Protein AF-A0AAD9DK81-F1 (afdb_monomer)

Structure (mmCIF, N/CA/C/O backbone):
data_AF-A0AAD9DK81-F1
#
_entry.id   AF-A0AAD9DK81-F1
#
loop_
_atom_site.group_PDB
_atom_site.id
_atom_site.type_symbol
_atom_site.label_atom_id
_atom_site.label_alt_id
_atom_site.label_comp_id
_atom_site.label_asym_id
_atom_site.label_entity_id
_atom_site.label_seq_id
_atom_site.pdbx_PDB_ins_code
_atom_site.Cartn_x
_atom_site.Cartn_y
_atom_site.Cartn_z
_atom_site.occupancy
_atom_site.B_iso_or_equiv
_atom_site.auth_seq_id
_atom_site.auth_comp_id
_atom_site.auth_asym_id
_atom_site.auth_atom_id
_atom_site.pdbx_PDB_model_num
ATOM 1 N N . MET A 1 1 ? 70.807 -12.558 9.425 1.00 31.02 1 MET A N 1
ATOM 2 C CA . MET A 1 1 ? 71.589 -12.517 10.685 1.00 31.02 1 MET A CA 1
ATOM 3 C C . MET A 1 1 ? 70.654 -12.852 11.848 1.00 31.02 1 MET A C 1
ATOM 5 O O . MET A 1 1 ? 69.471 -13.020 11.589 1.00 31.02 1 MET A O 1
ATOM 9 N N . SER A 1 2 ? 71.195 -13.035 13.055 1.00 26.34 2 SER A N 1
ATOM 10 C CA . SER A 1 2 ? 70.560 -13.463 14.324 1.00 26.34 2 SER A CA 1
ATOM 11 C C . SER A 1 2 ? 69.150 -12.889 14.618 1.00 26.34 2 SER A C 1
ATOM 13 O O . SER A 1 2 ? 68.847 -11.793 14.163 1.00 26.34 2 SER A O 1
ATOM 15 N N . SER A 1 3 ? 68.263 -13.535 15.397 1.00 26.64 3 SER A N 1
ATOM 16 C CA . SER A 1 3 ? 68.434 -14.733 16.254 1.00 26.64 3 SER A CA 1
ATOM 17 C C . SER A 1 3 ? 67.095 -15.427 16.599 1.00 26.64 3 SER A C 1
ATOM 19 O O . SER A 1 3 ? 66.175 -14.766 17.060 1.00 26.64 3 SER A O 1
ATOM 21 N N . THR A 1 4 ? 67.040 -16.756 16.398 1.00 31.98 4 THR A N 1
ATOM 22 C CA . THR A 1 4 ? 66.670 -17.842 17.358 1.00 31.98 4 THR A CA 1
ATOM 23 C C . THR A 1 4 ? 65.670 -17.567 18.501 1.00 31.98 4 THR A C 1
ATOM 25 O O . THR A 1 4 ? 65.873 -16.619 19.250 1.00 31.98 4 THR A O 1
ATOM 28 N N . ALA A 1 5 ? 64.699 -18.438 18.834 1.00 29.36 5 ALA A N 1
ATOM 29 C CA . ALA A 1 5 ? 64.221 -19.742 18.296 1.00 29.36 5 ALA A CA 1
ATOM 30 C C . ALA A 1 5 ? 62.741 -19.950 18.772 1.00 29.36 5 ALA A C 1
ATOM 32 O O . ALA A 1 5 ? 62.129 -18.957 19.147 1.00 29.36 5 ALA A O 1
ATOM 33 N N . SER A 1 6 ? 62.034 -21.097 18.814 1.00 26.30 6 SER A N 1
ATOM 34 C CA . SER A 1 6 ? 62.218 -22.559 18.572 1.00 26.30 6 SER A CA 1
ATOM 35 C C . SER A 1 6 ? 60.788 -23.173 18.421 1.00 26.30 6 SER A C 1
ATOM 37 O O . SER A 1 6 ? 59.841 -22.553 18.892 1.00 26.30 6 SER A O 1
ATOM 39 N N . LEU A 1 7 ? 60.452 -24.264 17.704 1.00 28.28 7 LEU A N 1
ATOM 40 C CA . LEU A 1 7 ? 60.981 -25.648 17.587 1.00 28.28 7 LEU A CA 1
ATOM 41 C C . LEU A 1 7 ? 60.754 -26.515 18.853 1.00 28.28 7 LEU A C 1
ATOM 43 O O . LEU A 1 7 ? 61.097 -26.069 19.937 1.00 28.28 7 LEU A O 1
ATOM 47 N N . HIS A 1 8 ? 60.249 -27.763 18.820 1.00 29.89 8 HIS A N 1
ATOM 48 C CA . HIS A 1 8 ? 59.545 -28.594 17.804 1.00 29.89 8 HIS A CA 1
ATOM 49 C C . HIS A 1 8 ? 58.835 -29.775 18.565 1.00 29.89 8 HIS A C 1
ATOM 51 O O . HIS A 1 8 ? 58.922 -29.795 19.787 1.00 29.89 8 HIS A O 1
ATOM 57 N N . ALA A 1 9 ? 58.116 -30.789 18.044 1.00 27.69 9 ALA A N 1
ATOM 58 C CA . ALA A 1 9 ? 57.861 -31.329 16.695 1.00 27.69 9 ALA A CA 1
ATOM 59 C C . ALA A 1 9 ? 56.436 -31.975 16.595 1.00 27.69 9 ALA A C 1
ATOM 61 O O . ALA A 1 9 ? 55.451 -31.315 16.912 1.00 27.69 9 ALA A O 1
ATOM 62 N N . ARG A 1 10 ? 56.300 -33.243 16.143 1.00 26.52 10 ARG A N 1
ATOM 63 C CA . ARG A 1 10 ? 55.046 -34.037 16.019 1.00 26.52 10 ARG A CA 1
ATOM 64 C C . ARG A 1 10 ? 55.314 -35.559 16.094 1.00 26.52 10 ARG A C 1
ATOM 66 O O . ARG A 1 10 ? 56.245 -35.998 15.428 1.00 26.52 10 ARG A O 1
ATOM 73 N N . SER A 1 11 ? 54.362 -36.351 16.625 1.00 30.09 11 SER A N 1
ATOM 74 C CA . SER A 1 11 ? 54.033 -37.745 16.178 1.00 30.09 11 SER A CA 1
ATOM 75 C C . SER A 1 11 ? 55.156 -38.827 16.314 1.00 30.09 11 SER A C 1
ATOM 77 O O . SER A 1 11 ? 56.208 -38.473 16.841 1.00 30.09 11 SER A O 1
ATOM 79 N N . PRO A 1 12 ? 55.014 -40.117 15.881 1.00 44.59 12 PRO A N 1
ATOM 80 C CA . PRO A 1 12 ? 53.862 -40.811 15.264 1.00 44.59 12 PRO A CA 1
ATOM 81 C C . PRO A 1 12 ? 53.558 -42.280 15.719 1.00 44.59 12 PRO A C 1
ATOM 83 O O . PRO A 1 12 ? 54.312 -42.903 16.454 1.00 44.59 12 PRO A O 1
ATOM 86 N N . ALA A 1 13 ? 52.492 -42.844 15.122 1.00 27.77 13 ALA A N 1
ATOM 87 C CA . ALA A 1 13 ? 52.354 -44.229 14.608 1.00 27.77 13 ALA A CA 1
ATOM 88 C C . ALA A 1 13 ? 52.126 -45.485 15.511 1.00 27.77 13 ALA A C 1
ATOM 90 O O . ALA A 1 13 ? 53.038 -46.029 16.120 1.00 27.77 13 ALA A O 1
ATOM 91 N N . SER A 1 14 ? 50.959 -46.112 15.258 1.00 27.11 14 SER A N 1
ATOM 92 C CA . SER A 1 14 ? 50.763 -47.524 14.818 1.00 27.11 14 SER A CA 1
ATOM 93 C C . SER A 1 14 ? 50.258 -48.649 15.762 1.00 27.11 14 SER A C 1
ATOM 95 O O . SER A 1 14 ? 50.803 -48.923 16.820 1.00 27.11 14 SER A O 1
ATOM 97 N N . ASN A 1 15 ? 49.262 -49.367 15.210 1.00 26.83 15 ASN A N 1
ATOM 98 C CA . ASN A 1 15 ? 48.966 -50.814 15.240 1.00 26.83 15 ASN A CA 1
ATOM 99 C C . ASN A 1 15 ? 48.474 -51.593 16.491 1.00 26.83 15 ASN A C 1
ATOM 101 O O . ASN A 1 15 ? 49.215 -51.886 17.418 1.00 26.83 15 ASN A O 1
ATOM 105 N N . SER A 1 16 ? 47.278 -52.183 16.291 1.00 27.34 16 SER A N 1
ATOM 106 C CA . SER A 1 16 ? 46.865 -53.583 16.577 1.00 27.34 16 SER A CA 1
ATOM 107 C C . SER A 1 16 ? 46.740 -54.119 18.017 1.00 27.34 16 SER A C 1
ATOM 109 O O . SER A 1 16 ? 47.685 -54.052 18.790 1.00 27.34 16 SER A O 1
ATOM 111 N N . GLY A 1 17 ? 45.648 -54.864 18.289 1.00 25.77 17 GLY A N 1
ATOM 112 C CA . GLY A 1 17 ? 45.712 -56.006 19.226 1.00 25.77 17 GLY A CA 1
ATOM 113 C C . GLY A 1 17 ? 44.464 -56.377 20.050 1.00 25.77 17 GLY A C 1
ATOM 114 O O . GLY A 1 17 ? 44.389 -56.019 21.212 1.00 25.77 17 GLY A O 1
ATOM 115 N N . VAL A 1 18 ? 43.541 -57.153 19.461 1.00 28.09 18 VAL A N 1
ATOM 116 C CA . VAL A 1 18 ? 42.865 -58.364 20.016 1.00 28.09 18 VAL A CA 1
ATOM 117 C C . VAL A 1 18 ? 42.533 -58.482 21.534 1.00 28.09 18 VAL A C 1
ATOM 119 O O . VAL A 1 18 ? 43.415 -58.448 22.378 1.00 28.09 18 VAL A O 1
ATOM 122 N N . ASN A 1 19 ? 41.258 -58.812 21.823 1.00 27.44 19 ASN A N 1
ATOM 123 C CA . ASN A 1 19 ? 40.672 -59.659 22.906 1.00 27.44 19 ASN A CA 1
ATOM 124 C C . ASN A 1 19 ? 41.592 -60.149 24.065 1.00 27.44 19 ASN A C 1
ATOM 126 O O . ASN A 1 19 ? 42.642 -60.725 23.810 1.00 27.44 19 ASN A O 1
ATOM 130 N N . GLY A 1 20 ? 41.202 -60.180 25.350 1.00 27.64 20 GLY A N 1
ATOM 131 C CA . GLY A 1 20 ? 39.870 -60.184 25.988 1.00 27.64 20 GLY A CA 1
ATOM 132 C C . GLY A 1 20 ? 39.916 -60.977 27.325 1.00 27.64 20 GLY A C 1
ATOM 133 O O . GLY A 1 20 ? 40.938 -60.957 27.997 1.00 27.64 20 GLY A O 1
ATOM 134 N N . VAL A 1 21 ? 38.864 -61.758 27.644 1.00 29.22 21 VAL A N 1
ATOM 135 C CA . VAL A 1 21 ? 38.806 -62.851 28.671 1.00 29.22 21 VAL A CA 1
ATOM 136 C C . VAL A 1 21 ? 38.498 -62.499 30.155 1.00 29.22 21 VAL A C 1
ATOM 138 O O . VAL A 1 21 ? 39.377 -62.309 30.981 1.00 29.22 21 VAL A O 1
ATOM 141 N N . ASN A 1 22 ? 37.199 -62.593 30.485 1.00 28.36 22 ASN A N 1
ATOM 142 C CA . ASN A 1 22 ? 36.541 -63.350 31.583 1.00 28.36 22 ASN A CA 1
ATOM 143 C C . ASN A 1 22 ? 37.028 -63.330 33.057 1.00 28.36 22 ASN A C 1
ATOM 145 O O . ASN A 1 22 ? 38.134 -63.746 33.380 1.00 28.36 22 ASN A O 1
ATOM 149 N N . GLY A 1 23 ? 36.067 -63.130 33.981 1.00 27.27 23 GLY A N 1
ATOM 150 C CA . GLY A 1 23 ? 36.232 -63.378 35.425 1.00 27.27 23 GLY A CA 1
ATOM 151 C C . GLY A 1 23 ? 34.925 -63.363 36.243 1.00 27.27 23 GLY A C 1
ATOM 152 O O . GLY A 1 23 ? 34.555 -62.350 36.812 1.00 27.27 23 GLY A O 1
ATOM 153 N N . SER A 1 24 ? 34.249 -64.516 36.282 1.00 29.77 24 SER A N 1
ATOM 154 C CA . SER A 1 24 ? 33.098 -64.980 37.103 1.00 29.77 24 SER A CA 1
ATOM 155 C C . SER A 1 24 ? 33.022 -64.531 38.599 1.00 29.77 24 SER A C 1
ATOM 157 O O . SER A 1 24 ? 34.029 -64.092 39.132 1.00 29.77 24 SER A O 1
ATOM 159 N N . ASN A 1 25 ? 31.949 -64.725 39.404 1.00 28.89 25 ASN A N 1
ATOM 160 C CA . ASN A 1 25 ? 30.973 -65.844 39.454 1.00 28.89 25 ASN A CA 1
ATOM 161 C C . ASN A 1 25 ? 29.771 -65.599 40.437 1.00 28.89 25 ASN A C 1
ATOM 163 O O . ASN A 1 25 ? 30.004 -65.056 41.508 1.00 28.89 25 ASN A O 1
ATOM 167 N N . ARG A 1 26 ? 28.578 -66.196 40.173 1.00 33.41 26 ARG A N 1
ATOM 168 C CA . ARG A 1 26 ? 27.493 -66.619 41.140 1.00 33.41 26 ARG A CA 1
ATOM 169 C C . ARG A 1 26 ? 26.705 -65.545 41.960 1.00 33.41 26 ARG A C 1
ATOM 171 O O . ARG A 1 26 ? 27.249 -64.513 42.297 1.00 33.41 26 ARG A O 1
ATOM 178 N N . SER A 1 27 ? 25.430 -65.730 42.390 1.00 30.44 27 SER A N 1
ATOM 179 C CA . SER A 1 27 ? 24.373 -66.750 42.105 1.00 30.44 27 SER A CA 1
ATOM 180 C C . SER A 1 27 ? 22.950 -66.392 42.648 1.00 30.44 27 SER A C 1
ATOM 182 O O . SER A 1 27 ? 22.852 -65.584 43.561 1.00 30.44 27 SER A O 1
ATOM 184 N N . ARG A 1 28 ? 21.900 -67.128 42.189 1.00 29.19 28 ARG A N 1
ATOM 185 C CA . ARG A 1 28 ? 20.472 -67.223 42.671 1.00 29.19 28 ARG A CA 1
ATOM 186 C C . ARG A 1 28 ? 19.585 -65.966 42.425 1.00 29.19 28 ARG A C 1
ATOM 188 O O . ARG A 1 28 ? 20.016 -64.872 42.726 1.00 29.19 28 ARG A O 1
ATOM 195 N N . ALA A 1 29 ? 18.406 -65.980 41.763 1.00 31.81 29 ALA A N 1
ATOM 196 C CA . ALA A 1 29 ? 17.158 -66.800 41.791 1.00 31.81 29 ALA A CA 1
ATOM 197 C C . ALA A 1 29 ? 16.184 -66.411 42.947 1.00 31.81 29 ALA A C 1
ATOM 199 O O . ALA A 1 29 ? 16.657 -66.273 44.064 1.00 31.81 29 ALA A O 1
ATOM 200 N N . ARG A 1 30 ? 14.837 -66.279 42.804 1.00 32.25 30 ARG A N 1
ATOM 201 C CA . ARG A 1 30 ? 13.853 -66.979 41.920 1.00 32.25 30 ARG A CA 1
ATOM 202 C C . ARG A 1 30 ? 12.414 -66.332 41.969 1.00 32.25 30 ARG A C 1
ATOM 204 O O . ARG A 1 30 ? 11.965 -66.105 43.076 1.00 32.25 30 ARG A O 1
ATOM 211 N N . ARG A 1 31 ? 11.677 -66.202 40.830 1.00 33.19 31 ARG A N 1
ATOM 212 C CA . ARG A 1 31 ? 10.177 -66.327 40.572 1.00 33.19 31 ARG A CA 1
ATOM 213 C C . ARG A 1 31 ? 9.092 -65.629 41.482 1.00 33.19 31 ARG A C 1
ATOM 215 O O . ARG A 1 31 ? 9.309 -65.523 42.670 1.00 33.19 31 ARG A O 1
ATOM 222 N N . LYS A 1 32 ? 7.823 -65.305 41.088 1.00 31.38 32 LYS A N 1
ATOM 223 C CA . LYS A 1 32 ? 7.047 -65.140 39.802 1.00 31.38 32 LYS A CA 1
ATOM 224 C C . LYS A 1 32 ? 5.532 -64.779 40.063 1.00 31.38 32 LYS A C 1
ATOM 226 O O . LYS A 1 32 ? 4.930 -65.463 40.879 1.00 31.38 32 LYS A O 1
ATOM 231 N N . MET A 1 33 ? 4.883 -63.909 39.246 1.00 27.77 33 MET A N 1
ATOM 232 C CA . MET A 1 33 ? 3.394 -63.674 39.094 1.00 27.77 33 MET A CA 1
ATOM 233 C C . MET A 1 33 ? 2.605 -63.041 40.289 1.00 27.77 33 MET A C 1
ATOM 235 O O . MET A 1 33 ? 3.101 -63.088 41.401 1.00 27.77 33 MET A O 1
ATOM 239 N N . LYS A 1 34 ? 1.400 -62.415 40.167 1.00 27.05 34 LYS A N 1
ATOM 240 C CA . LYS A 1 34 ? 0.192 -62.666 39.308 1.00 27.05 34 LYS A CA 1
ATOM 241 C C . LYS A 1 34 ? -0.711 -61.399 39.055 1.00 27.05 34 LYS A C 1
ATOM 243 O O . LYS A 1 34 ? -0.241 -60.284 39.214 1.00 27.05 34 LYS A O 1
ATOM 248 N N . ARG A 1 35 ? -1.977 -61.570 38.600 1.00 28.19 35 ARG A N 1
ATOM 249 C CA . ARG A 1 35 ? -2.955 -60.568 38.048 1.00 28.19 35 ARG A CA 1
ATOM 250 C C . ARG A 1 35 ? -4.182 -60.262 38.963 1.00 28.19 35 ARG A C 1
ATOM 252 O O . ARG A 1 35 ? -4.520 -61.124 39.766 1.00 28.19 35 ARG A O 1
ATOM 259 N N . ALA A 1 36 ? -4.949 -59.205 38.597 1.00 29.05 36 ALA A N 1
ATOM 260 C CA . ALA A 1 36 ? -6.426 -58.990 38.754 1.00 29.05 36 ALA A CA 1
ATOM 261 C C . ALA A 1 36 ? -6.985 -58.469 40.114 1.00 29.05 36 ALA A C 1
ATOM 263 O O . ALA A 1 36 ? -6.338 -58.695 41.125 1.00 29.05 36 ALA A O 1
ATOM 264 N N . ARG A 1 37 ? -8.197 -57.862 40.255 1.00 29.55 37 ARG A N 1
ATOM 265 C CA . ARG A 1 37 ? -9.192 -57.090 39.413 1.00 29.55 37 ARG A CA 1
ATOM 266 C C . ARG A 1 37 ? -10.424 -56.746 40.323 1.00 29.55 37 ARG A C 1
ATOM 268 O O . ARG A 1 37 ? -10.580 -57.444 41.317 1.00 29.55 37 ARG A O 1
ATOM 275 N N . LYS A 1 38 ? -11.353 -55.840 39.918 1.00 27.06 38 LYS A N 1
ATOM 276 C CA . LYS A 1 38 ? -12.720 -55.565 40.508 1.00 27.06 38 LYS A CA 1
ATOM 277 C C . LYS A 1 38 ? -12.741 -54.736 41.837 1.00 27.06 38 LYS A C 1
ATOM 279 O O . LYS A 1 38 ? -11.715 -54.712 42.496 1.00 27.06 38 LYS A O 1
ATOM 284 N N . GLN A 1 39 ? -13.814 -54.040 42.293 1.00 26.67 39 GLN A N 1
ATOM 285 C CA . GLN A 1 39 ? -15.168 -53.717 41.749 1.00 26.67 39 GLN A CA 1
ATOM 286 C C . GLN A 1 39 ? -15.854 -52.469 42.412 1.00 26.67 39 GLN A C 1
ATOM 288 O O . GLN A 1 39 ? -15.447 -52.048 43.484 1.00 26.67 39 GLN A O 1
ATOM 293 N N . THR A 1 40 ? -16.922 -51.960 41.760 1.00 25.97 40 THR A N 1
ATOM 294 C CA . THR A 1 40 ? -18.213 -51.335 42.230 1.00 25.97 40 THR A CA 1
ATOM 295 C C . THR A 1 40 ? -18.569 -51.297 43.743 1.00 25.97 40 THR A C 1
ATOM 297 O O . THR A 1 40 ? -18.215 -52.246 44.431 1.00 25.97 40 THR A O 1
ATOM 300 N N . SER A 1 41 ? -19.408 -50.389 44.306 1.00 25.94 41 SER A N 1
ATOM 301 C CA . SER A 1 41 ? -20.262 -49.276 43.778 1.00 25.94 41 SER A CA 1
ATOM 302 C C . SER A 1 41 ? -20.991 -48.455 44.891 1.00 25.94 41 SER A C 1
ATOM 304 O O . SER A 1 41 ? -21.021 -48.877 46.039 1.00 25.94 41 SER A O 1
ATOM 306 N N . SER A 1 42 ? -21.708 -47.387 44.474 1.00 25.72 42 SER A N 1
ATOM 307 C CA . SER A 1 42 ? -23.009 -46.848 44.981 1.00 25.72 42 SER A CA 1
ATOM 308 C C . SER A 1 42 ? -23.143 -46.056 46.307 1.00 25.72 42 SER A C 1
ATOM 310 O O . SER A 1 42 ? -22.906 -46.595 47.376 1.00 25.72 42 SER A O 1
ATOM 312 N N . LEU A 1 43 ? -23.677 -44.820 46.172 1.00 26.25 43 LEU A N 1
ATOM 313 C CA . LEU A 1 43 ? -24.773 -44.120 46.910 1.00 26.25 43 LEU A CA 1
ATOM 314 C C . LEU A 1 43 ? -25.042 -44.493 48.402 1.00 26.25 43 LEU A C 1
ATOM 316 O O . LEU A 1 43 ? -25.172 -45.665 48.720 1.00 26.25 43 LEU A O 1
ATOM 320 N N . LYS A 1 44 ? -25.360 -43.568 49.337 1.00 26.72 44 LYS A N 1
ATOM 321 C CA . LYS A 1 44 ? -26.372 -42.479 49.236 1.00 26.72 44 LYS A CA 1
ATOM 322 C C . LYS A 1 44 ? -26.355 -41.502 50.453 1.00 26.72 44 LYS A C 1
ATOM 324 O O . LYS A 1 44 ? -26.054 -41.923 51.555 1.00 26.72 44 LYS A O 1
ATOM 329 N N . MET A 1 45 ? -26.808 -40.256 50.231 1.00 23.84 45 MET A N 1
ATOM 330 C CA . MET A 1 45 ? -27.418 -39.258 51.161 1.00 23.84 45 MET A CA 1
ATOM 331 C C . MET A 1 45 ? -26.831 -38.891 52.555 1.00 23.84 45 MET A C 1
ATOM 333 O O . MET A 1 45 ? -26.871 -39.668 53.496 1.00 23.84 45 MET A O 1
ATOM 337 N N . LYS A 1 46 ? -26.543 -37.580 52.687 1.00 28.23 46 LYS A N 1
ATOM 338 C CA . LYS A 1 46 ? -26.983 -36.606 53.726 1.00 28.23 46 LYS A CA 1
ATOM 339 C C . LYS A 1 46 ? -27.062 -37.016 55.214 1.00 28.23 46 LYS A C 1
ATOM 341 O O . LYS A 1 46 ? -27.942 -37.775 55.602 1.00 28.23 46 LYS A O 1
ATOM 346 N N . ASN A 1 47 ? -26.396 -36.222 56.063 1.00 26.16 47 ASN A N 1
ATOM 347 C CA . ASN A 1 47 ? -27.105 -35.308 56.980 1.00 26.16 47 ASN A CA 1
ATOM 348 C C . ASN A 1 47 ? -26.220 -34.125 57.427 1.00 26.16 47 ASN A C 1
ATOM 350 O O . ASN A 1 47 ? -25.009 -34.153 57.232 1.00 26.16 47 ASN A O 1
ATOM 354 N N . ILE A 1 48 ? -26.844 -33.069 57.964 1.00 28.39 48 ILE A N 1
ATOM 355 C CA . ILE A 1 48 ? -26.209 -31.797 58.361 1.00 28.39 48 ILE A CA 1
ATOM 356 C C . ILE A 1 48 ? -26.209 -31.671 59.888 1.00 28.39 48 ILE A C 1
ATOM 358 O O . ILE A 1 48 ? -27.237 -31.918 60.515 1.00 28.39 48 ILE A O 1
ATOM 362 N N . VAL A 1 49 ? -25.106 -31.185 60.464 1.00 23.80 49 VAL A N 1
ATOM 363 C CA . VAL A 1 49 ? -25.086 -30.500 61.769 1.00 23.80 49 VAL A CA 1
ATOM 364 C C . VAL A 1 49 ? -24.197 -29.262 61.634 1.00 23.80 49 VAL A C 1
ATOM 366 O O . VAL A 1 49 ? -23.116 -29.343 61.056 1.00 23.80 49 VAL A O 1
ATOM 369 N N . VAL A 1 50 ? -24.658 -28.124 62.153 1.00 26.78 50 VAL A N 1
ATOM 370 C CA . VAL A 1 50 ? -23.911 -26.857 62.204 1.00 26.78 50 VAL A CA 1
ATOM 371 C C . VAL A 1 50 ? -23.503 -26.586 63.649 1.00 26.78 50 VAL A C 1
ATOM 373 O O . VAL A 1 50 ? -24.323 -26.732 64.553 1.00 26.78 50 VAL A O 1
ATOM 376 N N . VAL A 1 51 ? -22.265 -26.136 63.860 1.00 25.27 51 VAL A N 1
ATOM 377 C CA . VAL A 1 51 ? -21.820 -25.499 65.108 1.00 25.27 51 VAL A CA 1
ATOM 378 C C . VAL A 1 51 ? -21.051 -24.232 64.736 1.00 25.27 51 VAL A C 1
ATOM 380 O O . VAL A 1 51 ? -20.199 -24.264 63.852 1.00 25.27 51 VAL A O 1
ATOM 383 N N . ILE A 1 52 ? -21.377 -23.119 65.392 1.00 28.81 52 ILE A N 1
ATOM 384 C CA . ILE A 1 52 ? -20.766 -21.799 65.188 1.00 28.81 52 ILE A CA 1
ATOM 385 C C . ILE A 1 52 ? -19.911 -21.462 66.412 1.00 28.81 52 ILE A C 1
ATOM 387 O O . ILE A 1 52 ? -20.359 -21.670 67.538 1.00 28.81 52 ILE A O 1
ATOM 391 N N . LEU A 1 53 ? -18.728 -20.883 66.196 1.00 24.12 53 LEU A N 1
ATOM 392 C CA . LEU A 1 53 ? -17.977 -20.110 67.193 1.00 24.12 53 LEU A CA 1
ATOM 393 C C . LEU A 1 53 ? -17.214 -18.967 66.495 1.00 24.12 53 LEU A C 1
ATOM 395 O O . LEU A 1 53 ? -17.057 -18.980 65.275 1.00 24.12 53 LEU A O 1
ATOM 399 N N . ILE A 1 54 ? -16.859 -17.923 67.249 1.00 28.50 54 ILE A N 1
ATOM 400 C CA . ILE A 1 54 ? -16.716 -16.537 66.756 1.00 28.50 54 ILE A CA 1
ATOM 401 C C . ILE A 1 54 ? -15.506 -15.829 67.418 1.00 28.50 54 ILE A C 1
ATOM 403 O O . ILE A 1 54 ? -15.192 -16.137 68.566 1.00 28.50 54 ILE A O 1
ATOM 407 N N . THR A 1 55 ? -14.915 -14.823 66.734 1.00 31.80 55 THR A N 1
ATOM 408 C CA . THR A 1 55 ? -13.859 -13.860 67.194 1.00 31.80 55 THR A CA 1
ATOM 409 C C . THR A 1 55 ? -12.468 -14.453 67.545 1.00 31.80 55 THR A C 1
ATOM 411 O O . THR A 1 55 ? -12.384 -15.630 67.865 1.00 31.80 55 THR A O 1
ATOM 414 N N . THR A 1 56 ? -11.310 -13.761 67.481 1.00 30.89 56 THR A N 1
ATOM 415 C CA . THR A 1 56 ? -10.887 -12.378 67.092 1.00 30.89 56 THR A CA 1
ATOM 416 C C . THR A 1 56 ? -9.366 -12.359 66.794 1.00 30.89 56 THR A C 1
ATOM 418 O O . THR A 1 56 ? -8.650 -13.198 67.332 1.00 30.89 56 THR A O 1
ATOM 421 N N . GLY A 1 57 ? -8.832 -11.350 66.078 1.00 25.55 57 GLY A N 1
ATOM 422 C CA . GLY A 1 57 ? -7.392 -10.989 66.133 1.00 25.55 57 GLY A CA 1
ATOM 423 C C . GLY A 1 57 ? -6.769 -10.500 64.812 1.00 25.55 57 GLY A C 1
ATOM 424 O O . GLY A 1 57 ? -7.158 -10.970 63.749 1.00 25.55 57 GLY A O 1
ATOM 425 N N . SER A 1 58 ? -5.804 -9.570 64.871 1.00 28.45 58 SER A N 1
ATOM 426 C CA . SER A 1 58 ? -5.299 -8.810 63.704 1.00 28.45 58 SER A CA 1
ATOM 427 C C . SER A 1 58 ? -3.764 -8.846 63.523 1.00 28.45 58 SER A C 1
ATOM 429 O O . SER A 1 58 ? -3.045 -9.059 64.493 1.00 28.45 58 SER A O 1
ATOM 431 N N . ILE A 1 59 ? -3.312 -8.438 62.318 1.00 29.42 59 ILE A N 1
ATOM 432 C CA . ILE A 1 59 ? -2.033 -7.748 61.976 1.00 29.42 59 ILE A CA 1
ATOM 433 C C . ILE A 1 59 ? -0.782 -8.560 61.500 1.00 29.42 59 ILE A C 1
ATOM 435 O O . ILE A 1 59 ? -0.155 -9.296 62.248 1.00 29.42 59 ILE A O 1
ATOM 439 N N . PHE A 1 60 ? -0.386 -8.243 60.246 1.00 26.56 60 PHE A N 1
ATOM 440 C CA . PHE A 1 60 ? 0.960 -8.157 59.611 1.00 26.56 60 PHE A CA 1
ATOM 441 C C . PHE A 1 60 ? 1.775 -9.377 59.066 1.00 26.56 60 PHE A C 1
ATOM 443 O O . PHE A 1 60 ? 2.515 -10.030 59.789 1.00 26.56 60 PHE A O 1
ATOM 450 N N . VAL A 1 61 ? 1.817 -9.443 57.715 1.00 26.08 61 VAL A N 1
ATOM 451 C CA . VAL A 1 61 ? 3.013 -9.272 56.825 1.00 26.08 61 VAL A CA 1
ATOM 452 C C . VAL A 1 61 ? 3.917 -10.461 56.381 1.00 26.08 61 VAL A C 1
ATOM 454 O O . VAL A 1 61 ? 4.578 -11.106 57.181 1.00 26.08 61 VAL A O 1
ATOM 457 N N . ILE A 1 62 ? 4.040 -10.573 55.036 1.00 27.81 62 ILE A N 1
ATOM 458 C CA . ILE A 1 62 ? 5.061 -11.228 54.161 1.00 27.81 62 ILE A CA 1
ATOM 459 C C . ILE A 1 62 ? 5.229 -12.770 54.195 1.00 27.81 62 ILE A C 1
ATOM 461 O O . ILE A 1 62 ? 5.456 -13.379 55.232 1.00 27.81 62 ILE A O 1
ATOM 465 N N . GLY A 1 63 ? 5.241 -13.384 52.997 1.00 23.47 63 GLY A N 1
ATOM 466 C CA . GLY A 1 63 ? 5.670 -14.775 52.751 1.00 23.47 63 GLY A CA 1
ATOM 467 C C . GLY A 1 63 ? 5.267 -15.304 51.361 1.00 23.47 63 GLY A C 1
ATOM 468 O O . GLY A 1 63 ? 4.106 -15.629 51.139 1.00 23.47 63 GLY A O 1
ATOM 469 N N . THR A 1 64 ? 6.201 -15.369 50.407 1.00 27.44 64 THR A N 1
ATOM 470 C CA . THR A 1 64 ? 5.964 -15.732 48.992 1.00 27.44 64 THR A CA 1
ATOM 471 C C . THR A 1 64 ? 5.809 -17.239 48.716 1.00 27.44 64 THR A C 1
ATOM 473 O O . THR A 1 64 ? 6.532 -18.042 49.288 1.00 27.44 64 THR A O 1
ATOM 476 N N . MET A 1 65 ? 4.952 -17.567 47.731 1.00 25.83 65 MET A N 1
ATOM 477 C CA . MET A 1 65 ? 4.943 -18.758 46.841 1.00 25.83 65 MET A CA 1
ATOM 478 C C . MET A 1 65 ? 5.076 -20.193 47.413 1.00 25.83 65 MET A C 1
ATOM 480 O O . MET A 1 65 ? 6.096 -20.549 47.988 1.00 25.83 65 MET A O 1
ATOM 484 N N . ILE A 1 66 ? 4.149 -21.087 47.015 1.00 25.22 66 ILE A N 1
ATOM 485 C CA . ILE A 1 66 ? 4.394 -22.261 46.124 1.00 25.22 66 ILE A CA 1
ATOM 486 C C . ILE A 1 66 ? 3.096 -23.085 45.920 1.00 25.22 66 ILE A C 1
ATOM 488 O O . ILE A 1 66 ? 2.323 -23.235 46.857 1.00 25.22 66 ILE A O 1
ATOM 492 N N . ALA A 1 67 ? 2.924 -23.657 44.713 1.00 24.36 67 ALA A N 1
ATOM 493 C CA . ALA A 1 67 ? 1.889 -24.618 44.262 1.00 24.36 67 ALA A CA 1
ATOM 494 C C . ALA A 1 67 ? 0.409 -24.155 44.366 1.00 24.36 67 ALA A C 1
ATOM 496 O O . ALA A 1 67 ? -0.084 -23.825 45.434 1.00 24.36 67 ALA A O 1
ATOM 497 N N . MET A 1 68 ? -0.398 -24.067 43.300 1.00 26.31 68 MET A N 1
ATOM 498 C CA . MET A 1 68 ? -0.643 -24.980 42.161 1.00 26.31 68 MET A CA 1
ATOM 499 C C . MET A 1 68 ? -1.189 -26.368 42.544 1.00 26.31 68 MET A C 1
ATOM 501 O O . MET A 1 68 ? -0.445 -27.344 42.552 1.00 26.31 68 MET A O 1
ATOM 505 N N . TRP A 1 69 ? -2.511 -26.471 42.737 1.00 23.98 69 TRP A N 1
ATOM 506 C CA . TRP A 1 69 ? -3.328 -27.504 42.074 1.00 23.98 69 TRP A CA 1
ATOM 507 C C . TRP A 1 69 ? -4.835 -27.173 42.136 1.00 23.98 69 TRP A C 1
ATOM 509 O O . TRP A 1 69 ? -5.291 -26.493 43.049 1.00 23.98 69 TRP A O 1
ATOM 519 N N . ASN A 1 70 ? -5.601 -27.748 41.203 1.00 24.59 70 ASN A N 1
ATOM 520 C CA . ASN A 1 70 ? -7.059 -27.944 41.241 1.00 24.59 70 ASN A CA 1
ATOM 521 C C . ASN A 1 70 ? -7.973 -26.720 41.029 1.00 24.59 70 ASN A C 1
ATOM 523 O O . ASN A 1 70 ? -8.854 -26.444 41.839 1.00 24.59 70 ASN A O 1
ATOM 527 N N . PHE A 1 71 ? -7.900 -26.136 39.831 1.00 23.33 71 PHE A N 1
ATOM 528 C CA . PHE A 1 71 ? -9.126 -25.879 39.061 1.00 23.33 71 PHE A CA 1
ATOM 529 C C . PHE A 1 71 ? -9.165 -26.841 37.860 1.00 23.33 71 PHE A C 1
ATOM 531 O O . PHE A 1 71 ? -8.133 -27.010 37.205 1.00 23.33 71 PHE A O 1
ATOM 538 N N . PRO A 1 72 ? -10.298 -27.507 37.567 1.00 25.47 72 PRO A N 1
ATOM 539 C CA . PRO A 1 72 ? -10.413 -28.366 36.394 1.00 25.47 72 PRO A CA 1
ATOM 540 C C . PRO A 1 72 ? -10.600 -27.518 35.129 1.00 25.47 72 PRO A C 1
ATOM 542 O O . PRO A 1 72 ? -11.626 -26.862 34.959 1.00 25.47 72 PRO A O 1
ATOM 545 N N . GLN A 1 73 ? -9.621 -27.560 34.224 1.00 30.39 73 GLN A N 1
ATOM 546 C CA . GLN A 1 73 ? -9.845 -27.185 32.826 1.00 30.39 73 GLN A CA 1
ATOM 547 C C . GLN A 1 73 ? -10.650 -28.276 32.093 1.00 30.39 73 GLN A C 1
ATOM 549 O O . GLN A 1 73 ? -10.814 -29.387 32.596 1.00 30.39 73 GLN A O 1
ATOM 554 N N . HIS A 1 74 ? -11.113 -27.939 30.886 1.00 30.52 74 HIS A N 1
ATOM 555 C CA . HIS A 1 74 ? -11.982 -28.730 30.006 1.00 30.52 74 HIS A CA 1
ATOM 556 C C . HIS A 1 74 ? -13.421 -28.943 30.500 1.00 30.52 74 HIS A C 1
ATOM 558 O O . HIS A 1 74 ? -13.778 -29.974 31.066 1.00 30.52 74 HIS A O 1
ATOM 564 N N . ASN A 1 75 ? -14.291 -28.009 30.110 1.00 25.73 75 ASN A N 1
ATOM 565 C CA . ASN A 1 75 ? -15.521 -28.374 29.408 1.00 25.73 75 ASN A CA 1
ATOM 566 C C . ASN A 1 75 ? -16.015 -27.212 28.533 1.00 25.73 75 ASN A C 1
ATOM 568 O O . ASN A 1 75 ? -16.091 -26.087 29.020 1.00 25.73 75 ASN A O 1
ATOM 572 N N . ASN A 1 76 ? -16.370 -27.545 27.282 1.00 28.52 76 ASN A N 1
ATOM 573 C CA . ASN A 1 76 ? -17.345 -26.900 26.375 1.00 28.52 76 ASN A CA 1
ATOM 574 C C . ASN A 1 76 ? -16.834 -26.668 24.942 1.00 28.52 76 ASN A C 1
ATOM 576 O O . ASN A 1 76 ? -16.574 -25.545 24.526 1.00 28.52 76 ASN A O 1
ATOM 580 N N . SER A 1 77 ? -16.825 -27.744 24.154 1.00 34.19 77 SER A N 1
ATOM 581 C CA . SER A 1 77 ? -16.992 -27.699 22.691 1.00 34.19 77 SER A CA 1
ATOM 582 C C . SER A 1 77 ? -18.012 -28.744 22.212 1.00 34.19 77 SER A C 1
ATOM 584 O O . SER A 1 77 ? -17.921 -29.288 21.115 1.00 34.19 77 SER A O 1
ATOM 586 N N . VAL A 1 78 ? -19.034 -29.016 23.037 1.00 34.22 78 VAL A N 1
ATOM 587 C CA . VAL A 1 78 ? -20.279 -29.601 22.523 1.00 34.22 78 VAL A CA 1
ATOM 588 C C . VAL A 1 78 ? -20.872 -28.580 21.556 1.00 34.22 78 VAL A C 1
ATOM 590 O O . VAL A 1 78 ? -21.086 -27.434 21.950 1.00 34.22 78 VAL A O 1
ATOM 593 N N . LEU A 1 79 ? -21.150 -28.998 20.319 1.00 41.69 79 LEU A N 1
ATOM 594 C CA . LEU A 1 79 ? -21.975 -28.241 19.378 1.00 41.69 79 LEU A CA 1
ATOM 595 C C . LEU A 1 79 ? -23.340 -27.986 20.029 1.00 41.69 79 LEU A C 1
ATOM 597 O O . LEU A 1 79 ? -24.203 -28.863 20.054 1.00 41.69 79 LEU A O 1
ATOM 601 N N . MET A 1 80 ? -23.510 -26.798 20.611 1.00 52.69 80 MET A N 1
ATOM 602 C CA . MET A 1 80 ? -24.804 -26.358 21.107 1.00 52.69 80 MET A CA 1
ATOM 603 C C . MET A 1 80 ? -25.704 -26.090 19.907 1.00 52.69 80 MET A C 1
ATOM 605 O O . MET A 1 80 ? -25.390 -25.255 19.062 1.00 52.69 80 MET A O 1
ATOM 609 N N . ASP A 1 81 ? -26.822 -26.809 19.856 1.00 71.62 81 ASP A N 1
ATOM 610 C CA . ASP A 1 81 ? -27.904 -26.551 18.912 1.00 71.62 81 ASP A CA 1
ATOM 611 C C . ASP A 1 81 ? -28.345 -25.075 18.994 1.00 71.62 81 ASP A C 1
ATOM 613 O O . ASP A 1 81 ? -28.273 -24.451 20.059 1.00 71.62 81 ASP A O 1
ATOM 617 N N . ALA A 1 82 ? -28.832 -24.514 17.888 1.00 72.62 82 ALA A N 1
ATOM 618 C CA . ALA A 1 82 ? -29.257 -23.117 17.809 1.00 72.62 82 ALA A CA 1
ATOM 619 C C . ALA A 1 82 ? -30.327 -22.789 18.867 1.00 72.62 82 ALA A C 1
ATOM 621 O O . ALA A 1 82 ? -30.310 -21.711 19.460 1.00 72.62 82 ALA A O 1
ATOM 622 N N . ALA A 1 83 ? -31.198 -23.753 19.191 1.00 77.56 83 ALA A N 1
ATOM 623 C CA . ALA A 1 83 ? -32.159 -23.640 20.286 1.00 77.56 83 ALA A CA 1
ATOM 624 C C . ALA A 1 83 ? -31.493 -23.465 21.668 1.00 77.56 83 ALA A C 1
ATOM 626 O O . ALA A 1 83 ? -31.985 -22.696 22.494 1.00 77.56 83 ALA A O 1
ATOM 627 N N . ALA A 1 84 ? -30.360 -24.130 21.921 1.00 82.12 84 ALA A N 1
ATOM 628 C CA . ALA A 1 84 ? -29.608 -24.010 23.170 1.00 82.12 84 ALA A CA 1
ATOM 629 C C . ALA A 1 84 ? -28.831 -22.685 23.251 1.00 82.12 84 ALA A C 1
ATOM 631 O O . ALA A 1 84 ? -28.831 -22.053 24.305 1.00 82.12 84 ALA A O 1
ATOM 632 N N . LEU A 1 85 ? -28.238 -22.218 22.144 1.00 83.50 85 LEU A N 1
ATOM 633 C CA . LEU A 1 85 ? -27.601 -20.894 22.075 1.00 83.50 85 LEU A CA 1
ATOM 634 C C . LEU A 1 85 ? -28.629 -19.769 22.267 1.00 83.50 85 LEU A C 1
ATOM 636 O O . LEU A 1 85 ? -28.434 -18.898 23.116 1.00 83.50 85 LEU A O 1
ATOM 640 N N . ARG A 1 86 ? -29.772 -19.830 21.570 1.00 85.38 86 ARG A N 1
ATOM 641 C CA . ARG A 1 86 ? -30.881 -18.881 21.753 1.00 85.38 86 ARG A CA 1
ATOM 642 C C . ARG A 1 86 ? -31.405 -18.908 23.193 1.00 85.38 86 ARG A C 1
ATOM 644 O O . ARG A 1 86 ? -31.584 -17.853 23.792 1.00 85.38 86 ARG A O 1
ATOM 651 N N . SER A 1 87 ? -31.571 -20.093 23.788 1.00 85.69 87 SER A N 1
ATOM 652 C CA . SER A 1 87 ? -31.983 -20.223 25.194 1.00 85.69 87 SER A CA 1
ATOM 653 C C . SER A 1 87 ? -30.942 -19.715 26.196 1.00 85.69 87 SER A C 1
ATOM 655 O O . SER A 1 87 ? -31.342 -19.308 27.281 1.00 85.69 87 SER A O 1
ATOM 657 N N . LYS A 1 88 ? -29.641 -19.759 25.879 1.00 87.50 88 LYS A N 1
ATOM 658 C CA . LYS A 1 88 ? -28.552 -19.266 26.739 1.00 87.50 88 LYS A CA 1
ATOM 659 C C . LYS A 1 88 ? -28.530 -17.739 26.790 1.00 87.50 88 LYS A C 1
ATOM 661 O O . LYS A 1 88 ? -28.451 -17.168 27.873 1.00 87.50 88 LYS A O 1
ATOM 666 N N . TYR A 1 89 ? -28.565 -17.089 25.627 1.00 87.38 89 TYR A N 1
ATOM 667 C CA . TYR A 1 89 ? -28.395 -15.638 25.541 1.00 87.38 89 TYR A CA 1
ATOM 668 C C . TYR A 1 89 ? -29.703 -14.874 25.779 1.00 87.38 89 TYR A C 1
ATOM 670 O O . TYR A 1 89 ? -29.687 -13.863 26.470 1.00 87.38 89 TYR A O 1
ATOM 678 N N . LEU A 1 90 ? -30.851 -15.364 25.291 1.00 86.62 90 LEU A N 1
ATOM 679 C CA . LEU A 1 90 ? -32.117 -14.631 25.430 1.00 86.62 90 LEU A CA 1
ATOM 680 C C . LEU A 1 90 ? -32.787 -14.790 26.809 1.00 86.62 90 LEU A C 1
ATOM 682 O O . LEU A 1 90 ? -33.680 -14.015 27.139 1.00 86.62 90 LEU A O 1
ATOM 686 N N . SER A 1 91 ? -32.358 -15.739 27.656 1.00 84.38 91 SER A N 1
ATOM 687 C CA . SER A 1 91 ? -32.966 -15.953 28.984 1.00 84.38 91 SER A CA 1
ATOM 688 C C . SER A 1 91 ? -32.747 -14.814 29.986 1.00 84.38 91 SER A C 1
ATOM 690 O O . SER A 1 91 ? -33.370 -14.817 31.046 1.00 84.38 91 SER A O 1
ATOM 692 N N . VAL A 1 92 ? -31.860 -13.857 29.687 1.00 83.50 92 VAL A N 1
ATOM 693 C CA . VAL A 1 92 ? -31.615 -12.680 30.542 1.00 83.50 92 VAL A CA 1
ATOM 694 C C . VAL A 1 92 ? -32.618 -11.546 30.313 1.00 83.50 92 VAL A C 1
ATOM 696 O O . VAL A 1 92 ? -32.638 -10.592 31.087 1.00 83.50 92 VAL A O 1
ATOM 699 N N . VAL A 1 93 ? -33.459 -11.652 29.278 1.00 80.50 93 VAL A N 1
ATOM 700 C CA . VAL A 1 93 ? -34.453 -10.643 28.902 1.00 80.50 93 VAL A CA 1
ATOM 701 C C . VAL A 1 93 ? -35.863 -11.142 29.267 1.00 80.50 93 VAL A C 1
ATOM 703 O O . VAL A 1 93 ? -36.377 -12.050 28.609 1.00 80.50 93 VAL A O 1
ATOM 706 N N . PRO A 1 94 ? -36.536 -10.565 30.285 1.00 63.25 94 PRO A N 1
ATOM 707 C CA . PRO A 1 94 ? -37.851 -11.040 30.738 1.00 63.25 94 PRO A CA 1
ATOM 708 C C . PRO A 1 94 ? -38.987 -10.893 29.707 1.00 63.25 94 PRO A C 1
ATOM 710 O O . PRO A 1 94 ? -40.037 -11.511 29.863 1.00 63.25 94 PRO A O 1
ATOM 713 N N . SER A 1 95 ? -38.788 -10.055 28.686 1.00 63.59 95 SER A N 1
ATOM 714 C CA . SER A 1 95 ? -39.771 -9.576 27.701 1.00 63.59 95 SER A CA 1
ATOM 715 C C . SER A 1 95 ? -39.800 -10.343 26.370 1.00 63.59 95 SER A C 1
ATOM 717 O O . SER A 1 95 ? -40.679 -10.088 25.550 1.00 63.59 95 SER A O 1
ATOM 719 N N . ILE A 1 96 ? -38.888 -11.292 26.117 1.00 64.12 96 ILE A N 1
ATOM 720 C CA . ILE A 1 96 ? -38.732 -11.933 24.787 1.00 64.12 96 ILE A CA 1
ATOM 721 C C . ILE A 1 96 ? -39.857 -12.935 24.415 1.00 64.12 96 ILE A C 1
ATOM 723 O O . ILE A 1 96 ? -39.848 -13.512 23.329 1.00 64.12 96 ILE A O 1
ATOM 727 N N . SER A 1 97 ? -40.876 -13.104 25.262 1.00 56.97 97 SER A N 1
ATOM 728 C CA . SER A 1 97 ? -42.016 -14.014 25.073 1.00 56.97 97 SER A CA 1
ATOM 729 C C . SER A 1 97 ? -42.869 -13.727 23.820 1.00 56.97 97 SER A C 1
ATOM 731 O O . SER A 1 97 ? -43.822 -12.952 23.886 1.00 56.97 97 SER A O 1
ATOM 733 N N . ASP A 1 98 ? -42.545 -14.385 22.701 1.00 58.59 98 ASP A N 1
ATOM 734 C CA . ASP A 1 98 ? -43.310 -14.492 21.442 1.00 58.59 98 ASP A CA 1
ATOM 735 C C . ASP A 1 98 ? -43.866 -13.189 20.822 1.00 58.59 98 ASP A C 1
ATOM 737 O O . ASP A 1 98 ? -44.704 -13.235 19.919 1.00 58.59 98 ASP A O 1
ATOM 741 N N . THR A 1 99 ? -43.368 -12.015 21.223 1.00 65.31 99 THR A N 1
ATOM 742 C CA . THR A 1 99 ? -43.766 -10.740 20.612 1.00 65.31 99 THR A CA 1
ATOM 743 C C . THR A 1 99 ? -43.191 -10.561 19.203 1.00 65.31 99 THR A C 1
ATOM 745 O O . THR A 1 99 ? -42.145 -11.123 18.842 1.00 65.31 99 THR A O 1
ATOM 748 N N . THR A 1 100 ? -43.897 -9.759 18.403 1.00 68.00 100 THR A N 1
ATOM 749 C CA . THR A 1 100 ? -43.481 -9.274 17.075 1.00 68.00 100 THR A CA 1
ATOM 750 C C . THR A 1 100 ? -42.903 -7.859 17.115 1.00 68.00 100 THR A C 1
ATOM 752 O O . THR A 1 100 ? -42.577 -7.314 16.069 1.00 68.00 100 THR A O 1
ATOM 755 N N . ASP A 1 101 ? -42.822 -7.241 18.293 1.00 72.69 101 ASP A N 1
ATOM 756 C CA . ASP A 1 101 ? -42.244 -5.907 18.462 1.00 72.69 101 ASP A CA 1
ATOM 757 C C . ASP A 1 101 ? -40.723 -5.949 18.209 1.00 72.69 101 ASP A C 1
ATOM 759 O O . ASP A 1 101 ? -40.110 -6.983 18.500 1.00 72.69 101 ASP A O 1
ATOM 763 N N . PRO A 1 102 ? -40.091 -4.871 17.703 1.00 77.06 102 PRO A N 1
ATOM 764 C CA . PRO A 1 102 ? -38.637 -4.795 17.542 1.00 77.06 102 PRO A CA 1
ATOM 765 C C . PRO A 1 102 ? -37.869 -5.090 18.837 1.00 77.06 102 PRO A C 1
ATOM 767 O O . PRO A 1 102 ? -38.401 -4.943 19.940 1.00 77.06 102 PRO A O 1
ATOM 770 N N . LEU A 1 103 ? -36.612 -5.516 18.703 1.00 80.06 103 LEU A N 1
ATOM 771 C CA . LEU A 1 103 ? -35.723 -5.660 19.854 1.00 80.06 103 LEU A CA 1
ATOM 772 C C . LEU A 1 103 ? -35.273 -4.256 20.297 1.00 80.06 103 LEU A C 1
ATOM 774 O O . LEU A 1 103 ? -35.057 -3.385 19.460 1.00 80.06 103 LEU A O 1
ATOM 778 N N . LEU A 1 104 ? -35.213 -4.012 21.607 1.00 83.75 104 LEU A N 1
ATOM 779 C CA . LEU A 1 104 ? -34.847 -2.704 22.160 1.00 83.75 104 LEU A CA 1
ATOM 780 C C . LEU A 1 104 ? -33.352 -2.662 22.484 1.00 83.75 104 LEU A C 1
ATOM 782 O O . LEU A 1 104 ? -32.822 -3.649 22.992 1.00 83.75 104 LEU A O 1
ATOM 786 N N . ASP A 1 105 ? -32.715 -1.502 22.320 1.00 83.38 105 ASP A N 1
ATOM 787 C CA . ASP A 1 105 ? -31.299 -1.270 22.655 1.00 83.38 105 ASP A CA 1
ATOM 788 C C . ASP A 1 105 ? -30.943 -1.748 24.080 1.00 83.38 105 ASP A C 1
ATOM 790 O O . ASP A 1 105 ? -29.902 -2.364 24.302 1.00 83.38 105 ASP A O 1
ATOM 794 N N . GLU A 1 106 ? -31.838 -1.541 25.060 1.00 85.56 106 GLU A N 1
ATOM 795 C CA . GLU A 1 106 ? -31.661 -2.051 26.430 1.00 85.56 106 GLU A CA 1
ATOM 796 C C . GLU A 1 106 ? -31.617 -3.587 26.511 1.00 85.56 106 GLU A C 1
ATOM 798 O O . GLU A 1 106 ? -30.890 -4.139 27.338 1.00 85.56 106 GLU A O 1
ATOM 803 N N . ASP A 1 107 ? -32.409 -4.281 25.693 1.00 87.38 107 ASP A N 1
ATOM 804 C CA . ASP A 1 107 ? -32.479 -5.744 25.664 1.00 87.38 107 ASP A CA 1
ATOM 805 C C . ASP A 1 107 ? -31.279 -6.338 24.914 1.00 87.38 107 ASP A C 1
ATOM 807 O O . ASP A 1 107 ? -30.709 -7.329 25.374 1.00 87.38 107 ASP A O 1
ATOM 811 N N . GLU A 1 108 ? -30.808 -5.689 23.846 1.00 89.19 108 GLU A N 1
ATOM 812 C CA . GLU A 1 108 ? -29.537 -6.043 23.199 1.00 89.19 108 GLU A CA 1
ATOM 813 C C . GLU A 1 108 ? -28.350 -5.832 24.140 1.00 89.19 108 GLU A C 1
ATOM 815 O O . GLU A 1 108 ? -27.541 -6.743 24.323 1.00 89.19 108 GLU A O 1
ATOM 820 N N . GLN A 1 109 ? -28.283 -4.694 24.837 1.00 87.94 109 GLN A N 1
ATOM 821 C CA . GLN A 1 109 ? -27.218 -4.435 25.804 1.00 87.94 109 GLN A CA 1
ATOM 822 C C . GLN A 1 109 ? -27.254 -5.427 26.981 1.00 87.94 109 GLN A C 1
ATOM 824 O O . GLN A 1 109 ? -26.198 -5.828 27.470 1.00 87.94 109 GLN A O 1
ATOM 829 N N . ARG A 1 110 ? -28.435 -5.897 27.419 1.00 89.00 110 ARG A N 1
ATOM 830 C CA . ARG A 1 110 ? -28.558 -6.999 28.401 1.00 89.00 110 ARG A CA 1
ATOM 831 C C . ARG A 1 110 ? -27.962 -8.305 27.868 1.00 89.00 110 ARG A C 1
ATOM 833 O O . ARG A 1 110 ? -27.239 -8.975 28.605 1.00 89.00 110 ARG A O 1
ATOM 840 N N . ILE A 1 111 ? -28.229 -8.647 26.607 1.00 91.00 111 ILE A N 1
ATOM 841 C CA . ILE A 1 111 ? -27.697 -9.848 25.943 1.00 91.00 111 ILE A CA 1
ATOM 842 C C . ILE A 1 111 ? -26.168 -9.761 25.785 1.00 91.00 111 ILE A C 1
ATOM 844 O O . ILE A 1 111 ? -25.458 -10.702 26.147 1.00 91.00 111 ILE A O 1
ATOM 848 N N . LEU A 1 112 ? -25.648 -8.622 25.321 1.00 90.44 112 LEU A N 1
ATOM 849 C CA . LEU A 1 112 ? -24.210 -8.364 25.175 1.00 90.44 112 LEU A CA 1
ATOM 850 C C . LEU A 1 112 ? -23.490 -8.384 26.530 1.00 90.44 112 LEU A C 1
ATOM 852 O O . LEU A 1 112 ? -22.449 -9.024 26.663 1.00 90.44 112 LEU A O 1
ATOM 856 N N . ASN A 1 113 ? -24.075 -7.776 27.567 1.00 87.56 113 ASN A N 1
ATOM 857 C CA . ASN A 1 113 ? -23.533 -7.814 28.927 1.00 87.56 113 ASN A CA 1
ATOM 858 C C . ASN A 1 113 ? -23.506 -9.244 29.499 1.00 87.56 113 ASN A C 1
ATOM 860 O O . ASN A 1 113 ? -22.563 -9.605 30.199 1.00 87.56 113 ASN A O 1
ATOM 864 N N . ALA A 1 114 ? -24.489 -10.089 29.170 1.00 86.44 114 ALA A N 1
ATOM 865 C CA . ALA A 1 114 ? -24.481 -11.508 29.538 1.00 86.44 114 ALA A CA 1
ATOM 866 C C . ALA A 1 114 ? -23.433 -12.337 28.765 1.00 86.44 114 ALA A C 1
ATOM 868 O O . ALA A 1 114 ? -23.020 -13.397 29.234 1.00 86.44 114 ALA A O 1
ATOM 869 N N . ALA A 1 115 ? -22.978 -11.848 27.607 1.00 86.81 115 ALA A N 1
ATOM 870 C CA . ALA A 1 115 ? -21.880 -12.410 26.822 1.00 86.81 115 ALA A CA 1
ATOM 871 C C . ALA A 1 115 ? -20.524 -11.710 27.062 1.00 86.81 115 ALA A C 1
ATOM 873 O O . ALA A 1 115 ? -19.541 -12.065 26.412 1.00 86.81 115 ALA A O 1
ATOM 874 N N . HIS A 1 116 ? -20.434 -10.750 27.992 1.00 81.06 116 HIS A N 1
ATOM 875 C CA . HIS A 1 116 ? -19.232 -9.937 28.226 1.00 81.06 116 HIS A CA 1
ATOM 876 C C . HIS A 1 116 ? -17.990 -10.799 28.500 1.00 81.06 116 HIS A C 1
ATOM 878 O O . HIS A 1 116 ? -16.946 -10.596 27.885 1.00 81.06 116 HIS A O 1
ATOM 884 N N . ASP A 1 117 ? -18.130 -11.825 29.342 1.00 76.06 117 ASP A N 1
ATOM 885 C CA . ASP A 1 117 ? -17.080 -12.803 29.656 1.00 76.06 117 ASP A CA 1
ATOM 886 C C . ASP A 1 117 ? -16.640 -13.658 28.456 1.00 76.06 117 ASP A C 1
ATOM 888 O O . ASP A 1 117 ? -15.676 -14.406 28.580 1.00 76.06 117 ASP A O 1
ATOM 892 N N . GLU A 1 118 ? -17.346 -13.625 27.327 1.00 76.81 118 GLU A N 1
ATOM 893 C CA . GLU A 1 118 ? -17.026 -14.374 26.104 1.00 76.81 118 GLU A CA 1
ATOM 894 C C . GLU A 1 118 ? -16.504 -13.455 24.990 1.00 76.81 118 GLU A C 1
ATOM 896 O O . GLU A 1 118 ? -15.643 -13.880 24.224 1.00 76.81 118 GLU A O 1
ATOM 901 N N . LEU A 1 119 ? -16.966 -12.199 24.948 1.00 76.12 119 LEU A N 1
ATOM 902 C CA . LEU A 1 119 ? -16.490 -11.156 24.032 1.00 76.12 119 LEU A CA 1
ATOM 903 C C . LEU A 1 119 ? -15.170 -10.511 24.493 1.00 76.12 119 LEU A C 1
ATOM 905 O O . LEU A 1 119 ? -14.316 -10.217 23.665 1.00 76.12 119 LEU A O 1
ATOM 909 N N . ASN A 1 120 ? -14.980 -10.329 25.806 1.00 63.47 120 ASN A N 1
ATOM 910 C CA . ASN A 1 120 ? -13.859 -9.572 26.384 1.00 63.47 120 ASN A CA 1
ATOM 911 C C . ASN A 1 120 ? -12.778 -10.444 27.044 1.00 63.47 120 ASN A C 1
ATOM 913 O O . ASN A 1 120 ? -11.957 -9.946 27.816 1.00 63.47 120 ASN A O 1
ATOM 917 N N . ARG A 1 121 ? -12.723 -11.746 26.734 1.00 64.81 121 ARG A N 1
ATOM 918 C CA . ARG A 1 121 ? -11.517 -12.538 27.030 1.00 64.81 121 ARG A CA 1
ATOM 919 C C . ARG A 1 121 ? -10.394 -12.054 26.127 1.00 64.81 121 ARG A C 1
ATOM 921 O O . ARG A 1 121 ? -10.514 -12.171 24.912 1.00 64.81 121 ARG A O 1
ATOM 928 N N . PHE A 1 122 ? -9.297 -11.586 26.726 1.00 54.56 122 PHE A N 1
ATOM 929 C CA . PHE A 1 122 ? -8.060 -11.338 25.986 1.00 54.56 122 PHE A CA 1
ATOM 930 C C . PHE A 1 122 ? -7.732 -12.583 25.139 1.00 54.56 122 PHE A C 1
ATOM 932 O O . PHE A 1 122 ? -7.695 -13.680 25.716 1.00 54.56 122 PHE A O 1
ATOM 939 N N . PRO A 1 123 ? -7.573 -12.468 23.807 1.00 54.94 123 PRO A N 1
ATOM 940 C CA . PRO A 1 123 ? -7.660 -13.647 22.961 1.00 54.94 123 PRO A CA 1
ATOM 941 C C . PRO A 1 123 ? -6.568 -14.677 23.231 1.00 54.94 123 PRO A C 1
ATOM 943 O O . PRO A 1 123 ? -5.376 -14.426 23.066 1.00 54.94 123 PRO A O 1
ATOM 946 N N . ILE A 1 124 ? -7.010 -15.875 23.607 1.00 54.66 124 ILE A N 1
ATOM 947 C CA . ILE A 1 124 ? -6.174 -17.073 23.622 1.00 54.66 124 ILE A CA 1
ATOM 948 C C . ILE A 1 124 ? -5.767 -17.370 22.174 1.00 54.66 124 ILE A C 1
ATOM 950 O O . ILE A 1 124 ? -6.599 -17.237 21.269 1.00 54.66 124 ILE A O 1
ATOM 954 N N . SER A 1 125 ? -4.520 -17.810 21.973 1.00 62.34 125 SER A N 1
ATOM 955 C CA . SER A 1 125 ? -4.047 -18.353 20.693 1.00 62.34 125 SER A CA 1
ATOM 956 C C . SER A 1 125 ? -5.096 -19.264 20.051 1.00 62.34 125 SER A C 1
ATOM 958 O O . SER A 1 125 ? -5.742 -20.082 20.713 1.00 62.34 125 SER A O 1
ATOM 960 N N . ILE A 1 126 ? -5.246 -19.138 18.734 1.00 66.38 126 ILE A N 1
ATOM 961 C CA . ILE A 1 126 ? -6.269 -19.849 17.949 1.00 66.38 126 ILE A CA 1
ATOM 962 C C . ILE A 1 126 ? -6.063 -21.376 17.990 1.00 66.38 126 ILE A C 1
ATOM 964 O O . ILE A 1 126 ? -6.997 -22.150 17.739 1.00 66.38 126 ILE A O 1
ATOM 968 N N . GLY A 1 127 ? -4.852 -21.796 18.366 1.00 62.34 127 GLY A N 1
ATOM 969 C CA . GLY A 1 127 ? -4.416 -23.177 18.423 1.00 62.34 127 GLY A CA 1
ATOM 970 C C . GLY A 1 127 ? -4.084 -23.714 17.036 1.00 62.34 127 GLY A C 1
ATOM 971 O O . GLY A 1 127 ? -4.761 -23.412 16.049 1.00 62.34 127 GLY A O 1
ATOM 972 N N . VAL A 1 128 ? -3.052 -24.553 16.975 1.00 61.81 128 VAL A N 1
ATOM 973 C CA . VAL A 1 128 ? -2.774 -25.379 15.796 1.00 61.81 128 VAL A CA 1
ATOM 974 C C . VAL A 1 128 ? -3.955 -26.304 15.488 1.00 61.81 128 VAL A C 1
ATOM 976 O O . VAL A 1 128 ? -4.710 -26.706 16.378 1.00 61.81 128 VAL A O 1
ATOM 979 N N . ASP A 1 129 ? -4.112 -26.640 14.212 1.00 59.12 129 ASP A N 1
ATOM 980 C CA . ASP A 1 129 ? -5.093 -27.614 13.746 1.00 59.12 129 ASP A CA 1
ATOM 981 C C . ASP A 1 129 ? -4.517 -29.034 13.897 1.00 59.12 129 ASP A C 1
ATOM 983 O O . ASP A 1 129 ? -3.717 -29.496 13.080 1.00 59.12 129 ASP A O 1
ATOM 987 N N . ASP A 1 130 ? -4.859 -29.708 14.999 1.00 52.50 130 ASP A N 1
ATOM 988 C CA . ASP A 1 130 ? -4.382 -31.062 15.292 1.00 52.50 130 ASP A CA 1
ATOM 989 C C . ASP A 1 130 ? -5.154 -32.114 14.483 1.00 52.50 130 ASP A C 1
ATOM 991 O O . ASP A 1 130 ? -6.364 -32.279 14.613 1.00 52.50 130 ASP A O 1
ATOM 995 N N . THR A 1 131 ? -4.409 -32.923 13.731 1.00 45.81 131 THR A N 1
ATOM 996 C CA . THR A 1 131 ? -4.880 -34.130 13.030 1.00 45.81 131 THR A CA 1
ATOM 997 C C . THR A 1 131 ? -5.752 -35.089 13.853 1.00 45.81 131 THR A C 1
ATOM 999 O O . THR A 1 131 ? -6.488 -35.877 13.262 1.00 45.81 131 THR A O 1
ATOM 1002 N N . GLN A 1 132 ? -5.657 -35.076 15.187 1.00 43.72 132 GLN A N 1
ATOM 1003 C CA . GLN A 1 132 ? -6.407 -35.969 16.078 1.00 43.72 132 GLN A CA 1
ATOM 1004 C C . GLN A 1 132 ? -7.715 -35.349 16.605 1.00 43.72 132 GLN A C 1
ATOM 1006 O O . GLN A 1 132 ? -8.561 -36.084 17.117 1.00 43.72 132 GLN A O 1
ATOM 1011 N N . HIS A 1 133 ? -7.906 -34.030 16.472 1.00 53.25 133 HIS A N 1
ATOM 1012 C CA . HIS A 1 133 ? -9.054 -33.299 17.012 1.00 53.25 133 HIS A CA 1
ATOM 1013 C C . HIS A 1 133 ? -9.433 -32.131 16.089 1.00 53.25 133 HIS A C 1
ATOM 1015 O O . HIS A 1 133 ? -8.727 -31.126 16.057 1.00 53.25 133 HIS A O 1
ATOM 1021 N N . GLU A 1 134 ? -10.569 -32.218 15.383 1.00 57.78 134 GLU A N 1
ATOM 1022 C CA . GLU A 1 134 ? -11.050 -31.120 14.528 1.00 57.78 134 GLU A CA 1
ATOM 1023 C C . GLU A 1 134 ? -11.172 -29.811 15.326 1.00 57.78 134 GLU A C 1
ATOM 1025 O O . GLU A 1 134 ? -12.074 -29.660 16.155 1.00 57.78 134 GLU A O 1
ATOM 1030 N N . ASN A 1 135 ? -10.279 -28.846 15.078 1.00 70.62 135 ASN A N 1
ATOM 1031 C CA . ASN A 1 135 ? -10.348 -27.551 15.745 1.00 70.62 135 ASN A CA 1
ATOM 1032 C C . ASN A 1 135 ? -11.562 -26.776 15.180 1.00 70.62 135 ASN A C 1
ATOM 1034 O O . ASN A 1 135 ? -11.578 -26.454 13.984 1.00 70.62 135 ASN A O 1
ATOM 1038 N N . PRO A 1 136 ? -12.594 -26.464 15.996 1.00 71.50 136 PRO A N 1
ATOM 1039 C CA . PRO A 1 136 ? -13.825 -25.842 15.509 1.00 71.50 136 PRO A CA 1
ATOM 1040 C C . PRO A 1 136 ? -13.618 -24.386 15.073 1.00 71.50 136 PRO A C 1
ATOM 1042 O O . PRO A 1 136 ? -14.461 -23.849 14.350 1.00 71.50 136 PRO A O 1
ATOM 1045 N N . ASN A 1 137 ? -12.498 -23.766 15.461 1.00 77.31 137 ASN A N 1
ATOM 1046 C CA . ASN A 1 137 ? -12.106 -22.412 15.069 1.00 77.31 137 ASN A CA 1
ATOM 1047 C C . ASN A 1 137 ? -11.448 -22.357 13.679 1.00 77.31 137 ASN A C 1
ATOM 1049 O O . ASN A 1 137 ? -11.036 -21.281 13.253 1.00 77.31 137 ASN A O 1
ATOM 1053 N N . TRP A 1 138 ? -11.347 -23.489 12.976 1.00 84.50 138 TRP A N 1
ATOM 1054 C CA . TRP A 1 138 ? -10.778 -23.602 11.634 1.00 84.50 138 TRP A CA 1
ATOM 1055 C C . TRP A 1 138 ? -11.823 -24.121 10.634 1.00 84.50 138 TRP A C 1
ATOM 1057 O O . TRP A 1 138 ? -12.693 -24.933 10.960 1.00 84.50 138 TRP A O 1
ATOM 1067 N N . GLU A 1 139 ? -11.739 -23.650 9.394 1.00 86.50 139 GLU A N 1
ATOM 1068 C CA . GLU A 1 139 ? -12.569 -24.063 8.258 1.00 86.50 139 GLU A CA 1
ATOM 1069 C C . GLU A 1 139 ? -11.705 -24.507 7.072 1.00 86.50 139 GLU A C 1
ATOM 1071 O O . GLU A 1 139 ? -10.478 -24.483 7.131 1.00 86.50 139 GLU A O 1
ATOM 1076 N N . THR A 1 140 ? -12.337 -24.978 5.998 1.00 85.50 140 THR A N 1
ATOM 1077 C CA . THR A 1 140 ? -11.651 -25.430 4.780 1.00 85.50 140 THR A CA 1
ATOM 1078 C C . THR A 1 140 ? -12.085 -24.570 3.606 1.00 85.50 140 THR A C 1
ATOM 1080 O O . THR A 1 140 ? -13.261 -24.576 3.251 1.00 85.50 140 THR A O 1
A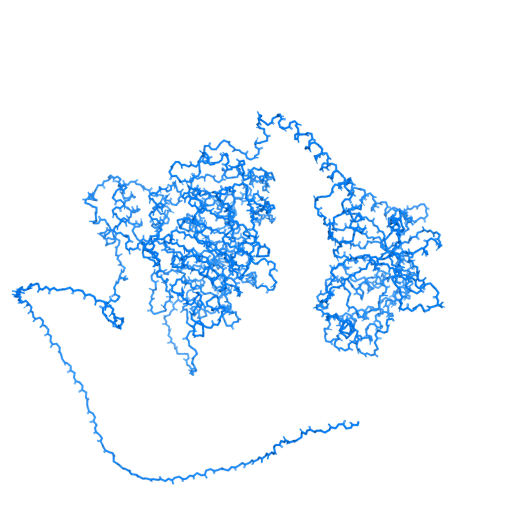TOM 1083 N N . ILE A 1 141 ? -11.137 -23.860 2.996 1.00 87.44 141 ILE A N 1
ATOM 1084 C CA . ILE A 1 141 ? -11.363 -23.066 1.783 1.00 87.44 141 ILE A CA 1
ATOM 1085 C C . ILE A 1 141 ? -10.698 -23.727 0.575 1.00 87.44 141 ILE A C 1
ATOM 1087 O O . ILE A 1 141 ? -9.749 -24.502 0.712 1.00 87.44 141 ILE A O 1
ATOM 1091 N N . LEU A 1 142 ? -11.191 -23.415 -0.622 1.00 87.12 142 LEU A N 1
ATOM 1092 C CA . LEU A 1 142 ? -10.465 -23.688 -1.859 1.00 87.12 142 LEU A CA 1
ATOM 1093 C C . LEU A 1 142 ? -9.336 -22.653 -1.981 1.00 87.12 142 LEU A C 1
ATOM 1095 O O . LEU A 1 142 ? -9.580 -21.463 -1.797 1.00 87.12 142 LEU A O 1
ATOM 1099 N N . HIS A 1 143 ? -8.107 -23.085 -2.268 1.00 89.38 143 HIS A N 1
ATOM 1100 C CA . HIS A 1 143 ? -6.995 -22.149 -2.447 1.00 89.38 143 HIS A CA 1
ATOM 1101 C C . HIS A 1 143 ? -7.265 -21.240 -3.668 1.00 89.38 143 HIS A C 1
ATOM 1103 O O . HIS A 1 143 ? -7.537 -21.772 -4.749 1.00 89.38 143 HIS A O 1
ATOM 1109 N N . PRO A 1 144 ? -7.185 -19.898 -3.563 1.00 91.06 144 PRO A N 1
ATOM 1110 C CA . PRO A 1 144 ? -7.677 -19.000 -4.615 1.00 91.06 144 PRO A CA 1
ATOM 1111 C C . PRO A 1 144 ? -6.877 -19.062 -5.921 1.00 91.06 144 PRO A C 1
ATOM 1113 O O . PRO A 1 144 ? -7.451 -18.946 -7.004 1.00 91.06 144 PRO A O 1
ATOM 1116 N N . GLY A 1 145 ? -5.573 -19.360 -5.859 1.00 87.50 145 GLY A N 1
ATOM 1117 C CA . GLY A 1 145 ? -4.801 -19.689 -7.063 1.00 87.50 145 GLY A CA 1
ATOM 1118 C C . GLY A 1 145 ? -5.338 -20.932 -7.786 1.00 87.50 145 GLY A C 1
ATOM 1119 O O . GLY A 1 145 ? -5.309 -21.001 -9.011 1.00 87.50 145 GLY A O 1
ATOM 1120 N N . THR A 1 146 ? -5.882 -21.901 -7.044 1.00 84.19 146 THR A N 1
ATOM 1121 C CA . THR A 1 146 ? -6.481 -23.128 -7.592 1.00 84.19 146 THR A CA 1
ATOM 1122 C C . THR A 1 146 ? -7.896 -22.887 -8.117 1.00 84.19 146 THR A C 1
ATOM 1124 O O . THR A 1 146 ? -8.226 -23.375 -9.196 1.00 84.19 146 THR A O 1
ATOM 1127 N N . GLU A 1 147 ? -8.718 -22.109 -7.405 1.00 88.62 147 GLU A N 1
ATOM 1128 C CA . GLU A 1 147 ? -10.056 -21.697 -7.858 1.00 88.62 147 GLU A CA 1
ATOM 1129 C C . GLU A 1 147 ? -9.984 -20.954 -9.198 1.00 88.62 147 GLU A C 1
ATOM 1131 O O . GLU A 1 147 ? -10.691 -21.301 -10.144 1.00 88.62 147 GLU A O 1
ATOM 1136 N N . ALA A 1 148 ? -9.065 -19.995 -9.324 1.00 87.19 148 ALA A N 1
ATOM 1137 C CA . ALA A 1 148 ? -8.862 -19.260 -10.564 1.00 87.19 148 ALA A CA 1
ATOM 1138 C C . ALA A 1 148 ? -8.398 -20.163 -11.722 1.00 87.19 148 ALA A C 1
ATOM 1140 O O . ALA A 1 148 ? -8.906 -20.039 -12.835 1.00 87.19 148 ALA A O 1
ATOM 1141 N N . LEU A 1 149 ? -7.511 -21.135 -11.479 1.00 83.44 149 LEU A N 1
ATOM 1142 C CA . LEU A 1 149 ? -7.151 -22.131 -12.499 1.00 83.44 149 LEU A CA 1
ATOM 1143 C C . LEU A 1 149 ? -8.335 -23.037 -12.881 1.00 83.44 149 LEU A C 1
ATOM 1145 O O . LEU A 1 149 ? -8.487 -23.373 -14.055 1.00 83.44 149 LEU A O 1
ATOM 1149 N N . MET A 1 150 ? -9.202 -23.401 -11.930 1.00 84.38 150 MET A N 1
ATOM 1150 C CA . MET A 1 150 ? -10.445 -24.131 -12.212 1.00 84.38 150 MET A CA 1
ATOM 1151 C C . MET A 1 150 ? -11.429 -23.292 -13.041 1.00 84.38 150 MET A C 1
ATOM 1153 O O . MET A 1 150 ? -12.060 -23.832 -13.946 1.00 84.38 150 MET A O 1
ATOM 1157 N N . ALA A 1 151 ? -11.518 -21.981 -12.808 1.00 85.06 151 ALA A N 1
ATOM 1158 C CA . ALA A 1 151 ? -12.346 -21.070 -13.601 1.00 85.06 151 ALA A CA 1
ATOM 1159 C C . ALA A 1 151 ? -11.822 -20.860 -15.041 1.00 85.06 151 ALA A C 1
ATOM 1161 O O . ALA A 1 151 ? -12.621 -20.628 -15.949 1.00 85.06 151 ALA A O 1
ATOM 1162 N N . ILE A 1 152 ? -10.505 -20.975 -15.269 1.00 81.69 152 ILE A N 1
ATOM 1163 C CA . ILE A 1 152 ? -9.873 -20.857 -16.602 1.00 81.69 152 ILE A CA 1
ATOM 1164 C C . ILE A 1 152 ? -9.892 -22.192 -17.374 1.00 81.69 152 ILE A C 1
ATOM 1166 O O . ILE A 1 152 ? -10.068 -22.205 -18.592 1.00 81.69 152 ILE A O 1
ATOM 1170 N N . HIS A 1 153 ? -9.684 -23.327 -16.696 1.00 81.12 153 HIS A N 1
ATOM 1171 C CA . HIS A 1 153 ? -9.450 -24.635 -17.335 1.00 81.12 153 HIS A CA 1
ATOM 1172 C C . HIS A 1 153 ? -10.551 -25.685 -17.087 1.00 81.12 153 HIS A C 1
ATOM 1174 O O . HIS A 1 153 ? -10.458 -26.817 -17.580 1.00 81.12 153 HIS A O 1
ATOM 1180 N N . GLY A 1 154 ? -11.588 -25.325 -16.329 1.00 77.19 154 GLY A N 1
ATOM 1181 C CA . GLY A 1 154 ? -12.661 -26.215 -15.894 1.00 77.19 154 GLY A CA 1
ATOM 1182 C C . GLY A 1 154 ? -12.207 -27.268 -14.877 1.00 77.19 154 GLY A C 1
ATOM 1183 O O . GLY A 1 154 ? -11.017 -27.473 -14.622 1.00 77.19 154 GLY A O 1
ATOM 1184 N N . GLU A 1 155 ? -13.169 -28.018 -14.334 1.00 67.19 155 GLU A N 1
ATOM 1185 C CA . GLU A 1 155 ? -12.923 -29.055 -13.318 1.00 67.19 155 GLU A CA 1
ATOM 1186 C C . GLU A 1 155 ? -11.917 -30.133 -13.765 1.00 67.19 155 GLU A C 1
ATOM 1188 O O . GLU A 1 155 ? -11.232 -30.732 -12.936 1.00 67.19 155 GLU A O 1
ATOM 1193 N N . SER A 1 156 ? -11.744 -30.340 -15.078 1.00 57.69 156 SER A N 1
ATOM 1194 C CA . SER A 1 156 ? -10.743 -31.267 -15.630 1.00 57.69 156 SER A CA 1
ATOM 1195 C C . SER A 1 156 ? -9.299 -30.946 -15.205 1.00 57.69 156 SER A C 1
ATOM 1197 O O . SER A 1 156 ? -8.451 -31.843 -15.175 1.00 57.69 156 SER A O 1
ATOM 1199 N N . TYR A 1 157 ? -9.012 -29.694 -14.827 1.00 60.09 157 TYR A N 1
ATOM 1200 C CA . TYR A 1 157 ? -7.714 -29.284 -14.289 1.00 60.09 157 TYR A CA 1
ATOM 1201 C C . TYR A 1 157 ? -7.362 -30.028 -12.994 1.00 60.09 157 TYR A C 1
ATOM 1203 O O . TYR A 1 157 ? -6.239 -30.515 -12.845 1.00 60.09 157 TYR A O 1
ATOM 1211 N N . ARG A 1 158 ? -8.348 -30.222 -12.108 1.00 55.59 158 ARG A N 1
ATOM 1212 C CA . ARG A 1 158 ? -8.225 -30.942 -10.827 1.00 55.59 158 ARG A CA 1
ATOM 1213 C C . ARG A 1 158 ? -7.683 -32.365 -11.012 1.00 55.59 158 ARG A C 1
ATOM 1215 O O . ARG A 1 158 ? -6.882 -32.845 -10.216 1.00 55.59 158 ARG A O 1
ATOM 1222 N N . GLN A 1 159 ? -8.036 -33.014 -12.125 1.00 51.47 159 GLN A N 1
ATOM 1223 C CA . GLN A 1 159 ? -7.542 -34.349 -12.478 1.00 51.47 159 GLN A CA 1
ATOM 1224 C C . GLN A 1 159 ? -6.115 -34.349 -13.058 1.00 51.47 159 GLN A C 1
ATOM 1226 O O . GLN A 1 159 ? -5.406 -35.347 -12.924 1.00 51.47 159 GLN A O 1
ATOM 1231 N N . LYS A 1 160 ? -5.670 -33.243 -13.671 1.00 44.28 160 LYS A N 1
ATOM 1232 C CA . LYS A 1 160 ? -4.321 -33.087 -14.251 1.00 44.28 160 LYS A CA 1
ATOM 1233 C C . LYS A 1 160 ? -3.280 -32.596 -13.240 1.00 44.28 160 LYS A C 1
ATOM 1235 O O . LYS A 1 160 ? -2.110 -32.945 -13.372 1.00 44.28 160 LYS A O 1
ATOM 1240 N N . ALA A 1 161 ? -3.696 -31.855 -12.211 1.00 47.88 161 ALA A N 1
ATOM 1241 C CA . ALA A 1 161 ? -2.823 -31.311 -11.165 1.00 47.88 161 ALA A CA 1
ATOM 1242 C C . ALA A 1 161 ? -2.124 -32.378 -10.286 1.00 47.88 161 ALA A C 1
ATOM 1244 O O . ALA A 1 161 ? -1.187 -32.057 -9.557 1.00 47.88 161 ALA A O 1
ATOM 1245 N N . LYS A 1 162 ? -2.519 -33.657 -10.397 1.00 44.50 162 LYS A N 1
ATOM 1246 C CA . LYS A 1 162 ? -2.072 -34.834 -9.613 1.00 44.50 162 LYS A CA 1
ATOM 1247 C C . LYS A 1 162 ? -0.581 -35.215 -9.716 1.00 44.50 162 LYS A C 1
ATOM 1249 O O . LYS A 1 162 ? -0.231 -36.370 -9.486 1.00 44.50 162 LYS A O 1
ATOM 1254 N N . LYS A 1 163 ? 0.303 -34.301 -10.128 1.00 39.97 163 LYS A N 1
ATOM 1255 C CA . LYS A 1 163 ? 1.686 -34.623 -10.517 1.00 39.97 163 LYS A CA 1
ATOM 1256 C C . LYS A 1 163 ? 2.774 -33.626 -10.092 1.00 39.97 163 LYS A C 1
ATOM 1258 O O . LYS A 1 163 ? 3.892 -33.763 -10.583 1.00 39.97 163 LYS A O 1
ATOM 1263 N N . LYS A 1 164 ? 2.484 -32.648 -9.218 1.00 41.44 164 LYS A N 1
ATOM 1264 C CA . LYS A 1 164 ? 3.494 -31.661 -8.766 1.00 41.44 164 LYS A CA 1
ATOM 1265 C C . LYS A 1 164 ? 3.598 -31.369 -7.260 1.00 41.44 164 LYS A C 1
ATOM 1267 O O . LYS A 1 164 ? 4.617 -30.821 -6.861 1.00 41.44 164 LYS A O 1
ATOM 1272 N N . THR A 1 165 ? 2.634 -31.779 -6.439 1.00 42.84 165 THR A N 1
ATOM 1273 C CA . THR A 1 165 ? 2.733 -31.741 -4.966 1.00 42.84 165 THR A CA 1
ATOM 1274 C C . THR A 1 165 ? 1.888 -32.884 -4.415 1.00 42.84 165 THR A C 1
ATOM 1276 O O . THR A 1 165 ? 0.805 -33.142 -4.950 1.00 42.84 165 THR A O 1
ATOM 1279 N N . THR A 1 166 ? 2.353 -33.607 -3.397 1.00 40.97 166 THR A N 1
ATOM 1280 C CA . THR A 1 166 ? 1.552 -34.682 -2.796 1.00 40.97 166 THR A CA 1
ATOM 1281 C C . THR A 1 166 ? 0.605 -34.129 -1.722 1.00 40.97 166 THR A C 1
ATOM 1283 O O . THR A 1 166 ? 0.973 -33.212 -0.985 1.00 40.97 166 THR A O 1
ATOM 1286 N N . PRO A 1 167 ? -0.605 -34.702 -1.552 1.00 39.19 167 PRO A N 1
ATOM 1287 C CA . PRO A 1 167 ? -1.492 -34.327 -0.448 1.00 39.19 167 PRO A CA 1
ATOM 1288 C C . PRO A 1 167 ? -0.864 -34.538 0.939 1.00 39.19 167 PRO A C 1
ATOM 1290 O O . PRO A 1 167 ? -1.229 -33.845 1.882 1.00 39.19 167 PRO A O 1
ATOM 1293 N N . ALA A 1 168 ? 0.102 -35.457 1.060 1.00 37.66 168 ALA A N 1
ATOM 1294 C CA . ALA A 1 168 ? 0.852 -35.694 2.291 1.00 37.66 168 ALA A CA 1
ATOM 1295 C C . ALA A 1 168 ? 1.787 -34.525 2.652 1.00 37.66 168 ALA A C 1
ATOM 1297 O O . ALA A 1 168 ? 1.928 -34.205 3.830 1.00 37.66 168 ALA A O 1
ATOM 1298 N N . GLU A 1 169 ? 2.393 -33.859 1.665 1.00 43.25 169 GLU A N 1
ATOM 1299 C CA . GLU A 1 169 ? 3.192 -32.648 1.897 1.00 43.25 169 GLU A CA 1
ATOM 1300 C C . GLU A 1 169 ? 2.295 -31.487 2.334 1.00 43.25 169 GLU A C 1
ATOM 1302 O O . GLU A 1 169 ? 2.545 -30.898 3.384 1.00 43.25 169 GLU A O 1
ATOM 1307 N N . LEU A 1 170 ? 1.201 -31.232 1.604 1.00 41.88 170 LEU A N 1
ATOM 1308 C CA . LEU A 1 170 ? 0.253 -30.156 1.919 1.00 41.88 170 LEU A CA 1
ATOM 1309 C C . LEU A 1 170 ? -0.399 -30.336 3.304 1.00 41.88 170 LEU A C 1
ATOM 1311 O O . LEU A 1 170 ? -0.491 -29.381 4.073 1.00 41.88 170 LEU A O 1
ATOM 1315 N N . ALA A 1 171 ? -0.804 -31.560 3.656 1.00 39.78 171 ALA A N 1
ATOM 1316 C CA . ALA A 1 171 ? -1.366 -31.855 4.973 1.00 39.78 171 ALA A CA 1
ATOM 1317 C C . ALA A 1 171 ? -0.324 -31.721 6.099 1.00 39.78 171 ALA A C 1
ATOM 1319 O O . ALA A 1 171 ? -0.629 -31.139 7.137 1.00 39.78 171 ALA A O 1
ATOM 1320 N N . ARG A 1 172 ? 0.913 -32.204 5.898 1.00 42.78 172 ARG A N 1
ATOM 1321 C CA . ARG A 1 172 ? 1.991 -32.107 6.902 1.00 42.78 172 ARG A CA 1
ATOM 1322 C C . ARG A 1 172 ? 2.425 -30.660 7.161 1.00 42.78 172 ARG A C 1
ATOM 1324 O O . ARG A 1 172 ? 2.758 -30.340 8.299 1.00 42.78 172 ARG A O 1
ATOM 1331 N N . VAL A 1 173 ? 2.407 -29.813 6.127 1.00 39.59 173 VAL A N 1
ATOM 1332 C CA . VAL A 1 173 ? 2.625 -28.361 6.237 1.00 39.59 173 VAL A CA 1
ATOM 1333 C C . VAL A 1 173 ? 1.555 -27.722 7.122 1.00 39.59 173 VAL A C 1
ATOM 1335 O O . VAL A 1 173 ? 1.889 -27.061 8.100 1.00 39.59 173 VAL A O 1
ATOM 1338 N N . LEU A 1 174 ? 0.274 -27.955 6.819 1.00 36.06 174 LEU A N 1
ATOM 1339 C CA . LEU A 1 174 ? -0.832 -27.278 7.505 1.00 36.06 174 LEU A CA 1
ATOM 1340 C C . LEU A 1 174 ? -1.097 -27.810 8.925 1.00 36.06 174 LEU A C 1
ATOM 1342 O O . LEU A 1 174 ? -1.592 -27.063 9.763 1.00 36.06 174 LEU A O 1
ATOM 1346 N N . SER A 1 175 ? -0.746 -29.066 9.227 1.00 41.72 175 SER A N 1
ATOM 1347 C CA . SER A 1 175 ? -0.989 -29.683 10.541 1.00 41.72 175 SER A CA 1
ATOM 1348 C C . SER A 1 175 ? 0.181 -29.555 11.539 1.00 41.72 175 SER A C 1
ATOM 1350 O O . SER A 1 175 ? 0.281 -30.352 12.475 1.00 41.72 175 SER A O 1
ATOM 1352 N N . GLY A 1 176 ? 1.130 -28.638 11.306 1.00 35.97 176 GLY A N 1
ATOM 1353 C CA . GLY A 1 176 ? 2.236 -28.321 12.229 1.00 35.97 176 GLY A CA 1
ATOM 1354 C C . GLY A 1 176 ? 3.223 -29.460 12.540 1.00 35.97 176 GLY A C 1
ATOM 1355 O O . GLY A 1 176 ? 3.994 -29.372 13.499 1.00 35.97 176 GLY A O 1
ATOM 1356 N N . ASN A 1 177 ? 3.217 -30.555 11.773 1.00 37.59 177 ASN A N 1
ATOM 1357 C CA . ASN A 1 177 ? 3.852 -31.814 12.178 1.00 37.59 177 ASN A CA 1
ATOM 1358 C C . ASN A 1 177 ? 5.348 -31.881 11.804 1.00 37.59 177 ASN A C 1
ATOM 1360 O O . ASN A 1 177 ? 5.756 -32.633 10.917 1.00 37.59 177 ASN A O 1
ATOM 1364 N N . ASN A 1 178 ? 6.173 -31.075 12.484 1.00 30.94 178 ASN A N 1
ATOM 1365 C CA . ASN A 1 178 ? 7.639 -31.089 12.357 1.00 30.94 178 ASN A CA 1
ATOM 1366 C C . ASN A 1 178 ? 8.393 -30.699 13.656 1.00 30.94 178 ASN A C 1
ATOM 1368 O O . ASN A 1 178 ? 9.444 -30.066 13.613 1.00 30.94 178 ASN A O 1
ATOM 1372 N N . LEU A 1 179 ? 7.913 -31.135 14.832 1.00 30.70 179 LEU A N 1
ATOM 1373 C CA . LEU A 1 179 ? 8.654 -31.028 16.105 1.00 30.70 179 LEU A CA 1
ATOM 1374 C C . LEU A 1 179 ? 9.024 -32.390 16.718 1.00 30.70 179 LEU A C 1
ATOM 1376 O O . LEU A 1 179 ? 8.609 -32.730 17.826 1.00 30.70 179 LEU A O 1
ATOM 1380 N N . ARG A 1 180 ? 9.871 -33.143 15.999 1.00 25.67 180 ARG A N 1
ATOM 1381 C CA . ARG A 1 180 ? 11.024 -33.898 16.549 1.00 25.67 180 ARG A CA 1
ATOM 1382 C C . ARG A 1 180 ? 11.744 -34.684 15.457 1.00 25.67 180 ARG A C 1
ATOM 1384 O O . ARG A 1 180 ? 11.165 -35.573 14.843 1.00 25.67 180 ARG A O 1
ATOM 1391 N N . GLN A 1 181 ? 13.047 -34.446 15.314 1.00 28.52 181 GLN A N 1
ATOM 1392 C CA . GLN A 1 181 ? 13.930 -35.478 14.778 1.00 28.52 181 GLN A CA 1
ATOM 1393 C C . GLN A 1 181 ? 13.991 -36.641 15.774 1.00 28.52 181 GLN A C 1
ATOM 1395 O O . GLN A 1 181 ? 14.278 -36.441 16.953 1.00 28.52 181 GLN A O 1
ATOM 1400 N N . ASN A 1 182 ? 13.773 -37.852 15.282 1.00 25.33 182 ASN A N 1
ATOM 1401 C CA . ASN A 1 182 ? 14.404 -39.060 15.795 1.00 25.33 182 ASN A CA 1
ATOM 1402 C C . ASN A 1 182 ? 14.517 -40.041 14.631 1.00 25.33 182 ASN A C 1
ATOM 1404 O O . ASN A 1 182 ? 13.570 -40.211 13.864 1.00 25.33 182 ASN A O 1
ATOM 1408 N N . ASN A 1 183 ? 15.674 -40.685 14.505 1.00 34.06 183 ASN A N 1
ATOM 1409 C CA . ASN A 1 183 ? 15.809 -41.822 13.607 1.00 34.06 183 ASN A CA 1
ATOM 1410 C C . ASN A 1 183 ? 14.950 -42.969 14.151 1.00 34.06 183 ASN A C 1
ATOM 1412 O O . ASN A 1 183 ? 15.054 -43.277 15.337 1.00 34.06 183 ASN A O 1
ATOM 1416 N N . ASP A 1 184 ? 14.147 -43.608 13.299 1.00 28.08 184 ASP A N 1
ATOM 1417 C CA . ASP A 1 184 ? 14.390 -45.018 12.971 1.00 28.08 184 ASP A CA 1
ATOM 1418 C C . ASP A 1 184 ? 13.403 -45.594 11.941 1.00 28.08 184 ASP A C 1
ATOM 1420 O O . ASP A 1 184 ? 12.196 -45.418 12.043 1.00 28.08 184 ASP A O 1
ATOM 1424 N N . ASN A 1 185 ? 13.970 -46.391 11.029 1.00 27.28 185 ASN A N 1
ATOM 1425 C CA . ASN A 1 185 ? 13.356 -47.453 10.220 1.00 27.28 185 ASN A CA 1
ATOM 1426 C C . ASN A 1 185 ? 12.180 -47.128 9.275 1.00 27.28 185 ASN A C 1
ATOM 1428 O O . ASN A 1 185 ? 11.113 -46.649 9.644 1.00 27.28 185 ASN A O 1
ATOM 1432 N N . ALA A 1 186 ? 12.346 -47.560 8.023 1.00 34.84 186 ALA A N 1
ATOM 1433 C CA . ALA A 1 186 ? 11.267 -47.618 7.048 1.00 34.84 186 ALA A CA 1
ATOM 1434 C C . ALA A 1 186 ? 10.272 -48.746 7.372 1.00 34.84 186 ALA A C 1
ATOM 1436 O O . ALA A 1 186 ? 10.676 -49.895 7.535 1.00 34.84 186 ALA A O 1
ATOM 1437 N N . ASN A 1 187 ? 8.979 -48.416 7.372 1.00 25.72 187 ASN A N 1
ATOM 1438 C CA . ASN A 1 187 ? 7.878 -49.280 6.936 1.00 25.72 187 ASN A CA 1
ATOM 1439 C C . ASN A 1 187 ? 6.645 -48.395 6.698 1.00 25.72 187 ASN A C 1
ATOM 1441 O O . ASN A 1 187 ? 6.016 -47.931 7.645 1.00 25.72 187 ASN A O 1
ATOM 1445 N N . ALA A 1 188 ? 6.317 -48.140 5.430 1.00 26.89 188 ALA A N 1
ATOM 1446 C CA . ALA A 1 188 ? 5.090 -47.445 5.051 1.00 26.89 188 ALA A CA 1
ATOM 1447 C C . ALA A 1 188 ? 3.935 -48.456 5.031 1.00 26.89 188 ALA A C 1
ATOM 1449 O O . ALA A 1 188 ? 3.656 -49.067 3.999 1.00 26.89 188 ALA A O 1
ATOM 1450 N N . ASP A 1 189 ? 3.325 -48.681 6.194 1.00 25.89 189 ASP A N 1
ATOM 1451 C CA . ASP A 1 189 ? 2.169 -49.568 6.336 1.00 25.89 189 ASP A CA 1
ATOM 1452 C C . ASP A 1 189 ? 0.863 -48.836 5.977 1.00 25.89 189 ASP A C 1
ATOM 1454 O O . ASP A 1 189 ? 0.751 -47.618 6.137 1.00 25.89 189 ASP A O 1
ATOM 1458 N N . ASN A 1 190 ? -0.128 -49.558 5.451 1.00 33.88 190 ASN A N 1
ATOM 1459 C CA . ASN A 1 190 ? -1.308 -48.930 4.844 1.00 33.88 190 ASN A CA 1
ATOM 1460 C C . ASN A 1 190 ? -2.339 -48.479 5.894 1.00 33.88 190 ASN A C 1
ATOM 1462 O O . ASN A 1 190 ? -2.928 -49.312 6.582 1.00 33.88 190 ASN A O 1
ATOM 1466 N N . SER A 1 191 ? -2.659 -47.181 5.930 1.00 26.69 191 SER A N 1
ATOM 1467 C CA . SER A 1 191 ? -3.853 -46.657 6.612 1.00 26.69 191 SER A CA 1
ATOM 1468 C C . SER A 1 191 ? -4.721 -45.825 5.664 1.00 26.69 191 SER A C 1
ATOM 1470 O O . SER A 1 191 ? -4.651 -44.596 5.629 1.00 26.69 191 SER A O 1
ATOM 1472 N N . GLU A 1 192 ? -5.569 -46.513 4.900 1.00 29.69 192 GLU A N 1
ATOM 1473 C CA . GLU A 1 192 ? -6.677 -45.917 4.149 1.00 29.69 192 GLU A CA 1
ATOM 1474 C C . GLU A 1 192 ? -7.702 -45.299 5.124 1.00 29.69 192 GLU A C 1
ATOM 1476 O O . GLU A 1 192 ? -8.602 -46.009 5.562 1.00 29.69 192 GLU A O 1
ATOM 1481 N N . ASN A 1 193 ? -7.551 -44.020 5.513 1.00 28.39 193 ASN A N 1
ATOM 1482 C CA . ASN A 1 193 ? -8.633 -43.140 6.018 1.00 28.39 193 ASN A CA 1
ATOM 1483 C C . ASN A 1 193 ? -8.157 -41.704 6.372 1.00 28.39 193 ASN A C 1
ATOM 1485 O O . ASN A 1 193 ? -8.297 -41.247 7.505 1.00 28.39 193 ASN A O 1
ATOM 1489 N N . SER A 1 194 ? -7.651 -40.938 5.400 1.00 31.27 194 SER A N 1
ATOM 1490 C CA . SER A 1 194 ? -7.727 -39.466 5.468 1.00 31.27 194 SER A CA 1
ATOM 1491 C C . SER A 1 194 ? -7.914 -38.853 4.074 1.00 31.27 194 SER A C 1
ATOM 1493 O O . SER A 1 194 ? -7.057 -38.933 3.197 1.00 31.27 194 SER A O 1
ATOM 1495 N N . ALA A 1 195 ? -9.086 -38.258 3.841 1.00 30.12 195 ALA A N 1
ATOM 1496 C CA . ALA A 1 195 ? -9.487 -37.724 2.539 1.00 30.12 195 ALA A CA 1
ATOM 1497 C C . ALA A 1 195 ? -9.046 -36.257 2.355 1.00 30.12 195 ALA A C 1
ATOM 1499 O O . ALA A 1 195 ? -9.876 -35.364 2.181 1.00 30.12 195 ALA A O 1
ATOM 1500 N N . ALA A 1 196 ? -7.734 -36.000 2.403 1.00 35.19 196 ALA A N 1
ATOM 1501 C CA . ALA A 1 196 ? -7.166 -34.679 2.116 1.00 35.19 196 ALA A CA 1
ATOM 1502 C C . ALA A 1 196 ? -7.427 -34.300 0.643 1.00 35.19 196 ALA A C 1
ATOM 1504 O O . ALA A 1 196 ? -6.888 -34.920 -0.275 1.00 35.19 196 ALA A O 1
ATOM 1505 N N . ASN A 1 197 ? -8.315 -33.326 0.417 1.00 42.19 197 ASN A N 1
ATOM 1506 C CA . ASN A 1 197 ? -8.976 -33.146 -0.876 1.00 42.19 197 ASN A CA 1
ATOM 1507 C C . ASN A 1 197 ? -8.264 -32.139 -1.802 1.00 42.19 197 ASN A C 1
ATOM 1509 O O . ASN A 1 197 ? -7.665 -31.158 -1.368 1.00 42.19 197 ASN A O 1
ATOM 1513 N N . GLU A 1 198 ? -8.350 -32.394 -3.106 1.00 56.47 198 GLU A N 1
ATOM 1514 C CA . GLU A 1 198 ? -7.549 -31.767 -4.163 1.00 56.47 198 GLU A CA 1
ATOM 1515 C C . GLU A 1 198 ? -7.725 -30.233 -4.216 1.00 56.47 198 GLU A C 1
ATOM 1517 O O . GLU A 1 198 ? -8.752 -29.740 -4.681 1.00 56.47 198 GLU A O 1
ATOM 1522 N N . GLY A 1 199 ? -6.704 -29.480 -3.787 1.00 67.19 199 GLY A N 1
ATOM 1523 C CA . GLY A 1 199 ? -6.633 -28.018 -3.935 1.00 67.19 199 GLY A CA 1
ATOM 1524 C C . GLY A 1 199 ? -7.189 -27.179 -2.776 1.00 67.19 199 GLY A C 1
ATOM 1525 O O . GLY A 1 199 ? -7.180 -25.952 -2.875 1.00 67.19 199 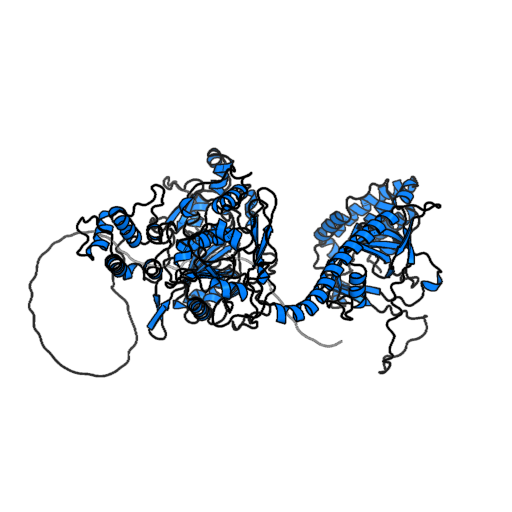GLY A O 1
ATOM 1526 N N . TYR A 1 200 ? -7.659 -27.811 -1.700 1.00 79.88 200 TYR A N 1
ATOM 1527 C CA . TYR A 1 200 ? -8.209 -27.131 -0.522 1.00 79.88 200 TYR A CA 1
ATOM 1528 C C . TYR A 1 200 ? -7.156 -26.958 0.578 1.00 79.88 200 TYR A C 1
ATOM 1530 O O . TYR A 1 200 ? -6.198 -27.726 0.658 1.00 79.88 200 TYR A O 1
ATOM 1538 N N . MET A 1 201 ? -7.367 -25.981 1.459 1.00 81.38 201 MET A N 1
ATOM 1539 C CA . MET A 1 201 ? -6.526 -25.732 2.632 1.00 81.38 201 MET A CA 1
ATOM 1540 C C . MET A 1 201 ? -7.365 -25.416 3.874 1.00 81.38 201 MET A C 1
ATOM 1542 O O . MET A 1 201 ? -8.443 -24.822 3.781 1.00 81.38 201 MET A O 1
ATOM 1546 N N . ARG A 1 202 ? -6.862 -25.823 5.044 1.00 83.75 202 ARG A N 1
ATOM 1547 C CA . ARG A 1 202 ? -7.410 -25.440 6.351 1.00 83.75 202 ARG A CA 1
ATOM 1548 C C . ARG A 1 202 ? -6.930 -24.032 6.701 1.00 83.75 202 ARG A C 1
ATOM 1550 O O . ARG A 1 202 ? -5.755 -23.723 6.524 1.00 83.75 202 ARG A O 1
ATOM 1557 N N . VAL A 1 203 ? -7.842 -23.191 7.181 1.00 87.88 203 VAL A N 1
ATOM 1558 C CA . VAL A 1 203 ? -7.569 -21.807 7.605 1.00 87.88 203 VAL A CA 1
ATOM 1559 C C . VAL A 1 203 ? -8.347 -21.476 8.880 1.00 87.88 203 VAL A C 1
ATOM 1561 O O . VAL A 1 203 ? -9.428 -22.038 9.083 1.00 87.88 203 VAL A O 1
ATOM 1564 N N . PRO A 1 204 ? -7.874 -20.545 9.725 1.00 89.75 204 PRO A N 1
ATOM 1565 C CA . PRO A 1 204 ? -8.677 -20.017 10.820 1.00 89.75 204 PRO A CA 1
ATOM 1566 C C . PRO A 1 204 ? -9.984 -19.408 10.300 1.00 89.75 204 PRO A C 1
AT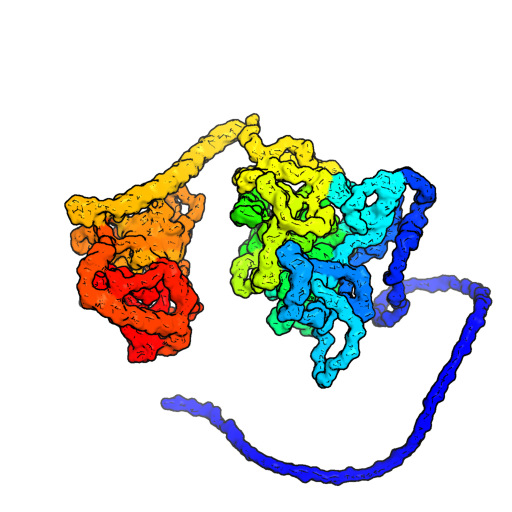OM 1568 O O . PRO A 1 204 ? -10.012 -18.762 9.251 1.00 89.75 204 PRO A O 1
ATOM 1571 N N . LYS A 1 205 ? -11.081 -19.581 11.033 1.00 90.19 205 LYS A N 1
ATOM 1572 C CA . LYS A 1 205 ? -12.330 -18.853 10.785 1.00 90.19 205 LYS A CA 1
ATOM 1573 C C . LYS A 1 205 ? -12.157 -17.374 11.119 1.00 90.19 205 LYS A C 1
ATOM 1575 O O . LYS A 1 205 ? -11.330 -17.013 11.962 1.00 90.19 205 LYS A O 1
ATOM 1580 N N . PHE A 1 206 ? -12.975 -16.540 10.482 1.00 91.88 206 PHE A N 1
ATOM 1581 C CA . PHE A 1 206 ? -13.212 -15.177 10.949 1.00 91.88 206 PHE A CA 1
ATOM 1582 C C . PHE A 1 206 ? -13.801 -15.189 12.368 1.00 91.88 206 PHE A C 1
ATOM 1584 O O . PHE A 1 206 ? -14.394 -16.178 12.804 1.00 91.88 206 PHE A O 1
ATOM 1591 N N . TRP A 1 207 ? -13.602 -14.094 13.098 1.00 91.88 207 TRP A N 1
ATOM 1592 C CA . TRP A 1 207 ? -14.201 -13.898 14.413 1.00 91.88 207 TRP A CA 1
ATOM 1593 C C . TRP A 1 207 ? -15.693 -13.604 14.256 1.00 91.88 207 TRP A C 1
ATOM 1595 O O . TRP A 1 207 ? -16.060 -12.528 13.800 1.00 91.88 207 TRP A O 1
ATOM 1605 N N . ASP A 1 208 ? -16.530 -14.573 14.625 1.00 90.12 208 ASP A N 1
ATOM 1606 C CA . ASP A 1 208 ? -17.992 -14.455 14.624 1.00 90.12 208 ASP A CA 1
ATOM 1607 C C . ASP A 1 208 ? -18.574 -15.052 15.925 1.00 90.12 208 ASP A C 1
ATOM 1609 O O . ASP A 1 208 ? -18.935 -16.234 15.975 1.00 90.12 208 ASP A O 1
ATOM 1613 N N . PRO A 1 209 ? -18.575 -14.293 17.041 1.00 90.44 209 PRO A N 1
ATOM 1614 C CA . PRO A 1 209 ? -19.137 -14.759 18.306 1.00 90.44 209 PRO A CA 1
ATOM 1615 C C . PRO A 1 209 ? -20.649 -15.043 18.208 1.00 90.44 209 PRO A C 1
ATOM 1617 O O . PRO A 1 209 ? -21.409 -14.151 17.822 1.00 90.44 209 PRO A O 1
ATOM 1620 N N . PRO A 1 210 ? -21.137 -16.227 18.646 1.00 89.25 210 PRO A N 1
ATOM 1621 C CA . PRO A 1 210 ? -22.533 -16.638 18.449 1.00 89.25 210 PRO A CA 1
ATOM 1622 C C . PRO A 1 210 ? -23.608 -15.691 19.002 1.00 89.25 210 PRO A C 1
ATOM 1624 O O . PRO A 1 210 ? -24.754 -15.758 18.564 1.00 89.25 210 PRO A O 1
ATOM 1627 N N . VAL A 1 211 ? -23.265 -14.818 19.955 1.00 91.38 211 VAL A N 1
ATOM 1628 C CA . VAL A 1 211 ? -24.192 -13.822 20.511 1.00 91.38 211 VAL A CA 1
ATOM 1629 C C . VAL A 1 211 ? -24.685 -12.829 19.452 1.00 91.38 211 VAL A C 1
ATOM 1631 O O . VAL A 1 211 ? -25.887 -12.578 19.399 1.00 91.38 211 VAL A O 1
ATOM 1634 N N . TYR A 1 212 ? -23.820 -12.336 18.556 1.00 92.94 212 TYR A N 1
ATOM 1635 C CA . TYR A 1 212 ? -24.238 -11.403 17.500 1.00 92.94 212 TYR A CA 1
ATOM 1636 C C . TYR A 1 212 ? -25.170 -12.084 16.492 1.00 92.94 212 TYR A C 1
ATOM 1638 O O . TYR A 1 212 ? -26.179 -11.507 16.097 1.00 92.94 212 TYR A O 1
ATOM 1646 N N . GLY A 1 213 ? -24.892 -13.349 16.151 1.00 90.25 213 GLY A N 1
ATOM 1647 C CA . GLY A 1 213 ? -25.785 -14.170 15.330 1.00 90.25 213 GLY A CA 1
ATOM 1648 C C . GLY A 1 213 ? -27.164 -14.370 15.965 1.00 90.25 213 GLY A C 1
ATOM 1649 O O . GLY A 1 213 ? -28.168 -14.263 15.269 1.00 90.25 213 GLY A O 1
ATOM 1650 N N . VAL A 1 214 ? -27.235 -14.583 17.285 1.00 89.81 214 VAL A N 1
ATOM 1651 C CA . VAL A 1 214 ? -28.510 -14.704 18.017 1.00 89.81 214 VAL A CA 1
ATOM 1652 C C . VAL A 1 214 ? -29.272 -13.373 18.092 1.00 89.81 214 VAL A C 1
ATOM 1654 O O . VAL A 1 214 ? -30.499 -13.392 18.005 1.00 89.81 214 VAL A O 1
ATOM 1657 N N . ILE A 1 215 ? -28.585 -12.230 18.214 1.00 90.88 215 ILE A N 1
ATOM 1658 C CA . ILE A 1 215 ? -29.217 -10.899 18.140 1.00 90.88 215 ILE A CA 1
ATOM 1659 C C . ILE A 1 215 ? -29.765 -10.656 16.725 1.00 90.88 215 ILE A C 1
ATOM 1661 O O . ILE A 1 215 ? -30.940 -10.327 16.577 1.00 90.88 215 ILE A O 1
ATOM 1665 N N . ALA A 1 216 ? -28.960 -10.897 15.685 1.00 89.56 216 ALA A N 1
ATOM 1666 C CA . ALA A 1 216 ? -29.375 -10.750 14.290 1.00 89.56 216 ALA A CA 1
ATOM 1667 C C . ALA A 1 216 ? -30.579 -11.647 13.937 1.00 89.56 216 ALA A C 1
ATOM 1669 O O . ALA A 1 216 ? -31.579 -11.151 13.424 1.00 89.56 216 ALA A O 1
ATOM 1670 N N . ASP A 1 217 ? -30.537 -12.939 14.284 1.00 86.75 217 ASP A N 1
ATOM 1671 C CA . ASP A 1 217 ? -31.659 -13.870 14.085 1.00 86.75 217 ASP A CA 1
ATOM 1672 C C . ASP A 1 217 ? -32.951 -13.382 14.779 1.00 86.75 217 ASP A C 1
ATOM 1674 O O . ASP A 1 217 ? -34.053 -13.575 14.259 1.00 86.75 217 ASP A O 1
ATOM 1678 N N . GLU A 1 218 ? -32.844 -12.742 15.949 1.00 86.31 218 GLU A N 1
ATOM 1679 C CA . GLU A 1 218 ? -33.993 -12.238 16.712 1.00 86.31 218 GLU A CA 1
ATOM 1680 C C . GLU A 1 218 ? -34.537 -10.904 16.162 1.00 86.31 218 GLU A C 1
ATOM 1682 O O . GLU A 1 218 ? -35.761 -10.743 16.123 1.00 86.31 218 GLU A O 1
ATOM 1687 N N . ARG A 1 219 ? -33.681 -9.996 15.661 1.00 86.94 219 ARG A N 1
ATOM 1688 C CA . ARG A 1 219 ? -34.084 -8.804 14.880 1.00 86.94 219 ARG A CA 1
ATOM 1689 C C . ARG A 1 219 ? -34.861 -9.208 13.622 1.00 86.94 219 ARG A C 1
ATOM 1691 O O . ARG A 1 219 ? -35.981 -8.746 13.390 1.00 86.94 219 ARG A O 1
ATOM 1698 N N . GLU A 1 220 ? -34.320 -10.151 12.849 1.00 83.56 220 GLU A N 1
ATOM 1699 C CA . GLU A 1 220 ? -34.951 -10.660 11.625 1.00 83.56 220 GLU A CA 1
ATOM 1700 C C . GLU A 1 220 ? -36.306 -11.329 11.914 1.00 83.56 220 GLU A C 1
ATOM 1702 O O . GLU A 1 220 ? -37.289 -11.084 11.206 1.00 83.56 220 GLU A O 1
ATOM 1707 N N . ARG A 1 221 ? -36.402 -12.109 13.005 1.00 81.75 221 ARG A N 1
ATOM 1708 C CA . ARG A 1 221 ? -37.664 -12.706 13.489 1.00 81.75 221 ARG A CA 1
ATOM 1709 C C . ARG A 1 221 ? -38.719 -11.648 13.846 1.00 81.75 221 ARG A C 1
ATOM 1711 O O . ARG A 1 221 ? -39.913 -11.918 13.711 1.00 81.75 221 ARG A O 1
ATOM 1718 N N . ARG A 1 222 ? -38.293 -10.468 14.310 1.00 81.19 222 ARG A N 1
ATOM 1719 C CA . ARG A 1 222 ? -39.151 -9.338 14.716 1.00 81.19 222 ARG A CA 1
ATOM 1720 C C . ARG A 1 222 ? -39.522 -8.396 13.565 1.00 81.19 222 ARG A C 1
ATOM 1722 O O . ARG A 1 222 ? -40.408 -7.568 13.729 1.00 81.19 222 ARG A O 1
ATOM 1729 N N . GLY A 1 223 ? -38.936 -8.572 12.380 1.00 72.19 223 GLY A N 1
ATOM 1730 C CA . GLY A 1 223 ? -39.379 -7.909 11.148 1.00 72.19 223 GLY A CA 1
ATOM 1731 C C . GLY A 1 223 ? -38.287 -7.195 10.355 1.00 72.19 223 GLY A C 1
ATOM 1732 O O . GLY A 1 223 ? -38.550 -6.816 9.212 1.00 72.19 223 GLY A O 1
ATOM 1733 N N . GLU A 1 224 ? -37.073 -7.066 10.896 1.00 68.75 224 GLU A N 1
ATOM 1734 C CA . GLU A 1 224 ? -35.894 -6.548 10.184 1.00 68.75 224 GLU A CA 1
ATOM 1735 C C . GLU A 1 224 ? -35.371 -7.586 9.181 1.00 68.75 224 GLU A C 1
ATOM 1737 O O . GLU A 1 224 ? -34.308 -8.170 9.357 1.00 68.75 224 GLU A O 1
ATOM 1742 N N . LYS A 1 225 ? -36.159 -7.898 8.148 1.00 59.16 225 LYS A N 1
ATOM 1743 C CA . LYS A 1 225 ? -35.822 -8.959 7.189 1.00 59.16 225 LYS A CA 1
ATOM 1744 C C . LYS A 1 225 ? -34.482 -8.677 6.496 1.00 59.16 225 LYS A C 1
ATOM 1746 O O . LYS A 1 225 ? -34.311 -7.574 5.971 1.00 59.16 225 LYS A O 1
ATOM 1751 N N . PRO A 1 226 ? -33.589 -9.676 6.384 1.00 62.72 226 PRO A N 1
ATOM 1752 C CA . PRO A 1 226 ? -32.380 -9.533 5.593 1.00 62.72 226 PRO A CA 1
ATOM 1753 C C . PRO A 1 226 ? -32.740 -9.590 4.102 1.00 62.72 226 PRO A C 1
ATOM 1755 O O . PRO A 1 226 ? -33.838 -10.016 3.719 1.00 62.72 226 PRO A O 1
ATOM 1758 N N . SER A 1 227 ? -31.783 -9.251 3.236 1.00 57.56 227 SER A N 1
ATOM 1759 C CA . SER A 1 227 ? -31.837 -9.778 1.870 1.00 57.56 227 SER A CA 1
ATOM 1760 C C . SER A 1 227 ? -31.621 -11.299 1.912 1.00 57.56 227 SER A C 1
ATOM 1762 O O . SER A 1 227 ? -30.877 -11.811 2.748 1.00 57.56 227 SER A O 1
ATOM 1764 N N . ILE A 1 228 ? -32.298 -12.033 1.029 1.00 55.84 228 ILE A N 1
ATOM 1765 C CA . ILE A 1 228 ? -32.339 -13.507 1.049 1.00 55.84 228 ILE A CA 1
ATOM 1766 C C . ILE A 1 228 ? -30.955 -14.121 0.756 1.00 55.84 228 ILE A C 1
ATOM 1768 O O . ILE A 1 228 ? -30.665 -15.227 1.210 1.00 55.84 228 ILE A O 1
ATOM 1772 N N . ASP A 1 229 ? -30.086 -13.374 0.073 1.00 59.81 229 ASP A N 1
ATOM 1773 C CA . ASP A 1 229 ? -28.769 -13.809 -0.411 1.00 59.81 229 ASP A CA 1
ATOM 1774 C C . ASP A 1 229 ? -27.595 -13.372 0.503 1.00 59.81 229 ASP A C 1
ATOM 1776 O O . ASP A 1 229 ? -26.440 -13.295 0.074 1.00 59.81 229 ASP A O 1
ATOM 1780 N N . VAL A 1 230 ? -27.876 -13.041 1.771 1.00 64.62 230 VAL A N 1
ATOM 1781 C CA . VAL A 1 230 ? -26.878 -12.552 2.744 1.00 64.62 230 VAL A CA 1
ATOM 1782 C C . VAL A 1 230 ? -26.162 -13.717 3.458 1.00 64.62 230 VAL A C 1
ATOM 1784 O O . VAL A 1 230 ? -26.826 -14.636 3.948 1.00 64.62 230 VAL A O 1
ATOM 1787 N N . PRO A 1 231 ? -24.814 -13.710 3.575 1.00 71.12 231 PRO A N 1
ATOM 1788 C CA . PRO A 1 231 ? -24.086 -14.745 4.309 1.00 71.12 231 PRO A CA 1
ATOM 1789 C C . PRO A 1 231 ? -24.442 -14.772 5.805 1.00 71.12 231 PRO A C 1
ATOM 1791 O O . PRO A 1 231 ? -24.600 -13.731 6.437 1.00 71.12 231 PRO A O 1
ATOM 1794 N N . ARG A 1 232 ? -24.481 -15.967 6.408 1.00 70.56 232 ARG A N 1
ATOM 1795 C CA . ARG A 1 232 ? -24.798 -16.184 7.840 1.00 70.56 232 ARG A CA 1
ATOM 1796 C C . ARG A 1 232 ? -23.662 -15.829 8.818 1.00 70.56 232 ARG A C 1
ATOM 1798 O O . ARG A 1 232 ? -23.502 -16.490 9.835 1.00 70.56 232 ARG A O 1
ATOM 1805 N N . ASP A 1 233 ? -22.885 -14.804 8.496 1.00 84.50 233 ASP A N 1
ATOM 1806 C CA . ASP A 1 233 ? -21.911 -14.190 9.401 1.00 84.50 233 ASP A CA 1
ATOM 1807 C C . ASP A 1 233 ? -22.693 -13.357 10.430 1.00 84.50 233 ASP A C 1
ATOM 1809 O O . ASP A 1 233 ? -23.367 -12.386 10.073 1.00 84.50 233 ASP A O 1
ATOM 1813 N N . GLY A 1 234 ? -22.713 -13.801 11.685 1.00 89.06 234 GLY A N 1
ATOM 1814 C CA . GLY A 1 234 ? -23.545 -13.216 12.734 1.00 89.06 234 GLY A CA 1
ATOM 1815 C C . GLY A 1 234 ? -23.147 -11.779 13.052 1.00 89.06 234 GLY A C 1
ATOM 1816 O O . GLY A 1 234 ? -23.998 -10.887 13.079 1.00 89.06 234 GLY A O 1
ATOM 1817 N N . VAL A 1 235 ? -21.848 -11.545 13.233 1.00 92.94 235 VAL A N 1
ATOM 1818 C CA . VAL A 1 235 ? -21.304 -10.224 13.549 1.00 92.94 235 VAL A CA 1
ATOM 1819 C C . VAL A 1 235 ? -21.531 -9.208 12.423 1.00 92.94 235 VAL A C 1
ATOM 1821 O O . VAL A 1 235 ? -21.932 -8.088 12.724 1.00 92.94 235 VAL A O 1
ATOM 1824 N N . ARG A 1 236 ? -21.407 -9.563 11.134 1.00 92.75 236 ARG A N 1
ATOM 1825 C CA . ARG A 1 236 ? -21.699 -8.616 10.033 1.00 92.75 236 ARG A CA 1
ATOM 1826 C C . ARG A 1 236 ? -23.176 -8.417 9.712 1.00 92.75 236 ARG A C 1
ATOM 1828 O O . ARG A 1 236 ? -23.521 -7.367 9.171 1.00 92.75 236 ARG A O 1
ATOM 1835 N N . ARG A 1 237 ? -24.060 -9.360 10.058 1.00 91.31 237 ARG A N 1
ATOM 1836 C CA . ARG A 1 237 ? -25.518 -9.107 10.058 1.00 91.31 237 ARG A CA 1
ATOM 1837 C C . ARG A 1 237 ? -25.883 -8.074 11.122 1.00 91.31 237 ARG A C 1
ATOM 1839 O O . ARG A 1 237 ? -26.656 -7.160 10.856 1.00 91.31 237 ARG A O 1
ATOM 1846 N N . TYR A 1 238 ? -25.266 -8.175 12.296 1.00 92.62 238 TYR A N 1
ATOM 1847 C CA . TYR A 1 238 ? -25.438 -7.227 13.394 1.00 92.62 238 TYR A CA 1
ATOM 1848 C C . TYR A 1 238 ? -24.812 -5.842 13.103 1.00 92.62 238 TYR A C 1
ATOM 1850 O O . TYR A 1 238 ? -25.503 -4.833 13.229 1.00 92.62 238 TYR A O 1
ATOM 1858 N N . LEU A 1 239 ? -23.556 -5.772 12.635 1.00 94.12 239 LEU A N 1
ATOM 1859 C CA . LEU A 1 239 ? -22.837 -4.526 12.315 1.00 94.12 239 LEU A CA 1
ATOM 1860 C C . LEU A 1 239 ? -23.327 -3.875 11.006 1.00 94.12 239 LEU A C 1
ATOM 1862 O O . LEU A 1 239 ? -22.690 -3.967 9.956 1.00 94.12 239 LEU A O 1
ATOM 1866 N N . GLY A 1 240 ? -24.478 -3.203 11.053 1.00 90.88 240 GLY A N 1
ATOM 1867 C CA . GLY A 1 240 ? -25.028 -2.478 9.899 1.00 90.88 240 GLY A CA 1
ATOM 1868 C C . GLY A 1 240 ? -25.513 -3.362 8.738 1.00 90.88 240 GLY A C 1
ATOM 1869 O O . GLY A 1 240 ? -25.774 -2.844 7.651 1.00 90.88 240 GLY A O 1
ATOM 1870 N N . ASN A 1 241 ? -25.643 -4.676 8.962 1.00 90.56 241 ASN A N 1
ATOM 1871 C CA . ASN A 1 241 ? -26.077 -5.685 7.992 1.00 90.56 241 ASN A CA 1
ATOM 1872 C C . ASN A 1 241 ? -25.316 -5.608 6.653 1.00 90.56 241 ASN A C 1
ATOM 1874 O O . ASN A 1 241 ? -25.847 -5.167 5.635 1.00 90.56 241 ASN A O 1
ATOM 1878 N N . PHE A 1 242 ? -24.038 -6.003 6.666 1.00 90.94 242 PHE A N 1
ATOM 1879 C CA . PHE A 1 242 ? -23.130 -5.927 5.507 1.00 90.94 242 PHE A CA 1
ATOM 1880 C C . PHE A 1 242 ? -23.090 -4.532 4.848 1.00 90.94 242 PHE A C 1
ATOM 1882 O O . PHE A 1 242 ? -22.974 -4.400 3.633 1.00 90.94 242 PHE A O 1
ATOM 1889 N N . GLY A 1 243 ? -23.197 -3.473 5.655 1.00 91.94 243 GLY A N 1
ATOM 1890 C CA . GLY A 1 243 ? -23.179 -2.098 5.161 1.00 91.94 243 GLY A CA 1
ATOM 1891 C C . GLY A 1 243 ? -24.436 -1.688 4.386 1.00 91.94 243 GLY A C 1
ATOM 1892 O O . GLY A 1 243 ? -24.405 -0.650 3.728 1.00 91.94 243 GLY A O 1
ATOM 1893 N N . SER A 1 244 ? -25.547 -2.439 4.456 1.00 91.75 244 SER A N 1
ATOM 1894 C CA . SER A 1 244 ? -26.843 -1.968 3.934 1.00 91.75 244 SER A CA 1
ATOM 1895 C C . SER A 1 244 ? -27.365 -0.747 4.702 1.00 91.75 244 SER A C 1
ATOM 1897 O O . SER A 1 244 ? -28.186 0.011 4.193 1.00 91.75 244 SER A O 1
ATOM 1899 N N . ARG A 1 245 ? -26.881 -0.547 5.934 1.00 93.38 245 ARG A N 1
ATOM 1900 C CA . ARG A 1 245 ? -26.967 0.711 6.681 1.00 93.38 245 ARG A CA 1
ATOM 1901 C C . ARG A 1 245 ? -25.652 0.987 7.412 1.00 93.38 245 ARG A C 1
ATOM 1903 O O . ARG A 1 245 ? -24.825 0.096 7.587 1.00 93.38 245 ARG A O 1
ATOM 1910 N N . LEU A 1 246 ? -25.487 2.220 7.884 1.00 95.31 246 LEU A N 1
ATOM 1911 C CA . LEU A 1 246 ? -24.455 2.551 8.866 1.00 95.31 246 LEU A CA 1
ATOM 1912 C C . LEU A 1 246 ? -24.724 1.772 10.171 1.00 95.31 246 LEU A C 1
ATOM 1914 O O . LEU A 1 246 ? -25.884 1.559 10.548 1.00 95.31 246 LEU A O 1
ATOM 1918 N N . MET A 1 247 ? -23.662 1.322 10.841 1.00 95.44 247 MET A N 1
ATOM 1919 C CA . MET A 1 247 ? -23.771 0.734 12.181 1.00 95.44 247 MET A CA 1
ATOM 1920 C C . MET A 1 247 ? -24.036 1.829 13.225 1.00 95.44 247 MET A C 1
ATOM 1922 O O . MET A 1 247 ? -23.658 2.982 13.020 1.00 95.44 247 MET A O 1
ATOM 1926 N N . THR A 1 248 ? -24.697 1.496 14.330 1.00 94.88 248 THR A N 1
ATOM 1927 C CA . THR A 1 248 ? -24.929 2.454 15.424 1.00 94.88 248 THR A CA 1
ATOM 1928 C C . THR A 1 248 ? -23.675 2.612 16.304 1.00 94.88 248 THR A C 1
ATOM 1930 O O . THR A 1 248 ? -22.808 1.733 16.293 1.00 94.88 248 THR A O 1
ATOM 1933 N N . PRO A 1 249 ? -23.569 3.680 17.121 1.00 95.50 249 PRO A N 1
ATOM 1934 C CA . PRO A 1 249 ? -22.491 3.800 18.107 1.00 95.50 249 PRO A CA 1
ATOM 1935 C C . PRO A 1 249 ? -22.441 2.630 19.102 1.00 95.50 249 PRO A C 1
ATOM 1937 O O . PRO A 1 249 ? -21.360 2.179 19.460 1.00 95.50 249 PRO A O 1
ATOM 1940 N N . SER A 1 250 ? -23.599 2.088 19.506 1.00 92.31 250 SER A N 1
ATOM 1941 C CA . SER A 1 250 ? -23.677 0.912 20.390 1.00 92.31 250 SER A CA 1
ATOM 1942 C C . SER A 1 250 ? -23.207 -0.368 19.684 1.00 92.31 250 SER A C 1
ATOM 1944 O O . SER A 1 250 ? -22.483 -1.170 20.275 1.00 92.31 250 SER A O 1
ATOM 1946 N N . GLU A 1 251 ? -23.522 -0.530 18.394 1.00 94.44 251 GLU A N 1
ATOM 1947 C CA . GLU A 1 251 ? -22.993 -1.631 17.581 1.00 94.44 251 GLU A CA 1
ATOM 1948 C C . GLU A 1 251 ? -21.462 -1.567 17.479 1.00 94.44 251 GLU A C 1
ATOM 1950 O O . GLU A 1 251 ? -20.802 -2.591 17.664 1.00 94.44 251 GLU A O 1
ATOM 1955 N N . ALA A 1 252 ? -20.888 -0.377 17.276 1.00 95.31 252 ALA A N 1
ATOM 1956 C CA . ALA A 1 252 ? -19.439 -0.182 17.245 1.00 95.31 252 ALA A CA 1
ATOM 1957 C C . ALA A 1 252 ? -18.773 -0.395 18.622 1.00 95.31 252 ALA A C 1
ATOM 1959 O O . ALA A 1 252 ? -17.815 -1.167 18.719 1.00 95.31 252 ALA A O 1
ATOM 1960 N N . GLU A 1 253 ? -19.301 0.198 19.703 1.00 91.75 253 GLU A N 1
ATOM 1961 C CA . GLU A 1 253 ? -18.772 0.010 21.068 1.00 91.75 253 GLU A CA 1
ATOM 1962 C C . GLU A 1 253 ? -18.835 -1.461 21.514 1.00 91.75 253 GLU A C 1
ATOM 1964 O O . GLU A 1 253 ? -17.941 -1.937 22.215 1.00 91.75 253 GLU A O 1
ATOM 1969 N N . SER A 1 254 ? -19.832 -2.224 21.052 1.00 92.31 254 SER A N 1
ATOM 1970 C CA . SER A 1 254 ? -19.941 -3.658 21.353 1.00 92.31 254 SER A CA 1
ATOM 1971 C C . SER A 1 254 ? -18.825 -4.529 20.751 1.00 92.31 254 SER A C 1
ATOM 1973 O O . SER A 1 254 ? -18.763 -5.721 21.061 1.00 92.31 254 SER A O 1
ATOM 1975 N N . VAL A 1 255 ? -17.941 -3.966 19.916 1.00 92.38 255 VAL A N 1
ATOM 1976 C CA . VAL A 1 255 ? -16.745 -4.624 19.370 1.00 92.38 255 VAL A CA 1
ATOM 1977 C C . VAL A 1 255 ? -15.487 -3.973 19.944 1.00 92.38 255 VAL A C 1
ATOM 1979 O O . VAL A 1 255 ? -15.085 -2.885 19.526 1.00 92.38 255 VAL A O 1
ATOM 1982 N N . GLY A 1 256 ? -14.813 -4.673 20.859 1.00 92.25 256 GLY A N 1
ATOM 1983 C CA . GLY A 1 256 ? -13.469 -4.308 21.303 1.00 92.25 256 GLY A CA 1
ATOM 1984 C C . GLY A 1 256 ? -13.144 -4.700 22.742 1.00 92.25 256 GLY A C 1
ATOM 1985 O O . GLY A 1 256 ? -13.596 -4.055 23.686 1.00 92.25 256 GLY A O 1
ATOM 1986 N N . SER A 1 257 ? -12.281 -5.699 22.923 1.00 91.75 257 SER A N 1
ATOM 1987 C CA . SER A 1 257 ? -11.840 -6.126 24.250 1.00 91.75 257 SER A CA 1
ATOM 1988 C C . SER A 1 257 ? -10.957 -5.084 24.946 1.00 91.75 257 SER A C 1
ATOM 1990 O O . SER A 1 257 ? -10.076 -4.471 24.335 1.00 91.75 257 SER A O 1
ATOM 1992 N N . ARG A 1 258 ? -11.146 -4.918 26.257 1.00 92.31 258 ARG A N 1
ATOM 1993 C CA . ARG A 1 258 ? -10.303 -4.087 27.131 1.00 92.31 258 ARG A CA 1
ATOM 1994 C C . ARG A 1 258 ? -9.703 -4.948 28.250 1.00 92.31 258 ARG A C 1
ATOM 1996 O O . ARG A 1 258 ? -10.351 -5.891 28.697 1.00 92.31 258 ARG A O 1
ATOM 2003 N N . ILE A 1 259 ? -8.490 -4.635 28.709 1.00 90.06 259 ILE A N 1
ATOM 2004 C CA . ILE A 1 259 ? -7.790 -5.378 29.779 1.00 90.06 259 ILE A CA 1
ATOM 2005 C C . ILE A 1 259 ? -7.274 -4.452 30.886 1.00 90.06 259 ILE A C 1
ATOM 2007 O O . ILE A 1 259 ? -6.942 -3.308 30.595 1.00 90.06 259 ILE A O 1
ATOM 2011 N N . PRO A 1 260 ? -7.150 -4.910 32.144 1.00 90.75 260 PRO A N 1
ATOM 2012 C CA . PRO A 1 260 ? -6.512 -4.116 33.189 1.00 90.75 260 PRO A CA 1
ATOM 2013 C C . PRO A 1 260 ? -5.001 -3.962 32.936 1.00 90.75 260 PRO A C 1
ATOM 2015 O O . PRO A 1 260 ? -4.280 -4.950 32.799 1.00 90.75 260 PRO A O 1
ATOM 2018 N N . SER A 1 261 ? -4.536 -2.714 32.931 1.00 90.38 261 SER A N 1
ATOM 2019 C CA . SER A 1 261 ? -3.127 -2.300 32.969 1.00 90.38 261 SER A CA 1
ATOM 2020 C C . SER A 1 261 ? -2.371 -2.955 34.127 1.00 90.38 261 SER A C 1
ATOM 2022 O O . SER A 1 261 ? -2.876 -2.989 35.256 1.00 90.38 261 SER A O 1
ATOM 2024 N N . LYS A 1 262 ? -1.137 -3.419 33.890 1.00 86.94 262 LYS A N 1
ATOM 2025 C CA . LYS A 1 262 ? -0.281 -3.973 34.955 1.00 86.94 262 LYS A CA 1
ATOM 2026 C C . LYS A 1 262 ? 0.193 -2.923 35.963 1.00 86.94 262 LYS A C 1
ATOM 2028 O O . LYS A 1 262 ? 0.479 -3.286 37.102 1.00 86.94 262 LYS A O 1
ATOM 2033 N N . ASP A 1 263 ? 0.264 -1.652 35.565 1.00 86.31 263 ASP A N 1
ATOM 2034 C CA . ASP A 1 263 ? 0.796 -0.568 36.403 1.00 86.31 263 ASP A CA 1
ATOM 2035 C C . ASP A 1 263 ? -0.217 -0.061 37.439 1.00 86.31 263 ASP A C 1
ATOM 2037 O O . ASP A 1 263 ? 0.142 0.240 38.579 1.00 86.31 263 ASP A O 1
ATOM 2041 N N . ASN A 1 264 ? -1.485 0.077 37.035 1.00 88.94 264 ASN A N 1
ATOM 2042 C CA . ASN A 1 264 ? -2.517 0.763 37.823 1.00 88.94 264 ASN A CA 1
ATOM 2043 C C . ASN A 1 264 ? -3.916 0.117 37.773 1.00 88.94 264 ASN A C 1
ATOM 2045 O O . ASN A 1 264 ? -4.803 0.556 38.504 1.00 88.94 264 ASN A O 1
ATOM 2049 N N . GLY A 1 265 ? -4.126 -0.921 36.957 1.00 88.06 265 GLY A N 1
ATOM 2050 C CA . GLY A 1 265 ? -5.413 -1.610 36.820 1.00 88.06 265 GLY A CA 1
ATOM 2051 C C . GLY A 1 265 ? -6.472 -0.889 35.976 1.00 88.06 265 GLY A C 1
ATOM 2052 O O . GLY A 1 265 ? -7.593 -1.388 35.888 1.00 88.06 265 GLY A O 1
ATOM 2053 N N . GLU A 1 266 ? -6.155 0.247 35.347 1.00 91.38 266 GLU A N 1
ATOM 2054 C CA . GLU A 1 266 ? -7.069 0.930 34.416 1.00 91.38 266 GLU A CA 1
ATOM 2055 C C . GLU A 1 266 ? -7.318 0.081 33.159 1.00 91.38 266 GLU A C 1
ATOM 2057 O O . GLU A 1 266 ? -6.439 -0.660 32.719 1.00 91.38 266 GLU A O 1
ATOM 2062 N N . LEU A 1 267 ? -8.517 0.171 32.572 1.00 92.62 267 LEU A N 1
ATOM 2063 C CA . LEU A 1 267 ? -8.884 -0.629 31.401 1.00 92.62 267 LEU A CA 1
ATOM 2064 C C . LEU A 1 267 ? -8.260 -0.065 30.116 1.00 92.62 267 LEU A C 1
ATOM 2066 O O . LEU A 1 267 ? -8.736 0.921 29.559 1.00 92.62 267 LEU A O 1
ATOM 2070 N N . LEU A 1 268 ? -7.217 -0.736 29.634 1.00 95.00 268 LEU A N 1
ATOM 2071 C CA . LEU A 1 268 ? -6.539 -0.472 28.372 1.00 95.00 268 LEU A CA 1
ATOM 2072 C C . LEU A 1 268 ? -7.316 -1.051 27.190 1.00 95.00 268 LEU A C 1
ATOM 2074 O O . LEU A 1 268 ? -7.761 -2.199 27.216 1.00 95.00 268 LEU A O 1
ATOM 2078 N N . GLU A 1 269 ? -7.395 -0.277 26.115 1.00 96.31 269 GLU A N 1
ATOM 2079 C CA . GLU A 1 269 ? -7.901 -0.713 24.814 1.00 96.31 269 GLU A CA 1
ATOM 2080 C C . GLU A 1 269 ? -6.867 -1.626 24.135 1.00 96.31 269 GLU A C 1
ATOM 2082 O O . GLU A 1 269 ? -5.691 -1.274 24.021 1.00 96.31 269 GLU A O 1
ATOM 2087 N N . THR A 1 270 ? -7.287 -2.832 23.738 1.00 96.56 270 THR A N 1
ATOM 2088 C CA . THR A 1 270 ? -6.396 -3.837 23.125 1.00 96.56 270 THR A CA 1
ATOM 2089 C C . THR A 1 270 ? -6.102 -3.539 21.656 1.00 96.56 270 THR A C 1
ATOM 2091 O O . THR A 1 270 ? -6.895 -2.894 20.972 1.00 96.56 270 THR A O 1
ATOM 2094 N N . ILE A 1 271 ? -4.964 -4.027 21.161 1.00 98.00 271 ILE A N 1
ATOM 2095 C CA . ILE A 1 271 ? -4.475 -3.810 19.799 1.00 98.00 271 ILE A CA 1
ATOM 2096 C C . ILE A 1 271 ? -4.127 -5.163 19.169 1.00 98.00 271 ILE A C 1
ATOM 2098 O O . ILE A 1 271 ? -3.229 -5.855 19.644 1.00 98.00 271 ILE A O 1
ATOM 2102 N N . PHE A 1 272 ? -4.784 -5.517 18.068 1.00 97.88 272 PHE A N 1
ATOM 2103 C CA . PHE A 1 272 ? -4.346 -6.596 17.183 1.00 97.88 272 PHE A CA 1
ATOM 2104 C C . PHE A 1 272 ? -3.377 -6.060 16.122 1.00 97.88 272 PHE A C 1
ATOM 2106 O O . PHE A 1 272 ? -3.652 -5.016 15.541 1.00 97.88 272 PHE A O 1
ATOM 2113 N N . ILE A 1 273 ? -2.289 -6.767 15.814 1.00 98.44 273 ILE A N 1
ATOM 2114 C CA . ILE A 1 273 ? -1.383 -6.438 14.701 1.00 98.44 273 ILE A CA 1
ATOM 2115 C C . ILE A 1 273 ? -1.349 -7.607 13.714 1.00 98.44 273 ILE A C 1
ATOM 2117 O O . ILE A 1 273 ? -0.837 -8.677 14.039 1.00 98.44 273 ILE A O 1
ATOM 2121 N N . ALA A 1 274 ? -1.866 -7.399 12.505 1.00 98.12 274 ALA A N 1
ATOM 2122 C CA . ALA A 1 274 ? -1.754 -8.321 11.383 1.00 98.12 274 ALA A CA 1
ATOM 2123 C C . ALA A 1 274 ? -0.469 -8.037 10.593 1.00 98.12 274 ALA A C 1
ATOM 2125 O O . ALA A 1 274 ? -0.294 -6.935 10.067 1.00 98.12 274 ALA A O 1
ATOM 2126 N N . ILE A 1 275 ? 0.401 -9.044 10.476 1.00 98.44 275 ILE A N 1
ATOM 2127 C CA . ILE A 1 275 ? 1.645 -8.979 9.699 1.00 98.44 275 ILE A CA 1
ATOM 2128 C C . ILE A 1 275 ? 1.610 -10.030 8.589 1.00 98.44 275 ILE A C 1
ATOM 2130 O O . ILE A 1 275 ? 1.404 -11.216 8.851 1.00 98.44 275 ILE A O 1
ATOM 2134 N N . ALA A 1 276 ? 1.853 -9.599 7.351 1.00 97.12 276 ALA A N 1
ATOM 2135 C CA . ALA A 1 276 ? 2.042 -10.479 6.200 1.00 97.12 276 ALA A CA 1
ATOM 2136 C C . ALA A 1 276 ? 3.541 -10.606 5.875 1.00 97.12 276 ALA A C 1
ATOM 2138 O O . ALA A 1 276 ? 4.161 -9.658 5.396 1.00 97.12 276 ALA A O 1
ATOM 2139 N N . SER A 1 277 ? 4.120 -11.781 6.133 1.00 96.69 277 SER A N 1
ATOM 2140 C CA . SER A 1 277 ? 5.513 -12.131 5.833 1.00 96.69 277 SER A CA 1
ATOM 2141 C C . SER A 1 277 ? 5.570 -13.080 4.636 1.00 96.69 277 SER A C 1
ATOM 2143 O O . SER A 1 277 ? 4.935 -14.136 4.627 1.00 96.69 277 SER A O 1
ATOM 2145 N N . PHE A 1 278 ? 6.362 -12.721 3.624 1.00 95.69 278 PHE A N 1
ATOM 2146 C CA . PHE A 1 278 ? 6.793 -13.642 2.575 1.00 95.69 278 PHE A CA 1
ATOM 2147 C C . PHE A 1 278 ? 8.317 -13.708 2.590 1.00 95.69 278 PHE A C 1
ATOM 2149 O O . PHE A 1 278 ? 8.977 -12.778 2.133 1.00 95.69 278 PHE A O 1
ATOM 2156 N N . ARG A 1 279 ? 8.858 -14.810 3.124 1.00 93.88 279 ARG A N 1
ATOM 2157 C CA . ARG A 1 279 ? 10.299 -15.108 3.175 1.00 93.88 279 ARG A CA 1
ATOM 2158 C C . ARG A 1 279 ? 11.153 -13.982 3.794 1.00 93.88 279 ARG A C 1
ATOM 2160 O O . ARG A 1 279 ? 12.315 -13.807 3.425 1.00 93.88 279 ARG A O 1
ATOM 2167 N N . ASP A 1 280 ? 10.580 -13.201 4.716 1.00 94.12 280 ASP A N 1
ATOM 2168 C CA . ASP A 1 280 ? 11.182 -11.957 5.201 1.00 94.12 280 ASP A CA 1
ATOM 2169 C C . ASP A 1 280 ? 11.946 -12.139 6.519 1.00 94.12 280 ASP A C 1
ATOM 2171 O O . ASP A 1 280 ? 11.371 -12.228 7.607 1.00 94.12 280 ASP A O 1
ATOM 2175 N N . TRP A 1 281 ? 13.275 -12.128 6.423 1.00 91.25 281 TRP A N 1
ATOM 2176 C CA . TRP A 1 281 ? 14.191 -12.276 7.556 1.00 91.25 281 TRP A CA 1
ATOM 2177 C C . TRP A 1 281 ? 14.110 -11.136 8.590 1.00 91.25 281 TRP A C 1
ATOM 2179 O O . TRP A 1 281 ? 14.669 -11.272 9.680 1.00 91.25 281 TRP A O 1
ATOM 2189 N N . GLN A 1 282 ? 13.433 -10.018 8.289 1.00 92.81 282 GLN A N 1
ATOM 2190 C CA . GLN A 1 282 ? 13.210 -8.929 9.249 1.00 92.81 282 GLN A CA 1
ATOM 2191 C C . GLN A 1 282 ? 11.941 -9.096 10.092 1.00 92.81 282 GLN A C 1
ATOM 2193 O O . GLN A 1 282 ? 11.822 -8.421 11.116 1.00 92.81 282 GLN A O 1
ATOM 2198 N N . CYS A 1 283 ? 11.039 -10.018 9.737 1.00 96.25 283 CYS A N 1
ATOM 2199 C CA . CYS A 1 283 ? 9.732 -10.156 10.382 1.00 96.25 283 CYS A CA 1
ATOM 2200 C C . CYS A 1 283 ? 9.822 -10.293 11.914 1.00 96.25 283 CYS A C 1
ATOM 2202 O O . CYS A 1 283 ? 9.118 -9.589 12.644 1.00 96.25 283 CYS A O 1
ATOM 2204 N N . SER A 1 284 ? 10.748 -11.112 12.426 1.00 95.75 284 SER A N 1
ATOM 2205 C CA . SER A 1 284 ? 10.909 -11.306 13.874 1.00 95.75 284 SER A CA 1
ATOM 2206 C C . SER A 1 284 ? 11.416 -10.056 14.607 1.00 95.75 284 SER A C 1
ATOM 2208 O O . SER A 1 284 ? 11.106 -9.876 15.784 1.00 95.75 284 SER A O 1
ATOM 2210 N N . ARG A 1 285 ? 12.119 -9.145 13.914 1.00 95.44 285 ARG A N 1
ATOM 2211 C CA . ARG A 1 285 ? 12.511 -7.827 14.444 1.00 95.44 285 ARG A CA 1
ATOM 2212 C C . ARG A 1 285 ? 11.354 -6.838 14.443 1.00 95.44 285 ARG A C 1
ATOM 2214 O O . ARG A 1 285 ? 11.211 -6.103 15.412 1.00 95.44 285 ARG A O 1
ATOM 2221 N N . THR A 1 286 ? 10.498 -6.842 13.421 1.00 97.44 286 THR A N 1
ATOM 2222 C CA . THR A 1 286 ? 9.272 -6.028 13.436 1.00 97.44 286 THR A CA 1
ATOM 2223 C C . THR A 1 286 ? 8.385 -6.426 14.620 1.00 97.44 286 THR A C 1
ATOM 2225 O O . THR A 1 286 ? 7.998 -5.550 15.396 1.00 97.44 286 THR A O 1
ATOM 2228 N N . VAL A 1 287 ? 8.174 -7.733 14.844 1.00 97.75 287 VAL A N 1
ATOM 2229 C CA . VAL A 1 287 ? 7.468 -8.262 16.030 1.00 97.75 287 VAL A CA 1
ATOM 2230 C C . VAL A 1 287 ? 8.167 -7.854 17.334 1.00 97.75 287 VAL A C 1
ATOM 2232 O O . VAL A 1 287 ? 7.508 -7.362 18.249 1.00 97.75 287 VAL A O 1
ATOM 2235 N N . GLU A 1 288 ? 9.493 -8.009 17.431 1.00 95.94 288 GLU A N 1
ATOM 2236 C CA . GLU A 1 288 ? 10.252 -7.595 18.619 1.00 95.94 288 GLU A CA 1
ATOM 2237 C C . GLU A 1 288 ? 10.106 -6.090 18.898 1.00 95.94 288 GLU A C 1
ATOM 2239 O O . GLU A 1 288 ? 9.825 -5.712 20.035 1.00 95.94 288 GLU A O 1
ATOM 2244 N N . SER A 1 289 ? 10.224 -5.236 17.875 1.00 97.25 289 SER A N 1
ATOM 2245 C CA . SER A 1 289 ? 10.131 -3.776 18.000 1.00 97.25 289 SER A CA 1
ATOM 2246 C C . SER A 1 289 ? 8.748 -3.313 18.468 1.00 97.25 289 SER A C 1
ATOM 2248 O O . SER A 1 289 ? 8.669 -2.424 19.318 1.00 97.25 289 SER A O 1
ATOM 2250 N N . ALA A 1 290 ? 7.673 -3.954 17.989 1.00 98.06 290 ALA A N 1
ATOM 2251 C CA . ALA A 1 290 ? 6.301 -3.632 18.368 1.00 98.06 290 ALA A CA 1
ATOM 2252 C C . ALA A 1 290 ? 6.080 -3.792 19.881 1.00 98.06 290 ALA A C 1
ATOM 2254 O O . ALA A 1 290 ? 5.537 -2.888 20.514 1.00 98.06 290 ALA A O 1
ATOM 2255 N N . PHE A 1 291 ? 6.564 -4.891 20.476 1.00 97.75 291 PHE A N 1
ATOM 2256 C CA . PHE A 1 291 ? 6.493 -5.114 21.925 1.00 97.75 291 PHE A CA 1
ATOM 2257 C C . PHE A 1 291 ? 7.549 -4.333 22.718 1.00 97.75 291 PHE A C 1
ATOM 2259 O O . PHE A 1 291 ? 7.233 -3.814 23.784 1.00 97.75 291 PHE A O 1
ATOM 2266 N N . LEU A 1 292 ? 8.791 -4.232 22.226 1.00 96.69 292 LEU A N 1
ATOM 2267 C CA . LEU A 1 292 ? 9.898 -3.550 22.919 1.00 96.69 292 LEU A CA 1
ATOM 2268 C C . LEU A 1 292 ? 9.611 -2.065 23.167 1.00 96.69 292 LEU A C 1
ATOM 2270 O O . LEU A 1 292 ? 10.117 -1.480 24.123 1.00 96.69 292 LEU A O 1
ATOM 2274 N N . ARG A 1 293 ? 8.863 -1.452 22.247 1.00 97.31 293 ARG A N 1
ATOM 2275 C CA . ARG A 1 293 ? 8.666 -0.003 22.163 1.00 97.31 293 ARG A CA 1
ATOM 2276 C C . ARG A 1 293 ? 7.246 0.425 22.514 1.00 97.31 293 ARG A C 1
ATOM 2278 O O . ARG A 1 293 ? 6.993 1.623 22.602 1.00 97.31 293 ARG A O 1
ATOM 2285 N N . ALA A 1 294 ? 6.342 -0.525 22.734 1.00 97.88 294 ALA A N 1
ATOM 2286 C CA . ALA A 1 294 ? 5.046 -0.266 23.339 1.00 97.88 294 ALA A CA 1
ATOM 2287 C C . ALA A 1 294 ? 5.209 0.180 24.797 1.00 97.88 294 ALA A C 1
ATOM 2289 O O . ALA A 1 294 ? 6.051 -0.342 25.528 1.00 97.88 294 ALA A O 1
ATOM 2290 N N . LYS A 1 295 ? 4.371 1.118 25.237 1.00 96.88 295 LYS A N 1
ATOM 2291 C CA . LYS A 1 295 ? 4.280 1.518 26.642 1.00 96.88 295 LYS A CA 1
ATOM 2292 C C . LYS A 1 295 ? 3.538 0.468 27.473 1.00 96.88 295 LYS A C 1
ATOM 2294 O O . LYS A 1 295 ? 3.948 0.210 28.597 1.00 96.88 295 LYS A O 1
ATOM 2299 N N . HIS A 1 296 ? 2.495 -0.153 26.912 1.00 96.75 296 HIS A N 1
ATOM 2300 C CA . HIS A 1 296 ? 1.699 -1.190 27.584 1.00 96.75 296 HIS A CA 1
ATOM 2301 C C . HIS A 1 296 ? 1.636 -2.471 26.736 1.00 96.75 296 HIS A C 1
ATOM 2303 O O . HIS A 1 296 ? 0.587 -2.787 26.167 1.00 96.75 296 HIS A O 1
ATOM 2309 N N . PRO A 1 297 ? 2.746 -3.225 26.618 1.00 95.75 297 PRO A N 1
ATOM 2310 C CA . PRO A 1 297 ? 2.844 -4.393 25.738 1.00 95.75 297 PRO A CA 1
ATOM 2311 C C . PRO A 1 297 ? 1.857 -5.531 26.057 1.00 95.75 297 PRO A C 1
ATOM 2313 O O . PRO A 1 297 ? 1.607 -6.362 25.190 1.00 95.75 297 PRO A O 1
ATOM 2316 N N . GLU A 1 298 ? 1.233 -5.580 27.243 1.00 93.44 298 GLU A N 1
ATOM 2317 C CA . GLU A 1 298 ? 0.083 -6.470 27.505 1.00 93.44 298 GLU A CA 1
ATOM 2318 C C . GLU A 1 298 ? -1.098 -6.269 26.559 1.00 93.44 298 GLU A C 1
ATOM 2320 O O . GLU A 1 298 ? -1.830 -7.224 26.318 1.00 93.44 298 GLU A O 1
ATOM 2325 N N . ARG A 1 299 ? -1.329 -5.052 26.050 1.00 95.06 299 ARG A N 1
ATOM 2326 C CA . ARG A 1 299 ? -2.526 -4.771 25.245 1.00 95.06 299 ARG A CA 1
ATOM 2327 C C . ARG A 1 299 ? -2.414 -5.303 23.818 1.00 95.06 299 ARG A C 1
ATOM 2329 O O . ARG A 1 299 ? -3.419 -5.324 23.115 1.00 95.06 299 ARG A O 1
ATOM 2336 N N . ILE A 1 300 ? -1.213 -5.695 23.391 1.00 96.56 300 ILE A N 1
ATOM 2337 C CA . ILE A 1 300 ? -0.894 -6.066 22.012 1.00 96.56 300 ILE A CA 1
ATOM 2338 C C . ILE A 1 300 ? -1.023 -7.578 21.819 1.00 96.56 300 ILE A C 1
ATOM 2340 O O . ILE A 1 300 ? -0.417 -8.353 22.555 1.00 96.56 300 ILE A O 1
ATOM 2344 N N . ARG A 1 301 ? -1.729 -8.000 20.771 1.00 95.00 301 ARG A N 1
ATOM 2345 C CA . ARG A 1 301 ? -1.654 -9.355 20.213 1.00 95.00 301 ARG A CA 1
ATOM 2346 C C . ARG A 1 301 ? -1.218 -9.275 18.753 1.00 95.00 301 ARG A C 1
ATOM 2348 O O . ARG A 1 301 ? -1.711 -8.434 18.009 1.00 95.00 301 ARG A O 1
ATOM 2355 N N . VAL A 1 302 ? -0.305 -10.144 18.328 1.00 96.81 302 VAL A N 1
ATOM 2356 C CA . VAL A 1 302 ? 0.238 -10.146 16.960 1.00 96.81 302 VAL A CA 1
ATOM 2357 C C . VAL A 1 302 ? -0.165 -11.429 16.239 1.00 96.81 302 VAL A C 1
ATOM 2359 O O . VAL A 1 302 ? 0.043 -12.524 16.753 1.00 96.81 302 VAL A O 1
ATOM 2362 N N . GLY A 1 303 ? -0.739 -11.300 15.045 1.00 95.88 303 GLY A N 1
ATOM 2363 C CA . GLY A 1 303 ? -1.009 -12.402 14.126 1.00 95.88 303 GLY A CA 1
ATOM 2364 C C . GLY A 1 303 ? -0.102 -12.300 12.906 1.00 95.88 303 GLY A C 1
ATOM 2365 O O . GLY A 1 303 ? -0.292 -11.418 12.068 1.00 95.88 303 GLY A O 1
ATOM 2366 N N . VAL A 1 304 ? 0.870 -13.203 12.797 1.00 96.94 304 VAL A N 1
ATOM 2367 C CA . VAL A 1 304 ? 1.804 -13.267 11.668 1.00 96.94 304 VAL A CA 1
ATOM 2368 C C . VAL A 1 304 ? 1.370 -14.370 10.711 1.00 96.94 304 VAL A C 1
ATOM 2370 O O . VAL A 1 304 ? 1.242 -15.525 11.112 1.00 96.94 304 VAL A O 1
ATOM 2373 N N . VAL A 1 305 ? 1.202 -14.039 9.434 1.00 97.19 305 VAL A N 1
ATOM 2374 C CA . VAL A 1 305 ? 1.116 -15.026 8.349 1.00 97.19 305 VAL A CA 1
ATOM 2375 C C . VAL A 1 305 ? 2.502 -15.137 7.732 1.00 97.19 305 VAL A C 1
ATOM 2377 O O . VAL A 1 305 ? 2.986 -14.169 7.152 1.00 97.19 305 VAL A O 1
ATOM 2380 N N . ASP A 1 306 ? 3.158 -16.282 7.913 1.00 95.25 306 ASP A N 1
ATOM 2381 C CA . ASP A 1 306 ? 4.592 -16.447 7.654 1.00 95.25 306 ASP A CA 1
ATOM 2382 C C . ASP A 1 306 ? 4.838 -17.466 6.539 1.00 95.25 306 ASP A C 1
ATOM 2384 O O . ASP A 1 306 ? 4.799 -18.677 6.752 1.00 95.25 306 ASP A O 1
ATOM 2388 N N . GLN A 1 307 ? 5.020 -16.971 5.316 1.00 93.44 307 GLN A N 1
ATOM 2389 C CA . GLN A 1 307 ? 5.091 -17.791 4.108 1.00 93.44 307 GLN A CA 1
ATOM 2390 C C . GLN A 1 307 ? 6.554 -18.056 3.728 1.00 93.44 307 GLN A C 1
ATOM 2392 O O . GLN A 1 307 ? 7.231 -17.166 3.213 1.00 93.44 307 GLN A O 1
ATOM 2397 N N . ILE A 1 308 ? 7.030 -19.279 3.981 1.00 91.56 308 ILE A N 1
ATOM 2398 C CA . ILE A 1 308 ? 8.451 -19.671 3.938 1.00 91.56 308 ILE A CA 1
ATOM 2399 C C . ILE A 1 308 ? 8.672 -21.019 3.235 1.00 91.56 308 ILE A C 1
ATOM 2401 O O . ILE A 1 308 ? 7.796 -21.883 3.244 1.00 91.56 308 ILE A O 1
ATOM 2405 N N . HIS A 1 309 ? 9.857 -21.255 2.667 1.00 84.81 309 HIS A N 1
ATOM 2406 C CA . HIS A 1 309 ? 10.275 -22.609 2.274 1.00 84.81 309 HIS A CA 1
ATOM 2407 C C . HIS A 1 309 ? 10.868 -23.340 3.485 1.00 84.81 309 HIS A C 1
ATOM 2409 O O . HIS A 1 309 ? 11.928 -22.979 4.009 1.00 84.81 309 HIS A O 1
ATOM 2415 N N . PHE A 1 310 ? 10.171 -24.380 3.950 1.00 82.25 310 PHE A N 1
ATOM 2416 C CA . PHE A 1 310 ? 10.512 -25.091 5.184 1.00 82.25 310 PHE A CA 1
ATOM 2417 C C . PHE A 1 310 ? 11.916 -25.712 5.151 1.00 82.25 310 PHE A C 1
ATOM 2419 O O . PHE A 1 310 ? 12.184 -26.656 4.408 1.00 82.25 310 PHE A O 1
ATOM 2426 N N . GLY A 1 311 ? 12.791 -25.233 6.038 1.00 79.38 311 GLY A N 1
ATOM 2427 C CA . GLY A 1 311 ? 14.150 -25.753 6.206 1.00 79.38 311 GLY A CA 1
ATOM 2428 C C . GLY A 1 311 ? 15.209 -25.104 5.311 1.00 79.38 311 GLY A C 1
ATOM 2429 O O . GLY A 1 311 ? 16.371 -25.495 5.408 1.00 79.38 311 GLY A O 1
ATOM 2430 N N . THR A 1 312 ? 14.845 -24.117 4.483 1.00 85.81 312 THR A N 1
ATOM 2431 C CA . THR A 1 312 ? 15.809 -23.221 3.815 1.00 85.81 312 THR A CA 1
ATOM 2432 C C . THR A 1 312 ? 15.710 -21.789 4.322 1.00 85.81 312 THR A C 1
ATOM 2434 O O . THR A 1 312 ? 16.738 -21.145 4.504 1.00 85.81 312 THR A O 1
ATOM 2437 N N . ASP A 1 313 ? 14.490 -21.310 4.565 1.00 88.56 313 ASP A N 1
ATOM 2438 C CA . ASP A 1 313 ? 14.236 -19.981 5.114 1.00 88.56 313 ASP A CA 1
ATOM 2439 C C . ASP A 1 313 ? 14.108 -20.056 6.648 1.00 88.56 313 ASP A C 1
ATOM 2441 O O . ASP A 1 313 ? 13.658 -21.063 7.204 1.00 88.56 313 ASP A O 1
ATOM 2445 N N . GLU A 1 314 ? 14.489 -18.982 7.339 1.00 89.38 314 GLU A N 1
ATOM 2446 C CA . GLU A 1 314 ? 14.313 -18.849 8.790 1.00 89.38 314 GLU A CA 1
ATOM 2447 C C . GLU A 1 314 ? 12.897 -18.317 9.088 1.00 89.38 314 GLU A C 1
ATOM 2449 O O . GLU A 1 314 ? 12.515 -17.298 8.509 1.00 89.38 314 GLU A O 1
ATOM 2454 N N . PRO A 1 315 ? 12.106 -18.959 9.970 1.00 92.06 315 PRO A N 1
ATOM 2455 C CA . PRO A 1 315 ? 10.739 -18.527 10.260 1.00 92.06 315 PRO A CA 1
ATOM 2456 C C . PRO A 1 315 ? 10.714 -17.243 11.094 1.00 92.06 315 PRO A C 1
ATOM 2458 O O . PRO A 1 315 ? 11.548 -17.050 11.981 1.00 92.06 315 PRO A O 1
ATOM 2461 N N . CYS A 1 316 ? 9.679 -16.421 10.923 1.00 93.62 316 CYS A N 1
ATOM 2462 C CA . CYS A 1 316 ? 9.429 -15.239 11.754 1.00 93.62 316 CYS A CA 1
ATOM 2463 C C . CYS A 1 316 ? 9.212 -15.585 13.242 1.00 93.62 316 CYS A C 1
ATOM 2465 O O . CYS A 1 316 ? 9.440 -14.756 14.123 1.00 93.62 316 CYS A O 1
ATOM 2467 N N . SER A 1 317 ? 8.846 -16.835 13.547 1.00 92.00 317 SER A N 1
ATOM 2468 C CA . SER A 1 317 ? 8.774 -17.352 14.919 1.00 92.00 317 SER A CA 1
ATOM 2469 C C . SER A 1 317 ? 10.141 -17.579 15.579 1.00 92.00 317 SER A C 1
ATOM 2471 O O . SER A 1 317 ? 10.192 -17.962 16.748 1.00 92.00 317 SER A O 1
ATOM 2473 N N . LYS A 1 318 ? 11.254 -17.402 14.854 1.00 92.81 318 LYS A N 1
ATOM 2474 C CA . LYS A 1 318 ? 12.611 -17.478 15.402 1.00 92.81 318 LYS A CA 1
ATOM 2475 C C . LYS A 1 318 ? 12.998 -16.126 16.016 1.00 92.81 318 LYS A C 1
ATOM 2477 O O . LYS A 1 318 ? 13.091 -15.141 15.279 1.00 92.81 318 LYS A O 1
ATOM 2482 N N . PRO A 1 319 ? 13.269 -16.055 17.331 1.00 92.75 319 PRO A N 1
ATOM 2483 C CA . PRO A 1 319 ? 13.664 -14.801 17.958 1.00 92.75 319 PRO A CA 1
ATOM 2484 C C . PRO A 1 319 ? 14.991 -14.271 17.381 1.00 92.75 319 PRO A C 1
ATOM 2486 O O . PRO A 1 319 ? 15.901 -15.063 17.110 1.00 92.75 319 PRO A O 1
ATOM 2489 N N . PRO A 1 320 ? 15.133 -12.948 17.184 1.00 91.31 320 PRO A N 1
ATOM 2490 C CA . PRO A 1 320 ? 16.288 -12.375 16.494 1.00 91.31 320 PRO A CA 1
ATOM 2491 C C . PRO A 1 320 ? 17.573 -12.371 17.338 1.00 91.31 320 PRO A C 1
ATOM 2493 O O . PRO A 1 320 ? 18.663 -12.294 16.770 1.00 91.31 320 PRO A O 1
ATOM 2496 N N . ASN A 1 321 ? 17.472 -12.467 18.671 1.00 90.81 321 ASN A N 1
ATOM 2497 C CA . ASN A 1 321 ? 18.583 -12.281 19.610 1.00 90.81 321 ASN A CA 1
ATOM 2498 C C . ASN A 1 321 ? 18.947 -13.573 20.377 1.00 90.81 321 ASN A C 1
ATOM 2500 O O . ASN A 1 321 ? 19.224 -13.534 21.578 1.00 90.81 321 ASN A O 1
ATOM 2504 N N . GLY A 1 322 ? 18.959 -14.716 19.677 1.00 90.62 322 GLY A N 1
ATOM 2505 C CA . GLY A 1 322 ? 19.228 -16.056 20.231 1.00 90.62 322 GLY A CA 1
ATOM 2506 C C . GLY A 1 322 ? 17.948 -16.822 20.584 1.00 90.62 322 GLY A C 1
ATOM 2507 O O . GLY A 1 322 ? 16.854 -16.278 20.470 1.00 90.62 322 GLY A O 1
ATOM 2508 N N . SER A 1 323 ? 18.048 -18.086 21.003 1.00 91.81 323 SER A N 1
ATOM 2509 C CA . SER A 1 323 ? 16.863 -18.859 21.426 1.00 91.81 323 SER A CA 1
ATOM 2510 C C . SER A 1 323 ? 16.204 -18.280 22.690 1.00 91.81 323 SER A C 1
ATOM 2512 O O . SER A 1 323 ? 16.835 -17.537 23.445 1.00 91.81 323 SER A O 1
ATOM 2514 N N . CYS A 1 324 ? 14.944 -18.638 22.966 1.00 91.69 324 CYS A N 1
ATOM 2515 C CA . CYS A 1 324 ? 14.289 -18.241 24.220 1.00 91.69 324 CYS A CA 1
ATOM 2516 C C . CYS A 1 324 ? 14.923 -18.913 25.454 1.00 91.69 324 CYS A C 1
ATOM 2518 O O . CYS A 1 324 ? 14.761 -18.427 26.569 1.00 91.69 324 CYS A O 1
ATOM 2520 N N . GLU A 1 325 ? 15.656 -20.010 25.273 1.00 94.12 325 GLU A N 1
ATOM 2521 C CA . GLU A 1 325 ? 16.443 -20.680 26.306 1.00 94.12 325 GLU A CA 1
ATOM 2522 C C . GLU A 1 325 ? 17.744 -19.925 26.632 1.00 94.12 325 GLU A C 1
ATOM 2524 O O . GLU A 1 325 ? 18.133 -19.846 27.797 1.00 94.12 325 GLU A O 1
ATOM 2529 N N . GLU A 1 326 ? 18.413 -19.359 25.622 1.00 92.94 326 GLU A N 1
ATOM 2530 C CA . GLU A 1 326 ? 19.640 -18.560 25.780 1.00 92.94 326 GLU A CA 1
ATOM 2531 C C . GLU A 1 326 ? 19.342 -17.120 26.221 1.00 92.94 326 GLU A C 1
ATOM 2533 O O . GLU A 1 326 ? 20.070 -16.547 27.034 1.00 92.94 326 GLU A O 1
ATOM 2538 N N . ASN A 1 327 ? 18.268 -16.537 25.687 1.00 92.50 327 ASN A N 1
ATOM 2539 C CA . ASN A 1 327 ? 17.841 -15.165 25.926 1.00 92.50 327 ASN A CA 1
ATOM 2540 C C . ASN A 1 327 ? 16.311 -15.108 26.141 1.00 92.50 327 ASN A C 1
ATOM 2542 O O . ASN A 1 327 ? 15.565 -14.727 25.235 1.00 92.50 327 ASN A O 1
ATOM 2546 N N . PRO A 1 328 ? 15.813 -15.473 27.338 1.00 93.38 328 PRO A N 1
ATOM 2547 C CA . PRO A 1 328 ? 14.378 -15.474 27.645 1.00 93.38 328 PRO A CA 1
ATOM 2548 C C . PRO A 1 328 ? 13.763 -14.072 27.756 1.00 93.38 328 PRO A C 1
ATOM 2550 O O . PRO A 1 328 ? 12.543 -13.938 27.727 1.00 93.38 328 PRO A O 1
ATOM 2553 N N . ASN A 1 329 ? 14.591 -13.031 27.899 1.00 93.31 329 ASN A N 1
ATOM 2554 C CA . ASN A 1 329 ? 14.148 -11.666 28.195 1.00 93.31 329 ASN A CA 1
ATOM 2555 C C . ASN A 1 329 ? 13.855 -10.826 26.940 1.00 93.31 329 ASN A C 1
ATOM 2557 O O . ASN A 1 329 ? 13.441 -9.675 27.070 1.00 93.31 329 ASN A O 1
ATOM 2561 N N . GLN A 1 330 ? 14.077 -11.361 25.736 1.00 93.44 330 GLN A N 1
ATOM 2562 C CA . GLN A 1 330 ? 13.701 -10.672 24.501 1.00 93.44 330 GLN A CA 1
ATOM 2563 C C . GLN A 1 330 ? 12.160 -10.646 24.340 1.00 93.44 330 GLN A C 1
ATOM 2565 O O . GLN A 1 330 ? 11.506 -11.654 24.629 1.00 93.44 330 GLN A O 1
ATOM 2570 N N . PRO A 1 331 ? 11.552 -9.529 23.889 1.00 93.50 331 PRO A N 1
ATOM 2571 C CA . PRO A 1 331 ? 10.099 -9.324 23.906 1.00 93.50 331 PRO A CA 1
ATOM 2572 C C . PRO A 1 331 ? 9.271 -10.447 23.274 1.00 93.50 331 PRO A C 1
ATOM 2574 O O . PRO A 1 331 ? 8.280 -10.877 23.854 1.00 93.50 331 PRO A O 1
ATOM 2577 N N . ILE A 1 332 ? 9.706 -10.977 22.129 1.00 90.00 332 ILE A N 1
ATOM 2578 C CA . ILE A 1 332 ? 9.032 -12.074 21.412 1.00 90.00 332 ILE A CA 1
ATOM 2579 C C . ILE A 1 332 ? 8.983 -13.392 22.221 1.00 90.00 332 ILE A C 1
ATOM 2581 O O . ILE A 1 332 ? 8.086 -14.203 22.016 1.00 90.00 332 ILE A O 1
ATOM 2585 N N . CYS A 1 333 ? 9.892 -13.588 23.186 1.00 93.38 333 CYS A N 1
ATOM 2586 C CA . CYS A 1 333 ? 9.857 -14.706 24.136 1.00 93.38 333 CYS A CA 1
ATOM 2587 C C . CYS A 1 333 ? 9.001 -14.392 25.376 1.00 93.38 333 CYS A C 1
ATOM 2589 O O . CYS A 1 333 ? 8.267 -15.263 25.845 1.00 93.38 333 CYS A O 1
ATOM 2591 N N . LEU A 1 334 ? 9.065 -13.155 25.891 1.00 93.75 334 LEU A N 1
ATOM 2592 C CA . LEU A 1 334 ? 8.267 -12.700 27.040 1.00 93.75 334 LEU A CA 1
ATOM 2593 C C . LEU A 1 334 ? 6.762 -12.665 26.735 1.00 93.75 334 LEU A C 1
ATOM 2595 O O . LEU A 1 334 ? 5.954 -13.046 27.579 1.00 93.75 334 LEU A O 1
ATOM 2599 N N . TYR A 1 335 ? 6.401 -12.234 25.526 1.00 92.31 335 TYR A N 1
ATOM 2600 C CA . TYR A 1 335 ? 5.023 -12.078 25.055 1.00 92.31 335 TYR A CA 1
ATOM 2601 C C . TYR A 1 335 ? 4.621 -13.159 24.043 1.00 92.31 335 TYR A C 1
ATOM 2603 O O . TYR A 1 335 ? 3.658 -12.982 23.305 1.00 92.31 335 TYR A O 1
ATOM 2611 N N . LYS A 1 336 ? 5.320 -14.303 24.019 1.00 89.69 336 LYS A N 1
ATOM 2612 C CA . LYS A 1 336 ? 5.065 -15.424 23.091 1.00 89.69 336 LYS A CA 1
ATOM 2613 C C . LYS A 1 336 ? 3.592 -15.868 23.046 1.00 89.69 336 LYS A C 1
ATOM 2615 O O . LYS A 1 336 ? 3.090 -16.220 21.990 1.00 89.69 336 LYS A O 1
ATOM 2620 N N . ASP A 1 337 ? 2.895 -15.828 24.187 1.00 88.69 337 ASP A N 1
ATOM 2621 C CA . ASP A 1 337 ? 1.501 -16.276 24.319 1.00 88.69 337 ASP A CA 1
ATOM 2622 C C . ASP A 1 337 ? 0.506 -15.216 23.785 1.00 88.69 337 ASP A C 1
ATOM 2624 O O . ASP A 1 337 ? -0.695 -15.465 23.707 1.00 88.69 337 ASP A O 1
ATOM 2628 N N . GLN A 1 338 ? 1.023 -14.044 23.389 1.00 92.19 338 GLN A N 1
ATOM 2629 C CA . GLN A 1 338 ? 0.347 -12.953 22.685 1.00 92.19 338 GLN A CA 1
ATOM 2630 C C . GLN A 1 338 ? 0.720 -12.920 21.180 1.00 92.19 338 GLN A C 1
ATOM 2632 O O . GLN A 1 338 ? 0.417 -11.934 20.503 1.00 92.19 338 GLN A O 1
ATOM 2637 N N . VAL A 1 339 ? 1.380 -13.957 20.636 1.00 91.81 339 VAL A N 1
ATOM 2638 C CA . VAL A 1 339 ? 1.762 -14.039 19.212 1.00 91.81 339 VAL A CA 1
ATOM 2639 C C . VAL A 1 339 ? 1.300 -15.352 18.575 1.00 91.81 339 VAL A C 1
ATOM 2641 O O . VAL A 1 339 ? 1.723 -16.436 18.970 1.00 91.81 339 VAL A O 1
ATOM 2644 N N . ASP A 1 340 ? 0.464 -15.254 17.541 1.00 90.62 340 ASP A N 1
ATOM 2645 C CA . ASP A 1 340 ? 0.040 -16.378 16.703 1.00 90.62 340 ASP A CA 1
ATOM 2646 C C . ASP A 1 340 ? 0.822 -16.380 15.377 1.00 90.62 340 ASP A C 1
ATOM 2648 O O . ASP A 1 340 ? 0.746 -15.422 14.606 1.00 90.62 340 ASP A O 1
ATOM 2652 N N . PHE A 1 341 ? 1.528 -17.476 15.080 1.00 90.12 341 PHE A N 1
ATOM 2653 C CA . PHE A 1 341 ? 2.209 -17.697 13.798 1.00 90.12 341 PHE A CA 1
ATOM 2654 C C . PHE A 1 341 ? 1.425 -18.688 12.929 1.00 90.12 341 PHE A C 1
ATOM 2656 O O . PHE A 1 341 ? 1.401 -19.889 13.200 1.00 90.12 341 PHE A O 1
ATOM 2663 N N . LEU A 1 342 ? 0.816 -18.194 11.852 1.00 90.88 342 LEU A N 1
ATOM 2664 C CA . LEU A 1 342 ? 0.259 -19.003 10.770 1.00 90.88 342 LEU A CA 1
ATOM 2665 C C . LEU A 1 342 ? 1.346 -19.225 9.709 1.00 90.88 342 LEU A C 1
ATOM 2667 O O . LEU A 1 342 ? 1.382 -18.549 8.679 1.00 90.88 342 LEU A O 1
ATOM 2671 N N . THR A 1 343 ? 2.265 -20.148 9.990 1.00 88.88 343 THR A N 1
ATOM 2672 C CA . THR A 1 343 ? 3.348 -20.506 9.064 1.00 88.88 343 THR A CA 1
ATOM 2673 C C . THR A 1 343 ? 2.828 -21.384 7.925 1.00 88.88 343 THR A C 1
ATOM 2675 O O . THR A 1 343 ? 2.133 -22.374 8.160 1.00 88.88 343 THR A O 1
ATOM 2678 N N . LEU A 1 344 ? 3.173 -21.036 6.686 1.00 85.06 344 LEU A N 1
ATOM 2679 C CA . LEU A 1 344 ? 2.705 -21.682 5.459 1.00 85.06 344 LEU A CA 1
ATOM 2680 C C . LEU A 1 344 ? 3.863 -21.897 4.482 1.00 85.06 344 LEU A C 1
ATOM 2682 O O . LEU A 1 344 ? 4.852 -21.168 4.507 1.00 85.06 344 LEU A O 1
ATOM 2686 N N . ASP A 1 345 ? 3.718 -22.871 3.583 1.00 84.94 345 ASP A N 1
ATOM 2687 C CA . ASP A 1 345 ? 4.705 -23.092 2.523 1.00 84.94 345 ASP A CA 1
ATOM 2688 C C . ASP A 1 345 ? 4.670 -21.935 1.514 1.00 84.94 345 ASP A C 1
ATOM 2690 O O . ASP A 1 345 ? 3.604 -21.571 1.003 1.00 84.94 345 ASP A O 1
ATOM 2694 N N . ALA A 1 346 ? 5.832 -21.356 1.212 1.00 87.81 346 ALA A N 1
ATOM 2695 C CA . ALA A 1 346 ? 5.957 -20.235 0.290 1.00 87.81 346 ALA A CA 1
ATOM 2696 C C . ALA A 1 346 ? 5.383 -20.536 -1.107 1.00 87.81 346 ALA A C 1
ATOM 2698 O O . ALA A 1 346 ? 4.871 -19.610 -1.735 1.00 87.81 346 ALA A O 1
ATOM 2699 N N . ALA A 1 347 ? 5.354 -21.794 -1.572 1.00 83.38 347 ALA A N 1
ATOM 2700 C CA . ALA A 1 347 ? 4.748 -22.193 -2.851 1.00 83.38 347 ALA A CA 1
ATOM 2701 C C . ALA A 1 347 ? 3.206 -22.054 -2.902 1.00 83.38 347 ALA A C 1
ATOM 2703 O O . ALA A 1 347 ? 2.597 -22.150 -3.975 1.00 83.38 347 ALA A O 1
ATOM 2704 N N . LEU A 1 348 ? 2.560 -21.803 -1.757 1.00 84.44 348 LEU A N 1
ATOM 2705 C CA . LEU A 1 348 ? 1.139 -21.445 -1.652 1.00 84.44 348 LEU A CA 1
ATOM 2706 C C . LEU A 1 348 ? 0.898 -19.928 -1.759 1.00 84.44 348 LEU A C 1
ATOM 2708 O O . LEU A 1 348 ? -0.246 -19.484 -1.748 1.00 84.44 348 LEU A O 1
ATOM 2712 N N . SER A 1 349 ? 1.948 -19.107 -1.869 1.00 90.38 349 SER A N 1
ATOM 2713 C CA . SER A 1 349 ? 1.785 -17.660 -2.019 1.00 90.38 349 SER A CA 1
ATOM 2714 C C . SER A 1 349 ? 1.217 -17.291 -3.388 1.00 90.38 349 SER A C 1
ATOM 2716 O O . SER A 1 349 ? 1.806 -17.613 -4.424 1.00 90.38 349 SER A O 1
ATOM 2718 N N . VAL A 1 350 ? 0.117 -16.539 -3.371 1.00 91.00 350 VAL A N 1
ATOM 2719 C CA . VAL A 1 350 ? -0.459 -15.837 -4.529 1.00 91.00 350 VAL A CA 1
ATOM 2720 C C . VAL A 1 350 ? -0.591 -14.330 -4.264 1.00 91.00 350 VAL A C 1
ATOM 2722 O O . VAL A 1 350 ? -1.503 -13.687 -4.771 1.00 91.00 350 VAL A O 1
ATOM 2725 N N . GLY A 1 351 ? 0.321 -13.758 -3.472 1.00 93.56 351 GLY A N 1
ATOM 2726 C CA . GLY A 1 351 ? 0.410 -12.313 -3.219 1.00 93.56 351 GLY A CA 1
ATOM 2727 C C . GLY A 1 351 ? -0.169 -11.825 -1.881 1.00 93.56 351 GLY A C 1
ATOM 2728 O O . GLY A 1 351 ? -0.817 -12.588 -1.157 1.00 93.56 351 GLY A O 1
ATOM 2729 N N . PRO A 1 352 ? 0.097 -10.551 -1.528 1.00 94.94 352 PRO A N 1
ATOM 2730 C CA . PRO A 1 352 ? -0.126 -10.007 -0.188 1.00 94.94 352 PRO A CA 1
ATOM 2731 C C . PRO A 1 352 ? -1.601 -9.908 0.200 1.00 94.94 352 PRO A C 1
ATOM 2733 O O . PRO A 1 352 ? -1.915 -10.130 1.365 1.00 94.94 352 PRO A O 1
ATOM 2736 N N . VAL A 1 353 ? -2.518 -9.692 -0.750 1.00 96.69 353 VAL A N 1
ATOM 2737 C CA . VAL A 1 353 ? -3.967 -9.695 -0.475 1.00 96.69 353 VAL A CA 1
ATOM 2738 C C . VAL A 1 353 ? -4.423 -11.011 0.164 1.00 96.69 353 VAL A C 1
ATOM 2740 O O . VAL A 1 353 ? -5.200 -10.997 1.120 1.00 96.69 353 VAL A O 1
ATOM 2743 N N . PHE A 1 354 ? -3.897 -12.155 -0.290 1.00 96.44 354 PHE A N 1
ATOM 2744 C CA . PHE A 1 354 ? -4.219 -13.444 0.324 1.00 96.44 354 PHE A CA 1
ATOM 2745 C C . PHE A 1 354 ? -3.556 -13.614 1.702 1.00 96.44 354 PHE A C 1
ATOM 2747 O O . PHE A 1 354 ? -4.199 -14.091 2.637 1.00 96.44 354 PHE A O 1
ATOM 2754 N N . ALA A 1 355 ? -2.315 -13.149 1.869 1.00 96.69 355 ALA A N 1
ATOM 2755 C CA . ALA A 1 355 ? -1.632 -13.154 3.165 1.00 96.69 355 ALA A CA 1
ATOM 2756 C C . ALA A 1 355 ? -2.369 -12.289 4.210 1.00 96.69 355 ALA A C 1
ATOM 2758 O O . ALA A 1 355 ? -2.617 -12.733 5.329 1.00 96.69 355 ALA A O 1
ATOM 2759 N N . ARG A 1 356 ? -2.809 -11.080 3.840 1.00 97.88 356 ARG A N 1
ATOM 2760 C CA . ARG A 1 356 ? -3.580 -10.177 4.711 1.00 97.88 356 ARG A CA 1
ATOM 2761 C C . ARG A 1 356 ? -5.008 -10.669 4.947 1.00 97.88 356 ARG A C 1
ATOM 2763 O O . ARG A 1 356 ? -5.510 -10.535 6.059 1.00 97.88 356 ARG A O 1
ATOM 2770 N N . HIS A 1 357 ? -5.632 -11.344 3.980 1.00 97.50 357 HIS A N 1
ATOM 2771 C CA . HIS A 1 357 ? -6.879 -12.088 4.194 1.00 97.50 357 HIS A CA 1
ATOM 2772 C C . HIS A 1 357 ? -6.736 -13.157 5.290 1.00 97.50 357 HIS A C 1
ATOM 2774 O O . HIS A 1 357 ? -7.588 -13.261 6.176 1.00 97.50 357 HIS A O 1
ATOM 2780 N N . LEU A 1 358 ? -5.640 -13.920 5.274 1.00 96.25 358 LEU A N 1
ATOM 2781 C CA . LEU A 1 358 ? -5.316 -14.868 6.338 1.00 96.25 358 LEU A CA 1
ATOM 2782 C C . LEU A 1 358 ? -5.007 -14.153 7.669 1.00 96.25 358 LEU A C 1
ATOM 2784 O O . LEU A 1 358 ? -5.448 -14.619 8.715 1.00 96.25 358 LEU A O 1
ATOM 2788 N N . GLY A 1 359 ? -4.360 -12.984 7.638 1.00 96.00 359 GLY A N 1
ATOM 2789 C CA . GLY A 1 359 ? -4.125 -12.139 8.816 1.00 96.00 359 GLY A CA 1
ATOM 2790 C C . GLY A 1 359 ? -5.419 -11.623 9.461 1.00 96.00 359 GLY A C 1
ATOM 2791 O O . GLY A 1 359 ? -5.580 -11.708 10.676 1.00 96.00 359 GLY A O 1
ATOM 2792 N N . HIS A 1 360 ? -6.402 -11.188 8.666 1.00 95.62 360 HIS A N 1
ATOM 2793 C CA . HIS A 1 360 ? -7.729 -10.789 9.159 1.00 95.62 360 HIS A CA 1
ATOM 2794 C C . HIS A 1 360 ? -8.481 -11.960 9.815 1.00 95.62 360 HIS A C 1
ATOM 2796 O O . HIS A 1 360 ? -9.247 -11.755 10.755 1.00 95.62 360 HIS A O 1
ATOM 2802 N N . ARG A 1 361 ? -8.231 -13.207 9.391 1.00 94.00 361 ARG A N 1
ATOM 2803 C CA . ARG A 1 361 ? -8.761 -14.407 10.064 1.00 94.00 361 ARG A CA 1
ATOM 2804 C C . ARG A 1 361 ? -8.101 -14.693 11.419 1.00 94.00 361 ARG A C 1
ATOM 2806 O O . ARG A 1 361 ? -8.631 -15.517 12.162 1.00 94.00 361 ARG A O 1
ATOM 2813 N N . LEU A 1 362 ? -6.995 -14.026 11.765 1.00 93.44 362 LEU A N 1
ATOM 2814 C CA . LEU A 1 362 ? -6.348 -14.121 13.079 1.00 93.44 362 LEU A CA 1
ATOM 2815 C C . LEU A 1 362 ? -6.875 -13.088 14.101 1.00 93.44 362 LEU A C 1
ATOM 2817 O O . LEU A 1 362 ? -6.654 -13.289 15.294 1.00 93.44 362 LEU A O 1
ATOM 2821 N N . TYR A 1 363 ? -7.604 -12.043 13.686 1.00 94.12 363 TYR A N 1
ATOM 2822 C CA . TYR A 1 363 ? -8.276 -11.082 14.585 1.00 94.12 363 TYR A CA 1
ATOM 2823 C C . TYR A 1 363 ? -9.306 -11.779 15.487 1.00 94.12 363 TYR A C 1
ATOM 2825 O O . TYR A 1 363 ? -9.986 -12.702 15.033 1.00 94.12 363 TYR A O 1
ATOM 2833 N N . ARG A 1 364 ? -9.434 -11.387 16.761 1.00 91.88 364 ARG A N 1
ATOM 2834 C CA . ARG A 1 364 ? -10.279 -12.079 17.755 1.00 91.88 364 ARG A CA 1
ATOM 2835 C C . ARG A 1 364 ? -11.061 -11.154 18.701 1.00 91.88 364 ARG A C 1
ATOM 2837 O O . ARG A 1 364 ? -11.447 -11.590 19.784 1.00 91.88 364 ARG A O 1
ATOM 2844 N N . GLY A 1 365 ? -11.381 -9.939 18.261 1.00 92.12 365 GLY A N 1
ATOM 2845 C CA . GLY A 1 365 ? -12.232 -9.006 19.010 1.00 92.12 365 GLY A CA 1
ATOM 2846 C C . GLY A 1 365 ? -11.472 -7.879 19.707 1.00 92.12 365 GLY A C 1
ATOM 2847 O O . GLY A 1 365 ? -12.045 -7.190 20.545 1.00 92.12 365 GLY A O 1
ATOM 2848 N N . GLU A 1 366 ? -10.197 -7.668 19.377 1.00 94.88 366 GLU A N 1
ATOM 2849 C CA . GLU A 1 366 ? -9.392 -6.571 19.910 1.00 94.88 366 GLU A CA 1
ATOM 2850 C C . GLU A 1 366 ? -9.979 -5.189 19.559 1.00 94.88 366 GLU A C 1
ATOM 2852 O O . GLU A 1 366 ? -10.638 -5.012 18.530 1.00 94.88 366 GLU A O 1
ATOM 2857 N N . TYR A 1 367 ? -9.763 -4.198 20.429 1.00 96.94 367 TYR A N 1
ATOM 2858 C CA . TYR A 1 367 ? -10.402 -2.878 20.327 1.00 96.94 367 TYR A CA 1
ATOM 2859 C C . TYR A 1 367 ? -9.931 -2.084 19.105 1.00 96.94 367 TYR A C 1
ATOM 2861 O O . TYR A 1 367 ? -10.746 -1.517 18.369 1.00 96.94 367 TYR A O 1
ATOM 2869 N N . PHE A 1 368 ? -8.626 -2.105 18.860 1.00 98.56 368 PHE A N 1
ATOM 2870 C CA . PHE A 1 368 ? -7.987 -1.620 17.648 1.00 98.56 368 PHE A CA 1
ATOM 2871 C C . PHE A 1 368 ? -7.377 -2.781 16.866 1.00 98.56 368 PHE A C 1
ATOM 2873 O O . PHE A 1 368 ? -6.983 -3.802 17.430 1.00 98.56 368 PHE A O 1
ATOM 2880 N N . ALA A 1 369 ? -7.262 -2.596 15.559 1.00 98.19 369 ALA A N 1
ATOM 2881 C CA . ALA A 1 369 ? -6.521 -3.463 14.667 1.00 98.19 369 ALA A CA 1
ATOM 2882 C C . ALA A 1 369 ? -5.534 -2.637 13.835 1.00 98.19 369 ALA A C 1
ATOM 2884 O O . ALA A 1 369 ? -5.822 -1.509 13.426 1.00 98.19 369 ALA A O 1
ATOM 2885 N N . VAL A 1 370 ? -4.369 -3.227 13.595 1.00 98.44 370 VAL A N 1
ATOM 2886 C CA . VAL A 1 370 ? -3.244 -2.645 12.870 1.00 98.44 370 VAL A CA 1
ATOM 2887 C C . VAL A 1 370 ? -2.858 -3.586 11.746 1.00 98.44 370 VAL A C 1
ATOM 2889 O O . VAL A 1 370 ? -2.666 -4.778 11.967 1.00 98.44 370 VAL A O 1
ATOM 2892 N N . GLN A 1 371 ? -2.710 -3.043 10.551 1.00 97.81 371 GLN A N 1
ATOM 2893 C CA . GLN A 1 371 ? -2.036 -3.684 9.437 1.00 97.81 371 GLN A CA 1
ATOM 2894 C C . GLN A 1 371 ? -0.604 -3.157 9.367 1.00 97.81 371 GLN A C 1
ATOM 2896 O O . GLN A 1 371 ? -0.395 -1.945 9.419 1.00 97.81 371 GLN A O 1
ATOM 2901 N N . SER A 1 372 ? 0.366 -4.060 9.240 1.00 97.31 372 SER A N 1
ATOM 2902 C CA . SER A 1 372 ? 1.783 -3.732 9.089 1.00 97.31 372 SER A CA 1
ATOM 2903 C C . SER A 1 372 ? 2.434 -4.668 8.080 1.00 97.31 372 SER A C 1
ATOM 2905 O O . SER A 1 372 ? 2.181 -5.877 8.079 1.00 97.31 372 SER A O 1
ATOM 2907 N N . ASP A 1 373 ? 3.341 -4.131 7.273 1.00 96.50 373 ASP A N 1
ATOM 2908 C CA . ASP A 1 373 ? 4.318 -4.953 6.563 1.00 96.50 373 ASP A CA 1
ATOM 2909 C C . ASP A 1 373 ? 5.347 -5.553 7.539 1.00 96.50 373 ASP A C 1
ATOM 2911 O O . ASP A 1 373 ? 5.556 -5.058 8.650 1.00 96.50 373 ASP A O 1
ATOM 2915 N N . ALA A 1 374 ? 5.994 -6.645 7.125 1.00 96.62 374 ALA A N 1
ATOM 2916 C CA . ALA A 1 374 ? 6.902 -7.453 7.951 1.00 96.62 374 ALA A CA 1
ATOM 2917 C C . ALA A 1 374 ? 8.331 -6.883 8.098 1.00 96.62 374 ALA A C 1
ATOM 2919 O O . ALA A 1 374 ? 9.257 -7.602 8.466 1.00 96.62 374 ALA A O 1
ATOM 2920 N N . HIS A 1 375 ? 8.529 -5.612 7.754 1.00 96.19 375 HIS A N 1
ATOM 2921 C CA . HIS A 1 375 ? 9.831 -4.942 7.740 1.00 96.19 375 HIS A CA 1
ATOM 2922 C C . HIS A 1 375 ? 9.666 -3.442 8.013 1.00 96.19 375 HIS A C 1
ATOM 2924 O O . HIS A 1 375 ? 10.140 -2.580 7.269 1.00 96.19 375 HIS A O 1
ATOM 2930 N N . VAL A 1 376 ? 8.985 -3.148 9.121 1.00 97.25 376 VAL A N 1
ATOM 2931 C CA . VAL A 1 376 ? 8.936 -1.821 9.747 1.00 97.25 376 VAL A CA 1
ATOM 2932 C C . VAL A 1 376 ? 9.596 -1.850 11.124 1.00 97.25 376 VAL A C 1
ATOM 2934 O O . VAL A 1 376 ? 9.652 -2.892 11.783 1.00 97.25 376 VAL A O 1
ATOM 2937 N N . GLU A 1 377 ? 10.069 -0.696 11.574 1.00 97.06 377 GLU A N 1
ATOM 2938 C CA . GLU A 1 377 ? 10.586 -0.469 12.919 1.00 97.06 377 GLU A CA 1
ATOM 2939 C C . GLU A 1 377 ? 9.622 0.468 13.662 1.00 97.06 377 GLU A C 1
ATOM 2941 O O . GLU A 1 377 ? 9.410 1.612 13.246 1.00 97.06 377 GLU A O 1
ATOM 2946 N N . PHE A 1 378 ? 9.009 -0.003 14.751 1.00 98.25 378 PHE A N 1
ATOM 2947 C CA . PHE A 1 378 ? 8.090 0.820 15.545 1.00 98.25 378 PHE A CA 1
ATOM 2948 C C . PHE A 1 378 ? 8.820 1.949 16.295 1.00 98.25 378 PHE A C 1
ATOM 2950 O O . PHE A 1 378 ? 10.021 1.870 16.578 1.00 98.25 378 PHE A O 1
ATOM 2957 N N . VAL A 1 379 ? 8.098 3.018 16.636 1.00 98.12 379 VAL A N 1
ATOM 2958 C CA . VAL A 1 379 ? 8.613 4.108 17.485 1.00 98.12 379 VAL A CA 1
ATOM 2959 C C . VAL A 1 379 ? 8.347 3.827 18.965 1.00 98.12 379 VAL A C 1
ATOM 2961 O O . VAL A 1 379 ? 7.521 2.993 19.332 1.00 98.12 379 VAL A O 1
ATOM 2964 N N . LYS A 1 380 ? 9.049 4.533 19.845 1.00 98.06 380 LYS A N 1
ATOM 2965 C CA . LYS A 1 380 ? 8.840 4.477 21.295 1.00 98.06 380 LYS A CA 1
ATOM 2966 C C . LYS A 1 380 ? 7.469 5.044 21.688 1.00 98.06 380 LYS A C 1
ATOM 2968 O O . LYS A 1 380 ? 7.074 6.094 21.195 1.00 98.06 380 LYS A O 1
ATOM 2973 N N . ASN A 1 381 ? 6.772 4.362 22.599 1.00 97.75 381 ASN A N 1
ATOM 2974 C CA . ASN A 1 381 ? 5.402 4.642 23.055 1.00 97.75 381 ASN A CA 1
ATOM 2975 C C . ASN A 1 381 ? 4.349 4.684 21.927 1.00 97.75 381 ASN A C 1
ATOM 2977 O O . ASN A 1 381 ? 3.323 5.354 22.072 1.00 97.75 381 ASN A O 1
ATOM 2981 N N . TRP A 1 382 ? 4.597 4.006 20.797 1.00 98.44 382 TRP A N 1
ATOM 2982 C CA . TRP A 1 382 ? 3.753 4.095 19.597 1.00 98.44 382 TRP A CA 1
ATOM 2983 C C . TRP A 1 382 ? 2.280 3.767 19.856 1.00 98.44 382 TRP A C 1
ATOM 2985 O O . TRP A 1 382 ? 1.409 4.381 19.250 1.00 98.44 382 TRP A O 1
ATOM 2995 N N . ASP A 1 383 ? 2.020 2.818 20.753 1.00 98.38 383 ASP A N 1
ATOM 2996 C CA . ASP A 1 383 ? 0.714 2.256 21.081 1.00 98.38 383 ASP A CA 1
ATOM 2997 C C . ASP A 1 383 ? -0.180 3.272 21.807 1.00 98.38 383 ASP A C 1
ATOM 2999 O O . ASP A 1 383 ? -1.324 3.482 21.416 1.00 98.38 383 ASP A O 1
ATOM 3003 N N . ASP A 1 384 ? 0.358 3.968 22.810 1.00 97.31 384 ASP A N 1
ATOM 3004 C CA . ASP A 1 384 ? -0.335 5.079 23.476 1.00 97.31 384 ASP A CA 1
ATOM 3005 C C . ASP A 1 384 ? -0.457 6.302 22.549 1.00 97.31 384 ASP A C 1
ATOM 3007 O O . ASP A 1 384 ? -1.494 6.966 22.525 1.00 97.31 384 ASP A O 1
ATOM 3011 N N . GLU A 1 385 ? 0.583 6.604 21.761 1.00 97.25 385 GLU A N 1
ATOM 3012 C CA . GLU A 1 385 ? 0.590 7.772 20.873 1.00 97.25 385 GLU A CA 1
ATOM 3013 C C . GLU A 1 385 ? -0.369 7.650 19.679 1.00 97.25 385 GLU A C 1
ATOM 3015 O O . GLU A 1 385 ? -0.940 8.661 19.265 1.00 97.25 385 GLU A O 1
ATOM 3020 N N . ILE A 1 386 ? -0.556 6.459 19.101 1.00 98.19 386 ILE A N 1
ATOM 3021 C CA . ILE A 1 386 ? -1.484 6.265 17.976 1.00 98.19 386 ILE A CA 1
ATOM 3022 C C . ILE A 1 386 ? -2.942 6.201 18.456 1.00 98.19 386 ILE A C 1
ATOM 3024 O O . ILE A 1 386 ? -3.808 6.807 17.828 1.00 98.19 386 ILE A O 1
ATOM 3028 N N . ILE A 1 387 ? -3.198 5.589 19.621 1.00 98.50 387 ILE A N 1
ATOM 3029 C CA . ILE A 1 387 ? -4.514 5.599 20.281 1.00 98.50 387 ILE A CA 1
ATOM 3030 C C . ILE A 1 387 ? -4.933 7.037 20.615 1.00 98.50 387 ILE A C 1
ATOM 3032 O O . ILE A 1 387 ? -6.047 7.445 20.290 1.00 98.50 387 ILE A O 1
ATOM 3036 N N . ALA A 1 388 ? -4.035 7.840 21.196 1.00 98.06 388 ALA A N 1
ATOM 3037 C CA . ALA A 1 388 ? -4.324 9.238 21.517 1.00 98.06 388 ALA A CA 1
ATOM 3038 C C . ALA A 1 388 ? -4.679 10.072 20.270 1.00 98.06 388 ALA A C 1
ATOM 3040 O O . ALA A 1 388 ? -5.623 10.858 20.313 1.00 98.06 388 ALA A O 1
ATOM 3041 N N . GLN A 1 389 ? -3.968 9.875 19.153 1.00 97.31 389 GLN A N 1
ATOM 3042 C CA . GLN A 1 389 ? -4.278 10.533 17.876 1.00 97.31 389 GLN A CA 1
ATOM 3043 C C . GLN A 1 389 ? -5.607 10.059 17.276 1.00 97.31 389 GLN A C 1
ATOM 3045 O O . GLN A 1 389 ? -6.340 10.858 16.697 1.00 97.31 389 GLN A O 1
ATOM 3050 N N . TRP A 1 390 ? -5.941 8.775 17.413 1.00 98.50 390 TRP A N 1
ATOM 3051 C CA . TRP A 1 390 ? -7.211 8.248 16.921 1.00 98.50 390 TRP A CA 1
ATOM 3052 C C . TRP A 1 390 ? -8.394 8.867 17.685 1.00 98.50 390 TRP A C 1
ATOM 3054 O O . TRP A 1 390 ? -9.321 9.395 17.070 1.00 98.50 390 TRP A O 1
ATOM 3064 N N . HIS A 1 391 ? -8.311 8.945 19.019 1.00 98.06 391 HIS A N 1
ATOM 3065 C CA . HIS A 1 391 ? -9.348 9.583 19.844 1.00 98.06 391 HIS A CA 1
ATOM 3066 C C . HIS A 1 391 ? -9.533 11.081 19.538 1.00 98.06 391 HIS A C 1
ATOM 3068 O O . HIS A 1 391 ? -10.659 11.581 19.607 1.00 98.06 391 HIS A O 1
ATOM 3074 N N . THR A 1 392 ? -8.487 11.823 19.143 1.00 97.56 392 THR A N 1
ATOM 3075 C CA . THR A 1 392 ? -8.650 13.242 18.760 1.00 97.56 392 THR A CA 1
ATOM 3076 C C . THR A 1 392 ? -9.250 13.462 17.368 1.00 97.56 392 THR A C 1
ATOM 3078 O O . THR A 1 392 ? -9.720 14.570 17.098 1.00 97.56 392 THR A O 1
ATOM 3081 N N . ALA A 1 393 ? -9.358 12.425 16.526 1.00 96.81 393 ALA A N 1
ATOM 3082 C CA . ALA A 1 393 ? -10.171 12.474 15.304 1.00 96.81 393 ALA A CA 1
ATOM 3083 C C . ALA A 1 393 ? -11.684 12.554 15.603 1.00 96.81 393 ALA A C 1
ATOM 3085 O O . ALA A 1 393 ? -12.434 13.082 14.781 1.00 96.81 393 ALA A O 1
ATOM 3086 N N . LYS A 1 394 ? -12.123 12.069 16.781 1.00 97.00 394 LYS A N 1
ATOM 3087 C CA . LYS A 1 394 ? -13.529 12.038 17.249 1.00 97.00 394 LYS A CA 1
ATOM 3088 C C . LYS A 1 394 ? -14.494 11.332 16.285 1.00 97.00 394 LYS A C 1
ATOM 3090 O O . LYS A 1 394 ? -15.668 11.684 16.203 1.00 97.00 394 LYS A O 1
ATOM 3095 N N . ASN A 1 395 ? -13.977 10.355 15.548 1.00 98.12 395 ASN A N 1
ATOM 3096 C CA . ASN A 1 395 ? -14.685 9.633 14.504 1.00 98.12 395 ASN A CA 1
ATOM 3097 C C . ASN A 1 395 ? -14.465 8.127 14.713 1.00 98.12 395 ASN A C 1
ATOM 3099 O O . ASN A 1 395 ? -13.367 7.627 14.483 1.00 98.12 395 ASN A O 1
ATOM 3103 N N . GLU A 1 396 ? -15.511 7.412 15.128 1.00 98.12 396 GLU A N 1
ATOM 3104 C CA . GLU A 1 396 ? -15.507 5.957 15.362 1.00 98.12 396 GLU A CA 1
ATOM 3105 C C . GLU A 1 396 ? -15.172 5.176 14.076 1.00 98.12 396 GLU A C 1
ATOM 3107 O O . GLU A 1 396 ? -14.615 4.081 14.105 1.00 98.12 396 GLU A O 1
ATOM 3112 N N . MET A 1 397 ? -15.457 5.785 12.924 1.00 98.38 397 MET A N 1
ATOM 3113 C CA . MET A 1 397 ? -15.212 5.247 11.591 1.00 98.38 397 MET A CA 1
ATOM 3114 C C . MET A 1 397 ? -13.854 5.692 11.004 1.00 98.38 397 MET A C 1
ATOM 3116 O O . MET A 1 397 ? -13.611 5.495 9.811 1.00 98.38 397 MET A O 1
ATOM 3120 N N . ALA A 1 398 ? -12.957 6.287 11.802 1.00 98.62 398 ALA A N 1
ATOM 3121 C CA . ALA A 1 398 ? -11.626 6.694 11.351 1.00 98.62 398 ALA A CA 1
ATOM 3122 C C . ALA A 1 398 ? -10.637 5.523 11.235 1.00 98.62 398 ALA A C 1
ATOM 3124 O O . ALA A 1 398 ? -10.496 4.702 12.147 1.00 98.62 398 ALA A O 1
ATOM 3125 N N . VAL A 1 399 ? -9.866 5.529 10.148 1.00 98.81 399 VAL A N 1
ATOM 3126 C CA . VAL A 1 399 ? -8.679 4.692 9.941 1.00 98.81 399 VAL A CA 1
ATOM 3127 C C . VAL A 1 399 ? -7.472 5.611 9.744 1.00 98.81 399 VAL A C 1
ATOM 3129 O O . VAL A 1 399 ? -7.429 6.388 8.791 1.00 98.81 399 VAL A O 1
ATOM 3132 N N . LEU A 1 400 ? -6.494 5.530 10.650 1.00 98.69 400 LEU A N 1
ATOM 3133 C CA . LEU A 1 400 ? -5.218 6.232 10.530 1.00 98.69 400 LEU A CA 1
ATOM 3134 C C . LEU A 1 400 ? -4.279 5.424 9.632 1.00 98.69 400 LEU A C 1
ATOM 3136 O O . LEU A 1 400 ? -3.966 4.281 9.949 1.00 98.69 400 LEU A O 1
ATOM 3140 N N . THR A 1 401 ? -3.818 5.979 8.523 1.00 98.25 401 THR A N 1
ATOM 3141 C CA . THR A 1 401 ? -3.053 5.252 7.499 1.00 98.25 401 THR A CA 1
ATOM 3142 C C . THR A 1 401 ? -2.019 6.176 6.854 1.00 98.25 401 THR A C 1
ATOM 3144 O O . THR A 1 401 ? -2.070 7.380 7.075 1.00 98.25 401 THR A O 1
ATOM 3147 N N . ALA A 1 402 ? -0.996 5.616 6.205 1.00 95.12 402 ALA A N 1
ATOM 3148 C CA . ALA A 1 402 ? 0.004 6.351 5.422 1.00 95.12 402 ALA A CA 1
ATOM 3149 C C . ALA A 1 402 ? 0.981 5.372 4.750 1.00 95.12 402 ALA A C 1
ATOM 3151 O O . ALA A 1 402 ? 1.284 4.308 5.298 1.00 95.12 402 ALA A O 1
ATOM 3152 N N . TYR A 1 403 ? 1.589 5.788 3.638 1.00 94.69 403 TYR A N 1
ATOM 3153 C CA . TYR A 1 403 ? 2.876 5.250 3.187 1.00 94.69 403 TYR A CA 1
ATOM 3154 C C . TYR A 1 403 ? 3.989 5.672 4.169 1.00 94.69 403 TYR A C 1
ATOM 3156 O O . TYR A 1 403 ? 4.687 6.650 3.935 1.00 94.69 403 TYR A O 1
ATOM 3164 N N . VAL A 1 404 ? 4.124 4.995 5.312 1.00 94.19 404 VAL A N 1
ATOM 3165 C CA . VAL A 1 404 ? 5.089 5.367 6.370 1.00 94.19 404 VAL A CA 1
ATOM 3166 C C . VAL A 1 404 ? 6.507 5.618 5.830 1.00 94.19 404 VAL A C 1
ATOM 3168 O O . VAL A 1 404 ? 7.010 4.842 5.016 1.00 94.19 404 VAL A O 1
ATOM 3171 N N . SER A 1 405 ? 7.145 6.701 6.291 1.00 94.81 405 SER A N 1
ATOM 3172 C CA . SER A 1 405 ? 8.458 7.167 5.815 1.00 94.81 405 SER A CA 1
ATOM 3173 C C . SER A 1 405 ? 9.562 6.118 6.010 1.00 94.81 405 SER A C 1
ATOM 3175 O O . SER A 1 405 ? 9.416 5.175 6.796 1.00 94.81 405 SER A O 1
ATOM 3177 N N . GLY A 1 406 ? 10.687 6.286 5.310 1.00 94.31 406 GLY A N 1
ATOM 3178 C CA . GLY A 1 406 ? 11.854 5.413 5.474 1.00 94.31 406 GLY A CA 1
ATOM 3179 C C . GLY A 1 406 ? 12.467 5.491 6.871 1.00 94.31 406 GLY A C 1
ATOM 3180 O O . GLY A 1 406 ? 12.308 6.493 7.563 1.00 94.31 406 GLY A O 1
ATOM 3181 N N . VAL A 1 407 ? 13.176 4.445 7.305 1.00 93.44 407 VAL A N 1
ATOM 3182 C CA . VAL A 1 407 ? 13.917 4.478 8.583 1.00 93.44 407 VAL A CA 1
ATOM 3183 C C . VAL A 1 407 ? 15.084 5.473 8.548 1.00 93.44 407 VAL A C 1
ATOM 3185 O O . VAL A 1 407 ? 15.456 6.034 9.580 1.00 93.44 407 VAL A O 1
ATOM 3188 N N . GLU A 1 408 ? 15.642 5.711 7.361 1.00 88.62 408 GLU A N 1
ATOM 3189 C CA . GLU A 1 408 ? 16.721 6.652 7.086 1.00 88.62 408 GLU A CA 1
ATOM 3190 C C . GLU A 1 408 ? 16.323 8.074 7.514 1.00 88.62 408 GLU A C 1
ATOM 3192 O O . GLU A 1 408 ? 15.297 8.603 7.093 1.00 88.62 408 GLU A O 1
ATOM 3197 N N . ASP A 1 409 ? 17.129 8.687 8.385 1.00 86.50 409 ASP A N 1
ATOM 3198 C CA . ASP A 1 409 ? 16.958 10.031 8.963 1.00 86.50 409 ASP A CA 1
ATOM 3199 C C . ASP A 1 409 ? 15.640 10.316 9.730 1.00 86.50 409 ASP A C 1
ATOM 3201 O O . ASP A 1 409 ? 15.522 11.377 10.356 1.00 86.50 409 ASP A O 1
ATOM 3205 N N . HIS A 1 410 ? 14.686 9.376 9.805 1.00 92.38 410 HIS A N 1
ATOM 3206 C CA . HIS A 1 410 ? 13.398 9.561 10.501 1.00 92.38 410 HIS A CA 1
ATOM 3207 C C . HIS A 1 410 ? 13.307 8.918 11.897 1.00 92.38 410 HIS A C 1
ATOM 3209 O O . HIS A 1 410 ? 12.531 9.404 12.734 1.00 92.38 410 HIS A O 1
ATOM 3215 N N . ILE A 1 411 ? 14.118 7.895 12.194 1.00 95.19 411 ILE A N 1
ATOM 3216 C CA . ILE A 1 411 ? 14.184 7.243 13.513 1.00 95.19 411 ILE A CA 1
ATOM 3217 C C . ILE A 1 411 ? 15.618 6.877 13.915 1.00 95.19 411 ILE A C 1
ATOM 3219 O O . ILE A 1 411 ? 16.375 6.301 13.135 1.00 95.19 411 ILE A O 1
ATOM 3223 N N . ASP A 1 412 ? 15.976 7.101 15.183 1.00 94.81 412 ASP A N 1
ATOM 3224 C CA . ASP A 1 412 ? 17.101 6.375 15.776 1.00 94.81 412 ASP A CA 1
ATOM 3225 C C . ASP A 1 412 ? 16.647 4.947 16.100 1.00 94.81 412 ASP A C 1
ATOM 3227 O O . ASP A 1 412 ? 16.045 4.671 17.144 1.00 94.81 412 ASP A O 1
ATOM 3231 N N . VAL A 1 413 ? 16.965 4.019 15.196 1.00 91.31 413 VAL A N 1
ATOM 3232 C CA . VAL A 1 413 ? 16.626 2.595 15.319 1.00 91.31 413 VAL A CA 1
ATOM 3233 C C . VAL A 1 413 ? 17.119 1.942 16.619 1.00 91.31 413 VAL A C 1
ATOM 3235 O O . VAL A 1 413 ? 16.607 0.881 16.962 1.00 91.31 413 VAL A O 1
ATOM 3238 N N . LYS A 1 414 ? 18.056 2.540 17.375 1.00 90.31 414 LYS A N 1
ATOM 3239 C CA . LYS A 1 414 ? 18.534 2.000 18.665 1.00 90.31 414 LYS A CA 1
ATOM 3240 C C . LYS A 1 414 ? 17.699 2.431 19.868 1.00 90.31 414 LYS A C 1
ATOM 3242 O O . LYS A 1 414 ? 17.644 1.690 20.846 1.00 90.31 414 LYS A O 1
ATOM 3247 N N . THR A 1 415 ? 17.100 3.620 19.834 1.00 93.25 415 THR A N 1
ATOM 3248 C CA . THR A 1 415 ? 16.327 4.181 20.961 1.00 93.25 415 THR A CA 1
ATOM 3249 C C . THR A 1 415 ? 14.822 4.208 20.704 1.00 93.25 415 THR A C 1
ATOM 3251 O O . THR A 1 415 ? 14.042 4.303 21.651 1.00 93.25 415 THR A O 1
ATOM 3254 N N . GLY A 1 416 ? 14.408 4.114 19.438 1.00 93.88 416 GLY A N 1
ATOM 3255 C CA . GLY A 1 416 ? 13.018 4.261 19.010 1.00 93.88 416 GLY A CA 1
ATOM 3256 C C . GLY A 1 416 ? 12.517 5.704 18.998 1.00 93.88 416 GLY A C 1
ATOM 3257 O O . GLY A 1 416 ? 11.329 5.926 18.764 1.00 93.88 416 GLY A O 1
ATOM 3258 N N . GLU A 1 417 ? 13.393 6.679 19.245 1.00 96.06 417 GLU A N 1
ATOM 3259 C CA . GLU A 1 417 ? 13.058 8.100 19.200 1.00 96.06 417 GLU A CA 1
ATOM 3260 C C . GLU A 1 417 ? 12.986 8.588 17.743 1.00 96.06 417 GLU A C 1
ATOM 3262 O O . GLU A 1 417 ? 13.825 8.244 16.905 1.00 96.06 417 GLU A O 1
ATOM 3267 N N . ARG A 1 418 ? 11.982 9.417 17.436 1.00 95.88 418 ARG A N 1
ATOM 3268 C CA . ARG A 1 418 ? 11.801 10.011 16.103 1.00 95.88 418 ARG A CA 1
ATOM 3269 C C . ARG A 1 418 ? 12.812 11.146 15.901 1.00 95.88 418 ARG A C 1
ATOM 3271 O O . ARG A 1 418 ? 12.817 12.100 16.678 1.00 95.88 418 ARG A O 1
ATOM 3278 N N . THR A 1 419 ? 13.633 11.070 14.857 1.00 94.88 419 THR A N 1
ATOM 3279 C CA . THR A 1 419 ? 14.580 12.137 14.476 1.00 94.88 419 THR A CA 1
ATOM 3280 C C . THR A 1 419 ? 13.955 13.149 13.518 1.00 94.88 419 THR A C 1
ATOM 3282 O O . THR A 1 419 ? 14.318 14.325 13.554 1.00 94.88 419 THR A O 1
ATOM 3285 N N . SER A 1 420 ? 12.967 12.727 12.723 1.00 91.38 420 SER A N 1
ATOM 3286 C CA . SER A 1 420 ? 12.178 13.602 11.850 1.00 91.38 420 SER A CA 1
ATOM 3287 C C . SER A 1 420 ? 10.807 13.937 12.452 1.00 91.38 420 SER A C 1
ATOM 3289 O O . SER A 1 420 ? 10.276 13.231 13.311 1.00 91.38 420 SER A O 1
ATOM 3291 N N . LYS A 1 421 ? 10.231 15.045 11.972 1.00 89.62 421 LYS A N 1
ATOM 3292 C CA . LYS A 1 421 ? 8.815 15.420 12.140 1.00 89.62 421 LYS A CA 1
ATOM 3293 C C . LYS A 1 421 ? 8.073 15.493 10.803 1.00 89.62 421 LYS A C 1
ATOM 3295 O O . LYS A 1 421 ? 6.936 15.955 10.779 1.00 89.62 421 LYS A O 1
ATOM 3300 N N . ALA A 1 422 ? 8.729 15.139 9.700 1.00 90.25 422 ALA A N 1
ATOM 3301 C CA . ALA A 1 422 ? 8.062 15.022 8.416 1.00 90.25 422 ALA A CA 1
ATOM 3302 C C . ALA A 1 422 ? 7.110 13.820 8.434 1.00 90.25 422 ALA A C 1
ATOM 3304 O O . ALA A 1 422 ? 7.311 12.865 9.188 1.00 90.25 422 ALA A O 1
ATOM 3305 N N . ARG A 1 423 ? 6.064 13.902 7.617 1.00 90.25 423 ARG A N 1
ATOM 3306 C CA . ARG A 1 423 ? 5.200 12.779 7.274 1.00 90.25 423 ARG A CA 1
ATOM 3307 C C . ARG A 1 423 ? 4.697 12.915 5.836 1.00 90.25 423 ARG A C 1
ATOM 3309 O O . ARG A 1 423 ? 4.603 14.045 5.336 1.00 90.25 423 ARG A O 1
ATOM 3316 N N . PRO A 1 424 ? 4.289 11.811 5.201 1.00 92.00 424 PRO A N 1
ATOM 3317 C CA . PRO A 1 424 ? 3.558 11.850 3.951 1.00 92.00 424 PRO A CA 1
ATOM 3318 C C . PRO A 1 424 ? 2.063 12.102 4.167 1.00 92.00 424 PRO A C 1
ATOM 3320 O O . PRO A 1 424 ? 1.512 11.918 5.259 1.00 92.00 424 PRO A O 1
ATOM 3323 N N . ILE A 1 425 ? 1.411 12.521 3.084 1.00 92.88 425 ILE A N 1
ATOM 3324 C CA . ILE A 1 425 ? -0.045 12.612 2.948 1.00 92.88 425 ILE A CA 1
ATOM 3325 C C . ILE A 1 425 ? -0.400 12.052 1.569 1.00 92.88 425 ILE A C 1
ATOM 3327 O O . ILE A 1 425 ? 0.161 12.496 0.563 1.00 92.88 425 ILE A O 1
ATOM 3331 N N . MET A 1 426 ? -1.305 11.079 1.513 1.00 94.50 426 MET A N 1
ATOM 3332 C CA . MET A 1 426 ? -1.741 10.448 0.271 1.00 94.50 426 MET A CA 1
ATOM 3333 C C . MET A 1 426 ? -2.793 11.320 -0.410 1.00 94.50 426 MET A C 1
ATOM 3335 O O . MET A 1 426 ? -3.894 11.512 0.096 1.00 94.50 426 MET A O 1
ATOM 3339 N N . CYS A 1 427 ? -2.443 11.880 -1.562 1.00 91.69 427 CYS A N 1
ATOM 3340 C CA . CYS A 1 427 ? -3.297 12.824 -2.290 1.00 91.69 427 CYS A CA 1
ATOM 3341 C C . CYS A 1 427 ? -3.074 12.825 -3.805 1.00 91.69 427 CYS A C 1
ATOM 3343 O O . CYS A 1 427 ? -3.874 13.415 -4.527 1.00 91.69 427 CYS A O 1
ATOM 3345 N N . GLU A 1 428 ? -2.029 12.156 -4.299 1.00 91.31 428 GLU A N 1
ATOM 3346 C CA . GLU A 1 428 ? -1.865 11.908 -5.728 1.00 91.31 428 GLU A CA 1
ATOM 3347 C C . GLU A 1 428 ? -2.538 10.585 -6.097 1.00 91.31 428 GLU A C 1
ATOM 3349 O O . GLU A 1 428 ? -2.668 9.667 -5.281 1.00 91.31 428 GLU A O 1
ATOM 3354 N N . SER A 1 429 ? -2.936 10.457 -7.354 1.00 91.25 429 SER A N 1
ATOM 3355 C CA . SER A 1 429 ? -3.278 9.171 -7.950 1.00 91.25 429 SER A CA 1
ATOM 3356 C C . SER A 1 429 ? -2.971 9.203 -9.442 1.00 91.25 429 SER A C 1
ATOM 3358 O O . SER A 1 429 ? -2.757 10.275 -10.005 1.00 91.25 429 SER A O 1
ATOM 3360 N N . ASP A 1 430 ? -2.917 8.030 -10.063 1.00 90.44 430 ASP A N 1
ATOM 3361 C CA . ASP A 1 430 ? -2.926 7.844 -11.516 1.00 90.44 430 ASP A CA 1
ATOM 3362 C C . ASP A 1 430 ? -3.397 6.410 -11.818 1.00 90.44 430 ASP A C 1
ATOM 3364 O O . ASP A 1 430 ? -3.481 5.572 -10.916 1.00 90.44 430 ASP A O 1
ATOM 3368 N N . PHE A 1 431 ? -3.712 6.091 -13.070 1.00 88.88 431 PHE A N 1
ATOM 3369 C CA . PHE A 1 431 ? -4.058 4.731 -13.472 1.00 88.88 431 PHE A CA 1
ATOM 3370 C C . PHE A 1 431 ? -2.848 3.983 -14.051 1.00 88.88 431 PHE A C 1
ATOM 3372 O O . PHE A 1 431 ? -2.511 4.142 -15.227 1.00 88.88 431 PHE A O 1
ATOM 3379 N N . GLU A 1 432 ? -2.245 3.096 -13.257 1.00 85.31 432 GLU A N 1
ATOM 3380 C CA . GLU A 1 432 ? -1.133 2.250 -13.699 1.00 85.31 432 GLU A CA 1
ATOM 3381 C C . GLU A 1 432 ? -1.622 1.037 -14.519 1.00 85.31 432 GLU A C 1
ATOM 3383 O O . GLU A 1 432 ? -2.737 0.536 -14.356 1.00 85.31 432 GLU A O 1
ATOM 3388 N N . GLY A 1 433 ? -0.766 0.543 -15.418 1.00 81.94 433 GLY A N 1
ATOM 3389 C CA . GLY A 1 433 ? -1.028 -0.622 -16.264 1.00 81.94 433 GLY A CA 1
ATOM 3390 C C . GLY A 1 433 ? -1.630 -0.278 -17.630 1.00 81.94 433 GLY A C 1
ATOM 3391 O O . GLY A 1 433 ? -1.693 0.873 -18.053 1.00 81.94 433 GLY A O 1
ATOM 3392 N N . SER A 1 434 ? -2.045 -1.306 -18.376 1.00 73.44 434 SER A N 1
ATOM 3393 C CA . SER A 1 434 ? -2.624 -1.133 -19.714 1.00 73.44 434 SER A CA 1
ATOM 3394 C C . SER A 1 434 ? -3.749 -2.126 -19.995 1.00 73.44 434 SER A C 1
ATOM 3396 O O . SER A 1 434 ? -3.759 -3.254 -19.489 1.00 73.44 434 SER A O 1
ATOM 3398 N N . GLY A 1 435 ? -4.721 -1.686 -20.801 1.00 74.12 435 GLY A N 1
ATOM 3399 C CA . GLY A 1 435 ? -5.900 -2.467 -21.167 1.00 74.12 435 GLY A CA 1
ATOM 3400 C C . GLY A 1 435 ? -6.572 -3.100 -19.947 1.00 74.12 435 GLY A C 1
ATOM 3401 O O . GLY A 1 435 ? -6.950 -2.419 -18.999 1.00 74.12 435 GLY A O 1
ATOM 3402 N N . LYS A 1 436 ? -6.676 -4.431 -19.947 1.00 64.44 436 LYS A N 1
ATOM 3403 C CA . LYS A 1 436 ? -7.417 -5.187 -18.923 1.00 64.44 436 LYS A CA 1
ATOM 3404 C C . LYS A 1 436 ? -6.741 -5.249 -17.549 1.00 64.44 436 LYS A C 1
ATOM 3406 O O . LYS A 1 436 ? -7.396 -5.664 -16.602 1.00 64.44 436 LYS A O 1
ATOM 3411 N N . MET A 1 437 ? -5.477 -4.829 -17.445 1.00 72.50 437 MET A N 1
ATOM 3412 C CA . MET A 1 437 ? -4.744 -4.716 -16.176 1.00 72.50 437 MET A CA 1
ATOM 3413 C C . MET A 1 437 ? -4.645 -3.266 -15.670 1.00 72.50 437 MET A C 1
ATOM 3415 O O . MET A 1 437 ? -3.970 -3.028 -14.670 1.00 72.50 437 MET A O 1
ATOM 3419 N N . LYS A 1 438 ? -5.274 -2.293 -16.350 1.00 82.69 438 LYS A N 1
ATOM 3420 C CA . LYS A 1 438 ? -5.278 -0.892 -15.911 1.00 82.69 438 LYS A CA 1
ATOM 3421 C C . LYS A 1 438 ? -6.139 -0.735 -14.647 1.00 82.69 438 LYS A C 1
ATOM 3423 O O . LYS A 1 438 ? -7.260 -1.243 -14.600 1.00 82.69 438 LYS A O 1
ATOM 3428 N N . HIS A 1 439 ? -5.598 -0.076 -13.627 1.00 85.31 439 HIS A N 1
ATOM 3429 C CA . HIS A 1 439 ? -6.202 0.077 -12.299 1.00 85.31 439 HIS A CA 1
ATOM 3430 C C . HIS A 1 439 ? -5.718 1.379 -11.646 1.00 85.31 439 HIS A C 1
ATOM 3432 O O . HIS A 1 439 ? -4.652 1.880 -12.000 1.00 85.31 439 HIS A O 1
ATOM 3438 N N . LEU A 1 440 ? -6.484 1.943 -10.708 1.00 89.06 440 LEU A N 1
ATOM 3439 C CA . LEU A 1 440 ? -6.053 3.141 -9.982 1.00 89.06 440 LEU A CA 1
ATOM 3440 C C . LEU A 1 440 ? -4.945 2.791 -8.976 1.00 89.06 440 LEU A C 1
ATOM 3442 O O . LEU A 1 440 ? -5.054 1.814 -8.231 1.00 89.06 440 LEU A O 1
ATOM 3446 N N . ARG A 1 441 ? -3.908 3.627 -8.933 1.00 90.56 441 ARG A N 1
ATOM 3447 C CA . ARG A 1 441 ? -2.821 3.611 -7.953 1.00 90.56 441 ARG A CA 1
ATOM 3448 C C . ARG A 1 441 ? -2.785 4.946 -7.216 1.00 90.56 441 ARG A C 1
ATOM 3450 O O . ARG A 1 441 ? -3.056 5.988 -7.811 1.00 90.56 441 ARG A O 1
ATOM 3457 N N . HIS A 1 442 ? -2.399 4.927 -5.947 1.00 91.56 442 HIS A N 1
ATOM 3458 C CA . HIS A 1 442 ? -2.213 6.140 -5.157 1.00 91.56 442 HIS A CA 1
ATOM 3459 C C . HIS A 1 442 ? -0.755 6.613 -5.150 1.00 91.56 442 HIS A C 1
ATOM 3461 O O . HIS A 1 442 ? 0.183 5.869 -5.454 1.00 91.56 442 HIS A O 1
ATOM 3467 N N . GLY A 1 443 ? -0.576 7.874 -4.780 1.00 88.62 443 GLY A N 1
ATOM 3468 C CA . GLY A 1 443 ? 0.696 8.541 -4.551 1.00 88.62 443 GLY A CA 1
ATOM 3469 C C . GLY A 1 443 ? 0.562 9.569 -3.427 1.00 88.62 443 GLY A C 1
ATOM 3470 O O . GLY A 1 443 ? -0.512 9.766 -2.851 1.00 88.62 443 GLY A O 1
ATOM 3471 N N . GLN A 1 444 ? 1.665 10.230 -3.109 1.00 87.56 444 GLN A N 1
ATOM 3472 C CA . GLN A 1 444 ? 1.760 11.176 -2.003 1.00 87.56 444 GLN A CA 1
ATOM 3473 C C . GLN A 1 444 ? 2.410 12.470 -2.465 1.00 87.56 444 GLN A C 1
ATOM 3475 O O . GLN A 1 444 ? 3.325 12.443 -3.286 1.00 87.56 444 GLN A O 1
ATOM 3480 N N . GLN A 1 445 ? 2.001 13.588 -1.870 1.00 85.50 445 GLN A N 1
ATOM 3481 C CA . GLN A 1 445 ? 2.810 14.803 -1.944 1.00 85.50 445 GLN A CA 1
ATOM 3482 C C . GLN A 1 445 ? 4.181 14.575 -1.269 1.00 85.50 445 GLN A C 1
ATOM 3484 O O . GLN A 1 445 ? 4.297 13.702 -0.399 1.00 85.50 445 GLN A O 1
ATOM 3489 N N . PRO A 1 446 ? 5.209 15.383 -1.595 1.00 84.50 446 PRO A N 1
ATOM 3490 C CA . PRO A 1 446 ? 6.475 15.388 -0.866 1.00 84.50 446 PRO A CA 1
ATOM 3491 C C . PRO A 1 446 ? 6.275 15.501 0.651 1.00 84.50 446 PRO A C 1
ATOM 3493 O O . PRO A 1 446 ? 5.416 16.254 1.120 1.00 84.50 446 PRO A O 1
ATOM 3496 N N . GLU A 1 447 ? 7.069 14.753 1.420 1.00 87.88 447 GLU A N 1
ATOM 3497 C CA . GLU A 1 447 ? 6.918 14.696 2.876 1.00 87.88 447 GLU A CA 1
ATOM 3498 C C . GLU A 1 447 ? 7.139 16.063 3.536 1.00 87.88 447 GLU A C 1
ATOM 3500 O O . GLU A 1 447 ? 8.056 16.813 3.196 1.00 87.88 447 GLU A O 1
ATOM 3505 N N . GLY A 1 448 ? 6.290 16.386 4.513 1.00 86.06 448 GLY A N 1
ATOM 3506 C CA . GLY A 1 448 ? 6.250 17.707 5.132 1.00 86.06 448 GLY A CA 1
ATOM 3507 C C . GLY A 1 448 ? 5.923 17.658 6.618 1.00 86.06 448 GLY A C 1
ATOM 3508 O O . GLY A 1 448 ? 5.365 16.688 7.128 1.00 86.06 448 GLY A O 1
ATOM 3509 N N . ILE A 1 449 ? 6.276 18.726 7.332 1.00 88.69 449 ILE A N 1
ATOM 3510 C CA . ILE A 1 449 ? 5.914 18.884 8.746 1.00 88.69 449 ILE A CA 1
ATOM 3511 C C . ILE A 1 449 ? 4.386 19.082 8.842 1.00 88.69 449 ILE A C 1
ATOM 3513 O O . ILE A 1 449 ? 3.844 19.882 8.073 1.00 88.69 449 ILE A O 1
ATOM 3517 N N . PRO A 1 450 ? 3.682 18.415 9.780 1.00 87.56 450 PRO A N 1
ATOM 3518 C CA . PRO A 1 450 ? 2.254 18.613 10.001 1.00 87.56 450 PRO A CA 1
ATOM 3519 C C . PRO A 1 450 ? 1.883 20.099 10.126 1.00 87.56 450 PRO A C 1
ATOM 3521 O O . PRO A 1 450 ? 2.403 20.807 10.983 1.00 87.56 450 PRO A O 1
ATOM 3524 N N . TYR A 1 451 ? 0.958 20.572 9.287 1.00 84.06 451 TYR A N 1
ATOM 3525 C CA . TYR A 1 451 ? 0.398 21.930 9.385 1.00 84.06 451 TYR A CA 1
ATOM 3526 C C . TYR A 1 451 ? -0.846 22.016 10.281 1.00 84.06 451 TYR A C 1
ATOM 3528 O O . TYR A 1 451 ? -1.291 23.120 10.611 1.00 84.06 451 TYR A O 1
ATOM 3536 N N . ILE A 1 452 ? -1.439 20.864 10.592 1.00 86.56 452 ILE A N 1
ATOM 3537 C CA . ILE A 1 452 ? -2.530 20.658 11.544 1.00 86.56 452 ILE A CA 1
ATOM 3538 C C . ILE A 1 452 ? -1.914 19.893 12.716 1.00 86.56 452 ILE A C 1
ATOM 3540 O O . ILE A 1 452 ? -1.153 18.950 12.487 1.00 86.56 452 ILE A O 1
ATOM 3544 N N . HIS A 1 453 ? -2.241 20.330 13.928 1.00 88.12 453 HIS A N 1
ATOM 3545 C CA . HIS A 1 453 ? -1.767 19.772 15.190 1.00 88.12 453 HIS A CA 1
ATOM 3546 C C . HIS A 1 453 ? -2.950 19.312 16.038 1.00 88.12 453 HIS A C 1
ATOM 3548 O O . HIS A 1 453 ? -4.090 19.699 15.769 1.00 88.12 453 HIS A O 1
ATOM 3554 N N . ASP A 1 454 ? -2.664 18.494 17.048 1.00 87.12 454 ASP A N 1
ATOM 3555 C CA . ASP A 1 454 ? -3.605 17.976 18.051 1.00 87.12 454 ASP A CA 1
ATOM 3556 C C . ASP A 1 454 ? -4.677 17.015 17.494 1.00 87.12 454 ASP A C 1
ATOM 3558 O O . ASP A 1 454 ? -5.374 16.353 18.265 1.00 87.12 454 ASP A O 1
ATOM 3562 N N . MET A 1 455 ? -4.785 16.868 16.168 1.00 92.69 455 MET A N 1
ATOM 3563 C CA . MET A 1 455 ? -5.633 15.885 15.492 1.00 92.69 455 MET A CA 1
ATOM 3564 C C . MET A 1 455 ? -5.000 15.366 14.188 1.00 92.69 455 MET A C 1
ATOM 3566 O O . MET A 1 455 ? -4.296 16.116 13.501 1.00 92.69 455 MET A O 1
ATOM 3570 N N . PRO A 1 456 ? -5.280 14.110 13.792 1.00 96.38 456 PRO A N 1
ATOM 3571 C CA . PRO A 1 456 ? -4.871 13.580 12.498 1.00 96.38 456 PRO A CA 1
ATOM 3572 C C . PRO A 1 456 ? -5.609 14.301 11.355 1.00 96.38 456 PRO A C 1
ATOM 3574 O O . PRO A 1 456 ? -6.674 14.905 11.528 1.00 96.38 456 PRO A O 1
ATOM 3577 N N . THR A 1 457 ? -5.014 14.281 10.164 1.00 96.00 457 THR A N 1
ATOM 3578 C CA . THR A 1 457 ? -5.495 15.041 8.998 1.00 96.00 457 THR A CA 1
ATOM 3579 C C . THR A 1 457 ? -6.221 14.117 8.033 1.00 96.00 457 THR A C 1
ATOM 3581 O O . THR A 1 457 ? -5.643 13.107 7.656 1.00 96.00 457 THR A O 1
ATOM 3584 N N . ILE A 1 458 ? -7.447 14.456 7.624 1.00 96.25 458 ILE A N 1
ATOM 3585 C CA . ILE A 1 458 ? -8.207 13.670 6.641 1.00 96.25 458 ILE A CA 1
ATOM 3586 C C . ILE A 1 458 ? -7.418 13.607 5.328 1.00 96.25 458 ILE A C 1
ATOM 3588 O O . ILE A 1 458 ? -6.899 14.625 4.860 1.00 96.25 458 ILE A O 1
ATOM 3592 N N . GLU A 1 459 ? -7.383 12.425 4.723 1.00 95.56 459 GLU A N 1
ATOM 3593 C CA . GLU A 1 459 ? -6.875 12.200 3.373 1.00 95.56 459 GLU A CA 1
ATOM 3594 C C . GLU A 1 459 ? -7.842 11.313 2.562 1.00 95.56 459 GLU A C 1
ATOM 3596 O O . GLU A 1 459 ? -8.680 10.618 3.138 1.00 95.56 459 GLU A O 1
ATOM 3601 N N . PRO A 1 460 ? -7.808 11.367 1.220 1.00 94.75 460 PRO A N 1
ATOM 3602 C CA . PRO A 1 460 ? -8.728 10.613 0.363 1.00 94.75 460 PRO A CA 1
ATOM 3603 C C . PRO A 1 460 ? -8.505 9.091 0.328 1.00 94.75 460 PRO A C 1
ATOM 3605 O O . PRO A 1 460 ? -9.425 8.363 -0.049 1.00 94.75 460 PRO A O 1
ATOM 3608 N N . PHE A 1 461 ? -7.305 8.599 0.651 1.00 96.31 461 PHE A N 1
ATOM 3609 C CA . PHE A 1 461 ? -6.849 7.258 0.261 1.00 96.31 461 PHE A CA 1
ATOM 3610 C C . PHE A 1 461 ? -6.406 6.385 1.446 1.00 96.31 461 PHE A C 1
ATOM 3612 O O . PHE A 1 461 ? -6.137 6.878 2.535 1.00 96.31 461 PHE A O 1
ATOM 3619 N N . PHE A 1 462 ? -6.339 5.071 1.214 1.00 97.75 462 PHE A N 1
ATOM 3620 C CA . PHE A 1 462 ? -5.901 4.060 2.181 1.00 97.75 462 PHE A CA 1
ATOM 3621 C C . PHE A 1 462 ? -4.533 3.497 1.776 1.00 97.75 462 PHE A C 1
ATOM 3623 O O . PHE A 1 462 ? -4.351 3.176 0.604 1.00 97.75 462 PHE A O 1
ATOM 3630 N N . ALA A 1 463 ? -3.607 3.330 2.724 1.00 96.12 463 ALA A N 1
ATOM 3631 C CA . ALA A 1 463 ? -2.281 2.763 2.474 1.00 96.12 463 ALA A CA 1
ATOM 3632 C C . ALA A 1 463 ? -2.204 1.268 2.818 1.00 96.12 463 ALA A C 1
ATOM 3634 O O . ALA A 1 463 ? -2.615 0.828 3.893 1.00 96.12 463 ALA A O 1
ATOM 3635 N N . ALA A 1 464 ? -1.564 0.492 1.947 1.00 93.94 464 ALA A N 1
ATOM 3636 C CA . ALA A 1 464 ? -1.271 -0.919 2.170 1.00 93.94 464 ALA A CA 1
ATOM 3637 C C . ALA A 1 464 ? -0.253 -1.141 3.305 1.00 93.94 464 ALA A C 1
ATOM 3639 O O . ALA A 1 464 ? -0.444 -2.024 4.138 1.00 93.94 464 ALA A O 1
ATOM 3640 N N . GLY A 1 465 ? 0.833 -0.364 3.352 1.00 93.88 465 GLY A N 1
ATOM 3641 C CA . GLY A 1 465 ? 1.967 -0.665 4.241 1.00 93.88 465 GLY A CA 1
ATOM 3642 C C . GLY A 1 465 ? 1.690 -0.466 5.737 1.00 93.88 465 GLY A C 1
ATOM 3643 O O . GLY A 1 465 ? 2.238 -1.193 6.569 1.00 93.88 465 GLY A O 1
ATOM 3644 N N . PHE A 1 466 ? 0.816 0.488 6.083 1.00 97.69 466 PHE A N 1
ATOM 3645 C CA . PHE A 1 466 ? 0.395 0.749 7.459 1.00 97.69 466 PHE A CA 1
ATOM 3646 C C . PHE A 1 466 ? -1.038 1.294 7.539 1.00 97.69 466 PHE A C 1
ATOM 3648 O O . PHE A 1 466 ? -1.378 2.304 6.914 1.00 97.69 466 PHE A O 1
ATOM 3655 N N . ALA A 1 467 ? -1.860 0.678 8.390 1.00 98.31 467 ALA A N 1
ATOM 3656 C CA . ALA A 1 467 ? -3.165 1.209 8.777 1.00 98.31 467 ALA A CA 1
ATOM 3657 C C . ALA A 1 467 ? -3.510 0.829 10.223 1.00 98.31 467 ALA A C 1
ATOM 3659 O O . ALA A 1 467 ? -3.246 -0.290 10.648 1.00 98.31 467 ALA A O 1
ATOM 3660 N N . PHE A 1 468 ? -4.134 1.740 10.964 1.00 98.75 468 PHE A N 1
ATOM 3661 C CA . PHE A 1 468 ? -4.573 1.604 12.351 1.00 98.75 468 PHE A CA 1
ATOM 3662 C C . PHE A 1 468 ? -6.033 2.061 12.458 1.00 98.75 468 PHE A C 1
ATOM 3664 O O . PHE A 1 468 ? -6.361 3.179 12.070 1.00 98.75 468 PHE A O 1
ATOM 3671 N N . GLY A 1 469 ? -6.924 1.244 13.010 1.00 98.25 469 GLY A N 1
ATOM 3672 C CA . GLY A 1 469 ? -8.328 1.624 13.194 1.00 98.25 469 GLY A CA 1
ATOM 3673 C C . GLY A 1 469 ? -9.052 0.722 14.184 1.00 98.25 469 GLY A C 1
ATOM 3674 O O . GLY A 1 469 ? -8.468 -0.213 14.729 1.00 98.25 469 GLY A O 1
ATOM 3675 N N . ARG A 1 470 ? -10.332 0.992 14.443 1.00 98.25 470 ARG A N 1
ATOM 3676 C CA . ARG A 1 470 ? -11.156 0.159 15.333 1.00 98.25 470 ARG A CA 1
ATOM 3677 C C . ARG A 1 470 ? -11.383 -1.233 14.738 1.00 98.25 470 ARG A C 1
ATOM 3679 O O . ARG A 1 470 ? -11.549 -1.386 13.527 1.00 98.25 470 ARG A O 1
ATOM 3686 N N . GLY A 1 471 ? -11.436 -2.256 15.591 1.00 96.88 471 GLY A N 1
ATOM 3687 C CA . GLY A 1 471 ? -11.479 -3.663 15.173 1.00 96.88 471 GLY A CA 1
ATOM 3688 C C . GLY A 1 471 ? -12.639 -4.040 14.235 1.00 96.88 471 GLY A C 1
ATOM 3689 O O . GLY A 1 471 ? -12.470 -4.888 13.356 1.00 96.88 471 GLY A O 1
ATOM 3690 N N . HIS A 1 472 ? -13.783 -3.347 14.315 1.00 97.38 472 HIS A N 1
ATOM 3691 C CA . HIS A 1 472 ? -14.904 -3.550 13.387 1.00 97.38 472 HIS A CA 1
ATOM 3692 C C . HIS A 1 472 ? -14.560 -3.233 11.916 1.00 97.38 472 HIS A C 1
ATOM 3694 O O . HIS A 1 472 ? -15.219 -3.768 11.028 1.00 97.38 472 HIS A O 1
ATOM 3700 N N . PHE A 1 473 ? -13.510 -2.452 11.619 1.00 98.12 473 PHE A N 1
ATOM 3701 C CA . PHE A 1 473 ? -13.011 -2.270 10.245 1.00 98.12 473 PHE A CA 1
ATOM 3702 C C . PHE A 1 473 ? -12.513 -3.589 9.632 1.00 98.12 473 PHE A C 1
ATOM 3704 O O . PHE A 1 473 ? -12.918 -3.948 8.529 1.00 98.12 473 PHE A O 1
ATOM 3711 N N . VAL A 1 474 ? -11.711 -4.359 10.377 1.00 95.38 474 VAL A N 1
ATOM 3712 C CA . VAL A 1 474 ? -11.185 -5.671 9.951 1.00 95.38 474 VAL A CA 1
ATOM 3713 C C . VAL A 1 474 ? -12.302 -6.696 9.736 1.00 95.38 474 VAL A C 1
ATOM 3715 O O . VAL A 1 474 ? -12.197 -7.531 8.833 1.00 95.38 474 VAL A O 1
ATOM 3718 N N . VAL A 1 475 ? -13.370 -6.603 10.537 1.00 94.81 475 VAL A N 1
ATOM 3719 C CA . VAL A 1 475 ? -14.571 -7.448 10.450 1.00 94.81 475 VAL A CA 1
ATOM 3720 C C . VAL A 1 475 ? -15.427 -7.089 9.235 1.00 94.81 475 VAL A C 1
ATOM 3722 O O . VAL A 1 475 ? -15.781 -7.980 8.468 1.00 94.81 475 VAL A O 1
ATOM 3725 N N . ASN A 1 476 ? -15.750 -5.807 9.038 1.00 96.06 476 ASN A N 1
ATOM 3726 C CA . ASN A 1 476 ? -16.644 -5.339 7.972 1.00 96.06 476 ASN A CA 1
ATOM 3727 C C . ASN A 1 476 ? -15.976 -5.308 6.591 1.00 96.06 476 ASN A C 1
ATOM 3729 O O . ASN A 1 476 ? -16.618 -5.627 5.590 1.00 96.06 476 ASN A O 1
ATOM 3733 N N . VAL A 1 477 ? -14.684 -4.973 6.537 1.00 96.81 477 VAL A N 1
ATOM 3734 C CA . VAL A 1 477 ? -13.898 -4.809 5.305 1.00 96.81 477 VAL A CA 1
ATOM 3735 C C . VAL A 1 477 ? -12.751 -5.838 5.252 1.00 96.81 477 VAL A C 1
ATOM 3737 O O . VAL A 1 477 ? -11.578 -5.473 5.176 1.00 96.81 477 VAL A O 1
ATOM 3740 N N . PRO A 1 478 ? -13.034 -7.158 5.293 1.00 95.81 478 PRO A N 1
ATOM 3741 C CA . PRO A 1 478 ? -11.986 -8.161 5.195 1.00 95.81 478 PRO A CA 1
ATOM 3742 C C . PRO A 1 478 ? -11.408 -8.175 3.779 1.00 95.81 478 PRO A C 1
ATOM 3744 O O . PRO A 1 478 ? -12.155 -8.015 2.805 1.00 95.81 478 PRO A O 1
ATOM 3747 N N . TYR A 1 479 ? -10.102 -8.428 3.651 1.00 97.44 479 TYR A N 1
ATOM 3748 C CA . TYR A 1 479 ? -9.494 -8.711 2.349 1.00 97.44 479 TYR A CA 1
ATOM 3749 C C . TYR A 1 479 ? -10.201 -9.872 1.660 1.00 97.44 479 TYR A C 1
ATOM 3751 O O . TYR A 1 479 ? -10.648 -10.836 2.293 1.00 97.44 479 TYR A O 1
ATOM 3759 N N . ASP A 1 480 ? -10.281 -9.765 0.344 1.00 96.25 480 ASP A N 1
ATOM 3760 C CA . ASP A 1 480 ? -10.945 -10.730 -0.507 1.00 96.25 480 ASP A CA 1
ATOM 3761 C C . ASP A 1 480 ? -9.967 -11.835 -0.922 1.00 96.25 480 ASP A C 1
ATOM 3763 O O . ASP A 1 480 ? -8.971 -11.585 -1.601 1.00 96.25 480 ASP A O 1
ATOM 3767 N N . GLN A 1 481 ? -10.258 -13.073 -0.517 1.00 94.31 481 GLN A N 1
ATOM 3768 C CA . GLN A 1 481 ? -9.447 -14.239 -0.877 1.00 94.31 481 GLN A CA 1
ATOM 3769 C C . GLN A 1 481 ? -9.383 -14.463 -2.394 1.00 94.31 481 GLN A C 1
ATOM 3771 O O . GLN A 1 481 ? -8.382 -14.965 -2.892 1.00 94.31 481 GLN A O 1
ATOM 3776 N N . HIS A 1 482 ? -10.414 -14.060 -3.140 1.00 94.81 482 HIS A N 1
ATOM 3777 C CA . HIS A 1 482 ? -10.576 -14.325 -4.570 1.00 94.81 482 HIS A CA 1
ATOM 3778 C C . HIS A 1 482 ? -9.788 -13.344 -5.468 1.00 94.81 482 HIS A C 1
ATOM 3780 O O . HIS A 1 482 ? -10.051 -13.254 -6.669 1.00 94.81 482 HIS A O 1
ATOM 3786 N N . LEU A 1 483 ? -8.811 -12.623 -4.902 1.00 94.44 483 LEU A N 1
ATOM 3787 C CA . LEU A 1 483 ? -7.938 -11.661 -5.584 1.00 94.44 483 LEU A CA 1
ATOM 3788 C C . LEU A 1 483 ? -6.463 -12.127 -5.645 1.00 94.44 483 LEU A C 1
ATOM 3790 O O . LEU A 1 483 ? -5.574 -11.449 -5.120 1.00 94.44 483 LEU A O 1
ATOM 3794 N N . PRO A 1 484 ? -6.152 -13.275 -6.280 1.00 92.75 484 PRO A N 1
ATOM 3795 C CA . PRO A 1 484 ? -4.770 -13.715 -6.435 1.00 92.75 484 PRO A CA 1
ATOM 3796 C C . PRO A 1 484 ? -3.982 -12.728 -7.315 1.00 92.75 484 PRO A C 1
ATOM 3798 O O . PRO A 1 484 ? -4.501 -12.205 -8.300 1.00 92.75 484 PRO A O 1
ATOM 3801 N N . TRP A 1 485 ? -2.707 -12.533 -6.980 1.00 90.00 485 TRP A N 1
ATOM 3802 C CA . TRP A 1 485 ? -1.717 -11.663 -7.637 1.00 90.00 485 TRP A CA 1
ATOM 3803 C C . TRP A 1 485 ? -1.961 -10.158 -7.556 1.00 90.00 485 TRP A C 1
ATOM 3805 O O . TRP A 1 485 ? -1.201 -9.396 -8.154 1.00 90.00 485 TRP A O 1
ATOM 3815 N N . ILE A 1 486 ? -2.962 -9.717 -6.796 1.00 91.62 486 ILE A N 1
ATOM 3816 C CA . ILE A 1 486 ? -3.121 -8.300 -6.486 1.00 91.62 486 ILE A CA 1
ATOM 3817 C C . ILE A 1 486 ? -2.053 -7.874 -5.471 1.00 91.62 486 ILE A C 1
ATOM 3819 O O . ILE A 1 486 ? -1.810 -8.546 -4.467 1.00 91.62 486 ILE A O 1
ATOM 3823 N N . PHE A 1 487 ? -1.417 -6.747 -5.780 1.00 88.88 487 PHE A N 1
ATOM 3824 C CA . PHE A 1 487 ? -0.467 -6.027 -4.937 1.00 88.88 487 PHE A CA 1
ATOM 3825 C C . PHE A 1 487 ? -0.759 -4.539 -5.129 1.00 88.88 487 PHE A C 1
ATOM 3827 O O . PHE A 1 487 ? -1.530 -3.963 -4.368 1.00 88.88 487 PHE A O 1
ATOM 3834 N N . GLN A 1 488 ? -0.330 -3.964 -6.256 1.00 85.44 488 GLN A N 1
ATOM 3835 C CA . GLN A 1 488 ? -0.921 -2.717 -6.741 1.00 85.44 488 GLN A CA 1
ATOM 3836 C C . GLN A 1 488 ? -2.432 -2.922 -6.978 1.00 85.44 488 GLN A C 1
ATOM 3838 O O . GLN A 1 488 ? -2.858 -3.976 -7.465 1.00 85.44 488 GLN A O 1
ATOM 3843 N N . GLY A 1 489 ? -3.237 -1.935 -6.578 1.00 89.19 489 GLY A N 1
ATOM 3844 C CA . GLY A 1 489 ? -4.702 -1.977 -6.621 1.00 89.19 489 GLY A CA 1
ATOM 3845 C C . GLY A 1 489 ? -5.390 -2.477 -5.340 1.00 89.19 489 GLY A C 1
ATOM 3846 O O . GLY A 1 489 ? -6.578 -2.205 -5.167 1.00 89.19 489 GLY A O 1
ATOM 3847 N N . GLU A 1 490 ? -4.695 -3.142 -4.403 1.00 93.69 490 GLU A N 1
ATOM 3848 C CA . GLU A 1 490 ? -5.333 -3.570 -3.139 1.00 93.69 490 GLU A CA 1
ATOM 3849 C C . GLU A 1 490 ? -5.810 -2.380 -2.291 1.00 93.69 490 GLU A C 1
ATOM 3851 O O . GLU A 1 490 ? -6.846 -2.443 -1.632 1.00 93.69 490 GLU A O 1
ATOM 3856 N N . GLU A 1 491 ? -5.082 -1.271 -2.380 1.00 96.06 491 GLU A N 1
ATOM 3857 C CA . GLU A 1 491 ? -5.307 -0.040 -1.628 1.00 96.06 491 GLU A CA 1
ATOM 3858 C C . GLU A 1 491 ? -6.643 0.610 -1.961 1.00 96.06 491 GLU A C 1
ATOM 3860 O O . GLU A 1 491 ? -7.472 0.807 -1.076 1.00 96.06 491 GLU A O 1
ATOM 3865 N N . ILE A 1 492 ? -6.908 0.849 -3.248 1.00 95.19 492 ILE A N 1
ATOM 3866 C CA . ILE A 1 492 ? -8.199 1.366 -3.706 1.00 95.19 492 ILE A CA 1
ATOM 3867 C C . ILE A 1 492 ? -9.321 0.331 -3.527 1.00 95.19 492 ILE A C 1
ATOM 3869 O O . ILE A 1 492 ? -10.476 0.705 -3.313 1.00 95.19 492 ILE A O 1
ATOM 3873 N N . SER A 1 493 ? -8.996 -0.970 -3.530 1.00 95.75 493 SER A N 1
ATOM 3874 C CA . SER A 1 493 ? -9.967 -2.027 -3.231 1.00 95.75 493 SER A CA 1
ATOM 3875 C C . SER A 1 493 ? -10.448 -1.995 -1.778 1.00 95.75 493 SER A C 1
ATOM 3877 O O . SER A 1 493 ? -11.641 -2.189 -1.545 1.00 95.75 493 SER A O 1
ATOM 3879 N N . ILE A 1 494 ? -9.561 -1.753 -0.808 1.00 97.56 494 ILE A N 1
ATOM 3880 C CA . ILE A 1 494 ? -9.933 -1.561 0.602 1.00 97.56 494 ILE A CA 1
ATOM 3881 C C . ILE A 1 494 ? -10.507 -0.154 0.825 1.00 97.56 494 ILE A C 1
ATOM 3883 O O . ILE A 1 494 ? -11.498 -0.017 1.540 1.00 97.56 494 ILE A O 1
ATOM 3887 N N . GLY A 1 495 ? -9.958 0.864 0.156 1.00 97.19 495 GLY A N 1
ATOM 3888 C CA . GLY A 1 495 ? -10.385 2.263 0.217 1.00 97.19 495 GLY A CA 1
ATOM 3889 C C . GLY A 1 495 ? -11.845 2.479 -0.189 1.00 97.19 495 GLY A C 1
ATOM 3890 O O . GLY A 1 495 ? -12.638 3.010 0.586 1.00 97.19 495 GLY A O 1
ATOM 3891 N N . LEU A 1 496 ? -12.251 2.011 -1.376 1.00 97.25 496 LEU A N 1
ATOM 3892 C CA . LEU A 1 496 ? -13.644 2.149 -1.832 1.00 97.25 496 LEU A CA 1
ATOM 3893 C C . LEU A 1 496 ? -14.614 1.300 -1.009 1.00 97.25 496 LEU A C 1
ATOM 3895 O O . LEU A 1 496 ? -15.724 1.748 -0.712 1.00 97.25 496 LEU A O 1
ATOM 3899 N N . ARG A 1 497 ? -14.203 0.096 -0.593 1.00 97.75 497 ARG A N 1
ATOM 3900 C CA . ARG A 1 497 ? -15.040 -0.758 0.256 1.00 97.75 497 ARG A CA 1
ATOM 3901 C C . ARG A 1 497 ? -15.247 -0.131 1.632 1.00 97.75 497 ARG A C 1
ATOM 3903 O O . ARG A 1 497 ? -16.395 0.038 2.028 1.00 97.75 497 ARG A O 1
ATOM 3910 N N . GLY A 1 498 ? -14.194 0.316 2.313 1.00 98.06 498 GLY A N 1
ATOM 3911 C CA . GLY A 1 498 ? -14.327 1.032 3.582 1.00 98.06 498 GLY A CA 1
ATOM 3912 C C . GLY A 1 498 ? -15.153 2.310 3.448 1.00 98.06 498 GLY A C 1
ATOM 3913 O O . GLY A 1 498 ? -16.113 2.487 4.199 1.00 98.06 498 GLY A O 1
ATOM 3914 N N . PHE A 1 499 ? -14.893 3.135 2.432 1.00 98.31 499 PHE A N 1
ATOM 3915 C CA . PHE A 1 499 ? -15.717 4.308 2.139 1.00 98.31 499 PHE A CA 1
ATOM 3916 C C . PHE A 1 499 ? -17.211 3.959 2.006 1.00 98.31 499 PHE A C 1
ATOM 3918 O O . PHE A 1 499 ? -18.050 4.589 2.649 1.00 98.31 499 PHE A O 1
ATOM 3925 N N . SER A 1 500 ? -17.555 2.916 1.241 1.00 97.69 500 SER A N 1
ATOM 3926 C CA . SER A 1 500 ? -18.948 2.484 1.023 1.00 97.69 500 SER A CA 1
ATOM 3927 C C . SER A 1 500 ? -19.652 1.914 2.268 1.00 97.69 500 SER A C 1
ATOM 3929 O O . SER A 1 500 ? -20.882 1.901 2.324 1.00 97.69 500 SER A O 1
ATOM 3931 N N . TYR A 1 501 ? -18.889 1.500 3.288 1.00 97.56 501 TYR A N 1
ATOM 3932 C CA . TYR A 1 501 ? -19.376 1.134 4.629 1.00 97.56 501 TYR A CA 1
ATOM 3933 C C . TYR A 1 501 ? -19.404 2.324 5.612 1.00 97.56 501 TYR A C 1
ATOM 3935 O O . TYR A 1 501 ? -19.912 2.190 6.724 1.00 97.56 501 TYR A O 1
ATOM 3943 N N . GLY A 1 502 ? -18.890 3.492 5.214 1.00 97.38 502 GLY A N 1
ATOM 3944 C CA . GLY A 1 502 ? -18.894 4.718 6.012 1.00 97.38 502 GLY A CA 1
ATOM 3945 C C . GLY A 1 502 ? -17.570 5.083 6.692 1.00 97.38 502 GLY A C 1
ATOM 3946 O O . GLY A 1 502 ? -17.586 6.014 7.496 1.00 97.38 502 GLY A O 1
ATOM 3947 N N . TYR A 1 503 ? -16.462 4.396 6.387 1.00 98.62 503 TYR A N 1
ATOM 3948 C CA . TYR A 1 503 ? -15.130 4.682 6.944 1.00 98.62 503 TYR A CA 1
ATOM 3949 C C . TYR A 1 503 ? -14.445 5.892 6.290 1.00 98.62 503 TYR A C 1
ATOM 3951 O O . TYR A 1 503 ? -14.682 6.197 5.120 1.00 98.62 503 TYR A O 1
ATOM 3959 N N . ASP A 1 504 ? -13.591 6.567 7.062 1.00 98.56 504 ASP A N 1
ATOM 3960 C CA . ASP A 1 504 ? -12.849 7.771 6.669 1.00 98.56 504 ASP A CA 1
ATOM 3961 C C . ASP A 1 504 ? -11.348 7.607 6.937 1.00 98.56 504 ASP A C 1
ATOM 3963 O O . ASP A 1 504 ? -10.951 7.107 7.993 1.00 98.56 504 ASP A O 1
ATOM 3967 N N . TYR A 1 505 ? -10.514 8.059 6.000 1.00 98.50 505 TYR A N 1
ATOM 3968 C CA . TYR A 1 505 ? -9.060 7.912 6.068 1.00 98.50 505 TYR A CA 1
ATOM 3969 C C . TYR A 1 505 ? -8.385 9.186 6.570 1.00 98.50 505 TYR A C 1
ATOM 3971 O O . TYR A 1 505 ? -8.788 10.304 6.242 1.00 98.50 505 TYR A O 1
ATOM 3979 N N . TYR A 1 506 ? -7.364 9.012 7.405 1.00 98.19 506 TYR A N 1
ATOM 3980 C CA . TYR A 1 506 ? -6.590 10.108 7.968 1.00 98.19 506 TYR A CA 1
ATOM 3981 C C . TYR A 1 506 ? -5.107 9.739 8.027 1.00 98.19 506 TYR A C 1
ATOM 3983 O O . TYR A 1 506 ? -4.746 8.690 8.552 1.00 98.19 506 TYR A O 1
ATOM 3991 N N . THR A 1 507 ? -4.233 10.658 7.645 1.00 96.62 507 THR A N 1
ATOM 3992 C CA . THR A 1 507 ? -2.795 10.557 7.924 1.00 96.62 507 THR A CA 1
ATOM 3993 C C . THR A 1 507 ? -2.513 11.034 9.361 1.00 96.62 507 THR A C 1
ATOM 3995 O O . THR A 1 507 ? -2.947 12.137 9.743 1.00 96.62 507 THR A O 1
ATOM 3998 N N . PRO A 1 508 ? -1.843 10.218 10.204 1.00 96.12 508 PRO A N 1
ATOM 3999 C CA . PRO A 1 508 ? -1.568 10.550 11.603 1.00 96.12 508 PRO A CA 1
ATOM 4000 C C . PRO A 1 508 ? -0.628 11.756 11.708 1.00 96.12 508 PRO A C 1
ATOM 4002 O O . PRO A 1 508 ? 0.234 11.944 10.859 1.00 96.12 508 PRO A O 1
ATOM 4005 N N . GLU A 1 509 ? -0.734 12.571 12.763 1.00 94.06 509 GLU A N 1
ATOM 4006 C CA . GLU A 1 509 ? 0.202 13.690 12.976 1.00 94.06 509 GLU A CA 1
ATOM 4007 C C . GLU A 1 509 ? 1.643 13.192 13.197 1.00 94.06 509 GLU A C 1
ATOM 4009 O O . GLU A 1 509 ? 2.601 13.831 12.761 1.00 94.06 509 GLU A O 1
ATOM 4014 N N . LYS A 1 510 ? 1.795 12.036 13.853 1.00 94.56 510 LYS A N 1
ATOM 4015 C CA . LYS A 1 510 ? 3.073 11.400 14.178 1.00 94.56 510 LYS A CA 1
ATOM 4016 C C . LYS A 1 510 ? 3.044 9.931 13.767 1.00 94.56 510 LYS A C 1
ATOM 4018 O O . LYS A 1 510 ? 2.192 9.176 14.241 1.00 94.56 510 LYS A O 1
ATOM 4023 N N . ALA A 1 511 ? 4.028 9.511 12.974 1.00 94.94 511 ALA A N 1
ATOM 4024 C CA . ALA A 1 511 ? 4.206 8.114 12.583 1.00 94.94 511 ALA A CA 1
ATOM 4025 C C . ALA A 1 511 ? 4.333 7.176 13.804 1.00 94.94 511 ALA A C 1
ATOM 4027 O O . ALA A 1 511 ? 4.934 7.544 14.823 1.00 94.94 511 ALA A O 1
ATOM 4028 N N . ALA A 1 512 ? 3.770 5.969 13.688 1.00 97.12 512 ALA A N 1
ATOM 4029 C CA . ALA A 1 512 ? 3.862 4.891 14.682 1.00 97.12 512 ALA A CA 1
ATOM 4030 C C . ALA A 1 512 ? 5.002 3.893 14.381 1.00 97.12 512 ALA A C 1
ATOM 4032 O O . ALA A 1 512 ? 5.511 3.230 15.284 1.00 97.12 512 ALA A O 1
ATOM 4033 N N . CYS A 1 513 ? 5.432 3.816 13.124 1.00 97.62 513 CYS A N 1
ATOM 4034 C CA . CYS A 1 513 ? 6.567 3.032 12.652 1.00 97.62 513 CYS A CA 1
ATOM 4035 C C . CYS A 1 513 ? 7.159 3.676 11.391 1.00 97.62 513 CYS A C 1
ATOM 4037 O O . CYS A 1 513 ? 6.523 4.539 10.785 1.00 97.62 513 CYS A O 1
ATOM 4039 N N . TYR A 1 514 ? 8.343 3.220 10.987 1.00 97.69 514 TYR A N 1
ATOM 4040 C CA . TYR A 1 514 ? 9.000 3.585 9.728 1.00 97.69 514 TYR A CA 1
ATOM 4041 C C . TYR A 1 514 ? 9.460 2.331 8.982 1.00 97.69 514 TYR A C 1
ATOM 4043 O O . TYR A 1 514 ? 9.706 1.297 9.605 1.00 97.69 514 TYR A O 1
ATOM 4051 N N . HIS A 1 515 ? 9.549 2.398 7.657 1.00 96.88 515 HIS A N 1
ATOM 4052 C CA . HIS A 1 515 ? 9.714 1.234 6.781 1.00 96.88 515 HIS A CA 1
ATOM 4053 C C . HIS A 1 515 ? 11.141 1.100 6.232 1.00 96.88 515 HIS A C 1
ATOM 4055 O O . HIS A 1 515 ? 11.801 2.089 5.915 1.00 96.88 515 HIS A O 1
ATOM 4061 N N . PHE A 1 516 ? 11.637 -0.136 6.124 1.00 94.31 516 PHE A N 1
ATOM 4062 C CA . PHE A 1 516 ? 12.918 -0.417 5.475 1.00 94.31 516 PHE A CA 1
ATOM 4063 C C . PHE A 1 516 ? 12.738 -0.492 3.946 1.00 94.31 516 PHE A C 1
ATOM 4065 O O . PHE A 1 516 ? 12.523 -1.574 3.387 1.00 94.31 516 PHE A O 1
ATOM 4072 N N . TYR A 1 517 ? 12.850 0.652 3.263 1.00 89.88 517 TYR A N 1
ATOM 4073 C CA . TYR A 1 517 ? 12.856 0.732 1.796 1.00 89.88 517 TYR A CA 1
ATOM 4074 C C . TYR A 1 517 ? 14.208 0.294 1.194 1.00 89.88 517 TYR A C 1
ATOM 4076 O O . TYR A 1 517 ? 15.162 -0.035 1.896 1.00 89.88 517 TYR A O 1
ATOM 4084 N N . GLY A 1 518 ? 14.299 0.239 -0.141 1.00 78.69 518 GLY A N 1
ATOM 4085 C CA . GLY A 1 518 ? 15.569 0.054 -0.867 1.00 78.69 518 GLY A CA 1
ATOM 4086 C C . GLY A 1 518 ? 16.271 -1.305 -0.696 1.00 78.69 518 GLY A C 1
ATOM 4087 O O . GLY A 1 518 ? 17.393 -1.476 -1.180 1.00 78.69 518 GLY A O 1
ATOM 4088 N N . ARG A 1 519 ? 15.638 -2.275 -0.023 1.00 85.12 519 ARG A N 1
ATOM 4089 C CA . ARG A 1 519 ? 16.229 -3.583 0.301 1.00 85.12 519 ARG A CA 1
ATOM 4090 C C . ARG A 1 519 ? 16.599 -4.366 -0.961 1.00 85.12 519 ARG A C 1
ATOM 4092 O O . ARG A 1 519 ? 15.770 -4.573 -1.845 1.00 85.12 519 ARG A O 1
ATOM 4099 N N . LYS A 1 520 ? 17.850 -4.829 -1.028 1.00 75.38 520 LYS A N 1
ATOM 4100 C CA . LYS A 1 520 ? 18.383 -5.632 -2.140 1.00 75.38 520 LYS A CA 1
ATOM 4101 C C . LYS A 1 520 ? 18.184 -7.132 -1.877 1.00 75.38 520 LYS A C 1
ATOM 4103 O O . LYS A 1 520 ? 18.150 -7.558 -0.729 1.00 75.38 520 LYS A O 1
ATOM 4108 N N . GLU A 1 521 ? 18.082 -7.912 -2.955 1.00 75.62 521 GLU A N 1
ATOM 4109 C CA . GLU A 1 521 ? 18.119 -9.392 -2.959 1.00 75.62 521 GLU A CA 1
ATOM 4110 C C . GLU A 1 521 ? 17.024 -10.119 -2.138 1.00 75.62 521 GLU A C 1
ATOM 4112 O O . GLU A 1 521 ? 17.144 -11.309 -1.852 1.00 75.62 521 GLU A O 1
ATOM 4117 N N . ILE A 1 522 ? 15.918 -9.440 -1.807 1.00 83.12 522 ILE A N 1
ATOM 4118 C CA . ILE A 1 522 ? 14.770 -10.040 -1.104 1.00 83.12 522 ILE A CA 1
ATOM 4119 C C . ILE A 1 522 ? 13.973 -10.974 -2.046 1.00 83.12 522 ILE A C 1
ATOM 4121 O O . ILE A 1 522 ? 13.667 -10.570 -3.174 1.00 83.12 522 ILE A O 1
ATOM 4125 N N . PRO A 1 523 ? 13.593 -12.199 -1.620 1.00 86.06 523 PRO A N 1
ATOM 4126 C CA . PRO A 1 523 ? 12.708 -13.069 -2.395 1.00 86.06 523 PRO A CA 1
ATOM 4127 C C . PRO A 1 523 ? 11.309 -12.471 -2.580 1.00 86.06 523 PRO A C 1
ATOM 4129 O O . PRO A 1 523 ? 10.729 -11.918 -1.651 1.00 86.06 523 PRO A O 1
ATOM 4132 N N . MET A 1 524 ? 10.722 -12.642 -3.767 1.00 88.50 524 MET A N 1
ATOM 4133 C CA . MET A 1 524 ? 9.408 -12.086 -4.105 1.00 88.50 524 MET A CA 1
ATOM 4134 C C . MET A 1 524 ? 8.442 -13.190 -4.534 1.00 88.50 524 MET A C 1
ATOM 4136 O O . MET A 1 524 ? 8.800 -14.053 -5.332 1.00 88.50 524 MET A O 1
ATOM 4140 N N . PHE A 1 525 ? 7.185 -13.115 -4.086 1.00 87.19 525 PHE A N 1
ATOM 4141 C CA . PHE A 1 525 ? 6.144 -14.122 -4.359 1.00 87.19 525 PHE A CA 1
ATOM 4142 C C . PHE A 1 525 ? 5.849 -14.353 -5.853 1.00 87.19 525 PHE A C 1
ATOM 4144 O O . PHE A 1 525 ? 5.271 -15.375 -6.225 1.00 87.19 525 PHE A O 1
ATOM 4151 N N . TRP A 1 526 ? 6.300 -13.443 -6.722 1.00 86.31 526 TRP A N 1
ATOM 4152 C CA . TRP A 1 526 ? 6.369 -13.620 -8.174 1.00 86.31 526 TRP A CA 1
ATOM 4153 C C . TRP A 1 526 ? 7.106 -14.907 -8.605 1.00 86.31 526 TRP A C 1
ATOM 4155 O O . TRP A 1 526 ? 6.855 -15.391 -9.706 1.00 86.31 526 TRP A O 1
ATOM 4165 N N . GLU A 1 527 ? 7.942 -15.514 -7.747 1.00 84.19 527 GLU A N 1
ATOM 4166 C CA . GLU A 1 527 ? 8.560 -16.831 -7.990 1.00 84.19 527 GLU A CA 1
ATOM 4167 C C . GLU A 1 527 ? 7.533 -17.954 -8.255 1.00 84.19 527 GLU A C 1
ATOM 4169 O O . GLU A 1 527 ? 7.816 -18.888 -9.006 1.00 84.19 527 GLU A O 1
ATOM 4174 N N . ASN A 1 528 ? 6.302 -17.825 -7.744 1.00 80.00 528 ASN A N 1
ATOM 4175 C CA . ASN A 1 528 ? 5.221 -18.795 -7.951 1.00 80.00 528 ASN A CA 1
ATOM 4176 C C . ASN A 1 528 ? 4.397 -18.573 -9.238 1.00 80.00 528 ASN A C 1
ATOM 4178 O O . ASN A 1 528 ? 3.449 -19.323 -9.491 1.00 80.00 528 ASN A O 1
ATOM 4182 N N . LEU A 1 529 ? 4.693 -17.546 -10.045 1.00 79.81 529 LEU A N 1
ATOM 4183 C CA . LEU A 1 529 ? 3.795 -17.080 -11.115 1.00 79.81 529 LEU A CA 1
ATOM 4184 C C . LEU A 1 529 ? 3.518 -18.141 -12.193 1.00 79.81 529 LEU A C 1
ATOM 4186 O O . LEU A 1 529 ? 2.396 -18.229 -12.692 1.00 79.81 529 LEU A O 1
ATOM 4190 N N . ASP A 1 530 ? 4.494 -18.993 -12.520 1.00 71.94 530 ASP A N 1
ATOM 4191 C CA . ASP A 1 530 ? 4.293 -20.101 -13.468 1.00 71.94 530 ASP A CA 1
ATOM 4192 C C . ASP A 1 530 ? 3.440 -21.252 -12.896 1.00 71.94 530 ASP A C 1
ATOM 4194 O O . ASP A 1 530 ? 2.849 -22.008 -13.669 1.00 71.94 530 ASP A O 1
ATOM 4198 N N . THR A 1 531 ? 3.316 -21.381 -11.568 1.00 74.38 531 THR A N 1
ATOM 4199 C CA . THR A 1 531 ? 2.461 -22.396 -10.920 1.00 74.38 531 THR A CA 1
ATOM 4200 C C . THR A 1 531 ? 0.977 -22.050 -11.050 1.00 74.38 531 THR A C 1
ATOM 4202 O O . THR A 1 531 ? 0.163 -22.942 -11.285 1.00 74.38 531 THR A O 1
ATOM 4205 N N . TYR A 1 532 ? 0.623 -20.761 -10.961 1.00 75.19 532 TYR A N 1
ATOM 4206 C CA . TYR A 1 532 ? -0.767 -20.280 -11.021 1.00 75.19 532 TYR A CA 1
ATOM 4207 C C . TYR A 1 532 ? -1.032 -19.357 -12.222 1.00 75.19 532 TYR A C 1
ATOM 4209 O O . TYR A 1 532 ? -1.847 -18.431 -12.159 1.00 75.19 532 TYR A O 1
ATOM 4217 N N . LYS A 1 533 ? -0.327 -19.604 -13.329 1.00 77.12 533 LYS A N 1
ATOM 4218 C CA . LYS A 1 533 ? -0.263 -18.735 -14.510 1.00 77.12 533 LYS A CA 1
ATOM 4219 C C . LYS A 1 533 ? -1.642 -18.307 -15.023 1.00 77.12 533 LYS A C 1
ATOM 4221 O O . LYS A 1 533 ? -2.483 -19.135 -15.353 1.00 77.12 533 LYS A O 1
ATOM 4226 N N . GLY A 1 534 ? -1.849 -16.994 -15.121 1.00 78.69 534 GLY A N 1
ATOM 4227 C CA . GLY A 1 534 ? -3.087 -16.385 -15.623 1.00 78.69 534 GLY A CA 1
ATOM 4228 C C . GLY A 1 534 ? -4.159 -16.097 -14.565 1.00 78.69 534 GLY A C 1
ATOM 4229 O O . GLY A 1 534 ? -5.061 -15.312 -14.845 1.00 78.69 534 GLY A O 1
ATOM 4230 N N . SER A 1 535 ? -4.056 -16.631 -13.341 1.00 84.75 535 SER A N 1
ATOM 4231 C CA . SER A 1 535 ? -5.056 -16.368 -12.287 1.00 84.75 535 SER A CA 1
ATOM 4232 C C . SER A 1 535 ? -5.179 -14.885 -11.900 1.00 84.75 535 SER A C 1
ATOM 4234 O O . SER A 1 535 ? -6.284 -14.424 -11.622 1.00 84.75 535 SER A O 1
ATOM 4236 N N . GLY A 1 536 ? -4.092 -14.107 -11.988 1.00 88.25 536 GLY A N 1
ATOM 4237 C CA . GLY A 1 536 ? -4.096 -12.662 -11.705 1.00 88.25 536 GLY A CA 1
ATOM 4238 C C . GLY A 1 536 ? -5.004 -11.822 -12.609 1.00 88.25 536 GLY A C 1
ATOM 4239 O O . GLY A 1 536 ? -5.477 -10.768 -12.195 1.00 88.25 536 GLY A O 1
ATOM 4240 N N . TYR A 1 537 ? -5.328 -12.310 -13.811 1.00 86.62 537 TYR A N 1
ATOM 4241 C CA . TYR A 1 537 ? -6.315 -11.672 -14.687 1.00 86.62 537 TYR A CA 1
ATOM 4242 C C . TYR A 1 537 ? -7.738 -11.773 -14.112 1.00 86.62 537 TYR A C 1
ATOM 4244 O O . TYR A 1 537 ? -8.494 -10.806 -14.161 1.00 86.62 537 TYR A O 1
ATOM 4252 N N . LEU A 1 538 ? -8.098 -12.917 -13.514 1.00 88.62 538 LEU A N 1
ATOM 4253 C CA . LEU A 1 538 ? -9.386 -13.066 -12.829 1.00 88.62 538 LEU A CA 1
ATOM 4254 C C . LEU A 1 538 ? -9.437 -12.244 -11.537 1.00 88.62 538 LEU A C 1
ATOM 4256 O O . LEU A 1 538 ? -10.481 -11.660 -11.253 1.00 88.62 538 LEU A O 1
ATOM 4260 N N . GLY A 1 539 ? -8.316 -12.148 -10.812 1.00 91.31 539 GLY A N 1
ATOM 4261 C CA . GLY A 1 539 ? -8.174 -11.260 -9.656 1.00 91.31 539 GLY A CA 1
ATOM 4262 C C . GLY A 1 539 ? -8.417 -9.794 -10.028 1.00 91.31 539 GLY A C 1
ATOM 4263 O O . GLY A 1 539 ? -9.306 -9.161 -9.467 1.00 91.31 539 GLY A O 1
ATOM 4264 N N . MET A 1 540 ? -7.707 -9.265 -11.030 1.00 91.06 540 MET A N 1
ATOM 4265 C CA . MET A 1 540 ? -7.847 -7.857 -11.433 1.00 91.06 540 MET A CA 1
ATOM 4266 C C . MET A 1 540 ? -9.222 -7.554 -12.052 1.00 91.06 540 MET A C 1
ATOM 4268 O O . MET A 1 540 ? -9.802 -6.498 -11.791 1.00 91.06 540 MET A O 1
ATOM 4272 N N . ASN A 1 541 ? -9.807 -8.500 -12.799 1.00 89.94 541 ASN A N 1
ATOM 4273 C CA . ASN A 1 541 ? -11.196 -8.374 -13.240 1.00 89.94 541 ASN A CA 1
ATOM 4274 C C . ASN A 1 541 ? -12.154 -8.293 -12.044 1.00 89.94 541 ASN A C 1
ATOM 4276 O O . ASN A 1 541 ? -12.990 -7.392 -12.018 1.00 89.94 541 ASN A O 1
ATOM 4280 N N . ARG A 1 542 ? -12.047 -9.196 -11.058 1.00 92.75 542 ARG A N 1
ATOM 4281 C CA . ARG A 1 542 ? -12.914 -9.190 -9.869 1.00 92.75 542 ARG A CA 1
ATOM 4282 C C . ARG A 1 542 ? -12.771 -7.889 -9.081 1.00 92.75 542 ARG A C 1
ATOM 4284 O O . ARG A 1 542 ? -13.790 -7.279 -8.776 1.00 92.75 542 ARG A O 1
ATOM 4291 N N . LEU A 1 543 ? -11.539 -7.443 -8.831 1.00 94.06 543 LEU A N 1
ATOM 4292 C CA . LEU A 1 543 ? -11.227 -6.193 -8.133 1.00 94.06 543 LEU A CA 1
ATOM 4293 C C . LEU A 1 543 ? -11.954 -5.012 -8.780 1.00 94.06 543 LEU A C 1
ATOM 4295 O O . LEU A 1 543 ? -12.811 -4.391 -8.153 1.00 94.06 543 LEU A O 1
ATOM 4299 N N . ASN A 1 544 ? -11.681 -4.765 -10.065 1.00 91.31 544 ASN A N 1
ATOM 4300 C CA . ASN A 1 544 ? -12.265 -3.638 -10.787 1.00 91.31 544 ASN A CA 1
ATOM 4301 C C . ASN A 1 544 ? -13.789 -3.784 -10.988 1.00 91.31 544 ASN A C 1
ATOM 4303 O O . ASN A 1 544 ? -14.468 -2.770 -11.137 1.00 91.31 544 ASN A O 1
ATOM 4307 N N . SER A 1 545 ? -14.337 -5.010 -10.997 1.00 90.44 545 SER A N 1
ATOM 4308 C CA . SER A 1 545 ? -15.794 -5.237 -11.054 1.00 90.44 545 SER A CA 1
ATOM 4309 C C . SER A 1 545 ? -16.466 -4.845 -9.742 1.00 90.44 545 SER A C 1
ATOM 4311 O O . SER A 1 545 ? -17.417 -4.070 -9.760 1.00 90.44 545 SER A O 1
ATOM 4313 N N . ILE A 1 546 ? -15.951 -5.349 -8.612 1.00 91.88 546 ILE A N 1
ATOM 4314 C CA . ILE A 1 546 ? -16.523 -5.120 -7.279 1.00 91.88 546 ILE A CA 1
ATOM 4315 C C . ILE A 1 546 ? -16.521 -3.634 -6.927 1.00 91.88 546 ILE A C 1
ATOM 4317 O O . ILE A 1 546 ? -17.516 -3.142 -6.414 1.00 91.88 546 ILE A O 1
ATOM 4321 N N . ILE A 1 547 ? -15.435 -2.911 -7.218 1.00 92.31 547 ILE A N 1
ATOM 4322 C CA . ILE A 1 547 ? -15.316 -1.486 -6.867 1.00 92.31 547 ILE A CA 1
ATOM 4323 C C . ILE A 1 547 ? -15.785 -0.532 -7.979 1.00 92.31 547 ILE A C 1
ATOM 4325 O O . ILE A 1 547 ? -15.479 0.657 -7.938 1.00 92.31 547 ILE A O 1
ATOM 4329 N N . HIS A 1 548 ? -16.519 -1.045 -8.975 1.00 89.38 548 HIS A N 1
ATOM 4330 C CA . HIS A 1 548 ? -17.086 -0.280 -10.094 1.00 89.38 548 HIS A CA 1
ATOM 4331 C C . HIS A 1 548 ? -16.068 0.579 -10.878 1.00 89.38 548 HIS A C 1
ATOM 4333 O O . HIS A 1 548 ? -16.389 1.675 -11.328 1.00 89.38 548 HIS A O 1
ATOM 4339 N N . MET A 1 549 ? -14.844 0.074 -11.072 1.00 87.06 549 MET A N 1
ATOM 4340 C CA . MET A 1 549 ? -13.754 0.753 -11.798 1.00 87.06 549 MET A CA 1
ATOM 4341 C C . MET A 1 549 ? -13.574 0.252 -13.247 1.00 87.06 549 MET A C 1
ATOM 4343 O O . MET A 1 549 ? -12.697 0.714 -13.977 1.00 87.06 549 MET A O 1
ATOM 4347 N N . GLN A 1 550 ? -14.385 -0.714 -13.690 1.00 81.44 550 GLN A N 1
ATOM 4348 C CA . GLN A 1 550 ? -14.444 -1.102 -15.103 1.00 81.44 550 GLN A CA 1
ATOM 4349 C C . GLN A 1 550 ? -15.306 -0.108 -15.898 1.00 81.44 550 GLN A C 1
ATOM 4351 O O . GLN A 1 550 ? -16.483 0.041 -15.554 1.00 81.44 550 GLN A O 1
ATOM 4356 N N . PRO A 1 551 ? -14.776 0.494 -16.983 1.00 76.69 551 PRO A N 1
ATOM 4357 C CA . PRO A 1 551 ? -15.581 1.245 -17.943 1.00 76.69 551 PRO A CA 1
ATOM 4358 C C . PRO A 1 551 ? -16.731 0.399 -18.504 1.00 76.69 551 PRO A C 1
ATOM 4360 O O . PRO A 1 551 ? -16.582 -0.819 -18.650 1.00 76.69 551 PRO A O 1
ATOM 4363 N N . ASP A 1 552 ? -17.841 1.035 -18.889 1.00 76.00 552 ASP A N 1
ATOM 4364 C CA . ASP A 1 552 ? -19.049 0.388 -19.434 1.00 76.00 552 ASP A CA 1
ATOM 4365 C C . ASP A 1 552 ? -18.731 -0.653 -20.520 1.00 76.00 552 ASP A C 1
ATOM 4367 O O . ASP A 1 552 ? -19.275 -1.758 -20.521 1.00 76.00 552 ASP A O 1
ATOM 4371 N N . SER A 1 553 ? -17.780 -0.329 -21.401 1.00 68.00 553 SER A N 1
ATOM 4372 C CA . SER A 1 553 ? -17.340 -1.175 -22.522 1.00 68.00 553 SER A CA 1
ATOM 4373 C C . SER A 1 553 ? -16.728 -2.534 -22.142 1.00 68.00 553 SER A C 1
ATOM 4375 O O . SER A 1 553 ? -16.537 -3.378 -23.017 1.00 68.00 553 SER A O 1
ATOM 4377 N N . GLU A 1 554 ? -16.403 -2.763 -20.868 1.00 69.75 554 GLU A N 1
ATOM 4378 C CA . GLU A 1 554 ? -15.659 -3.939 -20.400 1.00 69.75 554 GLU A CA 1
ATOM 4379 C C . GLU A 1 554 ? -16.361 -4.700 -19.252 1.00 69.75 554 GLU A C 1
ATOM 4381 O O . GLU A 1 554 ? -15.774 -5.641 -18.714 1.00 69.75 554 GLU A O 1
ATOM 4386 N N . LYS A 1 555 ? -17.614 -4.350 -18.906 1.00 68.94 555 LYS A N 1
ATOM 4387 C CA . LYS A 1 555 ? -18.373 -4.929 -17.771 1.00 68.94 555 LYS A CA 1
ATOM 4388 C C . LYS A 1 555 ? -18.763 -6.409 -17.922 1.00 68.94 555 LYS A C 1
ATOM 4390 O O . LYS A 1 555 ? -18.930 -7.098 -16.918 1.00 68.94 555 LYS A O 1
ATOM 4395 N N . ASP A 1 556 ? -18.837 -6.934 -19.147 1.00 64.12 556 ASP A N 1
ATOM 4396 C CA . ASP A 1 556 ? -19.178 -8.345 -19.438 1.00 64.12 556 ASP A CA 1
ATOM 4397 C C . ASP A 1 556 ? -18.003 -9.337 -19.240 1.00 64.12 556 ASP A C 1
ATOM 4399 O O . ASP A 1 556 ? -18.039 -10.485 -19.697 1.00 64.12 556 ASP A O 1
ATOM 4403 N N . LYS A 1 557 ? -16.916 -8.922 -18.577 1.00 70.38 557 LYS A N 1
ATOM 4404 C CA . LYS A 1 557 ? -15.754 -9.784 -18.310 1.00 70.38 557 LYS A CA 1
ATOM 4405 C C . LYS A 1 557 ? -16.092 -10.963 -17.399 1.00 70.38 557 LYS A C 1
ATOM 4407 O O . LYS A 1 557 ? -16.808 -10.838 -16.412 1.00 70.38 557 LYS A O 1
ATOM 4412 N N . GLN A 1 558 ? -15.446 -12.101 -17.655 1.00 79.88 558 GLN A N 1
ATOM 4413 C CA . GLN A 1 558 ? -15.445 -13.228 -16.723 1.00 79.88 558 GLN A CA 1
ATOM 4414 C C . GLN A 1 558 ? -14.599 -12.903 -15.478 1.00 79.88 558 GLN A C 1
ATOM 4416 O O . GLN A 1 558 ? -13.417 -12.556 -15.585 1.00 79.88 558 GLN A O 1
ATOM 4421 N N . TRP A 1 559 ? -15.204 -13.078 -14.304 1.00 87.81 559 TRP A N 1
ATOM 4422 C CA . TRP A 1 559 ? -14.572 -13.062 -12.983 1.00 87.81 559 TRP A CA 1
ATOM 4423 C C . TRP A 1 559 ? -15.304 -14.029 -12.034 1.00 87.81 559 TRP A C 1
ATOM 4425 O O . TRP A 1 559 ? -16.387 -14.524 -12.348 1.00 87.81 559 TRP A O 1
ATOM 4435 N N . ILE A 1 560 ? -14.688 -14.358 -10.897 1.00 87.12 560 ILE A N 1
ATOM 4436 C CA . ILE A 1 560 ? -15.238 -15.294 -9.900 1.00 87.12 560 ILE A CA 1
ATOM 4437 C C . ILE A 1 560 ? -16.263 -14.559 -9.030 1.00 87.12 560 ILE A C 1
ATOM 4439 O O . ILE A 1 560 ? -15.869 -13.633 -8.334 1.00 87.12 560 ILE A O 1
ATOM 4443 N N . ARG A 1 561 ? -17.535 -14.981 -9.001 1.00 89.38 561 ARG A N 1
ATOM 4444 C CA . ARG A 1 561 ? -18.595 -14.380 -8.150 1.00 89.38 561 ARG A CA 1
ATOM 4445 C C . ARG A 1 561 ? -18.807 -15.060 -6.785 1.00 89.38 561 ARG A C 1
ATOM 4447 O O . ARG A 1 561 ? -19.743 -14.727 -6.065 1.00 89.38 561 ARG A O 1
ATOM 4454 N N . THR A 1 562 ? -17.942 -16.000 -6.395 1.00 88.81 562 THR A N 1
ATOM 4455 C CA . THR A 1 562 ? -17.936 -16.593 -5.042 1.00 88.81 562 THR A CA 1
ATOM 4456 C C . THR A 1 562 ? -17.882 -15.489 -3.976 1.00 88.81 562 THR A C 1
ATOM 4458 O O . THR A 1 562 ? -17.145 -14.520 -4.144 1.00 88.81 562 THR A O 1
ATOM 4461 N N . ASP A 1 563 ? -18.647 -15.604 -2.887 1.00 90.00 563 ASP A N 1
ATOM 4462 C CA . ASP A 1 563 ? -18.589 -14.676 -1.744 1.00 90.00 563 ASP A CA 1
ATOM 4463 C C . ASP A 1 563 ? -18.730 -13.168 -2.106 1.00 90.00 563 ASP A C 1
ATOM 4465 O O . ASP A 1 563 ? -18.182 -12.306 -1.420 1.00 90.00 563 ASP A O 1
ATOM 4469 N N . GLU A 1 564 ? -19.464 -12.814 -3.170 1.00 88.25 564 GLU A N 1
ATOM 4470 C CA . GLU A 1 564 ? -19.624 -11.422 -3.644 1.00 88.25 564 GLU A CA 1
ATOM 4471 C C . GLU A 1 564 ? -20.146 -10.478 -2.540 1.00 88.25 564 GLU A C 1
ATOM 4473 O O . GLU A 1 564 ? -19.471 -9.513 -2.195 1.00 88.25 564 GLU A O 1
ATOM 4478 N N . THR A 1 565 ? -21.249 -10.816 -1.860 1.00 85.31 565 THR A N 1
ATOM 4479 C CA . THR A 1 565 ? -21.793 -10.043 -0.717 1.00 85.31 565 THR A CA 1
ATOM 4480 C C . THR A 1 565 ? -20.828 -9.947 0.479 1.00 85.31 565 THR A C 1
ATOM 4482 O O . THR A 1 565 ? -20.908 -9.025 1.284 1.00 85.31 565 THR A O 1
ATOM 4485 N N . LYS A 1 566 ? -19.895 -10.897 0.627 1.00 89.19 566 LYS A N 1
ATOM 4486 C CA . LYS A 1 566 ? -18.953 -10.986 1.762 1.00 89.19 566 LYS A CA 1
ATOM 4487 C C . LYS A 1 566 ? -17.715 -10.101 1.573 1.00 89.19 566 LYS A C 1
ATOM 4489 O O . LYS A 1 566 ? -17.058 -9.772 2.563 1.00 89.19 566 LYS A O 1
ATOM 4494 N N . TYR A 1 567 ? -17.398 -9.759 0.324 1.00 93.31 567 TYR A N 1
ATOM 4495 C CA . TYR A 1 567 ? -16.235 -8.965 -0.084 1.00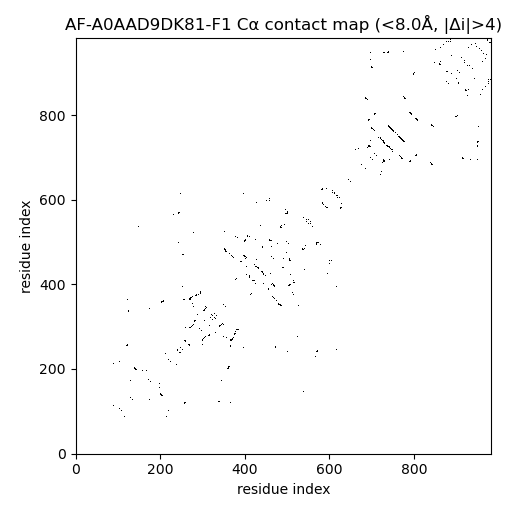 93.31 567 TYR A CA 1
ATOM 4496 C C . TYR A 1 567 ? -16.607 -7.769 -0.978 1.00 93.31 567 TYR A C 1
ATOM 4498 O O . TYR A 1 567 ? -15.735 -7.164 -1.595 1.00 93.31 567 TYR A O 1
ATOM 4506 N N . GLY A 1 568 ? -17.893 -7.434 -1.051 1.00 92.94 568 GLY A N 1
ATOM 4507 C CA . GLY A 1 568 ? -18.429 -6.375 -1.896 1.00 92.94 568 GLY A CA 1
ATOM 4508 C C . GLY A 1 568 ? -18.281 -4.969 -1.313 1.00 92.94 568 GLY A C 1
ATOM 4509 O O . GLY A 1 568 ? -17.589 -4.741 -0.312 1.00 92.94 568 GLY A O 1
ATOM 4510 N N . LEU A 1 569 ? -18.969 -4.034 -1.966 1.00 95.06 569 LEU A N 1
ATOM 4511 C CA . LEU A 1 569 ? -19.243 -2.687 -1.469 1.00 95.06 569 LEU A CA 1
ATOM 4512 C C . LEU A 1 569 ? -20.431 -2.695 -0.496 1.00 95.06 569 LEU A C 1
ATOM 4514 O O . LEU A 1 569 ? -21.353 -3.501 -0.631 1.00 95.06 569 LEU A O 1
ATOM 4518 N N . GLY A 1 570 ? -20.421 -1.752 0.442 1.00 93.62 570 GLY A N 1
ATOM 4519 C CA . GLY A 1 570 ? -21.588 -1.371 1.232 1.00 93.62 570 GLY A CA 1
ATOM 4520 C C . GLY A 1 570 ? -22.493 -0.396 0.471 1.00 93.62 570 GLY A C 1
ATOM 4521 O O . GLY A 1 570 ? -22.236 -0.033 -0.676 1.00 93.62 570 GLY A O 1
ATOM 4522 N N . GLN A 1 571 ? -23.565 0.042 1.127 1.00 93.75 571 GLN A N 1
ATOM 4523 C CA . GLN A 1 571 ? -24.576 0.958 0.579 1.00 93.75 571 GLN A CA 1
ATOM 4524 C C . GLN A 1 571 ? -24.695 2.254 1.405 1.00 93.75 571 GLN A C 1
ATOM 4526 O O . GLN A 1 571 ? -25.572 3.077 1.151 1.00 93.75 571 GLN A O 1
ATOM 4531 N N . VAL A 1 572 ? -23.805 2.463 2.384 1.00 95.38 572 VAL A N 1
ATOM 4532 C CA . VAL A 1 572 ? -23.783 3.655 3.254 1.00 95.38 572 VAL A CA 1
ATOM 4533 C C . VAL A 1 572 ? -23.330 4.900 2.489 1.00 95.38 572 VAL A C 1
ATOM 4535 O O . VAL A 1 572 ? -23.802 6.006 2.761 1.00 95.38 572 VAL A O 1
ATOM 4538 N N . ARG A 1 573 ? -22.417 4.725 1.526 1.00 95.31 573 ARG A N 1
ATOM 4539 C CA . ARG A 1 573 ? -21.969 5.765 0.592 1.00 95.31 573 ARG A CA 1
ATOM 4540 C C . ARG A 1 573 ? -21.805 5.166 -0.805 1.00 95.31 573 ARG A C 1
ATOM 4542 O O . ARG A 1 573 ? -21.184 4.117 -0.953 1.00 95.31 573 ARG A O 1
ATOM 4549 N N . ASP A 1 574 ? -22.328 5.843 -1.824 1.00 92.06 574 ASP A N 1
ATOM 4550 C CA . ASP A 1 574 ? -22.145 5.455 -3.230 1.00 92.06 574 ASP A CA 1
ATOM 4551 C C . ASP A 1 574 ? -20.686 5.686 -3.663 1.00 92.06 574 ASP A C 1
ATOM 4553 O O . ASP A 1 574 ? -20.144 6.776 -3.473 1.00 92.06 574 ASP A O 1
ATOM 4557 N N . THR A 1 575 ? -20.046 4.694 -4.287 1.00 91.56 575 THR A N 1
ATOM 4558 C CA . THR A 1 575 ? -18.693 4.824 -4.855 1.00 91.56 575 THR A CA 1
ATOM 4559 C C . THR A 1 575 ? -18.578 5.942 -5.891 1.00 91.56 575 THR A C 1
ATOM 4561 O O . THR A 1 575 ? -17.529 6.576 -5.977 1.00 91.56 575 THR A O 1
ATOM 4564 N N . LYS A 1 576 ? -19.658 6.271 -6.615 1.00 90.62 576 LYS A N 1
ATOM 4565 C CA . LYS A 1 576 ? -19.710 7.441 -7.506 1.00 90.62 576 LYS A CA 1
ATOM 4566 C C . LYS A 1 576 ? -19.373 8.735 -6.766 1.00 90.62 576 LYS A C 1
ATOM 4568 O O . LYS A 1 576 ? -18.669 9.582 -7.308 1.00 90.62 576 LYS A O 1
ATOM 4573 N N . ARG A 1 577 ? -19.796 8.853 -5.503 1.00 91.38 577 ARG A N 1
ATOM 4574 C CA . ARG A 1 577 ? -19.521 10.027 -4.674 1.00 91.38 577 ARG A CA 1
ATOM 4575 C C . ARG A 1 577 ? -18.040 10.153 -4.322 1.00 91.38 577 ARG A C 1
ATOM 4577 O O . ARG A 1 577 ? -17.526 11.262 -4.329 1.00 91.38 577 ARG A O 1
ATOM 4584 N N . PHE A 1 578 ? -17.345 9.039 -4.077 1.00 93.56 578 PHE A N 1
ATOM 4585 C CA . PHE A 1 578 ? -15.886 9.032 -3.898 1.00 93.56 578 PHE A CA 1
ATOM 4586 C C . PHE A 1 578 ? -15.179 9.542 -5.160 1.00 93.56 578 PHE A C 1
ATOM 4588 O O . PHE A 1 578 ? -14.328 10.425 -5.080 1.00 93.56 578 PHE A O 1
ATOM 4595 N N . PHE A 1 579 ? -15.576 9.024 -6.327 1.00 92.38 579 PHE A N 1
ATOM 4596 C CA . PHE A 1 579 ? -14.993 9.399 -7.614 1.00 92.38 579 PHE A CA 1
ATOM 4597 C C . PHE A 1 579 ? -15.172 10.893 -7.934 1.00 92.38 579 PHE A C 1
ATOM 4599 O O . PHE A 1 579 ? -14.203 11.554 -8.293 1.00 92.38 579 PHE A O 1
ATOM 4606 N N . GLU A 1 580 ? -16.365 11.454 -7.718 1.00 90.38 580 GLU A N 1
ATOM 4607 C CA . GLU A 1 580 ? -16.634 12.895 -7.866 1.00 90.38 580 GLU A CA 1
ATOM 4608 C C . GLU A 1 580 ? -15.857 13.748 -6.852 1.00 90.38 580 GLU A C 1
ATOM 4610 O O . GLU A 1 580 ? -15.243 14.755 -7.195 1.00 90.38 580 GLU A O 1
ATOM 4615 N N . THR A 1 581 ? -15.862 13.350 -5.577 1.00 90.19 581 THR A N 1
ATOM 4616 C CA . THR A 1 581 ? -15.213 14.116 -4.505 1.00 90.19 581 THR A CA 1
ATOM 4617 C C . THR A 1 581 ? -13.688 14.172 -4.652 1.00 90.19 581 THR A C 1
ATOM 4619 O O . THR A 1 581 ? -13.080 15.127 -4.172 1.00 90.19 581 THR A O 1
ATOM 4622 N N . PHE A 1 582 ? -13.073 13.201 -5.335 1.00 92.25 582 PHE A N 1
ATOM 4623 C CA . PHE A 1 582 ? -11.619 13.112 -5.515 1.00 92.25 582 PHE A CA 1
ATOM 4624 C C . PHE A 1 582 ? -11.148 13.187 -6.976 1.00 92.25 582 PHE A C 1
ATOM 4626 O O . PHE A 1 582 ? -9.981 12.925 -7.248 1.00 92.25 582 PHE A O 1
ATOM 4633 N N . GLY A 1 583 ? -12.023 13.577 -7.910 1.00 91.56 583 GLY A N 1
ATOM 4634 C CA . GLY A 1 583 ? -11.649 13.848 -9.303 1.00 91.56 583 GLY A CA 1
ATOM 4635 C C . GLY A 1 583 ? -11.157 12.618 -10.075 1.00 91.56 583 GLY A C 1
ATOM 4636 O O . GLY A 1 583 ? -10.202 12.710 -10.840 1.00 91.56 583 GLY A O 1
ATOM 4637 N N . ILE A 1 584 ? -11.769 11.452 -9.858 1.00 91.75 584 ILE A N 1
ATOM 4638 C CA . ILE A 1 584 ? -11.393 10.188 -10.510 1.00 91.75 584 ILE A CA 1
ATOM 4639 C C . ILE A 1 584 ? -12.409 9.868 -11.609 1.00 91.75 584 ILE A C 1
ATOM 4641 O O . ILE A 1 584 ? -13.564 9.543 -11.338 1.00 91.75 584 ILE A O 1
ATOM 4645 N N . HIS A 1 585 ? -11.977 9.900 -12.867 1.00 91.12 585 HIS A N 1
ATOM 4646 C CA . HIS A 1 585 ? -12.840 9.668 -14.025 1.00 91.12 585 HIS A CA 1
ATOM 4647 C C . HIS A 1 585 ? -12.752 8.210 -14.478 1.00 91.12 585 HIS A C 1
ATOM 4649 O O . HIS A 1 585 ? -11.830 7.820 -15.194 1.00 91.12 585 HIS A O 1
ATOM 4655 N N . VAL A 1 586 ? -13.716 7.387 -14.055 1.00 89.00 586 VAL A N 1
ATOM 4656 C CA . VAL A 1 586 ? -13.699 5.930 -14.294 1.00 89.00 586 VAL A CA 1
ATOM 4657 C C . VAL A 1 586 ? -13.762 5.560 -15.780 1.00 89.00 586 VAL A C 1
ATOM 4659 O O . VAL A 1 586 ? -12.993 4.709 -16.215 1.00 89.00 586 VAL A O 1
ATOM 4662 N N . GLU A 1 587 ? -14.633 6.189 -16.576 1.00 87.62 587 GLU A N 1
ATOM 4663 C CA . GLU A 1 587 ? -14.849 5.788 -17.980 1.00 87.62 587 GLU A CA 1
ATOM 4664 C C . GLU A 1 587 ? -13.671 6.147 -18.904 1.00 87.62 587 GLU A C 1
ATOM 4666 O O . GLU A 1 587 ? -13.298 5.355 -19.768 1.00 87.62 587 GLU A O 1
ATOM 4671 N N . SER A 1 588 ? -13.034 7.307 -18.706 1.00 88.94 588 SER A N 1
ATOM 4672 C CA . SER A 1 588 ? -11.783 7.671 -19.395 1.00 88.94 588 SER A CA 1
ATOM 4673 C C . SER A 1 588 ? -10.543 7.030 -18.762 1.00 88.94 588 SER A C 1
ATOM 4675 O O . SER A 1 588 ? -9.488 6.965 -19.398 1.00 88.94 588 SER A O 1
ATOM 4677 N N . GLN A 1 589 ? -10.660 6.553 -17.519 1.00 88.56 589 GLN A N 1
ATOM 4678 C CA . GLN A 1 589 ? -9.561 6.105 -16.666 1.00 88.56 589 GLN A CA 1
ATOM 4679 C C . GLN A 1 589 ? -8.449 7.168 -16.576 1.00 88.56 589 GLN A C 1
ATOM 4681 O O . GLN A 1 589 ? -7.295 6.915 -16.941 1.00 88.56 589 GLN A O 1
ATOM 4686 N N . THR A 1 590 ? -8.839 8.366 -16.130 1.00 90.62 590 THR A N 1
ATOM 4687 C CA . THR A 1 590 ? -7.992 9.554 -15.902 1.00 90.62 590 THR A CA 1
ATOM 4688 C C . THR A 1 590 ? -8.329 10.200 -14.553 1.00 90.62 590 THR A C 1
ATOM 4690 O O . THR A 1 590 ? -9.344 9.861 -13.945 1.00 90.62 590 THR A O 1
ATOM 4693 N N . VAL A 1 591 ? -7.504 11.132 -14.074 1.00 91.62 591 VAL A N 1
ATOM 4694 C CA . VAL A 1 591 ? -7.683 11.792 -12.768 1.00 91.62 591 VAL A CA 1
ATOM 4695 C C . VAL A 1 591 ? -7.394 13.293 -12.832 1.00 91.62 591 VAL A C 1
ATOM 4697 O O . VAL A 1 591 ? -6.685 13.754 -13.723 1.00 91.62 591 VAL A O 1
ATOM 4700 N N . GLU A 1 592 ? -7.918 14.040 -11.863 1.00 87.19 592 GLU A N 1
ATOM 4701 C CA . GLU A 1 592 ? -7.590 15.445 -11.622 1.00 87.19 592 GLU A CA 1
ATOM 4702 C C . GLU A 1 592 ? -6.290 15.575 -10.810 1.00 87.19 592 GLU A C 1
ATOM 4704 O O . GLU A 1 592 ? -6.212 15.179 -9.645 1.00 87.19 592 GLU A O 1
ATOM 4709 N N . HIS A 1 593 ? -5.247 16.156 -11.407 1.00 82.81 593 HIS A N 1
ATOM 4710 C CA . HIS A 1 593 ? -3.907 16.194 -10.804 1.00 82.81 593 HIS A CA 1
ATOM 4711 C C . HIS A 1 593 ? -3.716 17.274 -9.717 1.00 82.81 593 HIS A C 1
ATOM 4713 O O . HIS A 1 593 ? -2.655 17.340 -9.099 1.00 82.81 593 HIS A O 1
ATOM 4719 N N . HIS A 1 594 ? -4.717 18.118 -9.440 1.00 82.38 594 HIS A N 1
ATOM 4720 C CA . HIS A 1 594 ? -4.638 19.176 -8.419 1.00 82.38 594 HIS A CA 1
ATOM 4721 C C . HIS A 1 594 ? -5.121 18.763 -7.021 1.00 82.38 594 HIS A C 1
ATOM 4723 O O . HIS A 1 594 ? -5.075 19.598 -6.117 1.00 82.38 594 HIS A O 1
ATOM 4729 N N . LEU A 1 595 ? -5.532 17.508 -6.789 1.00 88.00 595 LEU A N 1
ATOM 4730 C CA . LEU A 1 595 ? -6.101 17.054 -5.506 1.00 88.00 595 LEU A CA 1
ATOM 4731 C C . LEU A 1 595 ? -5.212 17.366 -4.281 1.00 88.00 595 LEU A C 1
ATOM 4733 O O . LEU A 1 595 ? -5.722 17.828 -3.259 1.00 88.00 595 LEU A O 1
ATOM 4737 N N . CYS A 1 596 ? -3.885 17.234 -4.385 1.00 88.19 596 CYS A N 1
ATOM 4738 C CA . CYS A 1 596 ? -2.957 17.618 -3.308 1.00 88.19 596 CYS A CA 1
ATOM 4739 C C . CYS A 1 596 ? -3.012 19.104 -2.905 1.00 88.19 596 CYS A C 1
ATOM 4741 O O . CYS A 1 596 ? -2.633 19.436 -1.786 1.00 88.19 596 CYS A O 1
ATOM 4743 N N . THR A 1 597 ? -3.510 20.012 -3.754 1.00 86.25 597 THR A N 1
ATOM 4744 C CA . THR A 1 597 ? -3.701 21.425 -3.369 1.00 86.25 597 THR A CA 1
ATOM 4745 C C . THR A 1 597 ? -4.877 21.624 -2.403 1.00 86.25 597 THR A C 1
ATOM 4747 O O . THR A 1 597 ? -4.908 22.604 -1.656 1.00 86.25 597 THR A O 1
ATOM 4750 N N . PHE A 1 598 ? -5.827 20.682 -2.394 1.00 86.88 598 PHE A N 1
ATOM 4751 C CA . PHE A 1 598 ? -7.020 20.697 -1.552 1.00 86.88 598 PHE A CA 1
ATOM 4752 C C . PHE A 1 598 ? -6.847 19.878 -0.264 1.00 86.88 598 PHE A C 1
ATOM 4754 O O . PHE A 1 598 ? -7.350 20.270 0.794 1.00 86.88 598 PHE A O 1
ATOM 4761 N N . VAL A 1 599 ? -6.135 18.749 -0.329 1.00 90.44 599 VAL A N 1
ATOM 4762 C CA . VAL A 1 599 ? -5.884 17.881 0.832 1.00 90.44 599 VAL A CA 1
ATOM 4763 C C . VAL A 1 599 ? -5.098 18.633 1.923 1.00 90.44 599 VAL A C 1
ATOM 4765 O O . VAL A 1 599 ? -4.355 19.581 1.671 1.00 90.44 599 VAL A O 1
ATOM 4768 N N . GLY A 1 600 ? -5.313 18.267 3.188 1.00 90.06 600 GLY A N 1
ATOM 4769 C CA . GLY A 1 600 ? -4.792 19.019 4.328 1.00 90.06 600 GLY A CA 1
ATOM 4770 C C . GLY A 1 600 ? -5.755 20.116 4.783 1.00 90.06 600 GLY A C 1
ATOM 4771 O O . GLY A 1 600 ? -6.920 19.845 5.057 1.00 90.06 600 GLY A O 1
ATOM 4772 N N . LYS A 1 601 ? -5.282 21.361 4.932 1.00 90.31 601 LYS A N 1
ATOM 4773 C CA . LYS A 1 601 ? -6.071 22.448 5.556 1.00 90.31 601 LYS A CA 1
ATOM 4774 C C . LYS A 1 601 ? -7.406 22.775 4.860 1.00 90.31 601 LYS A C 1
ATOM 4776 O O . LYS A 1 601 ? -8.379 22.952 5.598 1.00 90.31 601 LYS A O 1
ATOM 4781 N N . PRO A 1 602 ? -7.502 22.868 3.517 1.00 91.06 602 PRO A N 1
ATOM 4782 C CA . PRO A 1 602 ? -8.778 23.121 2.846 1.00 91.06 602 PRO A CA 1
ATOM 4783 C C . PRO A 1 602 ? -9.771 21.972 3.066 1.00 91.06 602 PRO A C 1
ATOM 4785 O O . PRO A 1 602 ? -10.869 22.209 3.575 1.00 91.06 602 PRO A O 1
ATOM 4788 N N . MET A 1 603 ? -9.349 20.729 2.809 1.00 92.44 603 MET A N 1
ATOM 4789 C CA . MET A 1 603 ? -10.140 19.519 3.041 1.00 92.44 603 MET A CA 1
ATOM 4790 C C . MET A 1 603 ? -10.608 19.401 4.494 1.00 92.44 603 MET A C 1
ATOM 4792 O O . MET A 1 603 ? -11.809 19.299 4.731 1.00 92.44 603 MET A O 1
ATOM 4796 N N . GLN A 1 604 ? -9.705 19.509 5.476 1.00 93.19 604 GLN A N 1
ATOM 4797 C CA . GLN A 1 604 ? -10.043 19.440 6.904 1.00 93.19 604 GLN A CA 1
ATOM 4798 C C . GLN A 1 604 ? -11.129 20.466 7.269 1.00 93.19 604 GLN A C 1
ATOM 4800 O O . GLN A 1 604 ? -12.102 20.128 7.941 1.00 93.19 604 GLN A O 1
ATOM 4805 N N . LYS A 1 605 ? -10.996 21.711 6.783 1.00 92.81 605 LYS A N 1
ATOM 4806 C CA . LYS A 1 605 ? -11.964 22.793 7.019 1.00 92.81 605 LYS A CA 1
ATOM 4807 C C . LYS A 1 605 ? -13.319 22.520 6.352 1.00 92.81 605 LYS A C 1
ATOM 4809 O O . LYS A 1 605 ? -14.340 22.865 6.941 1.00 92.81 605 LYS A O 1
ATOM 4814 N N . LYS A 1 606 ? -13.341 21.941 5.145 1.00 92.75 606 LYS A N 1
ATOM 4815 C CA . LYS A 1 606 ? -14.575 21.676 4.383 1.00 92.75 606 LYS A CA 1
ATOM 4816 C C . LYS A 1 606 ? -15.283 20.388 4.836 1.00 92.75 606 LYS A C 1
ATOM 4818 O O . LYS A 1 606 ? -16.500 20.327 4.738 1.00 92.75 606 LYS A O 1
ATOM 4823 N N . PHE A 1 607 ? -14.556 19.399 5.371 1.00 95.19 607 PHE A N 1
ATOM 4824 C CA . PHE A 1 607 ? -15.082 18.061 5.690 1.00 95.19 607 PHE A CA 1
ATOM 4825 C C . PHE A 1 607 ? -15.444 17.861 7.171 1.00 95.19 607 PHE A C 1
ATOM 4827 O O . PHE A 1 607 ? -16.513 17.323 7.454 1.00 95.19 607 PHE A O 1
ATOM 4834 N N . ILE A 1 608 ? -14.613 18.313 8.124 1.00 94.56 608 ILE A N 1
ATOM 4835 C CA . ILE A 1 608 ? -14.878 18.131 9.570 1.00 94.56 608 ILE A CA 1
ATOM 4836 C C . ILE A 1 608 ? -16.245 18.688 10.029 1.00 94.56 608 ILE A C 1
ATOM 4838 O O . ILE A 1 608 ? -16.871 18.032 10.861 1.00 94.56 608 ILE A O 1
ATOM 4842 N N . PRO A 1 609 ? -16.785 19.808 9.497 1.00 95.38 609 PRO A N 1
ATOM 4843 C CA . PRO A 1 609 ? -18.136 20.273 9.846 1.00 95.38 609 PRO A CA 1
ATOM 4844 C C . PRO A 1 609 ? -19.276 19.293 9.515 1.00 95.38 609 PRO A C 1
ATOM 4846 O O . PRO A 1 609 ? -20.387 19.481 10.004 1.00 95.38 609 PRO A O 1
ATOM 4849 N N . TYR A 1 610 ? -19.010 18.266 8.700 1.00 96.44 610 TYR A N 1
ATOM 4850 C CA . TYR A 1 610 ? -19.964 17.225 8.309 1.00 96.44 610 TYR A CA 1
ATOM 4851 C C . TYR A 1 610 ? -19.656 15.853 8.931 1.00 96.44 610 TYR A C 1
ATOM 4853 O O . TYR A 1 610 ? -20.314 14.871 8.585 1.00 96.44 610 TYR A O 1
ATOM 4861 N N . LEU A 1 611 ? -18.700 15.768 9.864 1.00 97.06 611 LEU A N 1
ATOM 4862 C CA . LEU A 1 611 ? -18.602 14.642 10.796 1.00 97.06 611 LEU A CA 1
ATOM 4863 C C . LEU A 1 611 ? -19.917 14.543 11.585 1.00 97.06 611 LEU A C 1
ATOM 4865 O O . LEU A 1 611 ? -20.405 15.548 12.112 1.00 97.06 611 LEU A O 1
ATOM 4869 N N . ARG A 1 612 ? -20.533 13.356 11.629 1.00 96.50 612 ARG A N 1
ATOM 4870 C CA . ARG A 1 612 ? -21.834 13.186 12.289 1.00 96.50 612 ARG A CA 1
ATOM 4871 C C . ARG A 1 612 ? -21.729 13.461 13.803 1.00 96.50 612 ARG A C 1
ATOM 4873 O O . ARG A 1 612 ? -20.715 13.111 14.407 1.00 96.50 612 ARG A O 1
ATOM 4880 N N . PRO A 1 613 ? -22.763 14.044 14.451 1.00 95.31 613 PRO A N 1
ATOM 4881 C CA . PRO A 1 613 ? -22.732 14.347 15.890 1.00 95.31 613 PRO A CA 1
ATOM 4882 C C . PRO A 1 613 ? -22.602 13.128 16.817 1.00 95.31 613 PRO A C 1
ATOM 4884 O O . PRO A 1 613 ? -22.313 13.297 17.997 1.00 95.31 613 PRO A O 1
ATOM 4887 N N . ASP A 1 614 ? -22.843 11.926 16.293 1.00 95.38 614 ASP A N 1
ATOM 4888 C CA . ASP A 1 614 ? -22.683 10.630 16.959 1.00 95.38 614 ASP A CA 1
ATOM 4889 C C . ASP A 1 614 ? -21.281 10.012 16.766 1.00 95.38 614 ASP A C 1
ATOM 4891 O O . ASP A 1 614 ? -21.011 8.937 17.293 1.00 95.38 614 ASP A O 1
ATOM 4895 N N . GLY A 1 615 ? -20.391 10.678 16.020 1.00 96.06 615 GLY A N 1
ATOM 4896 C CA . GLY A 1 615 ? -19.050 10.191 15.693 1.00 96.06 615 GLY A CA 1
ATOM 4897 C C . GLY A 1 615 ? -18.998 9.154 14.565 1.00 96.06 615 GLY A C 1
ATOM 4898 O O . GLY A 1 615 ? -17.904 8.709 14.224 1.00 96.06 615 GLY A O 1
ATOM 4899 N N . MET A 1 616 ? -20.124 8.775 13.948 1.00 97.44 616 MET A N 1
ATOM 4900 C CA . MET A 1 616 ? -20.180 7.693 12.954 1.00 97.44 616 MET A CA 1
ATOM 4901 C C . MET A 1 616 ? -19.822 8.178 11.539 1.00 97.44 616 MET A C 1
ATOM 4903 O O . MET A 1 616 ? -20.621 8.113 10.599 1.00 97.44 616 MET A O 1
ATOM 4907 N N . GLY A 1 617 ? -18.600 8.679 11.369 1.00 97.25 617 GLY A N 1
ATOM 4908 C CA . GLY A 1 617 ? -18.059 9.097 10.077 1.00 97.25 617 GLY A CA 1
ATOM 4909 C C . GLY A 1 617 ? -18.631 10.397 9.511 1.00 97.25 617 GLY A C 1
ATOM 4910 O O . GLY A 1 617 ? -19.579 10.994 10.026 1.00 97.25 617 GLY A O 1
ATOM 4911 N N . ILE A 1 618 ? -18.047 10.836 8.402 1.00 97.19 618 ILE A N 1
ATOM 4912 C CA . ILE A 1 618 ? -18.424 12.047 7.667 1.00 97.19 618 ILE A CA 1
ATOM 4913 C C . ILE A 1 618 ? -19.664 11.790 6.792 1.00 97.19 618 ILE A C 1
ATOM 4915 O O . ILE A 1 618 ? -19.897 10.692 6.268 1.00 97.19 618 ILE A O 1
ATOM 4919 N N . ASP A 1 619 ? -20.508 12.810 6.645 1.00 95.25 619 ASP A N 1
ATOM 4920 C CA . ASP A 1 619 ? -21.746 12.758 5.872 1.00 95.25 619 ASP A CA 1
ATOM 4921 C C . ASP A 1 619 ? -21.581 13.359 4.469 1.00 95.25 619 ASP A C 1
ATOM 4923 O O . ASP A 1 619 ? -21.984 14.487 4.190 1.00 95.25 619 ASP A O 1
ATOM 4927 N N . TYR A 1 620 ? -20.991 12.575 3.560 1.00 93.12 620 TYR A N 1
ATOM 4928 C CA . TYR A 1 620 ? -20.682 12.969 2.173 1.00 93.12 620 TYR A CA 1
ATOM 4929 C C . TYR A 1 620 ? -21.903 13.403 1.336 1.00 93.12 620 TYR A C 1
ATOM 4931 O O . TYR A 1 620 ? -21.741 14.063 0.305 1.00 93.12 620 TYR A O 1
ATOM 4939 N N . ASN A 1 621 ? -23.117 13.087 1.798 1.00 89.12 621 ASN A N 1
ATOM 4940 C CA . ASN A 1 621 ? -24.385 13.538 1.216 1.00 89.12 621 ASN A CA 1
ATOM 4941 C C . ASN A 1 621 ? -24.727 15.003 1.561 1.00 89.12 621 ASN A C 1
ATOM 4943 O O . ASN A 1 621 ? -25.636 15.570 0.964 1.00 89.12 621 ASN A O 1
ATOM 4947 N N . LYS A 1 622 ? -24.024 15.606 2.532 1.00 88.50 622 LYS A N 1
ATOM 4948 C CA . LYS A 1 622 ? -24.160 17.016 2.943 1.00 88.50 622 LYS A CA 1
ATOM 4949 C C . LYS A 1 622 ? -22.977 17.893 2.522 1.00 88.50 622 LYS A C 1
ATOM 4951 O O . LYS A 1 622 ? -23.081 19.110 2.619 1.00 88.50 622 LYS A O 1
ATOM 4956 N N . LEU A 1 623 ? -21.872 17.298 2.063 1.00 85.31 623 LEU A N 1
ATOM 4957 C CA . LEU A 1 623 ? -20.778 18.044 1.437 1.00 85.31 623 LEU A CA 1
ATOM 4958 C C . LEU A 1 623 ? -21.286 18.700 0.147 1.00 85.31 623 LEU A C 1
ATOM 4960 O O . LEU A 1 623 ? -21.775 17.999 -0.734 1.00 85.31 623 LEU A O 1
ATOM 4964 N N . ASP A 1 624 ? -21.100 20.007 -0.002 1.00 69.94 624 ASP A N 1
ATOM 4965 C CA . ASP A 1 624 ? -21.251 20.687 -1.292 1.00 69.94 624 ASP A CA 1
ATOM 4966 C C . ASP A 1 624 ? -19.849 20.914 -1.878 1.00 69.94 624 ASP A C 1
ATOM 4968 O O . ASP A 1 624 ? -19.113 21.821 -1.475 1.00 69.94 624 ASP A O 1
ATOM 4972 N N . PHE A 1 625 ? -19.402 19.942 -2.679 1.00 66.81 625 PHE A N 1
ATOM 4973 C CA . PHE A 1 625 ? -18.051 19.865 -3.238 1.00 66.81 625 PHE A CA 1
ATOM 4974 C C . PHE A 1 625 ? -17.956 18.805 -4.348 1.00 66.81 625 PHE A C 1
ATOM 4976 O O . PHE A 1 625 ? -18.517 17.706 -4.240 1.00 66.81 625 PHE A O 1
ATOM 4983 N N . ASN A 1 626 ? -17.169 19.151 -5.363 1.00 61.25 626 ASN A N 1
ATOM 4984 C CA . ASN A 1 626 ? -16.621 18.318 -6.425 1.00 61.25 626 ASN A CA 1
ATOM 4985 C C . ASN A 1 626 ? -15.197 18.844 -6.683 1.00 61.25 626 ASN A C 1
ATOM 4987 O O . ASN A 1 626 ? -15.017 20.058 -6.801 1.00 61.25 626 ASN A O 1
ATOM 4991 N N . ALA A 1 627 ? -14.194 17.967 -6.770 1.00 58.59 627 ALA A N 1
ATOM 4992 C CA . ALA A 1 627 ? -12.806 18.396 -6.971 1.00 58.59 627 ALA A CA 1
ATOM 4993 C C . ALA A 1 627 ? -12.566 19.065 -8.341 1.00 58.59 627 ALA A C 1
ATOM 4995 O O . ALA A 1 627 ? -11.593 19.803 -8.489 1.00 58.59 627 ALA A O 1
ATOM 4996 N N . ALA A 1 628 ? -13.446 18.844 -9.323 1.00 51.66 628 ALA A N 1
ATOM 4997 C CA . ALA A 1 628 ? -13.381 19.505 -10.627 1.00 51.66 628 ALA A CA 1
ATOM 4998 C C . ALA A 1 628 ? -13.952 20.944 -10.629 1.00 51.66 628 ALA A C 1
ATOM 5000 O O . ALA A 1 628 ? -13.513 21.765 -11.435 1.00 51.66 628 ALA A O 1
ATOM 5001 N N . ASP A 1 629 ? -14.891 21.263 -9.726 1.00 45.38 629 ASP A N 1
ATOM 5002 C CA . ASP A 1 629 ? -15.655 22.526 -9.763 1.00 45.38 629 ASP A CA 1
ATOM 5003 C C . ASP A 1 629 ? -15.072 23.633 -8.859 1.00 45.38 629 ASP A C 1
ATOM 5005 O O . ASP A 1 629 ? -15.265 24.815 -9.134 1.00 45.38 629 ASP A O 1
ATOM 5009 N N . ASP A 1 630 ? -14.320 23.283 -7.807 1.00 46.81 630 ASP A N 1
ATOM 5010 C CA . ASP A 1 630 ? -13.816 24.202 -6.756 1.00 46.81 630 ASP A CA 1
ATOM 5011 C C . ASP A 1 630 ? -12.657 25.131 -7.223 1.00 46.81 630 ASP A C 1
ATOM 5013 O O . ASP A 1 630 ? -11.844 25.586 -6.417 1.00 46.81 630 ASP A O 1
ATOM 5017 N N . ASN A 1 631 ? -12.572 25.418 -8.530 1.00 44.22 631 ASN A N 1
ATOM 5018 C CA . ASN A 1 631 ? -11.668 26.416 -9.122 1.00 44.22 631 ASN A CA 1
ATOM 5019 C C . ASN A 1 631 ? -12.132 27.867 -8.871 1.00 44.22 631 ASN A C 1
ATOM 5021 O O . ASN A 1 631 ? -11.308 28.781 -8.905 1.00 44.22 631 ASN A O 1
ATOM 5025 N N . ASP A 1 632 ? -13.424 28.082 -8.600 1.00 43.94 632 ASP A N 1
ATOM 5026 C CA . ASP A 1 632 ? -14.032 29.397 -8.366 1.00 43.94 632 ASP A CA 1
ATOM 5027 C C . ASP A 1 632 ? -14.715 29.470 -6.984 1.00 43.94 632 ASP A C 1
ATOM 5029 O O . ASP A 1 632 ? -15.821 28.962 -6.816 1.00 43.94 632 ASP A O 1
ATOM 5033 N N . ASP A 1 633 ? -14.135 30.206 -6.022 1.00 37.69 633 ASP A N 1
ATOM 5034 C CA . ASP A 1 633 ? -14.968 31.034 -5.129 1.00 37.69 633 ASP A CA 1
ATOM 5035 C C . ASP A 1 633 ? -14.274 32.326 -4.639 1.00 37.69 633 ASP A C 1
ATOM 5037 O O . ASP A 1 633 ? -13.077 32.409 -4.336 1.00 37.69 633 ASP A O 1
ATOM 5041 N N . ILE A 1 634 ? -15.072 33.387 -4.575 1.00 38.91 634 ILE A N 1
ATOM 5042 C CA . ILE A 1 634 ? -14.667 34.787 -4.643 1.00 38.91 634 ILE A CA 1
ATOM 5043 C C . ILE A 1 634 ? -14.533 35.356 -3.223 1.00 38.91 634 ILE A C 1
ATOM 5045 O O . ILE A 1 634 ? -15.351 36.135 -2.740 1.00 38.91 634 ILE A O 1
ATOM 5049 N N . SER A 1 635 ? -13.450 34.975 -2.539 1.00 35.75 635 SER A N 1
ATOM 5050 C CA . SER A 1 635 ? -13.097 35.517 -1.212 1.00 35.75 635 SER A CA 1
ATOM 5051 C C . SER A 1 635 ? -11.629 35.939 -1.068 1.00 35.75 635 SER A C 1
ATOM 5053 O O . SER A 1 635 ? -11.284 36.606 -0.093 1.00 35.75 635 SER A O 1
ATOM 5055 N N . PHE A 1 636 ? -10.746 35.557 -1.992 1.00 38.00 636 PHE A N 1
ATOM 5056 C CA . PHE A 1 636 ? -9.297 35.712 -1.805 1.00 38.00 636 PHE A CA 1
ATOM 5057 C C . PHE A 1 636 ? -8.747 37.069 -2.296 1.00 38.00 636 PHE A C 1
ATOM 5059 O O . PHE A 1 636 ? -7.612 37.414 -1.978 1.00 38.00 636 PHE A O 1
ATOM 5066 N N . SER A 1 637 ? -9.523 37.834 -3.076 1.00 38.59 637 SER A N 1
ATOM 5067 C CA . SER A 1 637 ? -9.050 38.804 -4.087 1.00 38.59 637 SER A CA 1
ATOM 5068 C C . SER A 1 637 ? -8.031 39.865 -3.644 1.00 38.59 637 SER A C 1
ATOM 5070 O O . SER A 1 637 ? -7.138 40.179 -4.427 1.00 38.59 637 SER A O 1
ATOM 5072 N N . GLU A 1 638 ? -8.090 40.402 -2.423 1.00 37.62 638 GLU A N 1
ATOM 5073 C CA . GLU A 1 638 ? -7.105 41.400 -1.963 1.00 37.62 638 GLU A CA 1
ATOM 5074 C C . GLU A 1 638 ? -5.733 40.763 -1.678 1.00 37.62 638 GLU A C 1
ATOM 5076 O O . GLU A 1 638 ? -4.708 41.258 -2.149 1.00 37.62 638 GLU A O 1
ATOM 5081 N N . SER A 1 639 ? -5.701 39.600 -1.013 1.00 45.22 639 SER A N 1
ATOM 5082 C CA . SER A 1 639 ? -4.473 38.798 -0.889 1.00 45.22 639 SER A CA 1
ATOM 5083 C C . SER A 1 639 ? -4.085 38.172 -2.229 1.00 45.22 639 SER A C 1
ATOM 5085 O O . SER A 1 639 ? -2.899 38.066 -2.546 1.00 45.22 639 SER A O 1
ATOM 5087 N N . LEU A 1 640 ? -5.079 37.796 -3.038 1.00 41.16 640 LEU A N 1
ATOM 5088 C CA . LEU A 1 640 ? -4.867 37.202 -4.347 1.00 41.16 640 LEU A CA 1
ATOM 5089 C C . LEU A 1 640 ? -4.250 38.210 -5.303 1.00 41.16 640 LEU A C 1
ATOM 5091 O O . LEU A 1 640 ? -3.413 37.796 -6.066 1.00 41.16 640 LEU A O 1
ATOM 5095 N N . THR A 1 641 ? -4.550 39.509 -5.246 1.00 42.97 641 THR A N 1
ATOM 5096 C CA . THR A 1 641 ? -3.913 40.499 -6.138 1.00 42.97 641 THR A CA 1
ATOM 5097 C C . THR A 1 641 ? -2.405 40.581 -5.885 1.00 42.97 641 THR A C 1
ATOM 5099 O O . THR A 1 641 ? -1.614 40.584 -6.826 1.00 42.97 641 THR A O 1
ATOM 5102 N N . GLN A 1 642 ? -1.987 40.562 -4.615 1.00 43.91 642 GLN A N 1
ATOM 5103 C CA . GLN A 1 642 ? -0.569 40.540 -4.250 1.00 43.91 642 GLN A CA 1
ATOM 5104 C C . GLN A 1 642 ? 0.090 39.201 -4.617 1.00 43.91 642 GLN A C 1
ATOM 5106 O O . GLN A 1 642 ? 1.169 39.184 -5.203 1.00 43.91 642 GLN A O 1
ATOM 5111 N N . ARG A 1 643 ? -0.589 38.076 -4.359 1.00 43.66 643 ARG A N 1
ATOM 5112 C CA . ARG A 1 643 ? -0.091 36.740 -4.722 1.00 43.66 643 ARG A CA 1
ATOM 5113 C C . ARG A 1 643 ? -0.242 36.418 -6.213 1.00 43.66 643 ARG A C 1
ATOM 5115 O O . ARG A 1 643 ? 0.426 35.512 -6.669 1.00 43.66 643 ARG A O 1
ATOM 5122 N N . ILE A 1 644 ? -1.041 37.156 -6.983 1.00 45.75 644 ILE A N 1
ATOM 5123 C CA . ILE A 1 644 ? -1.156 37.090 -8.450 1.00 45.75 644 ILE A CA 1
ATOM 5124 C C . ILE A 1 644 ? 0.002 37.837 -9.088 1.00 45.75 644 ILE A C 1
ATOM 5126 O O . ILE A 1 644 ? 0.469 37.382 -10.117 1.00 45.75 644 ILE A O 1
ATOM 5130 N N . ALA A 1 645 ? 0.537 38.900 -8.482 1.00 47.84 645 ALA A N 1
ATOM 5131 C CA . ALA A 1 645 ? 1.826 39.427 -8.929 1.00 47.84 645 ALA A CA 1
ATOM 5132 C C . ALA A 1 645 ? 2.922 38.347 -8.784 1.00 47.84 645 ALA A C 1
ATOM 5134 O O . ALA A 1 645 ? 3.600 38.023 -9.755 1.00 47.84 645 ALA A O 1
ATOM 5135 N N . GLU A 1 646 ? 3.010 37.707 -7.612 1.00 47.44 646 GLU A N 1
ATOM 5136 C CA . GLU A 1 646 ? 3.968 36.620 -7.335 1.00 47.44 646 GLU A CA 1
ATOM 5137 C C . GLU A 1 646 ? 3.709 35.342 -8.165 1.00 47.44 646 GLU A C 1
ATOM 5139 O O . GLU A 1 646 ? 4.649 34.640 -8.541 1.00 47.44 646 GLU A O 1
ATOM 5144 N N . VAL A 1 647 ? 2.444 35.006 -8.445 1.00 44.06 647 VAL A N 1
ATOM 5145 C CA . VAL A 1 647 ? 2.051 33.798 -9.188 1.00 44.06 647 VAL A CA 1
ATOM 5146 C C . VAL A 1 647 ? 2.046 34.028 -10.690 1.00 44.06 647 VAL A C 1
ATOM 5148 O O . VAL A 1 647 ? 2.487 33.128 -11.375 1.00 44.06 647 VAL A O 1
ATOM 5151 N N . GLN A 1 648 ? 1.684 35.192 -11.233 1.00 42.22 648 GLN A N 1
ATOM 5152 C CA . GLN A 1 648 ? 1.885 35.482 -12.663 1.00 42.22 648 GLN A CA 1
ATOM 5153 C C . GLN A 1 648 ? 3.375 35.551 -13.003 1.00 42.22 648 GLN A C 1
ATOM 5155 O O . GLN A 1 648 ? 3.773 35.104 -14.075 1.00 42.22 648 GLN A O 1
ATOM 5160 N N . GLU A 1 649 ? 4.219 36.025 -12.081 1.00 44.75 649 GLU A N 1
ATOM 5161 C CA . GLU A 1 649 ? 5.671 35.911 -12.220 1.00 44.75 649 GLU A CA 1
ATOM 5162 C C . GLU A 1 649 ? 6.086 34.427 -12.297 1.00 44.75 649 GLU A C 1
ATOM 5164 O O . GLU A 1 649 ? 6.637 33.999 -13.314 1.00 44.75 649 GLU A O 1
ATOM 5169 N N . ARG A 1 650 ? 5.711 33.596 -11.314 1.00 45.41 650 ARG A N 1
ATOM 5170 C CA . ARG A 1 650 ? 6.025 32.147 -11.291 1.00 45.41 650 ARG A CA 1
ATOM 5171 C C . ARG A 1 650 ? 5.373 31.319 -12.402 1.00 45.41 650 ARG A C 1
ATOM 5173 O O . ARG A 1 650 ? 5.969 30.356 -12.866 1.00 45.41 650 ARG A O 1
ATOM 5180 N N . GLU A 1 651 ? 4.173 31.669 -12.835 1.00 40.78 651 GLU A N 1
ATOM 5181 C CA . GLU A 1 651 ? 3.418 31.014 -13.903 1.00 40.78 651 GLU A CA 1
ATOM 5182 C C . GLU A 1 651 ? 3.995 31.409 -15.259 1.00 40.78 651 GLU A C 1
ATOM 5184 O O . GLU A 1 651 ? 4.172 30.544 -16.109 1.00 40.78 651 GLU A O 1
ATOM 5189 N N . SER A 1 652 ? 4.435 32.661 -15.440 1.00 42.72 652 SER A N 1
ATOM 5190 C CA . SER A 1 652 ? 5.243 33.030 -16.606 1.00 42.72 652 SER A CA 1
ATOM 5191 C C . SER A 1 652 ? 6.573 32.266 -16.633 1.00 42.72 652 SER A C 1
ATOM 5193 O O . SER A 1 652 ? 6.987 31.819 -17.703 1.00 42.72 652 SER A O 1
ATOM 5195 N N . VAL A 1 653 ? 7.208 32.009 -15.479 1.00 46.25 653 VAL A N 1
ATOM 5196 C CA . VAL A 1 653 ? 8.405 31.151 -15.376 1.00 46.25 653 VAL A CA 1
ATOM 5197 C C . VAL A 1 653 ? 8.079 29.678 -15.656 1.00 46.25 653 VAL A C 1
ATOM 5199 O O . VAL A 1 653 ? 8.818 29.030 -16.395 1.00 46.25 653 VAL A O 1
ATOM 5202 N N . PHE A 1 654 ? 6.967 29.132 -15.158 1.00 43.22 654 PHE A N 1
ATOM 5203 C CA . PHE A 1 654 ? 6.574 27.741 -15.412 1.00 43.22 654 PHE A CA 1
ATOM 5204 C C . PHE A 1 654 ? 6.153 27.515 -16.869 1.00 43.22 654 PHE A C 1
ATOM 5206 O O . PHE A 1 654 ? 6.642 26.586 -17.513 1.00 43.22 654 PHE A O 1
ATOM 5213 N N . VAL A 1 655 ? 5.301 28.384 -17.417 1.00 46.03 655 VAL A N 1
ATOM 5214 C CA . VAL A 1 655 ? 4.839 28.334 -18.809 1.00 46.03 655 VAL A CA 1
ATOM 5215 C C . VAL A 1 655 ? 6.003 28.585 -19.761 1.00 46.03 655 VAL A C 1
ATOM 5217 O O . VAL A 1 655 ? 6.173 27.804 -20.694 1.00 46.03 655 VAL A O 1
ATOM 5220 N N . SER A 1 656 ? 6.872 29.572 -19.509 1.00 48.69 656 SER A N 1
ATOM 5221 C CA . SER A 1 656 ? 8.090 29.736 -20.317 1.00 48.69 656 SER A CA 1
ATOM 5222 C C . SER A 1 656 ? 9.077 28.581 -20.118 1.00 48.69 656 SER A C 1
ATOM 5224 O O . SER A 1 656 ? 9.732 28.185 -21.073 1.00 48.69 656 SER A O 1
ATOM 5226 N N . GLY A 1 657 ? 9.153 27.958 -18.941 1.00 46.75 657 GLY A N 1
ATOM 5227 C CA . GLY A 1 657 ? 9.946 26.751 -18.686 1.00 46.75 657 GLY A CA 1
ATOM 5228 C C . GLY A 1 657 ? 9.408 25.498 -19.389 1.00 46.75 657 GLY A C 1
ATOM 5229 O O . GLY A 1 657 ? 10.180 24.633 -19.809 1.00 46.75 657 GLY A O 1
ATOM 5230 N N . LEU A 1 658 ? 8.091 25.384 -19.566 1.00 48.28 658 LEU A N 1
ATOM 5231 C CA . LEU A 1 658 ? 7.451 24.331 -20.356 1.00 48.28 658 LEU A CA 1
ATOM 5232 C C . LEU A 1 658 ? 7.616 24.604 -21.859 1.00 48.28 658 LEU A C 1
ATOM 5234 O O . LEU A 1 658 ? 8.071 23.728 -22.590 1.00 48.28 658 LEU A O 1
ATOM 5238 N N . GLN A 1 659 ? 7.359 25.837 -22.303 1.00 50.56 659 GLN A N 1
ATOM 5239 C CA . GLN A 1 659 ? 7.578 26.286 -23.680 1.00 50.56 659 GLN A CA 1
ATOM 5240 C C . GLN A 1 659 ? 9.048 26.163 -24.090 1.00 50.56 659 GLN A C 1
ATOM 5242 O O . GLN A 1 659 ? 9.314 25.693 -25.185 1.00 50.56 659 GLN A O 1
ATOM 5247 N N . ASN A 1 660 ? 10.009 26.489 -23.220 1.00 52.00 660 ASN A N 1
ATOM 5248 C CA . ASN A 1 660 ? 11.439 26.297 -23.479 1.00 52.00 660 ASN A CA 1
ATOM 5249 C C . ASN A 1 660 ? 11.816 24.811 -23.567 1.00 52.00 660 ASN A C 1
ATOM 5251 O O . ASN A 1 660 ? 12.677 24.465 -24.369 1.00 52.00 660 ASN A O 1
ATOM 5255 N N . ARG A 1 661 ? 11.180 23.918 -22.793 1.00 51.72 661 ARG A N 1
ATOM 5256 C CA . ARG A 1 661 ? 11.386 22.463 -22.926 1.00 51.72 661 ARG A CA 1
ATOM 5257 C C . ARG A 1 661 ? 10.825 21.933 -24.247 1.00 51.72 661 ARG A C 1
ATOM 5259 O O . ARG A 1 661 ? 11.550 21.261 -24.970 1.00 51.72 661 ARG A O 1
ATOM 5266 N N . VAL A 1 662 ? 9.590 22.292 -24.603 1.00 58.69 662 VAL A N 1
ATOM 5267 C CA . VAL A 1 662 ? 8.982 21.936 -25.901 1.00 58.69 662 VAL A CA 1
ATOM 5268 C C . VAL A 1 662 ? 9.800 22.508 -27.060 1.00 58.69 662 VAL A C 1
ATOM 5270 O O . VAL A 1 662 ? 10.127 21.785 -27.995 1.00 58.69 662 VAL A O 1
ATOM 5273 N N . LYS A 1 663 ? 10.206 23.777 -26.969 1.00 62.44 663 LYS A N 1
ATOM 5274 C CA . LYS A 1 663 ? 11.044 24.449 -27.962 1.00 62.44 663 LYS A CA 1
ATOM 5275 C C . LYS A 1 663 ? 12.389 23.743 -28.137 1.00 62.44 663 LYS A C 1
ATOM 5277 O O . LYS A 1 663 ? 12.748 23.473 -29.271 1.00 62.44 663 LYS A O 1
ATOM 5282 N N . LYS A 1 664 ? 13.086 23.371 -27.058 1.00 60.06 664 LYS A N 1
ATOM 5283 C CA . LYS A 1 664 ? 14.342 22.603 -27.138 1.00 60.06 664 LYS A CA 1
ATOM 5284 C C . LYS A 1 664 ? 14.170 21.227 -27.782 1.00 60.06 664 LYS A C 1
ATOM 5286 O O . LYS A 1 664 ? 15.065 20.779 -28.488 1.00 60.06 664 LYS A O 1
ATOM 5291 N N . ILE A 1 665 ? 13.034 20.564 -27.555 1.00 59.81 665 ILE A N 1
ATOM 5292 C CA . ILE A 1 665 ? 12.713 19.287 -28.208 1.00 59.81 665 ILE A CA 1
ATOM 5293 C C . ILE A 1 665 ? 12.505 19.497 -29.717 1.00 59.81 665 ILE A C 1
ATOM 5295 O O . ILE A 1 665 ? 13.038 18.723 -30.506 1.00 59.81 665 ILE A O 1
ATOM 5299 N N . VAL A 1 666 ? 11.818 20.572 -30.125 1.00 65.50 666 VAL A N 1
ATOM 5300 C CA . VAL A 1 666 ? 11.669 20.952 -31.543 1.00 65.50 666 VAL A CA 1
ATOM 5301 C C . VAL A 1 666 ? 13.015 21.350 -32.161 1.00 65.50 666 VAL A C 1
ATOM 5303 O O . VAL A 1 666 ? 13.369 20.825 -33.208 1.00 65.50 666 VAL A O 1
ATOM 5306 N N . GLU A 1 667 ? 13.815 22.187 -31.493 1.00 67.00 667 GLU A N 1
ATOM 5307 C CA . GLU A 1 667 ? 15.168 22.571 -31.932 1.00 67.00 667 GLU A CA 1
ATOM 5308 C C . GLU A 1 667 ? 16.091 21.343 -32.079 1.00 67.00 667 GLU A C 1
ATOM 5310 O O . GLU A 1 667 ? 16.936 21.314 -32.971 1.00 67.00 667 GLU A O 1
ATOM 5315 N N . ALA A 1 668 ? 15.922 20.304 -31.251 1.00 63.84 668 ALA A N 1
ATOM 5316 C CA . ALA A 1 668 ? 16.664 19.047 -31.365 1.00 63.84 668 ALA A CA 1
ATOM 5317 C C . ALA A 1 668 ? 16.203 18.163 -32.542 1.00 63.84 668 ALA A C 1
ATOM 5319 O O . ALA A 1 668 ? 17.037 17.502 -33.160 1.00 63.84 668 ALA A O 1
ATOM 5320 N N . ASP A 1 669 ? 14.908 18.148 -32.867 1.00 67.00 669 ASP A N 1
ATOM 5321 C CA . ASP A 1 669 ? 14.344 17.394 -34.000 1.00 67.00 669 ASP A CA 1
ATOM 5322 C C . ASP A 1 669 ? 14.645 18.087 -35.349 1.00 67.00 669 ASP A C 1
ATOM 5324 O O . ASP A 1 669 ? 15.042 17.448 -36.330 1.00 67.00 669 ASP A O 1
ATOM 5328 N N . GLU A 1 670 ? 14.594 19.424 -35.371 1.00 74.12 670 GLU A N 1
ATOM 5329 C CA . GLU A 1 670 ? 15.117 20.256 -36.461 1.00 74.12 670 GLU A CA 1
ATOM 5330 C C . GLU A 1 670 ? 16.626 20.027 -36.658 1.00 74.12 670 GLU A C 1
ATOM 5332 O O . GLU A 1 670 ? 17.085 19.862 -37.791 1.00 74.12 670 GLU A O 1
ATOM 5337 N N . LEU A 1 671 ? 17.408 19.948 -35.574 1.00 75.50 671 LEU A N 1
ATOM 5338 C CA . LEU A 1 671 ? 18.849 19.689 -35.634 1.00 75.50 671 LEU A CA 1
ATOM 5339 C C . LEU A 1 671 ? 19.180 18.276 -36.140 1.00 75.50 671 LEU A C 1
ATOM 5341 O O . LEU A 1 671 ? 20.069 18.149 -36.981 1.00 75.50 671 LEU A O 1
ATOM 5345 N N . ASP A 1 672 ? 18.470 17.230 -35.709 1.00 73.00 672 ASP A N 1
ATOM 5346 C CA . ASP A 1 672 ? 18.649 15.864 -36.238 1.00 73.00 672 ASP A CA 1
ATOM 5347 C C . ASP A 1 672 ? 18.247 15.764 -37.726 1.00 73.00 672 ASP A C 1
ATOM 5349 O O . ASP A 1 672 ? 18.872 15.028 -38.507 1.00 73.00 672 ASP A O 1
ATOM 5353 N N . THR A 1 673 ? 17.261 16.565 -38.147 1.00 75.31 673 THR A N 1
ATOM 5354 C CA . THR A 1 673 ? 16.877 16.736 -39.555 1.00 75.31 673 THR A CA 1
ATOM 5355 C C . THR A 1 673 ? 17.994 17.417 -40.357 1.00 75.31 673 THR A C 1
ATOM 5357 O O . THR A 1 673 ? 18.420 16.890 -41.388 1.00 75.31 673 THR A O 1
ATOM 5360 N N . VAL A 1 674 ? 18.550 18.534 -39.867 1.00 76.06 674 VAL A N 1
ATOM 5361 C CA . VAL A 1 674 ? 19.694 19.227 -40.493 1.00 76.06 6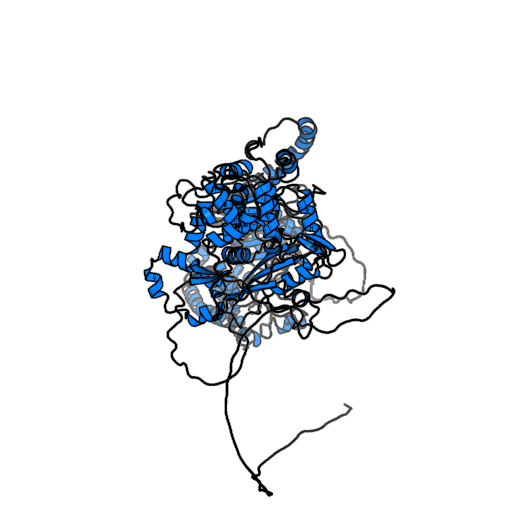74 VAL A CA 1
ATOM 5362 C C . VAL A 1 674 ? 20.931 18.324 -40.542 1.00 76.06 674 VAL A C 1
ATOM 5364 O O . VAL A 1 674 ? 21.562 18.211 -41.595 1.00 76.06 674 VAL A O 1
ATOM 5367 N N . MET A 1 675 ? 21.224 17.592 -39.461 1.00 74.75 675 MET A N 1
ATOM 5368 C CA . MET A 1 675 ? 22.283 16.575 -39.376 1.00 74.75 675 MET A CA 1
ATOM 5369 C C . MET A 1 675 ? 22.081 15.378 -40.319 1.00 74.75 675 MET A C 1
ATOM 5371 O O . MET A 1 675 ? 22.944 14.499 -40.372 1.00 74.75 675 MET A O 1
ATOM 5375 N N . SER A 1 676 ? 20.969 15.322 -41.054 1.00 68.81 676 SER A N 1
ATOM 5376 C CA . SER A 1 676 ? 20.673 14.315 -42.078 1.00 68.81 676 SER A CA 1
ATOM 5377 C C . SER A 1 676 ? 20.562 14.912 -43.494 1.00 68.81 676 SER A C 1
ATOM 5379 O O . SER A 1 676 ? 20.308 14.178 -44.448 1.00 68.81 676 SER A O 1
ATOM 5381 N N . SER A 1 677 ? 20.801 16.220 -43.656 1.00 71.62 677 SER A N 1
ATOM 5382 C CA . SER A 1 677 ? 20.826 16.920 -44.947 1.00 71.62 677 SER A CA 1
ATOM 5383 C C . SER A 1 677 ? 22.266 17.135 -45.443 1.00 71.62 677 SER A C 1
ATOM 5385 O O . SER A 1 677 ? 23.105 17.663 -44.713 1.00 71.62 677 SER A O 1
ATOM 5387 N N . LYS A 1 678 ? 22.572 16.708 -46.678 1.00 74.56 678 LYS A N 1
ATOM 5388 C CA . LYS A 1 678 ? 23.896 16.888 -47.308 1.00 74.56 678 LYS A CA 1
ATOM 5389 C C . LYS A 1 678 ? 23.956 18.206 -48.097 1.00 74.56 678 LYS A C 1
ATOM 5391 O O . LYS A 1 678 ? 23.000 18.570 -48.779 1.00 74.56 678 LYS A O 1
ATOM 5396 N N . ASP A 1 679 ? 25.081 18.911 -47.998 1.00 70.00 679 ASP A N 1
ATOM 5397 C CA . ASP A 1 679 ? 25.358 20.178 -48.679 1.00 70.00 679 ASP A CA 1
ATOM 5398 C C . ASP A 1 679 ? 25.725 19.985 -50.165 1.00 70.00 679 ASP A C 1
ATOM 5400 O O . ASP A 1 679 ? 25.812 18.869 -50.683 1.00 70.00 679 ASP A O 1
ATOM 5404 N N . ALA A 1 680 ? 25.992 21.092 -50.866 1.00 65.50 680 ALA A N 1
ATOM 5405 C CA . ALA A 1 680 ? 26.390 21.084 -52.278 1.00 65.50 680 ALA A CA 1
ATOM 5406 C C . ALA A 1 680 ? 27.725 20.355 -52.572 1.00 65.50 680 ALA A C 1
ATOM 5408 O O . ALA A 1 680 ? 28.057 20.147 -53.737 1.00 65.50 680 ALA A O 1
ATOM 5409 N N . ASN A 1 681 ? 28.480 19.961 -51.540 1.00 66.81 681 ASN A N 1
ATOM 5410 C CA . ASN A 1 681 ? 29.715 19.182 -51.610 1.00 66.81 681 ASN A CA 1
ATOM 5411 C C . ASN A 1 681 ? 29.543 17.767 -51.012 1.00 66.81 681 ASN A C 1
ATOM 5413 O O . ASN A 1 681 ? 30.542 17.138 -50.662 1.00 66.81 681 ASN A O 1
ATOM 5417 N N . ASN A 1 682 ? 28.308 17.274 -50.840 1.00 72.69 682 ASN A N 1
ATOM 5418 C CA . ASN A 1 682 ? 27.973 15.998 -50.183 1.00 72.69 682 ASN A CA 1
ATOM 5419 C C . ASN A 1 682 ? 28.405 15.902 -48.695 1.00 72.69 682 ASN A C 1
ATOM 5421 O O . ASN A 1 682 ? 28.440 14.817 -48.122 1.00 72.69 682 ASN A O 1
ATOM 5425 N N . ASN A 1 683 ? 28.738 17.022 -48.044 1.00 77.19 683 ASN A N 1
ATOM 5426 C CA . ASN A 1 683 ? 29.119 17.081 -46.630 1.00 77.19 683 ASN A CA 1
ATOM 5427 C C . ASN A 1 683 ? 27.900 17.410 -45.754 1.00 77.19 683 ASN A C 1
ATOM 5429 O O . ASN A 1 683 ? 27.013 18.147 -46.164 1.00 77.19 683 ASN A O 1
ATOM 5433 N N . ILE A 1 684 ? 27.892 16.948 -44.506 1.00 84.38 684 ILE A N 1
ATOM 5434 C CA . ILE A 1 684 ? 26.944 17.405 -43.480 1.00 84.38 684 ILE A CA 1
ATOM 5435 C C . ILE A 1 684 ? 27.754 18.217 -42.471 1.00 84.38 684 ILE A C 1
ATOM 5437 O O . ILE A 1 684 ? 28.670 17.667 -41.858 1.00 84.38 684 ILE A O 1
ATOM 5441 N N . ILE A 1 685 ? 27.469 19.512 -42.317 1.00 84.75 685 ILE A N 1
ATOM 5442 C CA . ILE A 1 685 ? 28.205 20.403 -41.405 1.00 84.75 685 ILE A CA 1
ATOM 5443 C C . ILE A 1 685 ? 27.216 21.119 -40.487 1.00 84.75 685 ILE A C 1
ATOM 5445 O O . ILE A 1 685 ? 26.292 21.773 -40.962 1.00 84.75 685 ILE A O 1
ATOM 5449 N N . VAL A 1 686 ? 27.446 21.014 -39.180 1.00 84.56 686 VAL A N 1
ATOM 5450 C CA . VAL A 1 686 ? 26.645 21.643 -38.119 1.00 84.56 686 VAL A CA 1
ATOM 5451 C C . VAL A 1 686 ? 27.550 22.327 -37.100 1.00 84.56 686 VAL A C 1
ATOM 5453 O O . VAL A 1 686 ? 28.702 21.931 -36.936 1.00 84.56 686 VAL A O 1
ATOM 5456 N N . ASP A 1 687 ? 27.052 23.347 -36.407 1.00 81.44 687 ASP A N 1
ATOM 5457 C CA . ASP A 1 687 ? 27.753 23.961 -35.276 1.00 81.44 687 ASP A CA 1
ATOM 5458 C C . ASP A 1 687 ? 27.273 23.322 -33.967 1.00 81.44 687 ASP A C 1
ATOM 5460 O O . ASP A 1 687 ? 26.096 23.411 -33.624 1.00 81.44 687 ASP A O 1
ATOM 5464 N N . LEU A 1 688 ? 28.182 22.667 -33.239 1.00 81.19 688 LEU A N 1
ATOM 5465 C CA . LEU A 1 688 ? 27.884 21.966 -31.983 1.00 81.19 688 LEU A CA 1
ATOM 5466 C C . LEU A 1 688 ? 28.885 22.351 -30.881 1.00 81.19 688 LEU A C 1
ATOM 5468 O O . LEU A 1 688 ? 30.066 22.564 -31.182 1.00 81.19 688 LEU A O 1
ATOM 5472 N N . PRO A 1 689 ? 28.473 22.386 -29.599 1.00 81.50 689 PRO A N 1
ATOM 5473 C CA . PRO A 1 689 ? 29.407 22.452 -28.479 1.00 81.50 689 PRO A CA 1
ATOM 5474 C C . PRO A 1 689 ? 30.314 21.217 -28.445 1.00 81.50 689 PRO A C 1
ATOM 5476 O O . PRO A 1 689 ? 29.862 20.098 -28.699 1.00 81.50 689 PRO A O 1
ATOM 5479 N N . VAL A 1 690 ? 31.586 21.404 -28.090 1.00 78.81 690 VAL A N 1
ATOM 5480 C CA . VAL A 1 690 ? 32.576 20.320 -27.976 1.00 78.81 690 VAL A CA 1
ATOM 5481 C C . VAL A 1 690 ? 32.960 20.107 -26.513 1.00 78.81 690 VAL A C 1
ATOM 5483 O O . VAL A 1 690 ? 33.330 21.050 -25.817 1.00 78.81 690 VAL A O 1
ATOM 5486 N N . VAL A 1 691 ? 32.929 18.852 -26.062 1.00 79.62 691 VAL A N 1
ATOM 5487 C CA . VAL A 1 691 ? 33.287 18.428 -24.702 1.00 79.62 691 VAL A CA 1
ATOM 5488 C C . VAL A 1 691 ? 34.433 17.422 -24.753 1.00 79.62 691 VAL A C 1
ATOM 5490 O O . VAL A 1 691 ? 34.406 16.476 -25.545 1.00 79.62 691 VAL A O 1
ATOM 5493 N N . CYS A 1 692 ? 35.430 17.585 -23.878 1.00 78.81 692 CYS A N 1
ATOM 5494 C CA . CYS A 1 692 ? 36.489 16.595 -23.696 1.00 78.81 692 CYS A CA 1
ATOM 5495 C C . CYS A 1 692 ? 36.186 15.673 -22.504 1.00 78.81 692 CYS A C 1
ATOM 5497 O O . CYS A 1 692 ? 36.082 16.127 -21.363 1.00 78.81 692 CYS A O 1
ATOM 5499 N N . LEU A 1 693 ? 36.068 14.375 -22.784 1.00 81.00 693 LEU A N 1
ATOM 5500 C CA . LEU A 1 693 ? 35.695 13.298 -21.857 1.00 81.00 693 LEU A CA 1
ATOM 5501 C C . LEU A 1 693 ? 36.601 12.070 -22.107 1.00 81.00 693 LEU A C 1
ATOM 5503 O O . LEU A 1 693 ? 37.677 12.168 -22.712 1.00 81.00 693 LEU A O 1
ATOM 5507 N N . ASP A 1 694 ? 36.203 10.891 -21.631 1.00 77.56 694 ASP A N 1
ATOM 5508 C CA . ASP A 1 694 ? 36.602 9.635 -22.281 1.00 77.56 694 ASP A CA 1
ATOM 5509 C C . ASP A 1 694 ? 35.882 9.499 -23.637 1.00 77.56 694 ASP A C 1
ATOM 5511 O O . ASP A 1 694 ? 34.791 10.036 -23.829 1.00 77.56 694 ASP A O 1
ATOM 5515 N N . ALA A 1 695 ? 36.479 8.780 -24.592 1.00 83.75 695 ALA A N 1
ATOM 5516 C CA . ALA A 1 695 ? 35.881 8.603 -25.916 1.00 83.75 695 ALA A CA 1
ATOM 5517 C C . ALA A 1 695 ? 34.626 7.712 -25.865 1.00 83.75 695 ALA A C 1
ATOM 5519 O O . ALA A 1 695 ? 34.670 6.613 -25.316 1.00 83.75 695 ALA A O 1
ATOM 5520 N N . LEU A 1 696 ? 33.545 8.163 -26.504 1.00 89.88 696 LEU A N 1
ATOM 5521 C CA . LEU A 1 696 ? 32.332 7.382 -26.764 1.00 89.88 696 LEU A CA 1
ATOM 5522 C C . LEU A 1 696 ? 32.338 6.882 -28.219 1.00 89.88 696 LEU A C 1
ATOM 5524 O O . LEU A 1 696 ? 32.982 7.488 -29.071 1.00 89.88 696 LEU A O 1
ATOM 5528 N N . ILE A 1 697 ? 31.628 5.793 -28.511 1.00 91.19 697 ILE A N 1
ATOM 5529 C CA . ILE A 1 697 ? 31.380 5.271 -29.871 1.00 91.19 697 ILE A CA 1
ATOM 5530 C C . ILE A 1 697 ? 29.863 5.343 -30.150 1.00 91.19 697 ILE A C 1
ATOM 5532 O O . ILE A 1 697 ? 29.095 5.319 -29.185 1.00 91.19 697 ILE A O 1
ATOM 5536 N N . PRO A 1 698 ? 29.391 5.443 -31.412 1.00 90.25 698 PRO A N 1
ATOM 5537 C CA . PRO A 1 698 ? 27.964 5.327 -31.714 1.00 90.25 698 PRO A CA 1
ATOM 5538 C C . PRO A 1 698 ? 27.318 4.074 -31.096 1.00 90.25 698 PRO A C 1
ATOM 5540 O O . PRO A 1 698 ? 27.963 3.034 -30.956 1.00 90.25 698 PRO A O 1
ATOM 5543 N N . ASN A 1 699 ? 26.056 4.198 -30.690 1.00 87.38 699 ASN A N 1
ATOM 5544 C CA . ASN A 1 699 ? 25.266 3.243 -29.900 1.00 87.38 699 ASN A CA 1
ATOM 5545 C C . ASN A 1 699 ? 25.800 2.939 -28.483 1.00 87.38 699 ASN A C 1
ATOM 5547 O O . ASN A 1 699 ? 25.112 2.275 -27.712 1.00 87.38 699 ASN A O 1
ATOM 5551 N N . GLN A 1 700 ? 26.985 3.421 -28.084 1.00 90.44 700 GLN A N 1
ATOM 5552 C CA . GLN A 1 700 ? 27.457 3.258 -26.709 1.00 90.44 700 GLN A CA 1
ATOM 5553 C C . GLN A 1 700 ? 26.757 4.268 -25.786 1.00 90.44 700 GLN A C 1
ATOM 5555 O O . GLN A 1 700 ? 26.730 5.471 -26.069 1.00 90.44 700 GLN A O 1
ATOM 5560 N N . ARG A 1 701 ? 26.206 3.776 -24.669 1.00 89.06 701 ARG A N 1
ATOM 5561 C CA . ARG A 1 701 ? 25.559 4.596 -23.637 1.00 89.06 701 ARG A CA 1
ATOM 5562 C C . ARG A 1 701 ? 26.539 4.997 -22.533 1.00 89.06 701 ARG A C 1
ATOM 5564 O O . ARG A 1 701 ? 27.462 4.260 -22.193 1.00 89.06 701 ARG A O 1
ATOM 5571 N N . LEU A 1 702 ? 26.312 6.174 -21.962 1.00 86.44 702 LEU A N 1
ATOM 5572 C CA . LEU A 1 702 ? 27.009 6.735 -20.813 1.00 86.44 702 LEU A CA 1
ATOM 5573 C C . LEU A 1 702 ? 25.966 7.207 -19.795 1.00 86.44 702 LEU A C 1
ATOM 5575 O O . LEU A 1 702 ? 25.315 8.230 -19.989 1.00 86.44 702 LEU A O 1
ATOM 5579 N N . GLN A 1 703 ? 25.823 6.450 -18.712 1.00 82.81 703 GLN A N 1
ATOM 5580 C CA . GLN A 1 703 ? 24.960 6.777 -17.578 1.00 82.81 703 GLN A CA 1
ATOM 5581 C C . GLN A 1 703 ? 25.808 7.146 -16.364 1.00 82.81 703 GLN A C 1
ATOM 5583 O O . GLN A 1 703 ? 26.895 6.596 -16.188 1.00 82.81 703 GLN A O 1
ATOM 5588 N N . GLY A 1 704 ? 25.306 8.053 -15.531 1.00 76.62 704 GLY A N 1
ATOM 5589 C CA . GLY A 1 704 ? 25.949 8.429 -14.276 1.00 76.62 704 GLY A CA 1
ATOM 5590 C C . GLY A 1 704 ? 25.345 9.689 -13.665 1.00 76.62 704 GLY A C 1
ATOM 5591 O O . GLY A 1 704 ? 24.336 10.211 -14.143 1.00 76.62 704 GLY A O 1
ATOM 5592 N N . SER A 1 705 ? 25.995 10.188 -12.616 1.00 75.75 705 SER A N 1
ATOM 5593 C CA . SER A 1 705 ? 25.656 11.452 -11.960 1.00 75.75 705 SER A CA 1
ATOM 5594 C C . SER A 1 705 ? 26.871 12.370 -11.838 1.00 75.75 705 SER A C 1
ATOM 5596 O O . SER A 1 705 ? 28.008 11.915 -11.688 1.00 75.75 705 SER A O 1
ATOM 5598 N N . THR A 1 706 ? 26.634 13.677 -11.868 1.00 72.06 706 THR A N 1
ATOM 5599 C CA . THR A 1 706 ? 27.653 14.717 -11.690 1.00 72.06 706 THR A CA 1
ATOM 5600 C C . THR A 1 706 ? 27.227 15.698 -10.605 1.00 72.06 706 THR A C 1
ATOM 5602 O O . THR A 1 706 ? 26.054 16.036 -10.497 1.00 72.06 706 THR A O 1
ATOM 5605 N N . THR A 1 707 ? 28.194 16.178 -9.823 1.00 67.88 707 THR A N 1
ATOM 5606 C CA . THR A 1 707 ? 28.033 17.328 -8.912 1.00 67.88 707 THR A CA 1
ATOM 5607 C C . THR A 1 707 ? 28.981 18.471 -9.301 1.00 67.88 707 THR A C 1
ATOM 5609 O O . THR A 1 707 ? 29.285 19.338 -8.487 1.00 67.88 707 THR A O 1
ATOM 5612 N N . ASP A 1 708 ? 29.531 18.430 -10.520 1.00 72.38 708 ASP A N 1
ATOM 5613 C CA . ASP A 1 708 ? 30.420 19.454 -11.070 1.00 72.38 708 ASP A CA 1
ATOM 5614 C C . ASP A 1 708 ? 29.599 20.639 -11.611 1.00 72.38 708 ASP A C 1
ATOM 5616 O O . ASP A 1 708 ? 28.873 20.452 -12.591 1.00 72.38 708 ASP A O 1
ATOM 5620 N N . PRO A 1 709 ? 29.704 21.860 -11.048 1.00 65.25 709 PRO A N 1
ATOM 5621 C CA . PRO A 1 709 ? 28.824 22.965 -11.429 1.00 65.25 709 PRO A CA 1
ATOM 5622 C C . PRO A 1 709 ? 28.921 23.366 -12.907 1.00 65.25 709 PRO A C 1
ATOM 5624 O O . PRO A 1 709 ? 27.939 23.833 -13.484 1.00 65.25 709 PRO A O 1
ATOM 5627 N N . THR A 1 710 ? 30.078 23.167 -13.542 1.00 71.44 710 THR A N 1
ATOM 5628 C CA . THR A 1 710 ? 30.281 23.496 -14.958 1.00 71.44 710 THR A CA 1
ATOM 5629 C C . THR A 1 710 ? 29.545 22.500 -15.858 1.00 71.44 710 THR A C 1
ATOM 5631 O O . THR A 1 710 ? 28.852 22.917 -16.789 1.00 71.44 710 THR A O 1
ATOM 5634 N N . PHE A 1 711 ? 29.618 21.198 -15.557 1.00 73.94 711 PHE A N 1
ATOM 5635 C CA . PHE A 1 711 ? 28.906 20.160 -16.311 1.00 73.94 711 PHE A CA 1
ATOM 5636 C C . PHE A 1 711 ? 27.408 20.096 -15.978 1.00 73.94 711 PHE A C 1
ATOM 5638 O O . PHE A 1 711 ? 26.598 19.956 -16.890 1.00 73.94 711 PHE A O 1
ATOM 5645 N N . CYS A 1 712 ? 27.015 20.306 -14.716 1.00 71.75 712 CYS A N 1
ATOM 5646 C CA . CYS A 1 712 ? 25.614 20.491 -14.320 1.00 71.75 712 CYS A CA 1
ATOM 5647 C C . CYS A 1 712 ? 24.958 21.625 -15.128 1.00 71.75 712 CYS A C 1
ATOM 5649 O O . CYS A 1 712 ? 23.898 21.436 -15.727 1.00 71.75 712 CYS A O 1
ATOM 5651 N N . ASN A 1 713 ? 25.611 22.793 -15.214 1.00 72.81 713 ASN A N 1
ATOM 5652 C CA . ASN A 1 713 ? 25.077 23.906 -15.993 1.00 72.81 713 ASN A CA 1
ATOM 5653 C C . ASN A 1 713 ? 25.092 23.624 -17.505 1.00 72.81 713 ASN A C 1
ATOM 5655 O O . ASN A 1 713 ? 24.146 24.009 -18.179 1.00 72.81 713 ASN A O 1
ATOM 5659 N N . PHE A 1 714 ? 26.089 22.911 -18.040 1.00 76.94 714 PHE A N 1
ATOM 5660 C CA . PHE A 1 714 ? 26.119 22.488 -19.449 1.00 76.94 714 PHE A CA 1
ATOM 5661 C C . PHE A 1 714 ? 24.948 21.565 -19.817 1.00 76.94 714 PHE A C 1
ATOM 5663 O O . PHE A 1 714 ? 24.228 21.835 -20.781 1.00 76.94 714 PHE A O 1
ATOM 5670 N N . LEU A 1 715 ? 24.702 20.524 -19.014 1.00 77.44 715 LEU A N 1
ATOM 5671 C CA . LEU A 1 715 ? 23.574 19.609 -19.205 1.00 77.44 715 LEU A CA 1
ATOM 5672 C C . LEU A 1 715 ? 22.228 20.340 -19.061 1.00 77.44 715 LEU A C 1
ATOM 5674 O O . LEU A 1 715 ? 21.317 20.077 -19.842 1.00 77.44 715 LEU A O 1
ATOM 5678 N N . ARG A 1 716 ? 22.118 21.328 -18.157 1.00 71.81 716 ARG A N 1
ATOM 5679 C CA . ARG A 1 716 ? 20.957 22.238 -18.053 1.00 71.81 716 ARG A CA 1
ATOM 5680 C C . ARG A 1 716 ? 20.808 23.151 -19.284 1.00 71.81 716 ARG A C 1
ATOM 5682 O O . ARG A 1 716 ? 19.695 23.374 -19.768 1.00 71.81 716 ARG A O 1
ATOM 5689 N N . THR A 1 717 ? 21.916 23.680 -19.812 1.00 75.25 717 THR A N 1
ATOM 5690 C CA . THR A 1 717 ? 21.941 24.554 -20.998 1.00 75.25 717 THR A CA 1
ATOM 5691 C C . THR A 1 717 ? 21.498 23.812 -22.254 1.00 75.25 717 THR A C 1
ATOM 5693 O O . THR A 1 717 ? 20.694 24.368 -22.997 1.00 75.25 717 THR A O 1
ATOM 5696 N N . LEU A 1 718 ? 21.919 22.561 -22.459 1.00 75.50 718 LEU A N 1
ATOM 5697 C CA . LEU A 1 718 ? 21.413 21.716 -23.546 1.00 75.50 718 LEU A CA 1
ATOM 5698 C C . LEU A 1 718 ? 19.988 21.227 -23.251 1.00 75.50 718 LEU A C 1
ATOM 5700 O O . LEU A 1 718 ? 19.049 21.600 -23.949 1.00 75.50 718 LEU A O 1
ATOM 5704 N N . GLY A 1 719 ? 19.785 20.527 -22.137 1.00 72.06 719 GLY A N 1
ATOM 5705 C CA . GLY A 1 719 ? 18.515 19.902 -21.768 1.00 72.06 719 GLY A CA 1
ATOM 5706 C C . GLY A 1 719 ? 18.266 18.562 -22.470 1.00 72.06 719 GLY A C 1
ATOM 5707 O O . GLY A 1 719 ? 19.090 18.069 -23.240 1.00 72.06 719 GLY A O 1
ATOM 5708 N N . LEU A 1 720 ? 17.110 17.964 -22.175 1.00 76.88 720 LEU A N 1
ATOM 5709 C CA . LEU A 1 720 ? 16.679 16.689 -22.750 1.00 76.88 720 LEU A CA 1
ATOM 5710 C C . LEU A 1 720 ? 16.604 16.772 -24.282 1.00 76.88 720 LEU A C 1
ATOM 5712 O O . LEU A 1 720 ? 16.083 17.742 -24.826 1.00 76.88 720 LEU A O 1
ATOM 5716 N N . GLY A 1 721 ? 17.129 15.759 -24.971 1.00 76.00 721 GLY A N 1
ATOM 5717 C CA . GLY A 1 721 ? 17.228 15.725 -26.430 1.00 76.00 721 GLY A CA 1
ATOM 5718 C C . GLY A 1 721 ? 18.387 16.538 -27.017 1.00 76.00 721 GLY A C 1
ATOM 5719 O O . GLY A 1 721 ? 18.670 16.384 -28.200 1.00 76.00 721 GLY A O 1
ATOM 5720 N N . GLY A 1 722 ? 19.092 17.355 -26.227 1.00 83.88 722 GLY A N 1
ATOM 5721 C CA . GLY A 1 722 ? 20.204 18.171 -26.714 1.00 83.88 722 GLY A CA 1
ATOM 5722 C C . GLY A 1 722 ? 21.386 17.339 -27.231 1.00 83.88 722 GLY A C 1
ATOM 5723 O O . GLY A 1 722 ? 21.781 16.352 -26.604 1.00 83.88 722 GLY A O 1
ATOM 5724 N N . SER A 1 723 ? 21.961 17.773 -28.356 1.00 87.81 723 SER A N 1
ATOM 5725 C CA . SER A 1 723 ? 23.107 17.143 -29.027 1.00 87.81 723 SER A CA 1
ATOM 5726 C C . SER A 1 723 ? 24.389 17.970 -28.873 1.00 87.81 723 SER A C 1
ATOM 5728 O O . SER A 1 723 ? 24.366 19.197 -28.948 1.00 87.81 723 SER A O 1
ATOM 5730 N N . PHE A 1 724 ? 25.528 17.299 -28.686 1.00 89.19 724 PHE A N 1
ATOM 5731 C CA . PHE A 1 724 ? 26.861 17.911 -28.575 1.00 89.19 724 PHE A CA 1
ATOM 5732 C C . PHE A 1 724 ? 27.959 16.928 -29.002 1.00 89.19 724 PHE A C 1
ATOM 5734 O O . PHE A 1 724 ? 27.704 15.735 -29.119 1.00 89.19 724 PHE A O 1
ATOM 5741 N N . VAL A 1 725 ? 29.196 17.380 -29.226 1.00 87.75 725 VAL A N 1
ATOM 5742 C CA . VAL A 1 725 ? 30.313 16.480 -29.570 1.00 87.75 725 VAL A CA 1
ATOM 5743 C C . VAL A 1 725 ? 31.073 16.037 -28.327 1.00 87.75 725 VAL A C 1
ATOM 5745 O O . VAL A 1 725 ? 31.693 16.850 -27.643 1.00 87.75 725 VAL A O 1
ATOM 5748 N N . MET A 1 726 ? 31.124 14.726 -28.096 1.00 88.38 726 MET A N 1
ATOM 5749 C CA . MET A 1 726 ? 32.096 14.096 -27.204 1.00 88.38 726 MET A CA 1
ATOM 5750 C C . MET A 1 726 ? 33.377 13.759 -27.974 1.00 88.38 726 MET A C 1
ATOM 5752 O O . MET A 1 726 ? 33.372 12.972 -28.923 1.00 88.38 726 MET A O 1
ATOM 5756 N N . THR A 1 727 ? 34.502 14.317 -27.530 1.00 86.38 727 THR A N 1
ATOM 5757 C CA . THR A 1 727 ? 35.852 13.956 -27.990 1.00 86.38 727 THR A CA 1
ATOM 5758 C C . THR A 1 727 ? 36.759 13.621 -26.797 1.00 86.38 727 THR A C 1
ATOM 5760 O O . THR A 1 727 ? 36.366 13.727 -25.636 1.00 86.38 727 THR A O 1
ATOM 5763 N N . SER A 1 728 ? 37.985 13.176 -27.067 1.00 84.56 728 SER A N 1
ATOM 5764 C CA . SER A 1 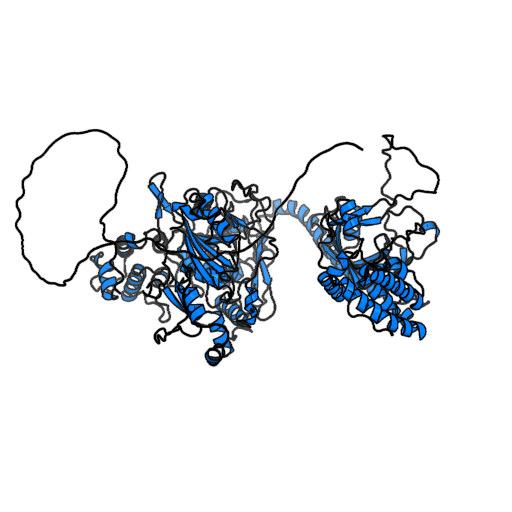728 ? 38.955 12.720 -26.062 1.00 84.56 728 SER A CA 1
ATOM 5765 C C . SER A 1 728 ? 40.352 13.289 -26.316 1.00 84.56 728 SER A C 1
ATOM 5767 O O . SER A 1 728 ? 40.610 13.906 -27.351 1.00 84.56 728 SER A O 1
ATOM 5769 N N . ILE A 1 729 ? 41.279 13.069 -25.383 1.00 79.00 729 ILE A N 1
ATOM 5770 C CA . ILE A 1 729 ? 42.686 13.458 -25.539 1.00 79.00 729 ILE A CA 1
ATOM 5771 C C . ILE A 1 729 ? 43.475 12.345 -26.247 1.00 79.00 729 ILE A C 1
ATOM 5773 O O . ILE A 1 729 ? 43.312 11.146 -25.999 1.00 79.00 729 ILE A O 1
ATOM 5777 N N . ASN A 1 730 ? 44.383 12.740 -27.137 1.00 78.88 730 ASN A N 1
ATOM 5778 C CA . ASN A 1 730 ? 45.451 11.885 -27.631 1.00 78.88 730 ASN A CA 1
ATOM 5779 C C . ASN A 1 730 ? 46.648 11.986 -26.672 1.00 78.88 730 ASN A C 1
ATOM 5781 O O . ASN A 1 730 ? 47.508 12.850 -26.829 1.00 78.88 730 ASN A O 1
ATOM 5785 N N . ASN A 1 731 ? 46.709 11.100 -25.672 1.00 71.25 731 ASN A N 1
ATOM 5786 C CA . ASN A 1 731 ? 47.693 11.160 -24.576 1.00 71.25 731 ASN A CA 1
ATOM 5787 C C . ASN A 1 731 ? 49.165 11.189 -25.041 1.00 71.25 731 ASN A C 1
ATOM 5789 O O . ASN A 1 731 ? 50.017 11.718 -24.332 1.00 71.25 731 ASN A O 1
ATOM 5793 N N . ARG A 1 732 ? 49.475 10.655 -26.234 1.00 72.31 732 ARG A N 1
ATOM 5794 C CA . ARG A 1 732 ? 50.830 10.698 -26.820 1.00 72.31 732 ARG A CA 1
ATOM 5795 C C . ARG A 1 732 ? 51.166 12.053 -27.440 1.00 72.31 732 ARG A C 1
ATOM 5797 O O . ARG A 1 732 ? 52.309 12.482 -27.370 1.00 72.31 732 ARG A O 1
ATOM 5804 N N . GLN A 1 733 ? 50.182 12.699 -28.063 1.00 70.25 733 GLN A N 1
ATOM 5805 C CA . GLN A 1 733 ? 50.333 14.000 -28.725 1.00 70.25 733 GLN A CA 1
ATOM 5806 C C . GLN A 1 733 ? 49.932 15.183 -27.826 1.00 70.25 733 GLN A C 1
ATOM 5808 O O . GLN A 1 733 ? 50.082 16.324 -28.248 1.00 70.25 733 GLN A O 1
ATOM 5813 N N . ARG A 1 734 ? 49.420 14.914 -26.612 1.00 69.56 734 ARG A N 1
ATOM 5814 C CA . ARG A 1 734 ? 48.966 15.900 -25.611 1.00 69.56 734 ARG A CA 1
ATOM 5815 C C . ARG A 1 734 ? 48.021 16.967 -26.191 1.00 69.56 734 ARG A C 1
ATOM 5817 O O . ARG A 1 734 ? 48.119 18.141 -25.864 1.00 69.56 734 ARG A O 1
ATOM 5824 N N . ARG A 1 735 ? 47.101 16.535 -27.057 1.00 72.19 735 ARG A N 1
ATOM 5825 C CA . ARG A 1 735 ? 46.103 17.386 -27.726 1.00 72.19 735 ARG A CA 1
ATOM 5826 C C . ARG A 1 735 ? 44.735 16.718 -27.771 1.00 72.19 735 ARG A C 1
ATOM 5828 O O . ARG A 1 735 ? 44.654 15.488 -27.738 1.00 72.19 735 ARG A O 1
ATOM 5835 N N . MET A 1 736 ? 43.682 17.518 -27.893 1.00 75.69 736 MET A N 1
ATOM 5836 C CA . MET A 1 736 ? 42.330 17.034 -28.189 1.00 75.69 736 MET A CA 1
ATOM 5837 C C . MET A 1 736 ? 42.292 16.356 -29.571 1.00 75.69 736 MET A C 1
ATOM 5839 O O . MET A 1 736 ? 42.941 16.816 -30.515 1.00 75.69 736 MET A O 1
ATOM 5843 N N . ARG A 1 737 ? 41.543 15.256 -29.690 1.00 83.25 737 ARG A N 1
ATOM 5844 C CA . ARG A 1 737 ? 41.298 14.559 -30.961 1.00 83.25 737 ARG A CA 1
ATOM 5845 C C . ARG A 1 737 ? 40.325 15.337 -31.834 1.00 83.25 737 ARG A C 1
ATOM 5847 O O . ARG A 1 737 ? 39.361 15.914 -31.329 1.00 83.25 737 ARG A O 1
ATOM 5854 N N . ARG A 1 738 ? 40.553 15.317 -33.151 1.00 82.38 738 ARG A N 1
ATOM 5855 C CA . ARG A 1 738 ? 39.635 15.953 -34.113 1.00 82.38 738 ARG A CA 1
ATOM 5856 C C . ARG A 1 738 ? 38.385 15.125 -34.356 1.00 82.38 738 ARG A C 1
ATOM 5858 O O . ARG A 1 738 ? 37.328 15.709 -34.553 1.00 82.38 738 ARG A O 1
ATOM 5865 N N . VAL A 1 739 ? 38.507 13.797 -34.358 1.00 88.25 739 VAL A N 1
ATOM 5866 C CA . VAL A 1 739 ? 37.361 12.907 -34.563 1.00 88.25 739 VAL A CA 1
ATOM 5867 C C . VAL A 1 739 ? 36.776 12.504 -33.214 1.00 88.25 739 VAL A C 1
ATOM 5869 O O . VAL A 1 739 ? 37.488 12.007 -32.338 1.00 88.25 739 VAL A O 1
ATOM 5872 N N . GLY A 1 740 ? 35.475 12.724 -33.071 1.00 90.62 740 GLY A N 1
ATOM 5873 C CA . GLY A 1 740 ? 34.667 12.378 -31.911 1.00 90.62 740 GLY A CA 1
ATOM 5874 C C . GLY A 1 740 ? 33.322 11.798 -32.342 1.00 90.62 740 GLY A C 1
ATOM 5875 O O . GLY A 1 740 ? 33.164 11.298 -33.460 1.00 90.62 740 GLY A O 1
ATOM 5876 N N . VAL A 1 741 ? 32.343 11.874 -31.449 1.00 92.62 741 VAL A N 1
ATOM 5877 C CA . VAL A 1 741 ? 30.980 11.373 -31.655 1.00 92.62 741 VAL A CA 1
ATOM 5878 C C . VAL A 1 741 ? 29.991 12.442 -31.214 1.00 92.62 741 VAL A C 1
ATOM 5880 O O . VAL A 1 741 ? 30.145 13.004 -30.130 1.00 92.62 741 VAL A O 1
ATOM 5883 N N . VAL A 1 742 ? 28.978 12.718 -32.038 1.00 91.88 742 VAL A N 1
ATOM 5884 C CA . VAL A 1 742 ? 27.809 13.472 -31.580 1.00 91.88 742 VAL A CA 1
ATOM 5885 C C . VAL A 1 742 ? 27.067 12.594 -30.587 1.00 91.88 742 VAL A C 1
ATOM 5887 O O . VAL A 1 742 ? 26.750 11.444 -30.884 1.00 91.88 742 VAL A O 1
ATOM 5890 N N . ALA A 1 743 ? 26.834 13.127 -29.400 1.00 91.00 743 ALA A N 1
ATOM 5891 C CA . ALA A 1 743 ? 26.159 12.470 -28.306 1.00 91.00 743 ALA A CA 1
ATOM 5892 C C . ALA A 1 743 ? 24.876 13.236 -27.967 1.00 91.00 743 ALA A C 1
ATOM 5894 O O . ALA A 1 743 ? 24.882 14.468 -27.924 1.00 91.00 743 ALA A O 1
ATOM 5895 N N . LYS A 1 744 ? 23.788 12.497 -27.745 1.00 89.88 744 LYS A N 1
ATOM 5896 C CA . LYS A 1 744 ? 22.452 13.024 -27.449 1.00 89.88 744 LYS A CA 1
ATOM 5897 C C . LYS A 1 744 ? 22.067 12.702 -26.007 1.00 89.88 744 LYS A C 1
ATOM 5899 O O . LYS A 1 744 ? 22.369 11.615 -25.510 1.00 89.88 744 LYS A O 1
ATOM 5904 N N . ILE A 1 745 ? 21.416 13.646 -25.335 1.00 87.88 745 ILE A N 1
ATOM 5905 C CA . ILE A 1 745 ? 20.927 13.490 -23.959 1.00 87.88 745 ILE A CA 1
ATOM 5906 C C . ILE A 1 745 ? 19.572 12.762 -23.990 1.00 87.88 745 ILE A C 1
ATOM 5908 O O . ILE A 1 745 ? 18.558 13.355 -24.356 1.00 87.88 745 ILE A O 1
ATOM 5912 N N . GLU A 1 746 ? 19.549 11.482 -23.610 1.00 80.50 746 GLU A N 1
ATOM 5913 C CA . GLU A 1 746 ? 18.326 10.662 -23.492 1.00 80.50 746 GLU A CA 1
ATOM 5914 C C . GLU A 1 746 ? 17.617 10.829 -22.144 1.00 80.50 746 GLU A C 1
ATOM 5916 O O . GLU A 1 746 ? 16.409 10.628 -22.055 1.00 80.50 746 GLU A O 1
ATOM 5921 N N . LEU A 1 747 ? 18.360 11.172 -21.090 1.00 73.56 747 LEU A N 1
ATOM 5922 C CA . LEU A 1 747 ? 17.819 11.483 -19.769 1.00 73.56 747 LEU A CA 1
ATOM 5923 C C . LEU A 1 747 ? 18.689 12.558 -19.127 1.00 73.56 747 LEU A C 1
ATOM 5925 O O . LEU A 1 747 ? 19.916 12.488 -19.200 1.00 73.56 747 LEU A O 1
ATOM 5929 N N . VAL A 1 748 ? 18.054 13.536 -18.491 1.00 71.00 748 VAL A N 1
ATOM 5930 C CA . VAL A 1 748 ? 18.711 14.515 -17.625 1.00 71.00 748 VAL A CA 1
ATOM 5931 C C . VAL A 1 748 ? 17.726 14.902 -16.529 1.00 71.00 748 VAL A C 1
ATOM 5933 O O . VAL A 1 748 ? 16.718 15.554 -16.788 1.00 71.00 748 VAL A O 1
ATOM 5936 N N . ASP A 1 749 ? 18.000 14.423 -15.324 1.00 64.62 749 ASP A N 1
ATOM 5937 C CA . ASP A 1 749 ? 17.223 14.685 -14.120 1.00 64.62 749 ASP A CA 1
ATOM 5938 C C . ASP A 1 749 ? 17.957 15.734 -13.279 1.00 64.62 749 ASP A C 1
ATOM 5940 O O . ASP A 1 749 ? 19.169 15.633 -13.051 1.00 64.62 749 ASP A O 1
ATOM 5944 N N . VAL A 1 750 ? 17.236 16.789 -12.911 1.00 54.78 750 VAL A N 1
ATOM 5945 C CA . VAL A 1 750 ? 17.781 18.034 -12.364 1.00 54.78 750 VAL A CA 1
ATOM 5946 C C . VAL A 1 750 ? 16.857 18.514 -11.258 1.00 54.78 750 VAL A C 1
ATOM 5948 O O . VAL A 1 750 ? 15.676 18.741 -11.523 1.00 54.78 750 VAL A O 1
ATOM 5951 N N . ASP A 1 751 ? 17.412 18.737 -10.061 1.00 43.03 751 ASP A N 1
ATOM 5952 C CA . ASP A 1 751 ? 16.703 19.300 -8.904 1.00 43.03 751 ASP A CA 1
ATOM 5953 C C . ASP A 1 751 ? 15.792 20.468 -9.341 1.00 43.03 751 ASP A C 1
ATOM 5955 O O . ASP A 1 751 ? 16.271 21.512 -9.803 1.00 43.03 751 ASP A O 1
ATOM 5959 N N . ALA A 1 752 ? 14.470 20.284 -9.227 1.00 36.22 752 ALA A N 1
ATOM 5960 C CA . ALA A 1 752 ? 13.444 21.061 -9.940 1.00 36.22 752 ALA A CA 1
ATOM 5961 C C . ALA A 1 752 ? 13.194 22.488 -9.387 1.00 36.22 752 ALA A C 1
ATOM 5963 O O . ALA A 1 752 ? 12.071 22.985 -9.402 1.00 36.22 752 ALA A O 1
ATOM 5964 N N . ASN A 1 753 ? 14.240 23.140 -8.874 1.00 38.00 753 ASN A N 1
ATOM 5965 C CA . ASN A 1 753 ? 14.178 24.324 -8.011 1.00 38.00 753 ASN A CA 1
ATOM 5966 C C . ASN A 1 753 ? 15.226 25.407 -8.374 1.00 38.00 753 ASN A C 1
ATOM 5968 O O . ASN A 1 753 ? 15.672 26.154 -7.505 1.00 38.00 753 ASN A O 1
ATOM 5972 N N . SER A 1 754 ? 15.660 25.497 -9.643 1.00 35.41 754 SER A N 1
ATOM 5973 C CA . SER A 1 754 ? 16.613 26.531 -10.102 1.00 35.41 754 SER A CA 1
ATOM 5974 C C . SER A 1 754 ? 16.096 27.351 -11.293 1.00 35.41 754 SER A C 1
ATOM 5976 O O . SER A 1 754 ? 16.038 26.871 -12.426 1.00 35.41 754 SER A O 1
ATOM 5978 N N . ASP A 1 755 ? 15.771 28.627 -11.048 1.00 39.66 755 ASP A N 1
ATOM 5979 C CA . ASP A 1 755 ? 15.392 29.582 -12.097 1.00 39.66 755 ASP A CA 1
ATOM 5980 C C . ASP A 1 755 ? 16.496 29.738 -13.149 1.00 39.66 755 ASP A C 1
ATOM 5982 O O . ASP A 1 755 ? 17.692 29.736 -12.829 1.00 39.66 755 ASP A O 1
ATOM 5986 N N . SER A 1 756 ? 16.109 30.002 -14.400 1.00 38.22 756 SER A N 1
ATOM 5987 C CA . SER A 1 756 ? 17.051 30.304 -15.487 1.00 38.22 756 SER A CA 1
ATOM 5988 C C . SER A 1 756 ? 17.855 31.591 -15.263 1.00 38.22 756 SER A C 1
ATOM 5990 O O . SER A 1 756 ? 18.955 31.710 -15.795 1.00 38.22 756 SER A O 1
ATOM 5992 N N . ASN A 1 757 ? 17.331 32.524 -14.458 1.00 40.09 757 ASN A N 1
ATOM 5993 C CA . ASN A 1 757 ? 18.024 33.748 -14.037 1.00 40.09 757 ASN A CA 1
ATOM 5994 C C . ASN A 1 757 ? 18.733 33.613 -12.677 1.00 40.09 757 ASN A C 1
ATOM 5996 O O . ASN A 1 757 ? 19.453 34.528 -12.280 1.00 40.09 757 ASN A O 1
ATOM 6000 N N . SER A 1 758 ? 18.565 32.495 -11.959 1.00 42.72 758 SER A N 1
ATOM 6001 C CA . SER A 1 758 ? 19.355 32.246 -10.753 1.00 42.72 758 SER A CA 1
ATOM 6002 C C . SER A 1 758 ? 20.776 31.825 -11.134 1.00 42.72 758 SER A C 1
ATOM 6004 O O . SER A 1 758 ? 20.994 30.987 -12.012 1.00 42.72 758 SER A O 1
ATOM 6006 N N . SER A 1 759 ? 21.765 32.370 -10.427 1.00 39.31 759 SER A N 1
ATOM 6007 C CA . SER A 1 759 ? 23.161 31.927 -10.510 1.00 39.31 759 SER A CA 1
ATOM 6008 C C . SER A 1 759 ? 23.412 30.605 -9.768 1.00 39.31 759 SER A C 1
ATOM 6010 O O . SER A 1 759 ? 24.565 30.229 -9.560 1.00 39.31 759 SER A O 1
ATOM 6012 N N . PHE A 1 760 ? 22.356 29.927 -9.309 1.00 42.75 760 PHE A N 1
ATOM 6013 C CA . PHE A 1 760 ? 22.452 28.722 -8.499 1.00 42.75 760 PHE A CA 1
ATOM 6014 C C . PHE A 1 760 ? 22.504 27.494 -9.408 1.00 42.75 760 PHE A C 1
ATOM 6016 O O . PHE A 1 760 ? 21.574 27.218 -10.165 1.00 42.75 760 PHE A O 1
ATOM 6023 N N . CYS A 1 761 ? 23.621 26.771 -9.363 1.00 46.72 761 CYS A N 1
ATOM 6024 C CA . CYS A 1 761 ? 23.781 25.535 -10.117 1.00 46.72 761 CYS A CA 1
ATOM 6025 C C . CYS A 1 761 ? 23.222 24.359 -9.294 1.00 46.72 761 CYS A C 1
ATOM 6027 O O . CYS A 1 761 ? 23.506 24.309 -8.094 1.00 46.72 761 CYS A O 1
ATOM 6029 N N . PRO A 1 762 ? 22.444 23.430 -9.886 1.00 49.62 762 PRO A N 1
ATOM 6030 C CA . PRO A 1 762 ? 21.929 22.263 -9.174 1.00 49.62 762 PRO A CA 1
ATOM 6031 C C . PRO A 1 762 ? 23.057 21.423 -8.564 1.00 49.62 762 PRO A C 1
ATOM 6033 O O . PRO A 1 762 ? 24.105 21.195 -9.177 1.00 49.62 762 PRO A O 1
ATOM 6036 N N . THR A 1 763 ? 22.819 20.972 -7.333 1.00 53.78 763 THR A N 1
ATOM 6037 C CA . THR A 1 763 ? 23.773 20.256 -6.476 1.00 53.78 763 THR A CA 1
ATOM 6038 C C . THR A 1 763 ? 24.167 18.883 -7.011 1.00 53.78 763 THR A C 1
ATOM 6040 O O . THR A 1 763 ? 25.283 18.426 -6.761 1.00 53.78 763 THR A O 1
ATOM 6043 N N . SER A 1 764 ? 23.272 18.245 -7.763 1.00 59.47 764 SER A N 1
ATOM 6044 C CA . SER A 1 764 ? 23.523 17.018 -8.511 1.00 59.47 764 SER A CA 1
ATOM 6045 C C . SER A 1 764 ? 22.713 17.025 -9.810 1.00 59.47 764 SER A C 1
ATOM 6047 O O . SER A 1 764 ? 21.670 17.671 -9.897 1.00 59.47 764 SER A O 1
ATOM 6049 N N . VAL A 1 765 ? 23.188 16.300 -10.821 1.00 70.56 765 VAL A N 1
ATOM 6050 C CA . VAL A 1 765 ? 22.446 15.983 -12.050 1.00 70.56 765 VAL A CA 1
ATOM 6051 C C . VAL A 1 765 ? 22.698 14.521 -12.405 1.00 70.56 765 VAL A C 1
ATOM 6053 O O . VAL A 1 765 ? 23.854 14.111 -12.542 1.00 70.56 765 VAL A O 1
ATOM 6056 N N . THR A 1 766 ? 21.628 13.751 -12.599 1.00 76.69 766 THR A N 1
ATOM 6057 C CA . THR A 1 766 ? 21.673 12.357 -13.080 1.00 76.69 766 THR A CA 1
ATOM 6058 C C . THR A 1 766 ? 21.338 12.335 -14.568 1.00 76.69 766 THR A C 1
ATOM 6060 O O . THR A 1 766 ? 20.437 13.046 -15.004 1.00 76.69 766 THR A O 1
ATOM 6063 N N . PHE A 1 767 ? 22.052 11.557 -15.386 1.00 83.50 767 PHE A N 1
ATOM 6064 C CA . PHE A 1 767 ? 21.883 11.612 -16.843 1.00 83.50 767 PHE A CA 1
ATOM 6065 C C . PHE A 1 767 ? 22.119 10.278 -17.570 1.00 83.50 767 PHE A C 1
ATOM 6067 O O . PHE A 1 767 ? 22.807 9.378 -17.085 1.00 83.50 767 PHE A O 1
ATOM 6074 N N . CYS A 1 768 ? 21.588 10.199 -18.793 1.00 85.94 768 CYS A N 1
ATOM 6075 C CA . CYS A 1 768 ? 21.931 9.214 -19.818 1.00 85.94 768 CYS A CA 1
ATOM 6076 C C . CYS A 1 768 ? 22.305 9.955 -21.110 1.00 85.94 768 CYS A C 1
ATOM 6078 O O . CYS A 1 768 ? 21.498 10.705 -21.662 1.00 85.94 768 CYS A O 1
ATOM 6080 N N . ILE A 1 769 ? 23.530 9.746 -21.586 1.00 89.00 769 ILE A N 1
ATOM 6081 C CA . ILE A 1 769 ? 24.085 10.305 -22.824 1.00 89.00 769 ILE A CA 1
ATOM 6082 C C . ILE A 1 769 ? 24.386 9.144 -23.774 1.00 89.00 769 ILE A C 1
ATOM 6084 O O . ILE A 1 769 ? 24.973 8.147 -23.355 1.00 89.00 769 ILE A O 1
ATOM 6088 N N . VAL A 1 770 ? 24.027 9.258 -25.053 1.00 90.62 770 VAL A N 1
ATOM 6089 C CA . VAL A 1 770 ? 24.218 8.180 -26.041 1.00 90.62 770 VAL A CA 1
ATOM 6090 C C . VAL A 1 770 ? 24.888 8.701 -27.300 1.00 90.62 770 VAL A C 1
ATOM 6092 O O . VAL A 1 770 ? 24.481 9.725 -27.843 1.00 90.62 770 VAL A O 1
ATOM 6095 N N . GLY A 1 771 ? 25.918 7.999 -27.775 1.00 90.94 771 GLY A N 1
ATOM 6096 C CA . GLY A 1 771 ? 26.590 8.335 -29.028 1.00 90.94 771 GLY A CA 1
ATOM 6097 C C . GLY A 1 771 ? 25.717 7.994 -30.236 1.00 90.94 771 GLY A C 1
ATOM 6098 O O . GLY A 1 771 ? 25.254 6.863 -30.344 1.00 90.94 771 GLY A O 1
ATOM 6099 N N . THR A 1 772 ? 25.517 8.934 -31.162 1.00 89.31 772 THR A N 1
ATOM 6100 C CA . THR A 1 772 ? 24.625 8.762 -32.324 1.00 89.31 772 THR A CA 1
ATOM 6101 C C . THR A 1 772 ? 25.382 8.643 -33.648 1.00 89.31 772 THR A C 1
ATOM 6103 O O . THR A 1 772 ? 25.181 7.679 -34.380 1.00 89.31 772 THR A O 1
ATOM 6106 N N . ARG A 1 773 ? 26.276 9.589 -33.970 1.00 89.25 773 ARG A N 1
ATOM 6107 C CA . ARG A 1 773 ? 27.042 9.619 -35.235 1.00 89.25 773 ARG A CA 1
ATOM 6108 C C . ARG A 1 773 ? 28.493 10.039 -35.017 1.00 89.25 773 ARG A C 1
ATOM 6110 O O . ARG A 1 773 ? 28.779 10.883 -34.169 1.00 89.25 773 ARG A O 1
ATOM 6117 N N . ARG A 1 774 ? 29.424 9.484 -35.799 1.00 92.75 774 ARG A N 1
ATOM 6118 C CA . ARG A 1 774 ? 30.835 9.903 -35.794 1.00 92.75 774 ARG A CA 1
ATOM 6119 C C . ARG A 1 774 ? 30.996 11.267 -36.480 1.00 92.75 774 ARG A C 1
ATOM 6121 O O . ARG A 1 774 ? 30.249 11.596 -37.398 1.00 92.75 774 ARG A O 1
ATOM 6128 N N . CYS A 1 775 ? 31.942 12.088 -36.025 1.00 91.19 775 CYS A N 1
ATOM 6129 C CA . CYS A 1 775 ? 32.087 13.464 -36.513 1.00 91.19 775 CYS A CA 1
ATOM 6130 C C . CYS A 1 775 ? 33.515 14.029 -36.379 1.00 91.19 775 CYS A C 1
ATOM 6132 O O . CYS A 1 775 ? 34.291 13.569 -35.546 1.00 91.19 775 CYS A O 1
ATOM 6134 N N . GLU A 1 776 ? 33.859 15.035 -37.187 1.00 89.12 776 GLU A N 1
ATOM 6135 C CA . GLU A 1 776 ? 35.159 15.721 -37.216 1.00 89.12 776 GLU A CA 1
ATOM 6136 C C . GLU A 1 776 ? 35.023 17.216 -36.877 1.00 89.12 776 GLU A C 1
ATOM 6138 O O . GLU A 1 776 ? 34.261 17.944 -37.511 1.00 89.12 776 GLU A O 1
ATOM 6143 N N . ILE A 1 777 ? 35.823 17.693 -35.921 1.00 85.44 777 ILE A N 1
ATOM 6144 C CA . ILE A 1 777 ? 35.886 19.094 -35.482 1.00 85.44 777 ILE A CA 1
ATOM 6145 C C . ILE A 1 777 ? 36.788 19.912 -36.428 1.00 85.44 777 ILE A C 1
ATOM 6147 O O . ILE A 1 777 ? 38.010 19.706 -36.509 1.00 85.44 777 ILE A O 1
ATOM 6151 N N . LEU A 1 778 ? 36.188 20.880 -37.128 1.00 79.50 778 LEU A N 1
ATOM 6152 C CA . LEU A 1 778 ? 36.830 21.704 -38.154 1.00 79.50 778 LEU A CA 1
ATOM 6153 C C . LEU A 1 778 ? 37.421 22.990 -37.551 1.00 79.50 778 LEU A C 1
ATOM 6155 O O . LEU A 1 778 ? 36.716 23.808 -36.965 1.00 79.50 778 LEU A O 1
ATOM 6159 N N . GLY A 1 779 ? 38.719 23.232 -37.759 1.00 71.19 779 GLY A N 1
ATOM 6160 C CA . GLY A 1 779 ? 39.367 24.467 -37.294 1.00 71.19 779 GLY A CA 1
ATOM 6161 C C . GLY A 1 779 ? 40.900 24.448 -37.360 1.00 71.19 779 GLY A C 1
ATOM 6162 O O . GLY A 1 779 ? 41.480 23.387 -37.614 1.00 71.19 779 GLY A O 1
ATOM 6163 N N . PRO A 1 780 ? 41.579 25.591 -37.133 1.00 59.31 780 PRO A N 1
ATOM 6164 C CA . PRO A 1 780 ? 43.041 25.693 -37.184 1.00 59.31 780 PRO A CA 1
ATOM 6165 C C . PRO A 1 780 ? 43.722 24.805 -36.136 1.00 59.31 780 PRO A C 1
ATOM 6167 O O . PRO A 1 780 ? 43.313 24.782 -34.978 1.00 59.31 780 PRO A O 1
ATOM 6170 N N . GLU A 1 781 ? 44.789 24.097 -36.517 1.00 55.00 781 GLU A N 1
ATOM 6171 C CA . GLU A 1 781 ? 45.439 23.097 -35.648 1.00 55.00 781 GLU A CA 1
ATOM 6172 C C . GLU A 1 781 ? 46.098 23.696 -34.390 1.00 55.00 781 GLU A C 1
ATOM 6174 O O . GLU A 1 781 ? 46.283 23.006 -33.390 1.00 55.00 781 GLU A O 1
ATOM 6179 N N . GLU A 1 782 ? 46.399 24.994 -34.394 1.00 51.88 782 GLU A N 1
ATOM 6180 C CA . GLU A 1 782 ? 46.984 25.685 -33.240 1.00 51.88 782 GLU A CA 1
ATOM 6181 C C . GLU A 1 782 ? 45.982 25.949 -32.110 1.00 51.88 782 GLU A C 1
ATOM 6183 O O . GLU A 1 782 ? 46.381 25.972 -30.949 1.00 51.88 782 GLU A O 1
ATOM 6188 N N . ARG A 1 783 ? 44.679 26.056 -32.415 1.00 50.81 783 ARG A N 1
ATOM 6189 C CA . ARG A 1 783 ? 43.628 26.246 -31.396 1.00 50.81 783 ARG A CA 1
ATOM 6190 C C . ARG A 1 783 ? 43.305 24.975 -30.600 1.00 50.81 783 ARG A C 1
ATOM 6192 O O . ARG A 1 783 ? 42.627 25.060 -29.589 1.00 50.81 783 ARG A O 1
ATOM 6199 N N . MET A 1 784 ? 43.834 23.817 -31.005 1.00 53.47 784 MET A N 1
ATOM 6200 C CA . MET A 1 784 ? 43.655 22.525 -30.318 1.00 53.47 784 MET A CA 1
ATOM 6201 C C . MET A 1 784 ? 44.738 22.252 -29.246 1.00 53.47 784 MET A C 1
ATOM 6203 O O . MET A 1 784 ? 44.907 21.105 -28.825 1.00 53.47 784 MET A O 1
ATOM 6207 N N . LYS A 1 785 ? 45.522 23.278 -28.865 1.00 48.75 785 LYS A N 1
ATOM 6208 C CA . LYS A 1 785 ? 46.712 23.182 -27.990 1.00 48.75 785 LYS A CA 1
ATOM 6209 C C . LYS A 1 785 ? 46.593 23.920 -26.647 1.00 48.75 785 LYS A C 1
ATOM 6211 O O . LYS A 1 785 ? 47.479 23.765 -25.809 1.00 48.75 785 LYS A O 1
ATOM 6216 N N . THR A 1 786 ? 45.565 24.743 -26.438 1.00 47.31 786 THR A N 1
ATOM 6217 C CA . THR A 1 786 ? 45.289 25.364 -25.129 1.00 47.31 786 THR A CA 1
ATOM 6218 C C . THR A 1 786 ? 44.986 24.288 -24.079 1.00 47.31 786 THR A C 1
ATOM 6220 O O . THR A 1 786 ? 44.630 23.160 -24.424 1.00 47.31 786 THR A O 1
ATOM 6223 N N . ARG A 1 787 ? 45.187 24.588 -22.788 1.00 47.22 787 ARG A N 1
ATOM 6224 C CA . ARG A 1 787 ? 45.114 23.587 -21.705 1.00 47.22 787 ARG A CA 1
ATOM 6225 C C . ARG A 1 787 ? 43.667 23.188 -21.387 1.00 47.22 787 ARG A C 1
ATOM 6227 O O . ARG A 1 787 ? 43.081 23.663 -20.420 1.00 47.22 787 ARG A O 1
ATOM 6234 N N . ILE A 1 788 ? 43.106 22.285 -22.186 1.00 51.75 788 ILE A N 1
ATOM 6235 C CA . ILE A 1 788 ? 41.754 21.754 -21.974 1.00 51.75 788 ILE A CA 1
ATOM 6236 C C . ILE A 1 788 ? 41.785 20.755 -20.808 1.00 51.75 788 ILE A C 1
ATOM 6238 O O . ILE A 1 788 ? 42.389 19.685 -20.916 1.00 51.75 788 ILE A O 1
ATOM 6242 N N . GLY A 1 789 ? 41.148 21.108 -19.688 1.00 54.22 789 GLY A N 1
ATOM 6243 C CA . GLY A 1 789 ? 40.821 20.146 -18.632 1.00 54.22 789 GLY A CA 1
ATOM 6244 C C . GLY A 1 789 ? 39.762 19.144 -19.104 1.00 54.22 789 GLY A C 1
ATOM 6245 O O . GLY A 1 789 ? 39.184 19.284 -20.185 1.00 54.22 789 GLY A O 1
ATOM 6246 N N . ARG A 1 790 ? 39.526 18.090 -18.324 1.00 69.62 790 ARG A N 1
ATOM 6247 C CA . ARG A 1 790 ? 38.727 16.949 -18.783 1.00 69.62 790 ARG A CA 1
ATOM 6248 C C . ARG A 1 790 ? 37.802 16.445 -17.692 1.00 69.62 790 ARG A C 1
ATOM 6250 O O . ARG A 1 790 ? 38.255 16.207 -16.572 1.00 69.62 790 ARG A O 1
ATOM 6257 N N . TRP A 1 791 ? 36.537 16.208 -18.028 1.00 72.81 791 TRP A N 1
ATOM 6258 C CA . TRP A 1 791 ? 35.656 15.459 -17.135 1.00 72.81 791 TRP A CA 1
ATOM 6259 C C . TRP A 1 791 ? 36.078 13.994 -17.126 1.00 72.81 791 TRP A C 1
ATOM 6261 O O . TRP A 1 791 ? 36.243 13.358 -18.171 1.00 72.81 791 TRP A O 1
ATOM 6271 N N . ARG A 1 792 ? 36.320 13.487 -15.920 1.00 68.44 792 ARG A N 1
ATOM 6272 C CA . ARG A 1 792 ? 36.822 12.143 -15.653 1.00 68.44 792 ARG A CA 1
ATOM 6273 C C . ARG A 1 792 ? 35.862 11.437 -14.705 1.00 68.44 792 ARG A C 1
ATOM 6275 O O . ARG A 1 792 ? 35.336 12.042 -13.771 1.00 68.44 792 ARG A O 1
ATOM 6282 N N . ARG A 1 793 ? 35.678 10.142 -14.937 1.00 68.12 793 ARG A N 1
ATOM 6283 C CA . ARG A 1 793 ? 34.950 9.239 -14.043 1.00 68.12 793 ARG A CA 1
ATOM 6284 C C . ARG A 1 793 ? 35.760 9.071 -12.763 1.00 68.12 793 ARG A C 1
ATOM 6286 O O . ARG A 1 793 ? 36.924 8.666 -12.839 1.00 68.12 793 ARG A O 1
ATOM 6293 N N . SER A 1 794 ? 35.167 9.332 -11.604 1.00 59.84 794 SER A N 1
ATOM 6294 C CA . SER A 1 794 ? 35.614 8.695 -10.371 1.00 59.84 794 SER A CA 1
ATOM 6295 C C . SER A 1 794 ? 34.850 7.391 -10.205 1.00 59.84 794 SER A C 1
ATOM 6297 O O . SER A 1 794 ? 33.629 7.355 -10.327 1.00 59.84 794 SER A O 1
ATOM 6299 N N . TYR A 1 795 ? 35.580 6.328 -9.896 1.00 56.72 795 TYR A N 1
ATOM 6300 C CA . TYR A 1 795 ? 34.992 5.112 -9.356 1.00 56.72 795 TYR A CA 1
ATOM 6301 C C . TYR A 1 795 ? 35.079 5.190 -7.832 1.00 56.72 795 TYR A C 1
ATOM 6303 O O . TYR A 1 795 ? 36.044 5.748 -7.299 1.00 56.72 795 TYR A O 1
ATOM 6311 N N . ASP A 1 796 ? 34.080 4.669 -7.131 1.00 52.84 796 ASP A N 1
ATOM 6312 C CA . ASP A 1 796 ? 34.176 4.451 -5.685 1.00 52.84 796 ASP A CA 1
ATOM 6313 C C . ASP A 1 796 ? 35.197 3.334 -5.355 1.00 52.84 796 ASP A C 1
ATOM 6315 O O . ASP A 1 796 ? 35.815 2.742 -6.262 1.00 52.84 796 ASP A O 1
ATOM 6319 N N . PRO A 1 797 ? 35.448 3.057 -4.058 1.00 43.19 797 PRO A N 1
ATOM 6320 C CA . PRO A 1 797 ? 36.269 1.924 -3.661 1.00 43.19 797 PRO A CA 1
ATOM 6321 C C . PRO A 1 797 ? 35.806 0.611 -4.313 1.00 43.19 797 PRO A C 1
ATOM 6323 O O . PRO A 1 797 ? 36.636 -0.093 -4.895 1.00 43.19 797 PRO A O 1
ATOM 6326 N N . ASP A 1 798 ? 34.509 0.317 -4.278 1.00 43.94 798 ASP A N 1
ATOM 6327 C CA . ASP A 1 798 ? 33.915 -0.960 -4.695 1.00 43.94 798 ASP A CA 1
ATOM 6328 C C . ASP A 1 798 ? 33.893 -1.182 -6.217 1.00 43.94 798 ASP A C 1
ATOM 6330 O O . ASP A 1 798 ? 33.746 -2.314 -6.680 1.00 43.94 798 ASP A O 1
ATOM 6334 N N . GLY A 1 799 ? 34.163 -0.137 -7.000 1.00 44.41 799 GLY A N 1
ATOM 6335 C CA . GLY A 1 799 ? 34.385 -0.208 -8.443 1.00 44.41 799 GLY A CA 1
ATOM 6336 C C . GLY A 1 799 ? 33.198 0.218 -9.295 1.00 44.41 799 GLY A C 1
ATOM 6337 O O . GLY A 1 799 ? 33.299 0.122 -10.520 1.00 44.41 799 GLY A O 1
ATOM 6338 N N . GLU A 1 800 ? 32.127 0.721 -8.687 1.00 51.88 800 GLU A N 1
ATOM 6339 C CA . GLU A 1 800 ? 31.017 1.340 -9.406 1.00 51.88 800 GLU A CA 1
ATOM 6340 C C . GLU A 1 800 ? 31.388 2.789 -9.793 1.00 51.88 800 GLU A C 1
ATOM 6342 O O . GLU A 1 800 ? 32.308 3.401 -9.234 1.00 51.88 800 GLU A O 1
ATOM 6347 N N . GLU A 1 801 ? 30.761 3.326 -10.844 1.00 54.53 801 GLU A N 1
ATOM 6348 C CA . GLU A 1 801 ? 31.041 4.688 -11.321 1.00 54.53 801 GLU A CA 1
ATOM 6349 C C . GLU A 1 801 ? 30.296 5.693 -10.442 1.00 54.53 801 GLU A C 1
ATOM 6351 O O . GLU A 1 801 ? 29.093 5.893 -10.582 1.00 54.53 801 GLU A O 1
ATOM 6356 N N . SER A 1 802 ? 31.019 6.303 -9.505 1.00 50.34 802 SER A N 1
ATOM 6357 C CA . SER A 1 802 ? 30.411 7.018 -8.388 1.00 50.34 802 SER A CA 1
ATOM 6358 C C . SER A 1 802 ? 29.998 8.442 -8.732 1.00 50.34 802 SER A C 1
ATOM 6360 O O . SER A 1 802 ? 28.923 8.877 -8.324 1.00 50.34 802 SER A O 1
ATOM 6362 N N . ARG A 1 803 ? 30.849 9.183 -9.459 1.00 62.31 803 ARG A N 1
ATOM 6363 C CA . ARG A 1 803 ? 30.599 10.558 -9.934 1.00 62.31 803 ARG A CA 1
ATOM 6364 C C . ARG A 1 803 ? 31.421 10.859 -11.187 1.00 62.31 803 ARG A C 1
ATOM 6366 O O . ARG A 1 803 ? 32.511 10.323 -11.379 1.00 62.31 803 ARG A O 1
ATOM 6373 N N . LEU A 1 804 ? 30.944 11.797 -11.997 1.00 64.75 804 LEU A N 1
ATOM 6374 C CA . LEU A 1 804 ? 31.765 12.518 -12.971 1.00 64.75 804 LEU A CA 1
ATOM 6375 C C . LEU A 1 804 ? 32.182 13.877 -12.394 1.00 64.75 804 LEU A C 1
ATOM 6377 O O . LEU A 1 804 ? 31.366 14.587 -11.809 1.00 64.75 804 LEU A O 1
ATOM 6381 N N . GLY A 1 805 ? 33.464 14.222 -12.540 1.00 56.12 805 GLY A N 1
ATOM 6382 C CA . GLY A 1 805 ? 34.044 15.455 -12.000 1.00 56.12 805 GLY A CA 1
ATOM 6383 C C . GLY A 1 805 ? 35.131 16.044 -12.898 1.00 56.12 805 GLY A C 1
ATOM 6384 O O . GLY A 1 805 ? 35.749 15.338 -13.701 1.00 56.12 805 GLY A O 1
ATOM 6385 N N . TRP A 1 806 ? 35.353 17.353 -12.780 1.00 55.62 806 TRP A N 1
ATOM 6386 C CA . TRP A 1 806 ? 36.379 18.072 -13.534 1.00 55.62 806 TRP A CA 1
ATOM 6387 C C . TRP A 1 806 ? 37.796 17.747 -13.045 1.00 55.62 806 TRP A C 1
ATOM 6389 O O . TRP A 1 806 ? 38.099 17.831 -11.855 1.00 55.62 806 TRP A O 1
ATOM 6399 N N . GLY A 1 807 ? 38.687 17.407 -13.979 1.00 53.28 807 GLY A N 1
ATOM 6400 C CA . GLY A 1 807 ? 40.110 17.206 -13.728 1.00 53.28 807 GLY A CA 1
ATOM 6401 C C . GLY A 1 807 ? 40.975 18.219 -14.475 1.00 53.28 807 GLY A C 1
ATOM 6402 O O . GLY A 1 807 ? 40.940 18.294 -15.705 1.00 53.28 807 GLY A O 1
ATOM 6403 N N . LEU A 1 808 ? 41.821 18.942 -13.735 1.00 46.00 808 LEU A N 1
ATOM 6404 C CA . LEU A 1 808 ? 42.934 19.706 -14.301 1.00 46.00 808 LEU A CA 1
ATOM 6405 C C . LEU A 1 808 ? 43.973 18.740 -14.891 1.00 46.00 808 LEU A C 1
ATOM 6407 O O . LEU A 1 808 ? 44.688 18.053 -14.163 1.00 46.00 808 LEU A O 1
ATOM 6411 N N . GLU A 1 809 ? 44.071 18.698 -16.219 1.00 48.06 809 GLU A N 1
ATOM 6412 C CA . GLU A 1 809 ? 45.124 17.964 -16.924 1.00 48.06 809 GLU A CA 1
ATOM 6413 C C . GLU A 1 809 ? 46.446 18.748 -16.791 1.00 48.06 809 GLU A C 1
ATOM 6415 O O . GLU A 1 809 ? 46.704 19.722 -17.503 1.00 48.06 809 GLU A O 1
ATOM 6420 N N . SER A 1 810 ? 47.292 18.356 -15.833 1.00 38.22 810 SER A N 1
ATOM 6421 C CA . SER A 1 810 ? 48.593 18.985 -15.592 1.00 38.22 810 SER A CA 1
ATOM 6422 C C . SER A 1 810 ? 49.617 18.576 -16.655 1.00 38.22 810 SER A C 1
ATOM 6424 O O . SER A 1 810 ? 50.432 17.667 -16.487 1.00 38.22 810 SER A O 1
ATOM 6426 N N . PHE A 1 811 ? 49.605 19.294 -17.778 1.00 40.16 811 PHE A N 1
ATOM 6427 C CA . PHE A 1 811 ? 50.677 19.220 -18.765 1.00 40.16 811 PHE A CA 1
ATOM 6428 C C . PHE A 1 811 ? 52.002 19.653 -18.114 1.00 40.16 811 PHE A C 1
ATOM 6430 O O . PHE A 1 811 ? 52.232 20.835 -17.853 1.00 40.16 811 PHE A O 1
ATOM 6437 N N . VAL A 1 812 ? 52.867 18.677 -17.822 1.00 32.44 812 VAL A N 1
ATOM 6438 C CA . VAL A 1 812 ? 54.273 18.909 -17.457 1.00 32.44 812 VAL A CA 1
ATOM 6439 C C . VAL A 1 812 ? 54.983 19.382 -18.720 1.00 32.44 812 VAL A C 1
ATOM 6441 O O . VAL A 1 812 ? 55.334 18.559 -19.573 1.00 32.44 812 VAL A O 1
ATOM 6444 N N . ASP A 1 813 ? 55.085 20.696 -18.898 1.00 33.94 813 ASP A N 1
ATOM 6445 C CA . ASP A 1 813 ? 55.654 21.291 -20.102 1.00 33.94 813 ASP A CA 1
ATOM 6446 C C . ASP A 1 813 ? 57.167 21.078 -20.146 1.00 33.94 813 ASP A C 1
ATOM 6448 O O . ASP A 1 813 ? 57.910 21.537 -19.284 1.00 33.94 813 ASP A O 1
ATOM 6452 N N . SER A 1 814 ? 57.601 20.385 -21.202 1.00 33.44 814 SER A N 1
ATOM 6453 C CA . SER A 1 814 ? 58.963 19.893 -21.439 1.00 33.44 814 SER A CA 1
ATOM 6454 C C . SER A 1 814 ? 59.515 18.902 -20.398 1.00 33.44 814 SER A C 1
ATOM 6456 O O . SER A 1 814 ? 59.116 18.845 -19.239 1.00 33.44 814 SER A O 1
ATOM 6458 N N . ALA A 1 815 ? 60.455 18.069 -20.844 1.00 38.12 815 ALA A N 1
ATOM 6459 C CA . ALA A 1 815 ? 61.312 17.312 -19.947 1.00 38.12 815 ALA A CA 1
ATOM 6460 C C . ALA A 1 815 ? 62.553 18.163 -19.664 1.00 38.12 815 ALA A C 1
ATOM 6462 O O . ALA A 1 815 ? 63.430 18.210 -20.522 1.00 38.12 815 ALA A O 1
ATOM 6463 N N . ASN A 1 816 ? 62.567 18.863 -18.522 1.00 36.69 816 ASN A N 1
ATOM 6464 C CA . ASN A 1 816 ? 63.745 19.306 -17.756 1.00 36.69 816 ASN A CA 1
ATOM 6465 C C . ASN A 1 816 ? 63.330 20.319 -16.671 1.00 36.69 816 ASN A C 1
ATOM 6467 O O . ASN A 1 816 ? 63.516 21.513 -16.857 1.00 36.69 816 ASN A O 1
ATOM 6471 N N . GLU A 1 817 ? 62.795 19.842 -15.545 1.00 31.16 817 GLU A N 1
ATOM 6472 C CA . GLU A 1 817 ? 63.125 20.332 -14.192 1.00 31.16 817 GLU A CA 1
ATOM 6473 C C . GLU A 1 817 ? 62.378 19.505 -13.134 1.00 31.16 817 GLU A C 1
ATOM 6475 O O . GLU A 1 817 ? 61.295 18.976 -13.384 1.00 31.16 817 GLU A O 1
ATOM 6480 N N . VAL A 1 818 ? 62.982 19.363 -11.951 1.00 41.19 818 VAL A N 1
ATOM 6481 C CA . VAL A 1 818 ? 62.365 18.731 -10.774 1.00 41.19 818 VAL A CA 1
ATOM 6482 C C . VAL A 1 818 ? 62.431 19.738 -9.625 1.00 41.19 818 VAL A C 1
ATOM 6484 O O . VAL A 1 818 ? 63.481 19.858 -8.992 1.00 41.19 818 VAL A O 1
ATOM 6487 N N . PRO A 1 819 ? 61.346 20.480 -9.352 1.00 34.72 819 PRO A N 1
ATOM 6488 C CA . PRO A 1 819 ? 61.231 21.279 -8.140 1.00 34.72 819 PRO A CA 1
ATOM 6489 C C . PRO A 1 819 ? 61.072 20.366 -6.919 1.00 34.72 819 PRO A C 1
ATOM 6491 O O . PRO A 1 819 ? 60.388 19.342 -6.984 1.00 34.72 819 PRO A O 1
ATOM 6494 N N . ASN A 1 820 ? 61.689 20.737 -5.798 1.00 31.22 820 ASN A N 1
ATOM 6495 C CA . ASN A 1 820 ? 61.504 20.021 -4.536 1.00 31.22 820 ASN A CA 1
ATOM 6496 C C . ASN A 1 820 ? 60.077 20.185 -3.994 1.00 31.22 820 ASN A C 1
ATOM 6498 O O . ASN A 1 820 ? 59.420 21.206 -4.202 1.00 31.22 820 ASN A O 1
ATOM 6502 N N . LEU A 1 821 ? 59.662 19.204 -3.193 1.00 40.12 821 LEU A N 1
ATOM 6503 C CA . LEU A 1 821 ? 58.664 19.412 -2.149 1.00 40.12 821 LEU A CA 1
ATOM 6504 C C . LEU A 1 821 ? 59.245 20.389 -1.117 1.00 40.12 821 LEU A C 1
ATOM 6506 O O . LEU A 1 821 ? 60.036 19.967 -0.283 1.00 40.12 821 LEU A O 1
ATOM 6510 N N . ASP A 1 822 ? 58.916 21.674 -1.249 1.00 36.97 822 ASP A N 1
ATOM 6511 C CA . ASP A 1 822 ? 58.642 22.604 -0.141 1.00 36.97 822 ASP A CA 1
ATOM 6512 C C . ASP A 1 822 ? 58.398 24.018 -0.690 1.00 36.97 822 ASP A C 1
ATOM 6514 O O . ASP A 1 822 ? 59.333 24.728 -1.060 1.00 36.97 822 ASP A O 1
ATOM 6518 N N . ASN A 1 823 ? 57.128 24.434 -0.724 1.00 29.84 823 ASN A N 1
ATOM 6519 C CA . ASN A 1 823 ? 56.712 25.764 -0.273 1.00 29.84 823 ASN A CA 1
ATOM 6520 C C . ASN A 1 823 ? 55.184 25.879 -0.209 1.00 29.84 823 ASN A C 1
ATOM 6522 O O . ASN A 1 823 ? 54.453 25.306 -1.018 1.00 29.84 823 ASN A O 1
ATOM 6526 N N . THR A 1 824 ? 54.723 26.646 0.774 1.00 38.97 824 THR A N 1
ATOM 6527 C CA . THR A 1 824 ? 53.377 27.226 0.797 1.00 38.97 824 THR A CA 1
ATOM 6528 C C . THR A 1 824 ? 53.316 28.433 -0.151 1.00 38.97 824 THR A C 1
ATOM 6530 O O . THR A 1 824 ? 54.335 28.843 -0.698 1.00 38.97 824 THR A O 1
ATOM 6533 N N . ASP A 1 825 ? 52.117 28.981 -0.350 1.00 33.28 825 ASP A N 1
ATOM 6534 C CA . ASP A 1 825 ? 51.836 30.175 -1.159 1.00 33.28 825 ASP A CA 1
ATOM 6535 C C . ASP A 1 825 ? 52.085 30.061 -2.676 1.00 33.28 825 ASP A C 1
ATOM 6537 O O . ASP A 1 825 ? 53.151 30.370 -3.197 1.00 33.28 825 ASP A O 1
ATOM 6541 N N . ILE A 1 826 ? 51.009 29.748 -3.409 1.00 31.83 826 ILE A N 1
ATOM 6542 C CA . ILE A 1 826 ? 50.525 30.572 -4.536 1.00 31.83 826 ILE A CA 1
ATOM 6543 C C . ILE A 1 826 ? 49.023 30.288 -4.715 1.00 31.83 826 ILE A C 1
ATOM 6545 O O . ILE A 1 826 ? 48.585 29.395 -5.437 1.00 31.83 826 ILE A O 1
ATOM 6549 N N . ALA A 1 827 ? 48.206 31.062 -4.000 1.00 34.28 827 ALA A N 1
ATOM 6550 C CA . ALA A 1 827 ? 46.773 31.172 -4.254 1.00 34.28 827 ALA A CA 1
ATOM 6551 C C . ALA A 1 827 ? 46.546 32.348 -5.217 1.00 34.28 827 ALA A C 1
ATOM 6553 O O . ALA A 1 827 ? 46.266 33.467 -4.792 1.00 34.28 827 ALA A O 1
ATOM 6554 N N . VAL A 1 828 ? 46.723 32.106 -6.519 1.00 31.53 828 VAL A N 1
ATOM 6555 C CA . VAL A 1 828 ? 46.435 33.091 -7.575 1.00 31.53 828 VAL A CA 1
ATOM 6556 C C . VAL A 1 828 ? 45.159 32.681 -8.302 1.00 31.53 828 VAL A C 1
ATOM 6558 O O . VAL A 1 828 ? 45.016 31.543 -8.744 1.00 31.53 828 VAL A O 1
ATOM 6561 N N . SER A 1 829 ? 44.221 33.620 -8.407 1.00 37.53 829 SER A N 1
ATOM 6562 C CA . SER A 1 829 ? 42.918 33.430 -9.038 1.00 37.53 829 SER A CA 1
ATOM 6563 C C . SER A 1 829 ? 43.050 33.200 -10.545 1.00 37.53 829 SER A C 1
ATOM 6565 O O . SER A 1 829 ? 43.356 34.129 -11.292 1.00 37.53 829 SER A O 1
ATOM 6567 N N . LEU A 1 830 ? 42.764 31.977 -10.991 1.00 33.22 830 LEU A N 1
ATOM 6568 C CA . LEU A 1 830 ? 42.451 31.688 -12.389 1.00 33.22 830 LEU A CA 1
ATOM 6569 C C . LEU A 1 830 ? 40.978 32.027 -12.638 1.00 33.22 830 LEU A C 1
ATOM 6571 O O . LEU A 1 830 ? 40.091 31.426 -12.031 1.00 33.22 830 LEU A O 1
ATOM 6575 N N . GLU A 1 831 ? 40.719 32.995 -13.515 1.00 32.66 831 GLU A N 1
ATOM 6576 C CA . GLU A 1 831 ? 39.361 33.317 -13.959 1.00 32.66 831 GLU A CA 1
ATOM 6577 C C . GLU A 1 831 ? 38.776 32.144 -14.765 1.00 32.66 831 GLU A C 1
ATOM 6579 O O . GLU A 1 831 ? 39.460 31.519 -15.575 1.00 32.66 831 GLU A O 1
ATOM 6584 N N . SER A 1 832 ? 37.500 31.822 -14.551 1.00 38.78 832 SER A N 1
ATOM 6585 C CA . SER A 1 832 ? 36.859 30.590 -15.041 1.00 38.78 832 SER A CA 1
ATOM 6586 C C . SER A 1 832 ? 36.460 30.611 -16.530 1.00 38.78 832 SER A C 1
ATOM 6588 O O . SER A 1 832 ? 35.529 29.919 -16.942 1.00 38.78 832 SER A O 1
ATOM 6590 N N . SER A 1 833 ? 37.155 31.392 -17.360 1.00 36.47 833 SER A N 1
ATOM 6591 C CA . SER A 1 833 ? 36.786 31.684 -18.753 1.00 36.47 833 SER A CA 1
ATOM 6592 C C . SER A 1 833 ? 37.339 30.698 -19.794 1.00 36.47 833 SER A C 1
ATOM 6594 O O . SER A 1 833 ? 36.698 30.500 -20.825 1.00 36.47 833 SER A O 1
ATOM 6596 N N . ASP A 1 834 ? 38.457 30.015 -19.528 1.00 41.31 834 ASP A N 1
ATOM 6597 C CA . ASP A 1 834 ? 39.121 29.106 -20.490 1.00 41.31 834 ASP A CA 1
ATOM 6598 C C . ASP A 1 834 ? 38.385 27.767 -20.734 1.00 41.31 834 ASP A C 1
ATOM 6600 O O . ASP A 1 834 ? 38.798 26.965 -21.572 1.00 41.31 834 ASP A O 1
ATOM 6604 N N . THR A 1 835 ? 37.270 27.516 -20.039 1.00 44.16 835 THR A N 1
ATOM 6605 C CA . THR A 1 835 ? 36.415 26.323 -20.234 1.00 44.16 835 THR A CA 1
ATOM 6606 C C . THR A 1 835 ? 35.217 26.570 -21.158 1.00 44.16 835 THR A C 1
ATOM 6608 O O . THR A 1 835 ? 34.292 25.762 -21.203 1.00 44.16 835 THR A O 1
ATOM 6611 N N . GLN A 1 836 ? 35.212 27.681 -21.907 1.00 44.53 836 GLN A N 1
ATOM 6612 C CA . GLN A 1 836 ? 34.102 28.039 -22.792 1.00 44.53 836 GLN A CA 1
ATOM 6613 C C . GLN A 1 836 ? 33.756 26.933 -23.800 1.00 44.53 836 GLN A C 1
ATOM 6615 O O . GLN A 1 836 ? 34.555 26.557 -24.662 1.00 44.53 836 GLN A O 1
ATOM 6620 N N . TRP A 1 837 ? 32.498 26.494 -23.717 1.00 54.06 837 TRP A N 1
ATOM 6621 C CA . TRP A 1 837 ? 31.810 25.562 -24.608 1.00 54.06 837 TRP A CA 1
ATOM 6622 C C . TRP A 1 837 ? 31.648 26.138 -26.023 1.00 54.06 837 TRP A C 1
ATOM 6624 O O . TRP A 1 837 ? 30.554 26.497 -26.454 1.00 54.06 837 TRP A O 1
ATOM 6634 N N . THR A 1 838 ? 32.755 26.302 -26.741 1.00 53.56 838 THR A N 1
ATOM 6635 C CA . THR A 1 838 ? 32.760 26.970 -28.045 1.00 53.56 838 THR A CA 1
ATOM 6636 C C . THR A 1 838 ? 32.067 26.119 -29.106 1.00 53.56 838 THR A C 1
ATOM 6638 O O . THR A 1 838 ? 32.552 25.050 -29.490 1.00 53.56 838 THR A O 1
ATOM 6641 N N . ASN A 1 839 ? 30.935 26.626 -29.609 1.00 57.59 839 ASN A N 1
ATOM 6642 C CA . ASN A 1 839 ? 30.278 26.098 -30.802 1.00 57.59 839 ASN A CA 1
ATOM 6643 C C . ASN A 1 839 ? 31.311 26.005 -31.926 1.00 57.59 839 ASN A C 1
ATOM 6645 O O . ASN A 1 839 ? 31.907 27.007 -32.332 1.00 57.59 839 ASN A O 1
ATOM 6649 N N . SER A 1 840 ? 31.552 24.781 -32.374 1.00 69.69 840 SER A N 1
ATOM 6650 C CA . SER A 1 840 ? 32.553 24.460 -33.376 1.00 69.69 840 SER A CA 1
ATOM 6651 C C . SER A 1 840 ? 31.861 23.878 -34.595 1.00 69.69 840 SER A C 1
ATOM 6653 O O . SER A 1 840 ? 30.988 23.020 -34.453 1.00 69.69 840 SER A O 1
ATOM 6655 N N . ARG A 1 841 ? 32.311 24.271 -35.791 1.00 80.44 841 ARG A N 1
ATOM 6656 C CA . ARG A 1 841 ? 31.861 23.629 -37.028 1.00 80.44 841 ARG A CA 1
ATOM 6657 C C . ARG A 1 841 ? 32.337 22.185 -37.036 1.00 80.44 841 ARG A C 1
ATOM 6659 O O . ARG A 1 841 ? 33.535 21.910 -36.967 1.00 80.44 841 ARG A O 1
ATOM 6666 N N . VAL A 1 842 ? 31.386 21.277 -37.135 1.00 84.75 842 VAL A N 1
ATOM 6667 C CA . VAL A 1 842 ? 31.563 19.837 -37.030 1.00 84.75 842 VAL A CA 1
ATOM 6668 C C . VAL A 1 842 ? 31.018 19.201 -38.300 1.00 84.75 842 VAL A C 1
ATOM 6670 O O . VAL A 1 842 ? 29.851 19.375 -38.646 1.00 84.75 842 VAL A O 1
ATOM 6673 N N . ARG A 1 843 ? 31.872 18.457 -39.003 1.00 88.44 843 ARG A N 1
ATOM 6674 C CA . ARG A 1 843 ? 31.471 17.596 -40.119 1.00 88.44 843 ARG A CA 1
ATOM 6675 C C . ARG A 1 843 ? 30.944 16.284 -39.546 1.00 88.44 843 ARG A C 1
ATOM 6677 O O . ARG A 1 843 ? 31.690 15.591 -38.858 1.00 88.44 843 ARG A O 1
ATOM 6684 N N . ILE A 1 844 ? 29.705 15.907 -39.843 1.00 89.31 844 ILE A N 1
ATOM 6685 C CA . ILE A 1 844 ? 29.222 14.548 -39.562 1.00 89.31 844 ILE A CA 1
ATOM 6686 C C . ILE A 1 844 ? 29.843 13.600 -40.592 1.00 89.31 844 ILE A C 1
ATOM 6688 O O . ILE A 1 844 ? 29.917 13.933 -41.776 1.00 89.31 844 ILE A O 1
ATOM 6692 N N . ILE A 1 845 ? 30.326 12.444 -40.139 1.00 87.50 845 ILE A N 1
ATOM 6693 C CA . ILE A 1 845 ? 30.934 11.427 -40.999 1.00 87.50 845 ILE A CA 1
ATOM 6694 C C . ILE A 1 845 ? 29.893 10.342 -41.266 1.00 87.50 845 ILE A C 1
ATOM 6696 O O . ILE A 1 845 ? 29.309 9.785 -40.337 1.00 87.50 845 ILE A O 1
ATOM 6700 N N . ASP A 1 846 ? 29.666 10.054 -42.544 1.00 82.88 846 ASP A N 1
ATOM 6701 C CA . ASP A 1 846 ? 28.755 9.006 -42.988 1.00 82.88 846 ASP A CA 1
ATOM 6702 C C . ASP A 1 846 ? 29.484 7.651 -42.976 1.00 82.88 846 ASP A C 1
ATOM 6704 O O . ASP A 1 846 ? 30.141 7.263 -43.941 1.00 82.88 846 ASP A O 1
ATOM 6708 N N . ASP A 1 847 ? 29.408 6.946 -41.844 1.00 83.19 847 ASP A N 1
ATOM 6709 C CA . ASP A 1 847 ? 30.034 5.626 -41.668 1.00 83.19 847 ASP A CA 1
ATOM 6710 C C . ASP A 1 847 ? 29.500 4.579 -42.673 1.00 83.19 847 ASP A C 1
ATOM 6712 O O . ASP A 1 847 ? 30.210 3.627 -42.996 1.00 83.19 847 ASP A O 1
ATOM 6716 N N . ALA A 1 848 ? 28.291 4.770 -43.220 1.00 81.56 848 ALA A N 1
ATOM 6717 C CA . ALA A 1 848 ? 27.741 3.913 -44.270 1.00 81.56 848 ALA A CA 1
ATOM 6718 C C . ALA A 1 848 ? 28.324 4.236 -45.659 1.00 81.56 848 ALA A C 1
ATOM 6720 O O . ALA A 1 848 ? 28.428 3.340 -46.492 1.00 81.56 848 ALA A O 1
ATOM 6721 N N . GLU A 1 849 ? 28.762 5.475 -45.909 1.00 81.31 849 GLU A N 1
ATOM 6722 C CA . GLU A 1 849 ? 29.518 5.844 -47.118 1.00 81.31 849 GLU A CA 1
ATOM 6723 C C . GLU A 1 849 ? 30.964 5.295 -47.064 1.00 81.31 849 GLU A C 1
ATOM 6725 O O . GLU A 1 849 ? 31.514 4.917 -48.102 1.00 81.31 849 GLU A O 1
ATOM 6730 N N . GLU A 1 850 ? 31.553 5.155 -45.864 1.00 82.38 850 GLU A N 1
ATOM 6731 C CA . GLU A 1 850 ? 32.831 4.440 -45.663 1.00 82.38 850 GLU A CA 1
ATOM 6732 C C . GLU A 1 850 ? 32.675 2.924 -45.910 1.00 82.38 850 GLU A C 1
ATOM 6734 O O . GLU A 1 850 ? 33.516 2.337 -46.593 1.00 82.38 850 GLU A O 1
ATOM 6739 N N . ASP A 1 851 ? 31.576 2.303 -45.456 1.00 83.94 851 ASP A N 1
ATOM 6740 C CA . ASP A 1 851 ? 31.291 0.878 -45.713 1.00 83.94 851 ASP A CA 1
ATOM 6741 C C . ASP A 1 851 ? 30.771 0.566 -47.133 1.00 83.94 851 ASP A C 1
ATOM 6743 O O . ASP A 1 851 ? 30.949 -0.550 -47.619 1.00 83.94 851 ASP A O 1
ATOM 6747 N N . ALA A 1 852 ? 30.215 1.537 -47.862 1.00 80.62 852 ALA A N 1
ATOM 6748 C CA . ALA A 1 852 ? 29.774 1.349 -49.250 1.00 80.62 852 ALA A CA 1
ATOM 6749 C C . ALA A 1 852 ? 30.927 1.176 -50.265 1.00 80.62 852 ALA A C 1
ATOM 6751 O O . ALA A 1 852 ? 30.690 0.739 -51.391 1.00 80.62 852 ALA A O 1
ATOM 6752 N N . ASN A 1 853 ? 32.163 1.525 -49.889 1.00 78.12 853 ASN A N 1
ATOM 6753 C CA . ASN A 1 853 ? 33.328 1.602 -50.785 1.00 78.12 853 ASN A CA 1
ATOM 6754 C C . ASN A 1 853 ? 34.478 0.654 -50.372 1.00 78.12 853 ASN A C 1
ATOM 6756 O O . ASN A 1 853 ? 35.650 0.928 -50.640 1.00 78.12 853 ASN A O 1
ATOM 6760 N N . VAL A 1 854 ? 34.163 -0.444 -49.679 1.00 83.44 854 VAL A N 1
ATOM 6761 C CA . VAL A 1 854 ? 35.157 -1.322 -49.032 1.00 83.44 854 VAL A CA 1
ATOM 6762 C C . VAL A 1 854 ? 35.884 -2.271 -49.988 1.00 83.44 854 VAL A C 1
ATOM 6764 O O . VAL A 1 854 ? 35.329 -2.766 -50.968 1.00 83.44 854 VAL A O 1
ATOM 6767 N N . SER A 1 855 ? 37.146 -2.563 -49.665 1.00 89.31 855 SER A N 1
ATOM 6768 C CA . SER A 1 855 ? 37.965 -3.561 -50.356 1.00 89.31 855 SER A CA 1
ATOM 6769 C C . SER A 1 855 ? 37.530 -4.992 -50.011 1.00 89.31 855 SER A C 1
ATOM 6771 O O . SER A 1 855 ? 36.987 -5.266 -48.934 1.00 89.31 855 SER A O 1
ATOM 6773 N N . ALA A 1 856 ? 37.819 -5.942 -50.906 1.00 88.62 856 ALA A N 1
ATOM 6774 C CA . ALA A 1 856 ? 37.613 -7.363 -50.621 1.00 88.62 856 ALA A CA 1
ATOM 6775 C C . ALA A 1 856 ? 38.508 -7.831 -49.456 1.00 88.62 856 ALA A C 1
ATOM 6777 O O . ALA A 1 856 ? 38.104 -8.672 -48.652 1.00 88.62 856 ALA A O 1
ATOM 6778 N N . GLU A 1 857 ? 39.696 -7.237 -49.320 1.00 89.06 857 GLU A N 1
ATOM 6779 C CA . GLU A 1 857 ? 40.609 -7.412 -48.196 1.00 89.06 857 GLU A CA 1
ATOM 6780 C C . GLU A 1 857 ? 39.991 -6.958 -46.862 1.00 89.06 857 GLU A C 1
ATOM 6782 O O . GLU A 1 857 ? 40.130 -7.668 -45.863 1.00 89.06 857 GLU A O 1
ATOM 6787 N N . ALA A 1 858 ? 39.269 -5.829 -46.825 1.00 89.88 858 ALA A N 1
ATOM 6788 C CA . ALA A 1 858 ? 38.595 -5.346 -45.618 1.00 89.88 858 ALA A CA 1
ATOM 6789 C C . ALA A 1 858 ? 37.488 -6.304 -45.151 1.00 89.88 858 ALA A C 1
ATOM 6791 O O . ALA A 1 858 ? 37.444 -6.650 -43.970 1.00 89.88 858 ALA A O 1
ATOM 6792 N N . VAL A 1 859 ? 36.643 -6.788 -46.069 1.00 93.62 859 VAL A N 1
ATOM 6793 C CA . VAL A 1 859 ? 35.569 -7.753 -45.756 1.00 93.62 859 VAL A CA 1
ATOM 6794 C C . VAL A 1 859 ? 36.153 -9.102 -45.316 1.00 93.62 859 VAL A C 1
ATOM 6796 O O . VAL A 1 859 ? 35.736 -9.667 -44.301 1.00 93.62 859 VAL A O 1
ATOM 6799 N N . ALA A 1 860 ? 37.189 -9.596 -46.003 1.00 91.81 860 ALA A N 1
ATOM 6800 C CA . ALA A 1 860 ? 37.898 -10.811 -45.600 1.00 91.81 860 ALA A CA 1
ATOM 6801 C C . ALA A 1 860 ? 38.537 -10.672 -44.205 1.00 91.81 860 ALA A C 1
ATOM 6803 O O . ALA A 1 860 ? 38.498 -11.611 -43.405 1.00 91.81 860 ALA A O 1
ATOM 6804 N N . LYS A 1 861 ? 39.082 -9.494 -43.877 1.00 93.06 861 LYS A N 1
ATOM 6805 C CA . LYS A 1 861 ? 39.645 -9.200 -42.555 1.00 93.06 861 LYS A CA 1
ATOM 6806 C C . LYS A 1 861 ? 38.572 -9.070 -41.469 1.00 93.06 861 LYS A C 1
ATOM 6808 O O . LYS A 1 861 ? 38.773 -9.569 -40.364 1.00 93.06 861 LYS A O 1
ATOM 6813 N N . ALA A 1 862 ? 37.424 -8.465 -41.769 1.00 94.00 862 ALA A N 1
ATOM 6814 C CA . ALA A 1 862 ? 36.278 -8.421 -40.863 1.00 94.00 862 ALA A CA 1
ATOM 6815 C C . ALA A 1 862 ? 35.798 -9.834 -40.496 1.00 94.00 862 ALA A C 1
ATOM 6817 O O . ALA A 1 862 ? 35.640 -10.144 -39.313 1.00 94.00 862 ALA A O 1
ATOM 6818 N N . ALA A 1 863 ? 35.677 -10.723 -41.486 1.00 94.50 863 ALA A N 1
ATOM 6819 C CA . ALA A 1 863 ? 35.334 -12.127 -41.264 1.00 94.50 863 ALA A CA 1
ATOM 6820 C C . ALA A 1 863 ? 36.361 -12.863 -40.376 1.00 94.50 863 ALA A C 1
ATOM 6822 O O . ALA A 1 863 ? 35.973 -13.654 -39.519 1.00 94.50 863 ALA A O 1
ATOM 6823 N N . GLN A 1 864 ? 37.659 -12.569 -40.517 1.00 94.25 864 GLN A N 1
ATOM 6824 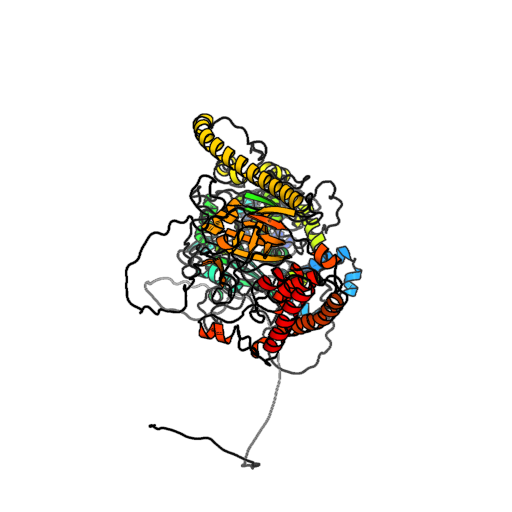C CA . GLN A 1 864 ? 38.726 -13.138 -39.674 1.00 94.25 864 GLN A CA 1
ATOM 6825 C C . GLN A 1 864 ? 38.727 -12.607 -38.228 1.00 94.25 864 GLN A C 1
ATOM 6827 O O . GLN A 1 864 ? 39.220 -13.286 -37.328 1.00 94.25 864 GLN A O 1
ATOM 6832 N N . ILE A 1 865 ? 38.165 -11.420 -37.982 1.00 96.00 865 ILE A N 1
ATOM 6833 C CA . ILE A 1 865 ? 38.090 -10.805 -36.646 1.00 96.00 865 ILE A CA 1
ATOM 6834 C C . ILE A 1 865 ? 36.887 -11.315 -35.837 1.00 96.00 865 ILE A C 1
ATOM 6836 O O . ILE A 1 865 ? 36.953 -11.335 -34.608 1.00 96.00 865 ILE A O 1
ATOM 6840 N N . ILE A 1 866 ? 35.819 -11.795 -36.483 1.00 95.50 866 ILE A N 1
ATOM 6841 C CA . ILE A 1 866 ? 34.632 -12.338 -35.797 1.00 95.50 866 ILE A CA 1
ATOM 6842 C C . ILE A 1 866 ? 34.983 -13.471 -34.800 1.00 95.50 866 ILE A C 1
ATOM 6844 O O . ILE A 1 866 ? 34.605 -13.343 -33.633 1.00 95.50 866 ILE A O 1
ATOM 6848 N N . PRO A 1 867 ? 35.779 -14.504 -35.155 1.00 96.06 867 PRO A N 1
ATOM 6849 C CA . PRO A 1 867 ? 36.224 -15.518 -34.193 1.00 96.06 867 PRO A CA 1
ATOM 6850 C C . PRO A 1 867 ? 37.049 -14.964 -33.022 1.00 96.06 867 PRO A C 1
ATOM 6852 O O . PRO A 1 867 ? 36.993 -15.516 -31.925 1.00 96.06 867 PRO A O 1
ATOM 6855 N N . LEU A 1 868 ? 37.795 -13.868 -33.216 1.00 95.69 868 LEU A N 1
ATOM 6856 C CA . LEU A 1 868 ? 38.547 -13.212 -32.138 1.00 95.69 868 LEU A CA 1
ATOM 6857 C C . LEU A 1 868 ? 37.617 -12.465 -31.174 1.00 95.69 868 LEU A C 1
ATOM 6859 O O . LEU A 1 868 ? 37.864 -12.472 -29.971 1.00 95.69 868 LEU A O 1
ATOM 6863 N N . ILE A 1 869 ? 36.537 -11.856 -31.674 1.00 95.62 869 ILE A N 1
ATOM 6864 C CA . ILE A 1 869 ? 35.479 -11.267 -30.836 1.00 95.62 869 ILE A CA 1
ATOM 6865 C C . ILE A 1 869 ? 34.809 -12.363 -29.999 1.00 95.62 869 ILE A C 1
ATOM 6867 O O . ILE A 1 869 ? 34.657 -12.206 -28.791 1.00 95.62 869 ILE A O 1
ATOM 6871 N N . GLU A 1 870 ? 34.449 -13.487 -30.618 1.00 94.44 870 GLU A N 1
ATOM 6872 C CA . GLU A 1 870 ? 33.754 -14.594 -29.950 1.00 94.44 870 GLU A CA 1
ATOM 6873 C C . GLU A 1 870 ? 34.662 -15.296 -28.918 1.00 94.44 870 GLU A C 1
ATOM 6875 O O . GLU A 1 870 ? 34.233 -15.553 -27.790 1.00 94.44 870 GLU A O 1
ATOM 6880 N N . GLN A 1 871 ? 35.950 -15.491 -29.232 1.00 94.12 871 GLN A N 1
ATOM 6881 C CA . GLN A 1 871 ? 36.965 -15.951 -28.276 1.00 94.12 871 GLN A CA 1
ATOM 6882 C C . GLN A 1 871 ? 37.160 -14.964 -27.114 1.00 94.12 871 GLN A C 1
ATOM 6884 O O . GLN A 1 871 ? 37.258 -15.383 -25.958 1.00 94.12 871 GLN A O 1
ATOM 6889 N N . TRP A 1 872 ? 37.223 -13.660 -27.401 1.00 94.81 872 TRP A N 1
ATOM 6890 C CA . TRP A 1 872 ? 37.359 -12.628 -26.374 1.00 94.81 872 TRP A CA 1
ATOM 6891 C C . TRP A 1 872 ? 36.146 -12.599 -25.445 1.00 94.81 872 TRP A C 1
ATOM 6893 O O . TRP A 1 872 ? 36.324 -12.578 -24.232 1.00 94.81 872 TRP A O 1
ATOM 6903 N N . MET A 1 873 ? 34.928 -12.661 -25.991 1.00 92.56 873 MET A N 1
ATOM 6904 C CA . MET A 1 873 ? 33.691 -12.684 -25.208 1.00 92.56 873 MET A CA 1
ATOM 6905 C C . MET A 1 873 ? 33.632 -13.890 -24.272 1.00 92.56 873 MET A C 1
ATOM 6907 O O . MET A 1 873 ? 33.254 -13.726 -23.115 1.00 92.56 873 MET A O 1
ATOM 6911 N N . ALA A 1 874 ? 34.020 -15.080 -24.741 1.00 90.94 874 ALA A N 1
ATOM 6912 C CA . ALA A 1 874 ? 34.061 -16.277 -23.906 1.00 90.94 874 ALA A CA 1
ATOM 6913 C C . ALA A 1 874 ? 35.027 -16.103 -22.719 1.00 90.94 874 ALA A C 1
ATOM 6915 O O . ALA A 1 874 ? 34.645 -16.339 -21.576 1.00 90.94 874 ALA A O 1
ATOM 6916 N N . LEU A 1 875 ? 36.243 -15.608 -22.977 1.00 88.69 875 LEU A N 1
ATOM 6917 C CA . LEU A 1 875 ? 37.249 -15.350 -21.941 1.00 88.69 875 LEU A CA 1
ATOM 6918 C C . LEU A 1 875 ? 36.837 -14.228 -20.972 1.00 88.69 875 LEU A C 1
ATOM 6920 O O . LEU A 1 875 ? 37.021 -14.368 -19.769 1.00 88.69 875 LEU A O 1
ATOM 6924 N N . ALA A 1 876 ? 36.276 -13.127 -21.473 1.00 86.12 876 ALA A N 1
ATOM 6925 C CA . ALA A 1 876 ? 35.876 -11.971 -20.667 1.00 86.12 876 ALA A CA 1
ATOM 6926 C C . ALA A 1 876 ? 34.545 -12.169 -19.915 1.00 86.12 876 ALA A C 1
ATOM 6928 O O . ALA A 1 876 ? 34.260 -11.421 -18.985 1.00 86.12 876 ALA A O 1
ATOM 6929 N N . SER A 1 877 ? 33.735 -13.166 -20.289 1.00 87.19 877 SER A N 1
ATOM 6930 C CA . SER A 1 877 ? 32.533 -13.558 -19.533 1.00 87.19 877 SER A CA 1
ATOM 6931 C C . SER A 1 877 ? 32.836 -14.580 -18.432 1.00 87.19 877 SER A C 1
ATOM 6933 O O . SER A 1 877 ? 32.082 -14.671 -17.466 1.00 87.19 877 SER A O 1
ATOM 6935 N N . ASP A 1 878 ? 33.917 -15.355 -18.561 1.00 83.88 878 ASP A N 1
ATOM 6936 C CA . ASP A 1 878 ? 34.353 -16.303 -17.534 1.00 83.88 878 ASP A CA 1
ATOM 6937 C C . ASP A 1 878 ? 35.113 -15.571 -16.417 1.00 83.88 878 ASP A C 1
ATOM 6939 O O . ASP A 1 878 ? 36.209 -15.039 -16.608 1.00 83.88 878 ASP A O 1
ATOM 6943 N N . GLN A 1 879 ? 34.521 -15.560 -15.222 1.00 72.94 879 GLN A N 1
ATOM 6944 C CA . GLN A 1 879 ? 35.080 -14.897 -14.046 1.00 72.94 879 GLN A CA 1
ATOM 6945 C C . GLN A 1 879 ? 36.438 -15.489 -13.619 1.00 72.94 879 GLN A C 1
ATOM 6947 O O . GLN A 1 879 ? 37.277 -14.751 -13.103 1.00 72.94 879 GLN A O 1
ATOM 6952 N N . THR A 1 880 ? 36.694 -16.779 -13.873 1.00 71.25 880 THR A N 1
ATOM 6953 C CA . THR A 1 880 ? 37.955 -17.458 -13.504 1.00 71.25 880 THR A CA 1
ATOM 6954 C C . THR A 1 880 ? 39.141 -17.000 -14.355 1.00 71.25 880 THR A C 1
ATOM 6956 O O . THR A 1 880 ? 40.297 -17.060 -13.928 1.00 71.25 880 THR A O 1
ATOM 6959 N N . THR A 1 881 ? 38.877 -16.445 -15.540 1.00 71.88 881 THR A N 1
ATOM 6960 C CA . THR A 1 881 ? 39.895 -15.805 -16.379 1.00 71.88 881 THR A CA 1
ATOM 6961 C C . THR A 1 881 ? 40.578 -14.652 -15.638 1.00 71.88 881 THR A C 1
ATOM 6963 O O . THR A 1 881 ? 41.792 -14.479 -15.738 1.00 71.88 881 THR A O 1
ATOM 6966 N N . TYR A 1 882 ? 39.828 -13.896 -14.828 1.00 71.44 882 TYR A N 1
ATOM 6967 C CA . TYR A 1 882 ? 40.328 -12.722 -14.107 1.00 71.44 882 TYR A CA 1
ATOM 6968 C C . TYR A 1 882 ? 41.327 -13.073 -12.991 1.00 71.44 882 TYR A C 1
ATOM 6970 O O . TYR A 1 882 ? 42.175 -12.243 -12.668 1.00 71.44 882 TYR A O 1
ATOM 6978 N N . ASP A 1 883 ? 41.306 -14.299 -12.456 1.00 64.50 883 ASP A N 1
ATOM 6979 C CA . ASP A 1 883 ? 42.287 -14.760 -11.458 1.00 64.50 883 ASP A CA 1
ATOM 6980 C C . ASP A 1 883 ? 43.707 -14.900 -12.041 1.00 64.50 883 ASP A C 1
ATOM 6982 O O . ASP A 1 883 ? 44.701 -14.818 -11.314 1.00 64.50 883 ASP A O 1
ATOM 6986 N N . ASN A 1 884 ? 43.814 -15.065 -13.364 1.00 57.25 884 ASN A N 1
ATOM 6987 C CA . ASN A 1 884 ? 45.078 -15.202 -14.095 1.00 57.25 884 ASN A CA 1
ATOM 6988 C C . ASN A 1 884 ? 45.645 -13.851 -14.583 1.00 57.25 884 ASN A C 1
ATOM 6990 O O . ASN A 1 884 ? 46.754 -13.795 -15.118 1.00 57.25 884 ASN A O 1
ATOM 6994 N N . VAL A 1 885 ? 44.902 -12.754 -14.395 1.00 59.84 885 VAL A N 1
ATOM 6995 C CA . VAL A 1 885 ? 45.212 -11.421 -14.929 1.00 59.84 885 VAL A CA 1
ATOM 6996 C C . VAL A 1 885 ? 45.849 -10.537 -13.849 1.00 59.84 885 VAL A C 1
ATOM 6998 O O . VAL A 1 885 ? 45.188 -10.114 -12.903 1.00 59.84 885 VAL A O 1
ATOM 7001 N N . ASP A 1 886 ? 47.125 -10.158 -14.008 1.00 53.25 886 ASP A N 1
ATOM 7002 C CA . ASP A 1 886 ? 47.809 -9.207 -13.100 1.00 53.25 886 ASP A CA 1
ATOM 7003 C C . ASP A 1 886 ? 47.452 -7.734 -13.406 1.00 53.25 886 ASP A C 1
ATOM 7005 O O . ASP A 1 886 ? 48.306 -6.863 -13.572 1.00 53.25 886 ASP A O 1
ATOM 7009 N N . VAL A 1 887 ? 46.154 -7.467 -13.562 1.00 51.41 887 VAL A N 1
ATOM 7010 C CA . VAL A 1 887 ? 45.582 -6.161 -13.917 1.00 51.41 887 VAL A CA 1
ATOM 7011 C C . VAL A 1 887 ? 44.260 -5.994 -13.172 1.00 51.41 887 VAL A C 1
ATOM 7013 O O . VAL A 1 887 ? 43.565 -6.962 -12.880 1.00 51.41 887 VAL A O 1
ATOM 7016 N N . VAL A 1 888 ? 43.915 -4.754 -12.823 1.00 49.81 888 VAL A N 1
ATOM 7017 C CA . VAL A 1 888 ? 42.780 -4.393 -11.958 1.00 49.81 888 VAL A CA 1
ATOM 7018 C C . VAL A 1 888 ? 42.921 -4.935 -10.527 1.00 49.81 888 VAL A C 1
ATOM 7020 O O . VAL A 1 888 ? 43.227 -4.156 -9.628 1.00 49.81 888 VAL A O 1
ATOM 7023 N N . ALA A 1 889 ? 42.774 -6.240 -10.283 1.00 46.94 889 ALA A N 1
ATOM 7024 C CA . ALA A 1 889 ? 42.619 -6.812 -8.939 1.00 46.94 889 ALA A CA 1
ATOM 7025 C C . ALA A 1 889 ? 43.832 -6.622 -8.003 1.00 46.94 889 ALA A C 1
ATOM 7027 O O . ALA A 1 889 ? 43.645 -6.410 -6.803 1.00 46.94 889 ALA A O 1
ATOM 7028 N N . ARG A 1 890 ? 45.069 -6.688 -8.521 1.00 41.47 890 ARG A N 1
ATOM 7029 C CA . ARG A 1 890 ? 46.305 -6.406 -7.756 1.00 41.47 890 ARG A CA 1
ATOM 7030 C C . ARG A 1 890 ? 46.645 -4.917 -7.712 1.00 41.47 890 ARG A C 1
ATOM 7032 O O . ARG A 1 890 ? 47.100 -4.429 -6.679 1.00 41.47 890 ARG A O 1
ATOM 7039 N N . THR A 1 891 ? 46.419 -4.194 -8.807 1.00 43.81 891 THR A N 1
ATOM 7040 C CA . THR A 1 891 ? 46.774 -2.771 -8.927 1.00 43.81 891 THR A CA 1
ATOM 7041 C C . THR A 1 891 ? 45.851 -1.882 -8.096 1.00 43.81 891 THR A C 1
ATOM 7043 O O . THR A 1 891 ? 46.353 -1.028 -7.372 1.00 43.81 891 THR A O 1
ATOM 7046 N N . ARG A 1 892 ? 44.532 -2.138 -8.108 1.00 50.97 892 ARG A N 1
ATOM 7047 C CA . ARG A 1 892 ? 43.560 -1.470 -7.224 1.00 50.97 892 ARG A CA 1
ATOM 7048 C C . ARG A 1 892 ? 43.902 -1.734 -5.754 1.00 50.97 892 ARG A C 1
ATOM 7050 O O . ARG A 1 892 ? 44.108 -0.777 -5.013 1.00 50.97 892 ARG A O 1
ATOM 7057 N N . ARG A 1 893 ? 44.154 -2.996 -5.363 1.00 46.50 893 ARG A N 1
ATOM 7058 C CA . ARG A 1 893 ? 44.598 -3.347 -3.995 1.00 46.50 893 ARG A CA 1
ATOM 7059 C C . ARG A 1 893 ? 45.894 -2.639 -3.569 1.00 46.50 893 ARG A C 1
ATOM 7061 O O . ARG A 1 893 ? 45.988 -2.204 -2.427 1.00 46.50 893 ARG A O 1
ATOM 7068 N N . LYS A 1 894 ? 46.875 -2.472 -4.467 1.00 44.41 894 LYS A N 1
ATOM 7069 C CA . LYS A 1 894 ? 48.094 -1.673 -4.204 1.00 44.41 894 LYS A CA 1
ATOM 7070 C C . LYS A 1 894 ? 47.835 -0.167 -4.058 1.00 44.41 894 LYS A C 1
ATOM 7072 O O . LYS A 1 894 ? 48.658 0.512 -3.455 1.00 44.41 894 LYS A O 1
ATOM 7077 N N . ALA A 1 895 ? 46.731 0.340 -4.602 1.00 44.12 895 ALA A N 1
ATOM 7078 C CA . ALA A 1 895 ? 46.317 1.742 -4.551 1.00 44.12 895 ALA A CA 1
ATOM 7079 C C . ALA A 1 895 ? 45.201 2.020 -3.518 1.00 44.12 895 ALA A C 1
ATOM 7081 O O . ALA A 1 895 ? 44.632 3.107 -3.517 1.00 44.12 895 ALA A O 1
ATOM 7082 N N . GLY A 1 896 ? 44.866 1.053 -2.652 1.00 40.16 896 GLY A N 1
ATOM 7083 C CA . GLY A 1 896 ? 43.815 1.196 -1.634 1.00 40.16 896 GLY A CA 1
ATOM 7084 C C . GLY A 1 896 ? 42.376 1.049 -2.148 1.00 40.16 896 GLY A C 1
ATOM 7085 O O . GLY A 1 896 ? 41.440 1.291 -1.394 1.00 40.16 896 GLY A O 1
ATOM 7086 N N . GLN A 1 897 ? 42.183 0.636 -3.402 1.00 42.78 897 GLN A N 1
ATOM 7087 C CA . GLN A 1 897 ? 40.870 0.390 -4.001 1.00 42.78 897 GLN A CA 1
ATOM 7088 C C . GLN A 1 897 ? 40.509 -1.118 -3.944 1.00 42.78 897 GLN A C 1
ATOM 7090 O O . GLN A 1 897 ? 41.346 -1.957 -4.299 1.00 42.78 897 GLN A O 1
ATOM 7095 N N . PRO A 1 898 ? 39.287 -1.492 -3.522 1.00 41.31 898 PRO A N 1
ATOM 7096 C CA . PRO A 1 898 ? 38.697 -2.819 -3.716 1.00 41.31 898 PRO A CA 1
ATOM 7097 C C . PRO A 1 898 ? 38.743 -3.361 -5.158 1.00 41.31 898 PRO A C 1
ATOM 7099 O O . PRO A 1 898 ? 39.133 -2.680 -6.108 1.00 41.31 898 PRO A O 1
ATOM 7102 N N . GLY A 1 899 ? 38.412 -4.647 -5.309 1.00 52.12 899 GLY A N 1
ATOM 7103 C CA . GLY A 1 899 ? 38.441 -5.363 -6.591 1.00 52.12 899 GLY A CA 1
ATOM 7104 C C . GLY A 1 899 ? 37.238 -5.069 -7.495 1.00 52.12 899 GLY A C 1
ATOM 7105 O O . GLY A 1 899 ? 36.379 -4.270 -7.155 1.00 52.12 899 GLY A O 1
ATOM 7106 N N . LEU A 1 900 ? 37.171 -5.746 -8.646 1.00 51.94 900 LEU A N 1
ATOM 7107 C CA . LEU A 1 900 ? 35.953 -5.784 -9.462 1.00 51.94 900 LEU A CA 1
ATOM 7108 C C . LEU A 1 900 ? 34.866 -6.569 -8.715 1.00 51.94 900 LEU A C 1
ATOM 7110 O O . LEU A 1 900 ? 34.986 -7.780 -8.549 1.00 51.94 900 LEU A O 1
ATOM 7114 N N . THR A 1 901 ? 33.824 -5.865 -8.286 1.00 53.50 901 THR A N 1
ATOM 7115 C CA . THR A 1 901 ? 32.555 -6.407 -7.764 1.00 53.50 901 THR A CA 1
ATOM 7116 C C . THR A 1 901 ? 31.588 -6.807 -8.885 1.00 53.50 901 THR A C 1
ATOM 7118 O O . THR A 1 901 ? 30.753 -7.692 -8.711 1.00 53.50 901 THR A O 1
ATOM 7121 N N . VAL A 1 902 ? 31.718 -6.172 -10.054 1.00 59.97 902 VAL A N 1
ATOM 7122 C CA . VAL A 1 902 ? 30.807 -6.317 -11.195 1.00 59.97 902 VAL A CA 1
ATOM 7123 C C . VAL A 1 902 ? 30.908 -7.702 -11.841 1.00 59.97 902 VAL A C 1
ATOM 7125 O O . VAL A 1 902 ? 31.969 -8.103 -12.320 1.00 59.97 902 VAL A O 1
ATOM 7128 N N . ASN A 1 903 ? 29.769 -8.392 -11.945 1.00 76.56 903 ASN A N 1
ATOM 7129 C CA . ASN A 1 903 ? 29.618 -9.625 -12.719 1.00 76.56 903 ASN A CA 1
ATOM 7130 C C . ASN A 1 903 ? 29.864 -9.350 -14.217 1.00 76.56 903 ASN A C 1
ATOM 7132 O O . ASN A 1 903 ? 29.035 -8.732 -14.894 1.00 76.56 903 ASN A O 1
ATOM 7136 N N . ALA A 1 904 ? 31.005 -9.814 -14.737 1.00 78.38 904 ALA A N 1
ATOM 7137 C CA . ALA A 1 904 ? 31.453 -9.493 -16.091 1.00 78.38 904 ALA A CA 1
ATOM 7138 C C . ALA A 1 904 ? 30.501 -10.019 -17.183 1.00 78.38 904 ALA A C 1
ATOM 7140 O O . ALA A 1 904 ? 30.201 -9.297 -18.135 1.00 78.38 904 ALA A O 1
ATOM 7141 N N . ALA A 1 905 ? 29.951 -11.227 -17.017 1.00 82.81 905 ALA A N 1
ATOM 7142 C CA . ALA A 1 905 ? 28.980 -11.804 -17.949 1.00 82.81 905 ALA A CA 1
ATOM 7143 C C . ALA A 1 905 ? 27.661 -11.010 -17.992 1.00 82.81 905 ALA A C 1
ATOM 7145 O O . ALA A 1 905 ? 27.090 -10.811 -19.067 1.00 82.81 905 ALA A O 1
ATOM 7146 N N . ALA A 1 906 ? 27.180 -10.523 -16.842 1.00 81.31 906 ALA A N 1
ATOM 7147 C CA . ALA A 1 906 ? 25.980 -9.690 -16.772 1.00 81.31 906 ALA A CA 1
ATOM 7148 C C . ALA A 1 906 ? 26.194 -8.324 -17.449 1.00 81.31 906 ALA A C 1
ATOM 7150 O O . ALA A 1 906 ? 25.347 -7.893 -18.236 1.00 81.31 906 ALA A O 1
ATOM 7151 N N . LEU A 1 907 ? 27.344 -7.680 -17.208 1.00 83.38 907 LEU A N 1
ATOM 7152 C CA . LEU A 1 907 ? 27.705 -6.422 -17.866 1.00 83.38 907 LEU A CA 1
ATOM 7153 C C . LEU A 1 907 ? 27.848 -6.595 -19.385 1.00 83.38 907 LEU A C 1
ATOM 7155 O O . LEU A 1 907 ? 27.276 -5.812 -20.138 1.00 83.38 907 LEU A O 1
ATOM 7159 N N . LEU A 1 908 ? 28.551 -7.631 -19.855 1.00 88.88 908 LEU A N 1
ATOM 7160 C CA . LEU A 1 908 ? 28.702 -7.889 -21.291 1.00 88.88 908 LEU A CA 1
ATOM 7161 C C . LEU A 1 908 ? 27.353 -8.156 -21.966 1.00 88.88 908 LEU A C 1
ATOM 7163 O O . LEU A 1 908 ? 27.073 -7.567 -23.009 1.00 88.88 908 LEU A O 1
ATOM 7167 N N . LYS A 1 909 ? 26.474 -8.948 -21.339 1.00 87.25 909 LYS A N 1
ATOM 7168 C CA . LYS A 1 909 ? 25.113 -9.183 -21.839 1.00 87.25 909 LYS A CA 1
ATOM 7169 C C . LYS A 1 909 ? 24.311 -7.881 -21.967 1.00 87.25 909 LYS A C 1
ATOM 7171 O O . LYS A 1 909 ? 23.635 -7.699 -22.977 1.00 87.25 909 LYS A O 1
ATOM 7176 N N . ARG A 1 910 ? 24.414 -6.968 -20.991 1.00 86.81 910 ARG A N 1
ATOM 7177 C CA . ARG A 1 910 ? 23.802 -5.628 -21.059 1.00 86.81 910 ARG A CA 1
ATOM 7178 C C . ARG A 1 910 ? 24.392 -4.801 -22.207 1.00 86.81 910 ARG A C 1
ATOM 7180 O O . ARG A 1 910 ? 23.643 -4.267 -23.016 1.00 86.81 910 ARG A O 1
ATOM 7187 N N . VAL A 1 911 ? 25.718 -4.729 -22.321 1.00 87.88 911 VAL A N 1
ATOM 7188 C CA . VAL A 1 911 ? 26.404 -3.951 -23.372 1.00 87.88 911 VAL A CA 1
ATOM 7189 C C . VAL A 1 911 ? 26.052 -4.468 -24.773 1.00 87.88 911 VAL A C 1
ATOM 7191 O O . VAL A 1 911 ? 25.845 -3.671 -25.683 1.00 87.88 911 VAL A O 1
ATOM 7194 N N . GLN A 1 912 ? 25.885 -5.781 -24.957 1.00 89.31 912 GLN A N 1
ATOM 7195 C CA . GLN A 1 912 ? 25.382 -6.349 -26.215 1.00 89.31 912 GLN A CA 1
ATOM 7196 C C . GLN A 1 912 ? 23.931 -5.952 -26.535 1.00 89.31 912 GLN A C 1
ATOM 7198 O O . GLN A 1 912 ? 23.577 -5.858 -27.707 1.00 89.31 912 GLN A O 1
ATOM 7203 N N . GLN A 1 913 ? 23.084 -5.734 -25.523 1.00 87.38 913 GLN A N 1
ATOM 7204 C CA . GLN A 1 913 ? 21.718 -5.237 -25.722 1.00 87.38 913 GLN A CA 1
ATOM 7205 C C . GLN A 1 913 ? 21.708 -3.743 -26.080 1.00 87.38 913 GLN A C 1
ATOM 7207 O O . GLN A 1 913 ? 20.909 -3.334 -26.916 1.00 87.38 913 GLN A O 1
ATOM 7212 N N . GLU A 1 914 ? 22.609 -2.946 -25.498 1.00 86.06 914 GLU A N 1
ATOM 7213 C CA . GLU A 1 914 ? 22.742 -1.508 -25.785 1.00 86.06 914 GLU A CA 1
ATOM 7214 C C . GLU A 1 914 ? 23.354 -1.225 -27.166 1.00 86.06 914 GLU A C 1
ATOM 7216 O O . GLU A 1 914 ? 22.831 -0.397 -27.907 1.00 86.06 914 GLU A O 1
ATOM 7221 N N . LEU A 1 915 ? 24.421 -1.937 -27.550 1.00 89.56 915 LEU A N 1
ATOM 7222 C CA . LEU A 1 915 ? 25.092 -1.753 -28.847 1.00 89.56 915 LEU A CA 1
ATOM 7223 C C . LEU A 1 915 ? 24.300 -2.314 -30.042 1.00 89.56 915 LEU A C 1
ATOM 7225 O O . LEU A 1 915 ? 24.647 -2.033 -31.194 1.00 89.56 915 LEU A O 1
ATOM 7229 N N . GLY A 1 916 ? 23.268 -3.120 -29.784 1.00 88.00 916 GLY A N 1
ATOM 7230 C CA . GLY A 1 916 ? 22.496 -3.818 -30.808 1.00 88.00 916 GLY A CA 1
ATOM 7231 C C . GLY A 1 916 ? 23.226 -5.025 -31.427 1.00 88.00 916 GLY A C 1
ATOM 7232 O O . GLY A 1 916 ? 24.309 -5.418 -30.976 1.00 88.00 916 GLY A O 1
ATOM 7233 N N . PRO A 1 917 ? 22.633 -5.659 -32.458 1.00 90.38 917 PRO A N 1
ATOM 7234 C CA . PRO A 1 917 ? 23.183 -6.863 -33.079 1.00 90.38 917 PRO A CA 1
ATOM 7235 C C . PRO A 1 917 ? 24.564 -6.612 -33.702 1.00 90.38 917 PRO A C 1
ATOM 7237 O O . PRO A 1 917 ? 24.791 -5.579 -34.332 1.00 90.38 917 PRO A O 1
ATOM 7240 N N . ARG A 1 918 ? 25.475 -7.589 -33.568 1.00 94.06 918 ARG A N 1
ATOM 7241 C CA . ARG A 1 918 ? 26.820 -7.533 -34.166 1.00 94.06 918 ARG A CA 1
ATOM 7242 C C . ARG A 1 918 ? 26.713 -7.316 -35.686 1.00 94.06 918 ARG A C 1
ATOM 7244 O O . ARG A 1 918 ? 26.095 -8.157 -36.343 1.00 94.06 918 ARG A O 1
ATOM 7251 N N . PRO A 1 919 ? 27.350 -6.276 -36.257 1.00 94.44 919 PRO A N 1
ATOM 7252 C CA . PRO A 1 919 ? 27.363 -6.066 -37.700 1.00 94.44 919 PRO A CA 1
ATOM 7253 C C . PRO A 1 919 ? 27.930 -7.270 -38.479 1.00 94.44 919 PRO A C 1
ATOM 7255 O O . PRO A 1 919 ? 28.776 -8.012 -37.956 1.00 94.44 919 PRO A O 1
ATOM 7258 N N . PRO A 1 920 ? 27.467 -7.490 -39.720 1.00 93.56 920 PRO A N 1
ATOM 7259 C CA . PRO A 1 920 ? 28.006 -8.514 -40.606 1.00 93.56 920 PRO A CA 1
ATOM 7260 C C . PRO A 1 920 ? 29.372 -8.066 -41.179 1.00 93.56 920 PRO A C 1
ATOM 7262 O O . PRO A 1 920 ? 29.672 -6.870 -41.166 1.00 93.56 920 PRO A O 1
ATOM 7265 N N . PRO A 1 921 ? 30.234 -8.984 -41.659 1.00 93.38 921 PRO A N 1
ATOM 7266 C CA . PRO A 1 921 ? 31.578 -8.635 -42.134 1.00 93.38 921 PRO A CA 1
ATOM 7267 C C . PRO A 1 921 ? 31.589 -7.741 -43.387 1.00 93.38 921 PRO A C 1
ATOM 7269 O O . PRO A 1 921 ? 32.594 -7.086 -43.652 1.00 93.38 921 PRO A O 1
ATOM 7272 N N . GLU A 1 922 ? 30.478 -7.676 -44.122 1.00 93.38 922 GLU A N 1
ATOM 7273 C CA . GLU A 1 922 ? 30.237 -6.756 -45.238 1.00 93.38 922 GLU A CA 1
ATOM 7274 C C . GLU A 1 922 ? 30.091 -5.286 -44.795 1.00 93.38 922 GLU A C 1
ATOM 7276 O O . GLU A 1 922 ? 30.159 -4.400 -45.639 1.00 93.38 922 GLU A O 1
ATOM 7281 N N . LEU A 1 923 ? 29.938 -5.018 -43.489 1.00 93.62 923 LEU A N 1
ATOM 7282 C CA . LEU A 1 923 ? 29.982 -3.680 -42.881 1.00 93.62 923 LEU A CA 1
ATOM 7283 C C . LEU A 1 923 ? 31.202 -3.563 -41.936 1.00 93.62 923 LEU A C 1
ATOM 7285 O O . LEU A 1 923 ? 31.056 -3.568 -40.705 1.00 93.62 923 LEU A O 1
ATOM 7289 N N . PRO A 1 924 ? 32.437 -3.551 -42.478 1.00 93.19 924 PRO A N 1
ATOM 7290 C CA . PRO A 1 924 ? 33.663 -3.667 -41.690 1.00 93.19 924 PRO A CA 1
ATOM 7291 C C . PRO A 1 924 ? 33.950 -2.454 -40.784 1.00 93.19 924 PRO A C 1
ATOM 7293 O O . PRO A 1 924 ? 34.552 -2.627 -39.721 1.00 93.19 924 PRO A O 1
ATOM 7296 N N . THR A 1 925 ? 33.508 -1.247 -41.143 1.00 93.38 925 THR A N 1
ATOM 7297 C CA . THR A 1 925 ? 33.589 -0.029 -40.315 1.00 93.38 925 THR A CA 1
ATOM 7298 C C . THR A 1 925 ? 32.633 -0.131 -39.140 1.00 93.38 925 THR A C 1
ATOM 7300 O O . THR A 1 925 ? 33.058 0.050 -37.994 1.00 93.38 925 THR A O 1
ATOM 7303 N N . ALA A 1 926 ? 31.375 -0.503 -39.396 1.00 92.25 926 ALA A N 1
ATOM 7304 C CA . ALA A 1 926 ? 30.396 -0.741 -38.340 1.00 92.25 926 ALA A CA 1
ATOM 7305 C C . ALA A 1 926 ? 30.867 -1.844 -37.374 1.00 92.25 926 ALA A C 1
ATOM 7307 O O . ALA A 1 926 ? 30.822 -1.656 -36.156 1.00 92.25 926 ALA A O 1
ATOM 7308 N N . LEU A 1 927 ? 31.396 -2.963 -37.891 1.00 95.19 927 LEU A N 1
ATOM 7309 C CA . LEU A 1 927 ? 31.959 -4.043 -37.072 1.00 95.19 927 LEU A CA 1
ATOM 7310 C C . LEU A 1 927 ? 33.155 -3.568 -36.231 1.00 95.19 927 LEU A C 1
ATOM 7312 O O . LEU A 1 927 ? 33.249 -3.915 -35.052 1.00 95.19 927 LEU A O 1
ATOM 7316 N N . ALA A 1 928 ? 34.058 -2.766 -36.806 1.00 95.56 928 ALA A N 1
ATOM 7317 C CA . ALA A 1 928 ? 35.220 -2.241 -36.092 1.00 95.56 928 ALA A CA 1
ATOM 7318 C C . ALA A 1 928 ? 34.830 -1.294 -34.943 1.00 95.56 928 ALA A C 1
ATOM 7320 O O . ALA A 1 928 ? 35.444 -1.342 -33.872 1.00 95.56 928 ALA A O 1
ATOM 7321 N N . LEU A 1 929 ? 33.804 -0.461 -35.144 1.00 94.44 929 LEU A N 1
ATOM 7322 C CA . LEU A 1 929 ? 33.248 0.416 -34.112 1.00 94.44 929 LEU A CA 1
ATOM 7323 C C . LEU A 1 929 ? 32.527 -0.393 -33.020 1.00 94.44 929 LEU A C 1
ATOM 7325 O O . LEU A 1 929 ? 32.893 -0.281 -31.849 1.00 94.44 929 LEU A O 1
ATOM 7329 N N . TRP A 1 930 ? 31.586 -1.269 -33.396 1.00 95.00 930 TRP A N 1
ATOM 7330 C CA . TRP A 1 930 ? 30.826 -2.127 -32.473 1.00 95.00 930 TRP A CA 1
ATOM 7331 C C . TRP A 1 930 ? 31.751 -3.000 -31.613 1.00 95.00 930 TRP A C 1
ATOM 7333 O O . TRP A 1 930 ? 31.640 -3.013 -30.388 1.00 95.00 930 TRP A O 1
ATOM 7343 N N . GLY A 1 931 ? 32.738 -3.659 -32.230 1.00 95.00 931 GLY A N 1
ATOM 7344 C CA . GLY A 1 931 ? 33.704 -4.491 -31.512 1.00 95.00 931 GLY A CA 1
ATOM 7345 C C . GLY A 1 931 ? 34.613 -3.690 -30.575 1.00 95.00 931 GLY A C 1
ATOM 7346 O O . GLY A 1 931 ? 34.965 -4.175 -29.502 1.00 95.00 931 GLY A O 1
ATOM 7347 N N . SER A 1 932 ? 34.951 -2.445 -30.927 1.00 95.06 932 SER A N 1
ATOM 7348 C CA . SER A 1 932 ? 35.730 -1.563 -30.044 1.00 95.06 932 SER A CA 1
ATOM 7349 C C . SER A 1 932 ? 34.912 -1.089 -28.838 1.00 95.06 932 SER A C 1
ATOM 7351 O O . SER A 1 932 ? 35.448 -1.005 -27.735 1.00 95.06 932 SER A O 1
ATOM 7353 N N . ALA A 1 933 ? 33.614 -0.823 -29.017 1.00 92.94 933 ALA A N 1
ATOM 7354 C CA . ALA A 1 933 ? 32.711 -0.467 -27.923 1.00 92.94 933 ALA A CA 1
ATOM 7355 C C . ALA A 1 933 ? 32.436 -1.655 -26.983 1.00 92.94 933 ALA A C 1
ATOM 7357 O O . ALA A 1 933 ? 32.369 -1.468 -25.770 1.00 92.94 933 ALA A O 1
ATOM 7358 N N . LEU A 1 934 ? 32.348 -2.877 -27.525 1.00 93.69 934 LEU A N 1
ATOM 7359 C CA . LEU A 1 934 ? 32.188 -4.105 -26.744 1.00 93.69 934 LEU A CA 1
ATOM 7360 C C . LEU A 1 934 ? 33.383 -4.363 -25.812 1.00 93.69 934 LEU A C 1
ATOM 7362 O O . LEU A 1 934 ? 33.181 -4.705 -24.649 1.00 93.69 934 LEU A O 1
ATOM 7366 N N . ILE A 1 935 ? 34.622 -4.198 -26.302 1.00 92.38 935 ILE A N 1
ATOM 7367 C CA . ILE A 1 935 ? 35.830 -4.476 -25.497 1.00 92.38 935 ILE A CA 1
ATOM 7368 C C . ILE A 1 935 ? 36.306 -3.287 -24.653 1.00 92.38 935 ILE A C 1
ATOM 7370 O O . ILE A 1 935 ? 37.114 -3.456 -23.738 1.00 92.38 935 ILE A O 1
ATOM 7374 N N . ASN A 1 936 ? 35.772 -2.089 -24.899 1.00 91.25 936 ASN A N 1
ATOM 7375 C CA . ASN A 1 936 ? 35.869 -0.939 -24.001 1.00 91.25 936 ASN A CA 1
ATOM 7376 C C . ASN A 1 936 ? 34.465 -0.529 -23.506 1.00 91.25 936 ASN A C 1
ATOM 7378 O O . ASN A 1 936 ? 33.988 0.555 -23.863 1.00 91.25 936 ASN A O 1
ATOM 7382 N N . PRO A 1 937 ? 33.795 -1.389 -22.707 1.00 88.06 937 PRO A N 1
ATOM 7383 C CA . PRO A 1 937 ? 32.452 -1.131 -22.198 1.00 88.06 937 PRO A CA 1
ATOM 7384 C C . PRO A 1 937 ? 32.446 0.008 -21.171 1.00 88.06 937 PRO A C 1
ATOM 7386 O O . PRO A 1 937 ? 33.500 0.451 -20.704 1.00 88.06 937 PRO A O 1
ATOM 7389 N N . LEU A 1 938 ? 31.246 0.465 -20.811 1.00 82.31 938 LEU A N 1
ATOM 7390 C CA . LEU A 1 938 ? 31.006 1.447 -19.756 1.00 82.31 938 LEU A CA 1
ATOM 7391 C C . LEU A 1 938 ? 30.016 0.849 -18.733 1.00 82.31 938 LEU A C 1
ATOM 7393 O O . LEU A 1 938 ? 28.899 0.525 -19.133 1.00 82.31 938 LEU A O 1
ATOM 7397 N N . PRO A 1 939 ? 30.390 0.677 -17.447 1.00 75.81 939 PRO A N 1
ATOM 7398 C CA . PRO A 1 939 ? 31.731 0.855 -16.870 1.00 75.81 939 PRO A CA 1
ATOM 7399 C C . PRO A 1 939 ? 32.776 -0.113 -17.462 1.00 75.81 939 PRO A C 1
ATOM 7401 O O . PRO A 1 939 ? 32.449 -1.110 -18.104 1.00 75.81 939 PRO A O 1
ATOM 7404 N N . ALA A 1 940 ? 34.063 0.193 -17.274 1.00 78.06 940 ALA A N 1
ATOM 7405 C CA . ALA A 1 940 ? 35.148 -0.511 -17.959 1.00 78.06 940 ALA A CA 1
ATOM 7406 C C . ALA A 1 940 ? 35.635 -1.774 -17.218 1.00 78.06 940 ALA A C 1
ATOM 7408 O O . ALA A 1 940 ? 36.128 -1.698 -16.095 1.00 78.06 940 ALA A O 1
ATOM 7409 N N . LEU A 1 941 ? 35.644 -2.924 -17.907 1.00 77.00 941 LEU A N 1
ATOM 7410 C CA . LEU A 1 941 ? 36.171 -4.203 -17.389 1.00 77.00 941 LEU A CA 1
ATOM 7411 C C . LEU A 1 941 ? 37.693 -4.219 -17.127 1.00 77.00 941 LEU A C 1
ATOM 7413 O O . LEU A 1 941 ? 38.202 -5.164 -16.532 1.00 77.00 941 LEU A O 1
ATOM 7417 N N . GLY A 1 942 ? 38.451 -3.233 -17.623 1.00 75.56 942 GLY A N 1
ATOM 7418 C CA . GLY A 1 942 ? 39.903 -3.108 -17.402 1.00 75.56 942 GLY A CA 1
ATOM 7419 C C . GLY A 1 942 ? 40.801 -4.166 -18.072 1.00 75.56 942 GLY A C 1
ATOM 7420 O O . GLY A 1 942 ? 42.018 -4.115 -17.905 1.00 75.56 942 GLY A O 1
ATOM 7421 N N . VAL A 1 943 ? 40.235 -5.098 -18.849 1.00 80.12 943 VAL A N 1
ATOM 7422 C CA . VAL A 1 943 ? 40.958 -6.214 -19.502 1.00 80.12 943 VAL A CA 1
ATOM 7423 C C . VAL A 1 943 ? 41.397 -5.943 -20.945 1.00 80.12 943 VAL A C 1
ATOM 7425 O O . VAL A 1 943 ? 42.041 -6.794 -21.560 1.00 80.12 943 VAL A O 1
ATOM 7428 N N . ALA A 1 944 ? 41.107 -4.766 -21.498 1.00 86.06 944 ALA A N 1
ATOM 7429 C CA . ALA A 1 944 ? 41.548 -4.339 -22.825 1.00 86.06 944 ALA A CA 1
ATOM 7430 C C . ALA A 1 944 ? 42.172 -2.937 -22.773 1.00 86.06 944 ALA A C 1
ATOM 7432 O O . ALA A 1 944 ? 41.870 -2.135 -21.892 1.00 86.06 944 ALA A O 1
ATOM 7433 N N . THR A 1 945 ? 43.037 -2.622 -23.740 1.00 84.50 945 THR A N 1
ATOM 7434 C CA . THR A 1 945 ? 43.495 -1.241 -23.960 1.00 84.50 945 THR A CA 1
ATOM 7435 C C . THR A 1 945 ? 42.361 -0.367 -24.476 1.00 84.50 945 THR A C 1
ATOM 7437 O O . THR A 1 945 ? 41.582 -0.828 -25.304 1.00 84.50 945 THR A O 1
ATOM 7440 N N . GLU A 1 946 ? 42.330 0.902 -24.070 1.00 86.56 946 GLU A N 1
ATOM 7441 C CA . GLU A 1 946 ? 41.413 1.906 -24.617 1.00 86.56 946 GLU A CA 1
ATOM 7442 C C . GLU A 1 946 ? 41.680 2.140 -26.118 1.00 86.56 946 GLU A C 1
ATOM 7444 O O . GLU A 1 946 ? 42.732 2.659 -26.504 1.00 86.56 946 GLU A O 1
ATOM 7449 N N . LEU A 1 947 ? 40.734 1.725 -26.964 1.00 90.62 947 LEU A N 1
ATOM 7450 C CA . LEU A 1 947 ? 40.789 1.825 -28.422 1.00 90.62 947 LEU A CA 1
ATOM 7451 C C . LEU A 1 947 ? 39.936 2.961 -28.984 1.00 90.62 947 LEU A C 1
ATOM 7453 O O . LEU A 1 947 ? 40.192 3.385 -30.112 1.00 90.62 947 LEU A O 1
ATOM 7457 N N . ARG A 1 948 ? 38.913 3.432 -28.261 1.00 91.81 948 ARG A N 1
ATOM 7458 C CA . ARG A 1 948 ? 37.782 4.169 -28.849 1.00 91.81 948 ARG A CA 1
ATOM 7459 C C . ARG A 1 948 ? 38.242 5.438 -29.559 1.00 91.81 948 ARG A C 1
ATOM 7461 O O . ARG A 1 948 ? 38.013 5.603 -30.752 1.00 91.81 948 ARG A O 1
ATOM 7468 N N . GLY A 1 949 ? 39.049 6.260 -28.889 1.00 89.50 949 GLY A N 1
ATOM 7469 C CA . GLY A 1 949 ? 39.654 7.448 -29.503 1.00 89.50 949 GLY A CA 1
ATOM 7470 C C . GLY A 1 949 ? 40.562 7.160 -30.713 1.00 89.50 949 GLY A C 1
ATOM 7471 O O . GLY A 1 949 ? 40.748 8.035 -31.550 1.00 89.50 949 GLY A O 1
ATOM 7472 N N . ALA A 1 950 ? 41.129 5.955 -30.832 1.00 90.38 950 ALA A N 1
ATOM 7473 C CA . ALA A 1 950 ? 41.995 5.572 -31.950 1.00 90.38 950 ALA A CA 1
ATOM 7474 C C . ALA A 1 950 ? 41.220 4.990 -33.148 1.00 90.38 950 ALA A C 1
ATOM 7476 O O . ALA A 1 950 ? 41.586 5.274 -34.284 1.00 90.38 950 ALA A O 1
ATOM 7477 N N . VAL A 1 951 ? 40.152 4.212 -32.924 1.00 93.19 951 VAL A N 1
ATOM 7478 C CA . VAL A 1 951 ? 39.306 3.675 -34.012 1.00 93.19 951 VAL A CA 1
ATOM 7479 C C . VAL A 1 951 ? 38.424 4.762 -34.649 1.00 93.19 951 VAL A C 1
ATOM 7481 O O . VAL A 1 951 ? 38.131 4.702 -35.845 1.00 93.19 951 VAL A O 1
ATOM 7484 N N . LEU A 1 952 ? 38.066 5.803 -33.885 1.00 92.62 952 LEU A N 1
ATOM 7485 C CA . LEU A 1 952 ? 37.385 6.995 -34.401 1.00 92.62 952 LEU A CA 1
ATOM 7486 C C . LEU A 1 952 ? 38.275 7.764 -35.396 1.00 92.62 952 LEU A C 1
ATOM 7488 O O . LEU A 1 952 ? 37.839 8.010 -36.521 1.00 92.62 952 LEU A O 1
ATOM 7492 N N . GLU A 1 953 ? 39.521 8.079 -35.009 1.00 89.31 953 GLU A N 1
ATOM 7493 C CA . GLU A 1 953 ? 40.510 8.815 -35.827 1.00 89.31 953 GLU A CA 1
ATOM 7494 C C . GLU A 1 953 ? 41.150 7.993 -36.966 1.00 89.31 953 GLU A C 1
ATOM 7496 O O . GLU A 1 953 ? 41.878 8.552 -37.783 1.00 89.31 953 GLU A O 1
ATOM 7501 N N . ALA A 1 954 ? 40.935 6.676 -37.036 1.00 90.50 954 ALA A N 1
ATOM 7502 C CA . ALA A 1 954 ? 41.507 5.848 -38.096 1.00 90.50 954 ALA A CA 1
ATOM 7503 C C . ALA A 1 954 ? 40.745 5.999 -39.422 1.00 90.50 954 ALA A C 1
ATOM 7505 O O . ALA A 1 954 ? 39.529 5.822 -39.458 1.00 90.50 954 ALA A O 1
ATOM 7506 N N . ASN A 1 955 ? 41.471 6.258 -40.512 1.00 86.44 955 ASN A N 1
ATOM 7507 C CA . ASN A 1 955 ? 40.914 6.377 -41.862 1.00 86.44 955 ASN A CA 1
ATOM 7508 C C . ASN A 1 955 ? 40.826 5.002 -42.539 1.00 86.44 955 ASN A C 1
ATOM 7510 O O . ASN A 1 955 ? 41.852 4.327 -42.671 1.00 86.44 955 ASN A O 1
ATOM 7514 N N . GLY A 1 956 ? 39.646 4.621 -43.026 1.00 87.31 956 GLY A N 1
ATOM 7515 C CA . GLY A 1 956 ? 39.419 3.374 -43.750 1.00 87.31 956 GLY A CA 1
ATOM 7516 C C . GLY A 1 956 ? 39.173 2.181 -42.824 1.00 87.31 956 GLY A C 1
ATOM 7517 O O . GLY A 1 956 ? 39.909 1.955 -41.854 1.00 87.31 956 GLY A O 1
ATOM 7518 N N . ALA A 1 957 ? 38.181 1.366 -43.186 1.00 89.81 957 ALA A N 1
ATOM 7519 C CA . ALA A 1 957 ? 37.797 0.138 -42.494 1.00 89.81 957 ALA A CA 1
ATOM 7520 C C . ALA A 1 957 ? 38.995 -0.765 -42.137 1.00 89.81 957 ALA A C 1
ATOM 7522 O O . ALA A 1 957 ? 39.099 -1.244 -41.010 1.00 89.81 957 ALA A O 1
ATOM 7523 N N . GLU A 1 958 ? 39.957 -0.935 -43.049 1.00 90.44 958 GLU A N 1
ATOM 7524 C CA . GLU A 1 958 ? 41.166 -1.750 -42.851 1.00 90.44 958 GLU A CA 1
ATOM 7525 C C . GLU A 1 958 ? 41.993 -1.322 -41.625 1.00 90.44 958 GLU A C 1
ATOM 7527 O O . GLU A 1 958 ? 42.439 -2.165 -40.839 1.00 90.44 958 GLU A O 1
ATOM 7532 N N . ASN A 1 959 ? 42.166 -0.010 -41.422 1.00 92.31 959 ASN A N 1
ATOM 7533 C CA . ASN A 1 959 ? 42.907 0.540 -40.286 1.00 92.31 959 ASN A CA 1
ATOM 7534 C C . ASN A 1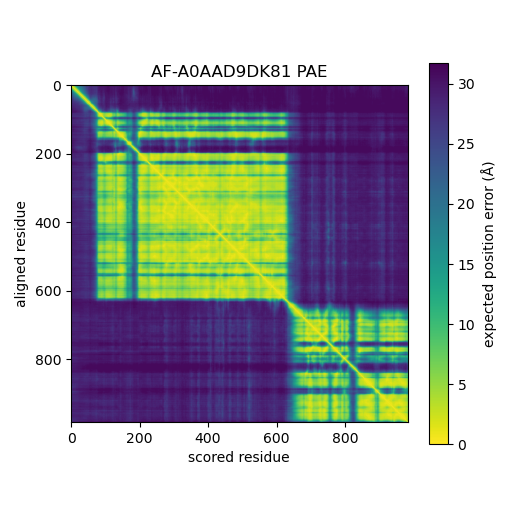 959 ? 42.102 0.447 -38.988 1.00 92.31 959 ASN A C 1
ATOM 7536 O O . ASN A 1 959 ? 42.673 0.155 -37.934 1.00 92.31 959 ASN A O 1
ATOM 7540 N N . LYS A 1 960 ? 40.779 0.645 -39.060 1.00 94.50 960 LYS A N 1
ATOM 7541 C CA . LYS A 1 960 ? 39.862 0.472 -37.924 1.00 94.50 960 LYS A CA 1
ATOM 7542 C C . LYS A 1 960 ? 39.875 -0.980 -37.431 1.00 94.50 960 LYS A C 1
ATOM 7544 O O . LYS A 1 960 ? 40.140 -1.230 -36.254 1.00 94.50 960 LYS A O 1
ATOM 7549 N N . LEU A 1 961 ? 39.718 -1.936 -38.348 1.00 95.44 961 LEU A N 1
ATOM 7550 C CA . LEU A 1 961 ? 39.850 -3.372 -38.096 1.00 95.44 961 LEU A CA 1
ATOM 7551 C C . LEU A 1 961 ? 41.237 -3.727 -37.547 1.00 95.44 961 LEU A C 1
ATOM 7553 O O . LEU A 1 961 ? 41.328 -4.468 -36.576 1.00 95.44 961 LEU A O 1
ATOM 7557 N N . ALA A 1 962 ? 42.321 -3.166 -38.094 1.00 94.88 962 ALA A N 1
ATOM 7558 C CA . ALA A 1 962 ? 43.674 -3.391 -37.579 1.00 94.88 962 ALA A CA 1
ATOM 7559 C C . ALA A 1 962 ? 43.906 -2.807 -36.169 1.00 94.88 962 ALA A C 1
ATOM 7561 O O . ALA A 1 962 ? 44.840 -3.218 -35.480 1.00 94.88 962 ALA A O 1
ATOM 7562 N N . ILE A 1 963 ? 43.117 -1.832 -35.710 1.00 95.38 963 ILE A N 1
ATOM 7563 C CA . ILE A 1 963 ? 43.139 -1.362 -34.313 1.00 95.38 963 ILE A CA 1
ATOM 7564 C C . ILE A 1 963 ? 42.373 -2.341 -33.418 1.00 95.38 963 ILE A C 1
ATOM 7566 O O . ILE A 1 963 ? 42.936 -2.788 -32.416 1.00 95.38 963 ILE A O 1
ATOM 7570 N N . LEU A 1 964 ? 41.156 -2.731 -33.814 1.00 96.31 964 LEU A N 1
ATOM 7571 C CA . LEU A 1 964 ? 40.336 -3.707 -33.090 1.00 96.31 964 LEU A CA 1
ATOM 7572 C C . LEU A 1 964 ? 41.058 -5.055 -32.930 1.00 96.31 964 LEU A C 1
ATOM 7574 O O . LEU A 1 964 ? 41.206 -5.539 -31.814 1.00 96.31 964 LEU A O 1
ATOM 7578 N N . GLU A 1 965 ? 41.589 -5.615 -34.016 1.00 95.88 965 GLU A N 1
ATOM 7579 C CA . GLU A 1 965 ? 42.390 -6.846 -34.055 1.00 95.88 965 GLU A CA 1
ATOM 7580 C C . GLU A 1 965 ? 43.551 -6.818 -33.051 1.00 95.88 965 GLU A C 1
ATOM 7582 O O . GLU A 1 965 ? 43.695 -7.727 -32.235 1.00 95.88 965 GLU A O 1
ATOM 7587 N N . ARG A 1 966 ? 44.366 -5.753 -33.054 1.00 94.38 966 ARG A N 1
ATOM 7588 C CA . ARG A 1 966 ? 45.500 -5.626 -32.122 1.00 94.38 966 ARG A CA 1
ATOM 7589 C C . ARG A 1 966 ? 45.045 -5.480 -30.670 1.00 94.38 966 ARG A C 1
ATOM 7591 O O . ARG A 1 966 ? 45.737 -5.976 -29.782 1.00 94.38 966 ARG A O 1
ATOM 7598 N N . GLY A 1 967 ? 43.910 -4.827 -30.419 1.00 92.62 967 GLY A N 1
ATOM 7599 C CA . GLY A 1 967 ? 43.318 -4.723 -29.085 1.00 92.62 967 GLY A CA 1
ATOM 7600 C C . GLY A 1 967 ? 42.751 -6.051 -28.585 1.00 92.62 967 GLY A C 1
ATOM 7601 O O . GLY A 1 967 ? 43.099 -6.464 -27.481 1.00 92.62 967 GLY A O 1
ATOM 7602 N N . LEU A 1 968 ? 41.976 -6.758 -29.417 1.00 94.88 968 LEU A N 1
ATOM 7603 C CA . LEU A 1 968 ? 41.478 -8.113 -29.161 1.00 94.88 968 LEU A CA 1
ATOM 7604 C C . LEU A 1 968 ? 42.636 -9.064 -28.872 1.00 94.88 968 LEU A C 1
ATOM 7606 O O . LEU A 1 968 ? 42.688 -9.640 -27.793 1.00 94.88 968 LEU A O 1
ATOM 7610 N N . VAL A 1 969 ? 43.620 -9.172 -29.768 1.00 94.12 969 VAL A N 1
ATOM 7611 C CA . VAL A 1 969 ? 44.772 -10.070 -29.590 1.00 94.12 969 VAL A CA 1
ATOM 7612 C C . VAL A 1 969 ? 45.580 -9.706 -28.339 1.00 94.12 969 VAL A C 1
ATOM 7614 O O . VAL A 1 969 ? 45.999 -10.604 -27.611 1.00 94.12 969 VAL A O 1
ATOM 7617 N N . LYS A 1 970 ? 45.784 -8.419 -28.020 1.00 89.38 970 LYS A N 1
ATOM 7618 C CA . LYS A 1 970 ? 46.459 -8.022 -26.769 1.00 89.38 970 LYS A CA 1
ATOM 7619 C C . LYS A 1 970 ? 45.621 -8.361 -25.528 1.00 89.38 970 LYS A C 1
ATOM 7621 O O . LYS A 1 970 ? 46.189 -8.774 -24.523 1.00 89.38 970 LYS A O 1
ATOM 7626 N N . SER A 1 971 ? 44.302 -8.203 -25.597 1.00 90.00 971 SER A N 1
ATOM 7627 C CA . SER A 1 971 ? 43.377 -8.479 -24.495 1.00 90.00 971 SER A CA 1
ATOM 7628 C C . SER A 1 971 ? 43.199 -9.981 -24.249 1.00 90.00 971 SER A C 1
ATOM 7630 O O . SER A 1 971 ? 43.357 -10.417 -23.116 1.00 90.00 971 SER A O 1
ATOM 7632 N N . ILE A 1 972 ? 43.007 -10.788 -25.298 1.00 91.44 972 ILE A N 1
ATOM 7633 C CA . ILE A 1 972 ? 42.979 -12.261 -25.256 1.00 91.44 972 ILE A CA 1
ATOM 7634 C C . ILE A 1 972 ? 44.271 -12.801 -24.634 1.00 91.44 972 ILE A C 1
ATOM 7636 O O . ILE A 1 972 ? 44.209 -13.624 -23.727 1.00 91.44 972 ILE A O 1
ATOM 7640 N N . ASN A 1 973 ? 45.437 -12.301 -25.065 1.00 87.69 973 ASN A N 1
ATOM 7641 C CA . ASN A 1 973 ? 46.729 -12.713 -24.503 1.00 87.69 973 ASN A CA 1
ATOM 7642 C C . ASN A 1 973 ? 46.952 -12.260 -23.050 1.00 87.69 973 ASN A C 1
ATOM 7644 O O . ASN A 1 973 ? 47.795 -12.829 -22.366 1.00 87.69 973 ASN A O 1
ATOM 7648 N N . ASN A 1 974 ? 46.220 -11.253 -22.571 1.00 83.94 974 ASN A N 1
ATOM 7649 C CA . ASN A 1 974 ? 46.223 -10.867 -21.162 1.00 83.94 974 ASN A CA 1
ATOM 7650 C C . ASN A 1 974 ? 45.271 -11.749 -20.349 1.00 83.94 974 ASN A C 1
ATOM 7652 O O . ASN A 1 974 ? 45.683 -12.307 -19.339 1.00 83.94 974 ASN A O 1
ATOM 7656 N N . LEU A 1 975 ? 44.035 -11.911 -20.825 1.00 83.88 975 LEU A N 1
ATOM 7657 C CA . LEU A 1 975 ? 42.999 -12.770 -20.249 1.00 83.88 975 LEU A CA 1
ATOM 7658 C C . LEU A 1 975 ? 43.494 -14.217 -20.073 1.00 83.88 975 LEU A C 1
ATOM 7660 O O . LEU A 1 975 ? 43.370 -14.784 -18.996 1.00 83.88 975 LEU A O 1
ATOM 7664 N N . ASN A 1 976 ? 44.144 -14.792 -21.088 1.00 82.75 976 ASN A N 1
ATOM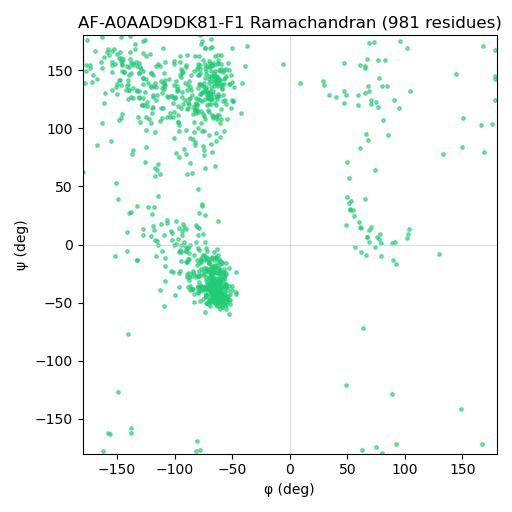 7665 C CA . ASN A 1 976 ? 44.702 -16.148 -21.020 1.00 82.75 976 ASN A CA 1
ATOM 7666 C C . ASN A 1 976 ? 46.063 -16.251 -20.286 1.00 82.75 976 ASN A C 1
ATOM 7668 O O . ASN A 1 976 ? 46.711 -17.294 -20.354 1.00 82.75 976 ASN A O 1
ATOM 7672 N N . GLY A 1 977 ? 46.534 -15.177 -19.639 1.00 74.25 977 GLY A N 1
ATOM 7673 C CA . GLY A 1 977 ? 47.786 -15.141 -18.873 1.00 74.25 977 GLY A CA 1
ATOM 7674 C C . GLY A 1 977 ? 49.091 -15.117 -19.689 1.00 74.25 977 GLY A C 1
ATOM 7675 O O . GLY A 1 977 ? 50.165 -15.008 -19.099 1.00 74.25 977 GLY A O 1
ATOM 7676 N N . SER A 1 978 ? 49.049 -15.180 -21.026 1.00 78.06 978 SER A N 1
ATOM 7677 C CA . SER A 1 978 ? 50.259 -15.274 -21.868 1.00 78.06 978 SER A CA 1
ATOM 7678 C C . SER A 1 978 ? 51.107 -13.994 -21.900 1.00 78.06 978 SER A C 1
ATOM 7680 O O . SER A 1 978 ? 52.312 -14.057 -22.155 1.00 78.06 978 SER A O 1
ATOM 7682 N N . ARG A 1 979 ? 50.501 -12.815 -21.701 1.00 76.94 979 ARG A N 1
ATOM 7683 C CA . ARG A 1 979 ? 51.178 -11.509 -21.731 1.00 76.94 979 ARG A CA 1
ATOM 7684 C C . ARG A 1 979 ? 50.357 -10.414 -21.027 1.00 76.94 979 ARG A C 1
ATOM 7686 O O . ARG A 1 979 ? 49.273 -10.099 -21.508 1.00 76.94 979 ARG A O 1
ATOM 7693 N N . PRO A 1 980 ? 50.884 -9.734 -19.992 1.00 68.88 980 PRO A N 1
ATOM 7694 C CA . PRO A 1 980 ? 50.143 -8.690 -19.282 1.00 68.88 980 PRO A CA 1
ATOM 7695 C C . PRO A 1 980 ? 49.866 -7.440 -20.138 1.00 68.88 980 PRO A C 1
ATOM 7697 O O . PRO A 1 980 ? 50.630 -7.088 -21.049 1.00 68.88 980 PRO A O 1
ATOM 7700 N N . LEU A 1 981 ? 48.802 -6.707 -19.790 1.00 69.50 981 LEU A N 1
ATOM 7701 C CA . LEU A 1 981 ? 48.555 -5.344 -20.270 1.00 69.50 981 LEU A CA 1
ATOM 7702 C C . LEU A 1 981 ? 49.585 -4.362 -19.691 1.00 69.50 981 LEU A C 1
ATOM 7704 O O . LEU A 1 981 ? 49.317 -3.643 -18.731 1.00 69.50 981 LEU A O 1
ATOM 7708 N N . ASN A 1 982 ? 50.731 -4.232 -20.355 1.00 58.16 982 ASN A N 1
ATOM 7709 C CA . ASN A 1 982 ? 51.495 -2.987 -20.277 1.00 58.16 982 ASN A CA 1
ATOM 7710 C C . ASN A 1 982 ? 50.602 -1.870 -20.848 1.00 58.16 982 ASN A C 1
ATOM 7712 O O . ASN A 1 982 ? 50.303 -1.910 -22.048 1.00 58.16 982 ASN A O 1
ATOM 7716 N N . MET A 1 983 ? 50.142 -0.937 -20.011 1.00 44.34 983 MET A N 1
ATOM 7717 C CA . MET A 1 983 ? 49.418 0.269 -20.447 1.00 44.34 983 MET A CA 1
ATOM 7718 C C . MET A 1 983 ? 50.363 1.242 -21.162 1.00 44.34 983 MET A C 1
ATOM 7720 O O . MET A 1 983 ? 51.480 1.449 -20.642 1.00 44.34 983 MET A O 1
#

Organism: NCBI:txid267567

Foldseek 3Di:
DDDDDDDDDDDDYDDDDDDDDDDDDDDDDDDDDDDDDDDDDDDDDDDDDDDDDDDDDDDDDDDDDDDDDDDDDDDDPDPDDPVRLLCQQQVQPPPLPPDLAADDPVSLVSSLVSCVVVLADPDFFQDACAPVDGSPQKDKDQQLLVVLVCLVPNPVVLVVVPPDDDLVVQCCQRRVPDPDDDDDDDDPDDDPDDCSDGRMHMAGAFAAPVSLLSSLVSNCSSPPPAPPPADSRSLCSQCCHLQLDHGAPSSLVSFAHWFQFPPHGDTHFAEEEQEEAQLDPLLLVQVLLVQVQAPGSVRYAYEYEWAEAPPPGDTSLQHPPDHCVVPVPRRCNVCVSSYHYNYGHLLSALDVLQSQLSSLSRDHRGFKYKYAYSFWHFAHNLRVQVVQQQVLQLAQQEKAAAPFAACPQQAPSVHRHGRDQWGWAKFFKAFDDDDLLTAIAIDTDPTDHAPDPSYFFFHLWHDNRIMMHTSVLSVSARRDSNQGNDDGLVTVLSRLQSVLSFHTYTHGSDDRIHGHPPDPPRDDSCVSCVVSPPSNSLNSLLSCQQLVLAAPVDNPDDHDCPCSSVNHHHRHDDSVLSCQQSAQDRNVRGGDRCRVVCGHPNCCVQFVVQQDPSSHHGDSVPRPDGPVPPPDDPDCPVVVVVVVVVVVVVVCQVVVVVVVQVVLQVVLVVVVVLQVDADPVRWRKDWFFEAEEAADFALAKDWDKAQAQVVLVVCVVNDASRKHWYWYAPVVVRWIFFKGFIKTWNDKDFDPDDGPPDPDGTRMITTMIGGHFIKGFDDDPVVRNPQDWHFYFDADLQGHRHYTYTDRPDPPPDPDDDDDPDDDDDPDDDDPPPNDRGGTIMITDDLVVLLVDADPVQLVLLVVCVVLLVLLLVLQQDPVLVVLFPWQCVVSVVVSGHGHPDNRNVQLVVLCVSLDDQDHSSSLLSNLSSLLCSQQDVVGPGLWDNCNNPLRPDDHSVRSSVSSSVRSVSSSCNSNNNDHPPD

Secondary structure (DSSP, 8-state):
-----------------------------------------------------------------------------S---HHHHHHHHGGG-TT-SS--SPPPHHHHHHHHHHTHHHHSSPPP------TTS--TTEEEEE-HHHHHHHHHH-THHHHH-TTSS-HHHHHHHHTT---------------------TTEEEEEPP---HHHHHHHHHHHHHT-PPPTT----HHHHHTHHHHTSPPPHHHHHTS-BEEE-TTT--EEEPEEEEEEEES-TTHHHHHHHHHHH-SSGGGEEEEEEEEE-BTTBPPTTS-TTS-TTT-TTSHHHHTGGGEEEEEEEGGG---HHHHHHHHHTT--SBSEEEEEETTEEEPTTHHHHHHHHHHHHT-TTEEEE--PPBSTTTB-TTT--B----B--EEEEEEES-GGG-EEEEEEPPPB--SS-SSPEE-S---SSEEEEETHHHHHSPPPTT-TT-BTBHHHHHHHHHHHHT-EEEE-SS-SEEE--S--S---GGGGTTTSTTHHHHHHHHHHHHTT-S-GGGTT-----TTHHHHS--SSS-HHHHHHHTTEETTTTEE-TTHHHHTTHHHHHHHGGGB-TTSS-B-TTT----TTTTT--TT-HHHHHHHHHHHHHHHHHHHHHHHHHHHHHHHHHHHHHHTT---TTS-EEEEE-EEESSPP-TT-EEEEEE--HHHHHHHHHH-TT-EEEEE-EETTTTEE-SEEEEEEEEEEEE-S---TT--PPPS-EEEEEEEEEEEEE-S-GGGG-S---EEEEEE-TTSSEEEEEEE------SS-----S----------TTTT----EEEEEP-HHHHHTT--HHHHHHHHHHHHHHHHHHHHHH-GGGGGG--SSHHHHHHTT-----S-HHHHHHHHHHHS-SPPPTT-HHHHHHHHHHHHS-SS--SSS---HHHHHH--SHHHHHHHHHHHHHHHHHHHTSSS----

Nearest PDB structures (foldseek):
  4d0z-assembly1_B  TM=6.242E-01  e=2.295E-07  Homo sapiens
  6nqt-assembly1_A  TM=6.184E-01  e=3.162E-07  Homo sapiens
  5fv9-assembly3_E-2  TM=6.030E-01  e=7.048E-07  Homo sapiens
  6iwr-assembly3_F-2  TM=6.545E-01  e=4.574E-06  Homo sapiens
  4d0z-assembly3_C  TM=6.098E-01  e=1.748E-06  Homo sapiens

pLDDT: mean 74.63, std 23.32, range [23.33, 98.81]

Mean predicted aligned error: 20.05 Å

Solvent-accessible surface area (backbone atoms only — not comparable to full-atom values): 57088 Å² total; per-residue (Å²): 130,88,80,89,88,82,89,88,89,82,87,86,89,88,82,87,82,81,90,84,87,90,84,87,83,90,83,85,90,81,92,83,91,91,85,92,82,90,82,88,83,82,89,83,83,88,88,88,86,88,87,88,86,79,91,87,89,85,89,87,86,90,87,83,88,80,84,91,83,86,78,88,77,90,87,84,83,74,85,68,49,70,70,53,50,47,56,65,49,51,68,80,44,94,75,72,76,88,62,62,62,72,80,48,74,72,53,51,50,51,35,52,60,74,39,37,84,71,57,39,48,79,65,70,67,87,67,81,50,45,93,90,48,88,46,84,62,46,45,77,45,70,37,40,48,49,50,37,44,33,75,75,57,37,74,67,42,72,72,67,57,78,76,82,70,56,63,67,56,58,49,40,55,66,40,69,70,78,89,71,93,73,93,77,81,94,75,94,73,91,74,97,82,76,87,75,56,96,61,52,44,80,41,62,38,65,70,56,61,67,66,35,30,48,51,34,56,50,36,33,72,26,64,60,65,72,69,94,84,61,76,92,50,19,42,41,47,50,49,18,42,59,15,69,35,63,54,52,67,67,56,52,64,74,46,40,19,55,45,66,37,91,90,78,55,51,76,39,71,16,34,33,36,28,25,44,32,58,65,41,84,44,24,24,51,25,57,26,31,50,43,67,23,29,72,61,47,87,38,47,34,38,24,35,24,36,28,28,50,88,87,80,51,76,59,50,87,47,60,80,77,52,53,54,86,82,34,48,83,44,43,58,52,69,45,40,79,37,49,43,76,54,60,41,57,37,86,74,43,44,38,58,38,41,34,43,24,55,15,49,21,59,49,62,44,32,25,26,33,29,42,36,51,31,46,32,48,38,25,52,37,24,59,60,55,49,51,55,37,51,61,49,57,58,32,72,29,41,32,37,27,34,71,56,51,50,39,76,79,32,40,42,86,89,74,25,48,67,67,45,64,60,44,54,47,49,41,42,66,48,59,47,73,58,80,86,63,47,41,60,39,80,39,55,51,82,66,37,65,65,90,57,74,90,29,40,40,51,33,90,54,47,35,74,56,24,34,39,30,42,28,58,51,52,69,70,55,41,55,46,55,72,28,27,61,34,58,84,42,50,29,55,54,51,33,50,27,34,36,7,42,37,39,42,34,21,26,56,63,64,78,47,42,24,27,69,67,92,73,74,93,70,70,57,62,70,79,36,46,83,80,40,63,71,23,41,57,35,10,47,39,32,53,31,56,58,69,65,52,52,30,81,95,56,66,89,60,78,50,76,70,77,65,45,82,74,55,42,57,28,62,51,31,62,64,68,56,55,27,44,52,60,24,47,40,50,75,81,60,48,63,52,87,63,44,54,79,39,49,43,72,58,40,42,66,68,45,58,82,37,44,39,98,79,19,68,14,62,43,75,91,72,57,91,76,37,59,80,64,72,85,72,78,98,79,53,62,78,63,40,54,61,48,41,55,58,39,51,53,52,46,51,50,49,51,49,52,50,50,50,50,54,46,40,42,50,55,31,52,53,45,55,51,53,73,69,45,65,46,101,81,72,44,27,74,48,74,33,35,57,44,50,37,73,50,59,44,59,45,40,64,48,71,50,37,29,62,32,56,70,59,39,44,47,51,62,69,54,34,58,49,26,66,30,31,38,18,20,70,37,81,90,76,72,28,63,46,50,33,30,15,35,28,32,25,80,38,68,49,61,67,94,82,62,56,94,86,49,93,62,60,53,74,45,30,41,40,31,37,33,20,68,41,43,27,36,61,59,74,67,78,74,78,48,61,66,90,70,50,34,46,41,79,39,58,46,52,60,56,51,77,63,35,41,38,80,38,84,64,81,78,75,80,70,97,84,85,82,82,76,97,80,81,80,88,86,92,71,88,76,74,88,63,89,74,64,64,54,68,33,47,28,36,57,50,62,63,65,65,60,32,72,70,63,53,73,66,33,32,55,49,33,54,63,41,49,63,50,52,54,52,38,51,56,48,59,38,39,72,73,32,57,78,54,29,95,50,56,53,58,57,28,52,75,70,77,25,52,46,84,71,73,58,47,42,62,52,50,56,49,52,47,64,58,56,43,81,82,57,55,36,80,33,26,40,57,31,25,51,53,54,33,41,66,61,52,38,77,80,67,83,69,62,40,67,90,45,46,59,56,45,58,60,36,76,58,42,57,48,16,36,55,48,38,50,55,37,46,55,50,19,44,33,16,43,72,50,78,40,77,80,81,127

Radius of gyration: 38.59 Å; Cα contacts (8 Å, |Δi|>4): 1627; chains: 1; bounding box: 115×109×120 Å

Sequence (983 aa):
MSSTASLHARSPASNSGVNGVNGSNRSRARRKMKRARKQTSSLKMKNIVVVILITTGSIFVIGTMIAMWNFPQHNNSVLMDAAALRSKYLSVVPSISDTTDPLLDEDEQRILNAAHDELNRFPISIGVDDTQHENPNWETILHPGTEALMAIHGESYRQKAKKKTTPAELARVLSGNNLRQNNDNANADNSENSAANEGYMRVPKFWDPPVYGVIADERERRGEKPSIDVPRDGVRRYLGNFGSRLMTPSEAESVGSRIPSKDNGELLETIFIAIASFRDWQCSRTVESAFLRAKHPERIRVGVVDQIHFGTDEPCSKPPNGSCEENPNQPICLYKDQVDFLTLDAALSVGPVFARHLGHRLYRGEYFAVQSDAHVEFVKNWDDEIIAQWHTAKNEMAVLTAYVSGVEDHIDVKTGERTSKARPIMCESDFEGSGKMKHLRHGQQPEGIPYIHDMPTIEPFFAAGFAFGRGHFVVNVPYDQHLPWIFQGEEISIGLRGFSYGYDYYTPEKAACYHFYGRKEIPMFWENLDTYKGSGYLGMNRLNSIIHMQPDSEKDKQWIRTDETKYGLGQVRDTKRFFETFGIHVESQTVEHHLCTFVGKPMQKKFIPYLRPDGMGIDYNKLDFNAADDNDDISFSESLTQRIAEVQERESVFVSGLQNRVKKIVEADELDTVMSSKDANNNIIVDLPVVCLDALIPNQRLQGSTTDPTFCNFLRTLGLGGSFVMTSINNRQRRMRRVGVVAKIELVDVDANSDSNSSFCPTSVTFCIVGTRRCEILGPEERMKTRIGRWRRSYDPDGEESRLGWGLESFVDSANEVPNLDNTDIAVSLESSDTQWTNSRVRIIDDAEEDANVSAEAVAKAAQIIPLIEQWMALASDQTTYDNVDVVARTRRKAGQPGLTVNAAALLKRVQQELGPRPPPELPTALALWGSALINPLPALGVATELRGAVLEANGAENKLAILERGLVKSINNLNGSRPLNM

InterPro domains:
  IPR021067 Glycosyltransferase, GlcNAc [PF11397] (270-319)
  IPR021067 Glycosyltransferase, GlcNAc [PF11397] (324-586)
  IPR021067 Glycosyltransferase, GlcNAc [PTHR34496] (251-598)